Protein 8RD2 (pdb70)

Foldseek 3Di:
DPDDLQAFKFFFPPLAACELVLLVLLLLLLLLLVCLLVLLVVLLVLLVVLLVLLVVLVVVCVVDPVNVVPDDPVVVVVLVVLNVVSVVCNVPSVVLSVLLNVLSVVLSVVSQVLQQPQQFDPVLTDGFSRHDPSSFDQLFDDPVPDSRGSRRPSCRRDDDDPLSHNALVSLVVSVVVSVVRFRHHDDPQGATEDPPCPPVRHHDGHGHMTGHNNSVVSSVSNSVSRHVSVVSSVSSNVSSLVSVCSSPPLPDLPHVLVVLLVVLVVQLVVLVVVLVVLVVVLVVLVVQLVVLRVQLVVLVVQLVVLVVVLVVQVVVVVVVHHDDPVVNVVSVVSNVVSVVSNVVSSVSSVVSSVVNNVSVVSSVVSVVSSVVSVVSNVSSVCSNVVSVVVVVVVVVVD/DPPDLQAFKAFFVVLDAQELVLLLLLLLLLLLLVCLLVLLVVLLVLLCVLLVLLVVLVVVQCVVPVSVPPDDPVVVVLSVVLVVVSVVLVVVSVVLSVLLNVLSVVLNVVSQVLQQPLQFDPVCTDGASRYDQSSQDQLAFDPCVVVPSRGSRRDSVRSDADFPLSHNALVSLVVSVVVNVVRFGDHDDPAQATEDDDDDDPNHHDGRRHMGGRNNSPVSSVSSSVSRHVSVVSSVLSNLSSLLSVLSSDPPPQVCHVLVVLLVVLVVQLVVLVVVLVVLVVVLVVLVVQLVVLSVVLVVLVVQLVVLVVLLVVQVVCCPDPRNHDDCVNVVSVVSNVVSVVVNVVSSVSNVVSSVVSSVSSVVSVVSVVSSVVSVVSNDSSNPDSVVSSVVSVVSVVVD

Solvent-accessible surface area: 45958 Å² total; per-residue (Å²): 143,167,44,44,29,42,129,85,43,3,7,4,14,188,43,82,65,1,47,11,100,0,0,50,8,1,0,14,0,38,59,0,3,72,24,0,69,75,68,0,46,69,8,25,102,89,0,74,70,31,5,82,57,0,32,46,14,10,63,114,4,46,17,44,153,114,44,46,91,89,42,63,87,82,135,61,124,72,15,105,130,18,59,60,40,0,58,56,11,26,144,135,8,8,98,13,1,21,136,0,43,56,10,2,60,46,0,20,69,18,0,64,100,13,5,86,58,12,2,3,46,152,161,137,56,73,58,40,39,16,10,53,95,78,0,30,107,34,50,40,30,36,104,119,78,92,92,78,90,44,2,8,46,13,86,54,16,18,16,33,44,72,34,14,63,7,38,75,76,24,1,99,108,4,28,123,36,0,61,120,20,26,2,95,20,86,97,156,159,44,26,28,14,56,118,71,74,42,88,156,50,56,28,69,112,66,113,18,17,0,2,49,2,74,0,30,160,27,3,141,24,0,8,111,16,0,7,85,0,49,125,29,10,84,50,0,37,139,0,28,50,35,0,64,84,27,51,43,45,95,122,83,55,37,70,76,5,62,85,106,57,120,55,13,62,61,160,16,66,95,34,74,65,108,41,88,63,19,42,133,47,1,80,92,14,127,136,47,5,96,93,0,15,66,117,20,62,52,14,47,114,99,1,75,37,59,74,89,91,19,83,130,11,60,108,37,109,147,63,58,134,99,57,72,111,135,108,54,96,110,24,93,95,30,23,130,159,11,54,62,81,19,121,60,14,20,127,88,1,110,65,8,37,134,53,16,69,109,24,6,125,108,22,36,135,13,47,106,62,8,87,61,7,111,48,96,62,106,29,6,75,106,19,6,80,144,40,66,115,79,66,80,112,135,67,123,128,184,153,161,44,55,28,43,152,82,58,7,1,0,19,166,27,89,56,1,46,12,111,0,0,47,10,1,0,16,0,22,39,0,2,74,23,0,65,74,67,0,70,47,11,47,115,72,0,74,70,30,6,86,60,1,26,56,22,14,165,135,9,69,106,69,172,122,71,32,57,121,56,60,86,82,76,102,127,51,20,126,72,0,86,67,41,2,61,41,15,50,146,117,12,30,127,13,0,146,140,0,66,65,8,1,59,47,0,18,65,23,0,67,103,14,5,57,48,12,0,6,47,165,159,145,47,71,54,38,47,14,5,64,88,70,0,29,116,33,52,16,32,38,83,79,44,107,82,27,32,45,98,37,3,9,40,16,78,38,16,16,3,49,34,68,74,10,54,10,39,68,82,36,0,95,171,7,13,107,70,0,58,133,31,32,5,85,32,64,129,142,158,30,20,8,17,66,106,62,13,115,73,163,45,47,26,91,113,58,114,16,18,1,3,43,10,68,1,49,196,50,2,146,28,0,7,121,10,0,12,44,1,44,77,7,11,69,6,0,30,38,4,16,50,4,0,58,18,19,45,70,54,96,103,89,109,124,55,63,48,44,107,71,73,120,61,10,74,68,120,6,73,87,13,42,64,111,46,110,58,32,49,134,57,4,86,100,21,63,112,45,0,83,100,1,13,64,112,17,62,53,20,34,114,102,0,82,44,69,57,103,65,0,79,109,12,19,110,36,41,104,110,60,139,104,68,48,100,98,116,4,83,88,26,47,107,38,18,130,151,18,56,63,70,6,139,65,18,8,144,91,0,85,86,15,15,133,58,9,71,97,21,18,113,90,13,40,129,17,39,99,69,2,125,51,1,83,31,53,98,117,8,17,84,29,65,44,113,88,2,68,106,49,0,86,140,24,17,118,108,116

Structure (mmCIF, N/CA/C/O backbone):
data_8RD2
#
_entry.id   8RD2
#
_cell.length_a   120.010
_cell.length_b   120.010
_cell.length_c   107.633
_cell.angle_alpha   90.000
_cell.angle_beta   90.000
_cell.angle_gamma   90.000
#
_symmetry.space_group_name_H-M   'P 41'
#
loop_
_atom_site.group_PDB
_atom_site.id
_atom_site.type_symbol
_atom_site.label_atom_id
_atom_site.label_alt_id
_atom_site.label_comp_id
_atom_site.label_asym_id
_atom_site.label_entity_id
_atom_site.label_seq_id
_atom_site.pdbx_PDB_ins_code
_atom_site.Cartn_x
_atom_site.Cartn_y
_atom_site.Cartn_z
_atom_site.occupancy
_atom_site.B_iso_or_equiv
_atom_site.auth_seq_id
_atom_site.auth_comp_id
_atom_site.auth_asym_id
_atom_site.auth_atom_id
_atom_site.pdbx_PDB_model_num
ATOM 1 N N . GLU A 1 1 ? 38.99527 -74.02775 9.21340 1.000 116.26558 29 GLU A N 1
ATOM 2 C CA . GLU A 1 1 ? 37.76070 -73.30564 8.93245 1.000 131.10414 29 GLU A CA 1
ATOM 3 C C . GLU A 1 1 ? 37.90063 -71.83340 9.31796 1.000 135.57014 29 GLU A C 1
ATOM 4 O O . GLU A 1 1 ? 38.50392 -71.05323 8.57924 1.000 134.32301 29 GLU A O 1
ATOM 10 N N . GLU A 1 2 ? 37.35236 -71.46731 10.47855 1.000 133.36876 30 GLU A N 1
ATOM 11 C CA . GLU A 1 2 ? 37.33643 -70.08211 10.94826 1.000 125.87359 30 GLU A CA 1
ATOM 12 C C . GLU A 1 2 ? 36.74510 -69.15541 9.88808 1.000 124.08740 30 GLU A C 1
ATOM 13 O O . GLU A 1 2 ? 37.28428 -68.08876 9.58072 1.000 118.42263 30 GLU A O 1
ATOM 19 N N . LEU A 1 3 ? 35.61681 -69.58295 9.32509 1.000 121.43297 31 LEU A N 1
ATOM 20 C CA . LEU A 1 3 ? 34.99097 -68.85140 8.23280 1.000 110.44307 31 LEU A CA 1
ATOM 21 C C . LEU A 1 3 ? 34.52495 -67.47443 8.69238 1.000 110.49783 31 LEU A C 1
ATOM 22 O O . LEU A 1 3 ? 34.01442 -67.30963 9.80362 1.000 124.44360 31 LEU A O 1
ATOM 27 N N . SER A 1 4 ? 34.70679 -66.47941 7.82593 1.000 100.42139 32 SER A N 1
ATOM 28 C CA . SER A 1 4 ? 34.31023 -65.10543 8.11040 1.000 103.46547 32 SER A CA 1
ATOM 29 C C . SER A 1 4 ? 33.43877 -64.59956 6.97416 1.000 100.73144 32 SER A C 1
ATOM 30 O O . SER A 1 4 ? 33.91317 -64.44015 5.84637 1.000 102.47726 32 SER A O 1
ATOM 33 N N . VAL A 1 5 ? 32.16407 -64.33272 7.27495 1.000 91.60245 33 VAL A N 1
ATOM 34 C CA . VAL A 1 5 ? 31.26189 -63.74950 6.28974 1.000 82.99021 33 VAL A CA 1
ATOM 35 C C . VAL A 1 5 ? 31.33873 -62.23090 6.29380 1.000 86.12427 33 VAL A C 1
ATOM 36 O O . VAL A 1 5 ? 30.61596 -61.57507 5.53092 1.000 88.72955 33 VAL A O 1
ATOM 40 N N . ALA A 1 6 ? 32.20293 -61.64726 7.12621 1.000 83.57771 34 ALA A N 1
ATOM 41 C CA . ALA A 1 6 ? 32.32337 -60.19479 7.15779 1.000 80.35432 34 ALA A CA 1
ATOM 42 C C . ALA A 1 6 ? 32.93762 -59.65521 5.87122 1.000 81.84309 34 ALA A C 1
ATOM 43 O O . ALA A 1 6 ? 32.54866 -58.58296 5.39231 1.000 82.71153 34 ALA A O 1
ATOM 45 N N . GLN A 1 7 ? 33.90922 -60.37233 5.30489 1.000 89.23982 35 GLN A N 1
ATOM 46 C CA . GLN A 1 7 ? 34.61019 -59.90169 4.11828 1.000 90.20860 35 GLN A CA 1
ATOM 47 C C . GLN A 1 7 ? 34.59717 -60.92066 2.98753 1.000 93.29969 35 GLN A C 1
ATOM 48 O O . GLN A 1 7 ? 35.28915 -60.71926 1.98295 1.000 86.75648 35 GLN A O 1
ATOM 54 N N . LYS A 1 8 ? 33.83093 -62.00089 3.11673 1.000 92.39107 36 LYS A N 1
ATOM 55 C CA . LYS A 1 8 ? 33.75891 -63.01639 2.07814 1.000 85.49196 36 LYS A CA 1
ATOM 56 C C . LYS A 1 8 ? 32.33265 -63.53771 1.98991 1.000 92.90284 36 LYS A C 1
ATOM 57 O O . LYS A 1 8 ? 31.59778 -63.55527 2.98153 1.000 96.87376 36 LYS A O 1
ATOM 63 N N . GLN A 1 9 ? 31.94753 -63.95162 0.78778 1.000 94.01074 37 GLN A N 1
ATOM 64 C CA . GLN A 1 9 ? 30.65605 -64.57031 0.54161 1.000 96.17490 37 GLN A CA 1
ATOM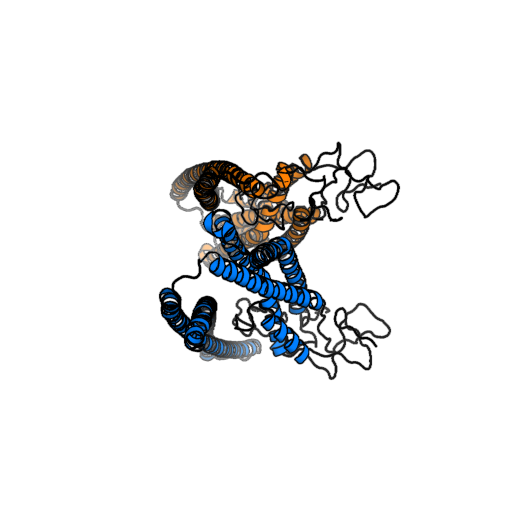 65 C C . GLN A 1 9 ? 30.84343 -66.06186 0.29640 1.000 99.47082 37 GLN A C 1
ATOM 66 O O . GLN A 1 9 ? 31.83372 -66.49248 -0.30139 1.000 112.96678 37 GLN A O 1
ATOM 72 N N . TYR A 1 10 ? 29.88067 -66.84996 0.76508 1.000 90.07953 38 TYR A N 1
ATOM 73 C CA . TYR A 1 10 ? 29.97188 -68.29953 0.69203 1.000 100.82588 38 TYR A CA 1
ATOM 74 C C . TYR A 1 10 ? 28.66136 -68.86919 0.17396 1.000 99.02811 38 TYR A C 1
ATOM 75 O O . TYR A 1 10 ? 27.60393 -68.24582 0.29406 1.000 104.48135 38 TYR A O 1
ATOM 84 N N . VAL A 1 11 ? 28.74507 -70.06189 -0.41175 1.000 104.49677 39 VAL A N 1
ATOM 85 C CA . VAL A 1 11 ? 27.55306 -70.74212 -0.90354 1.000 107.35614 39 VAL A CA 1
ATOM 86 C C . VAL A 1 11 ? 26.66822 -71.09301 0.28466 1.000 95.95928 39 VAL A C 1
ATOM 87 O O . VAL A 1 11 ? 27.10841 -71.75759 1.23041 1.000 99.53085 39 VAL A O 1
ATOM 91 N N . THR A 1 12 ? 25.41766 -70.64056 0.24274 1.000 94.03085 40 THR A N 1
ATOM 92 C CA . THR A 1 12 ? 24.51785 -70.81631 1.37335 1.000 102.45315 40 THR A CA 1
ATOM 93 C C . THR A 1 12 ? 24.18074 -72.28740 1.57274 1.000 105.02440 40 THR A C 1
ATOM 94 O O . THR A 1 12 ? 23.98992 -73.03553 0.60963 1.000 104.65527 40 THR A O 1
ATOM 98 N N . ALA A 1 13 ? 24.11142 -72.69723 2.83718 1.000 106.82229 41 ALA A N 1
ATOM 99 C CA . ALA A 1 13 ? 23.76588 -74.07279 3.16200 1.000 115.47494 41 ALA A CA 1
ATOM 100 C C . ALA A 1 13 ? 22.34025 -74.38606 2.72905 1.000 122.66011 41 ALA A C 1
ATOM 101 O O . ALA A 1 13 ? 21.42714 -73.57399 2.90250 1.000 125.32018 41 ALA A O 1
ATOM 103 N N . HIS A 1 14 ? 22.15970 -75.57724 2.15792 1.000 130.39875 42 HIS A N 1
ATOM 104 C CA . HIS A 1 14 ? 20.85648 -76.09965 1.75255 1.000 134.98992 42 HIS A CA 1
ATOM 105 C C . HIS A 1 14 ? 20.17984 -75.22998 0.69655 1.000 117.69944 42 HIS A C 1
ATOM 106 O O . HIS A 1 14 ? 18.95219 -75.23982 0.57800 1.000 109.59955 42 HIS A O 1
ATOM 113 N N . GLY A 1 15 ? 20.95168 -74.46931 -0.07751 1.000 107.65695 43 GLY A N 1
ATOM 114 C CA . GLY A 1 15 ? 20.36147 -73.62653 -1.09922 1.000 98.47197 43 GLY A CA 1
ATOM 115 C C . GLY A 1 15 ? 19.54759 -72.47118 -0.56566 1.000 109.28290 43 GLY A C 1
ATOM 116 O O . GLY A 1 15 ? 18.68771 -71.94859 -1.27954 1.000 101.93876 43 GLY A O 1
ATOM 117 N N . ARG A 1 16 ? 19.78518 -72.06742 0.68187 1.000 110.44872 44 ARG A N 1
ATOM 118 C CA . ARG A 1 16 ? 19.00880 -71.02322 1.34046 1.000 112.82354 44 ARG A CA 1
ATOM 119 C C . ARG A 1 16 ? 19.16494 -69.67615 0.64242 1.000 105.86301 44 ARG A C 1
ATOM 120 O O . ARG A 1 16 ? 20.22819 -69.05293 0.71722 1.000 104.45698 44 ARG A O 1
ATOM 128 N N . GLN A 1 17 ? 18.11040 -69.21284 -0.02497 1.000 98.23093 45 GLN A N 1
ATOM 129 C CA . GLN A 1 17 ? 18.11729 -67.90339 -0.65904 1.000 78.90569 45 GLN A CA 1
ATOM 130 C C . GLN A 1 17 ? 17.81714 -66.81259 0.36526 1.000 80.26875 45 GLN A C 1
ATOM 131 O O . GLN A 1 17 ? 17.39411 -67.07517 1.49387 1.000 94.87108 45 GLN A O 1
ATOM 137 N N . LEU A 1 18 ? 18.05252 -65.56854 -0.03790 1.000 76.05005 46 LEU A N 1
ATOM 138 C CA . LEU A 1 18 ? 17.66957 -64.43302 0.79064 1.000 68.80719 46 LEU A CA 1
ATOM 139 C C . LEU A 1 18 ? 16.16157 -64.24942 0.68970 1.000 65.62172 46 LEU A C 1
ATOM 140 O O . LEU A 1 18 ? 15.64295 -63.85200 -0.35773 1.000 76.12500 46 LEU A O 1
ATOM 145 N N . VAL A 1 19 ? 15.45255 -64.54807 1.77256 1.000 75.65086 47 VAL A N 1
ATOM 146 C CA . VAL A 1 19 ? 13.99543 -64.51005 1.77281 1.000 72.44650 47 VAL A CA 1
ATOM 147 C C . VAL A 1 19 ? 13.50287 -63.06641 1.75567 1.000 65.70640 47 VAL A C 1
ATOM 148 O O . VAL A 1 19 ? 14.29494 -62.12074 1.86244 1.000 64.74681 47 VAL A O 1
ATOM 152 N N . GLY A 1 20 ? 12.18938 -62.89614 1.57779 1.000 62.10486 48 GLY A N 1
ATOM 153 C CA . GLY A 1 20 ? 11.60453 -61.56265 1.58689 1.000 67.62153 48 GLY A CA 1
ATOM 154 C C . GLY A 1 20 ? 11.85176 -60.80821 2.87683 1.000 71.95481 48 GLY A C 1
ATOM 155 O O . GLY A 1 20 ? 12.25287 -59.64237 2.86025 1.000 68.20811 48 GLY A O 1
ATOM 156 N N . GLN A 1 21 ? 11.61099 -61.46135 4.01832 1.000 81.41140 49 GLN A N 1
ATOM 157 C CA . GLN A 1 21 ? 11.81519 -60.79713 5.30201 1.000 64.36534 49 GLN A CA 1
ATOM 158 C C . GLN A 1 21 ? 13.27935 -60.45401 5.53556 1.000 51.90060 49 GLN A C 1
ATOM 159 O O . GLN A 1 21 ? 13.58203 -59.52192 6.28962 1.000 60.45955 49 GLN A O 1
ATOM 165 N N . GLY A 1 22 ? 14.19707 -61.20295 4.91983 1.000 53.90590 50 GLY A N 1
ATOM 166 C CA . GLY A 1 22 ? 15.60689 -60.86421 5.02798 1.000 51.14874 50 GLY A CA 1
ATOM 167 C C . GLY A 1 22 ? 15.91650 -59.47818 4.49457 1.000 49.30516 50 GLY A C 1
ATOM 168 O O . GLY A 1 22 ? 16.64417 -58.70814 5.12707 1.000 56.33042 50 GLY A O 1
ATOM 169 N N . ALA A 1 23 ? 15.36022 -59.13739 3.32752 1.000 50.11824 51 ALA A N 1
ATOM 170 C CA . ALA A 1 23 ? 15.47979 -57.77332 2.82059 1.000 46.91738 51 ALA A CA 1
ATOM 171 C C . ALA A 1 23 ? 14.79065 -56.77984 3.74824 1.000 57.60802 51 ALA A C 1
ATOM 172 O O . ALA A 1 23 ? 15.28660 -55.66573 3.95247 1.000 56.01994 51 ALA A O 1
ATOM 174 N N . THR A 1 24 ? 13.63308 -57.15662 4.29952 1.000 54.91457 52 THR A N 1
ATOM 175 C CA . THR A 1 24 ? 12.91675 -56.29114 5.23290 1.000 45.97297 52 THR A CA 1
ATOM 176 C C . THR A 1 24 ? 13.79246 -55.90522 6.42287 1.000 51.59232 52 THR A C 1
ATOM 177 O O . THR A 1 24 ? 13.90146 -54.72690 6.78096 1.000 58.35541 52 THR A O 1
ATOM 181 N N . THR A 1 25 ? 14.41013 -56.90174 7.06051 1.000 53.60300 53 THR A N 1
ATOM 182 C CA . THR A 1 25 ? 15.28493 -56.63378 8.19773 1.000 40.19667 53 THR A CA 1
ATOM 183 C C . THR A 1 25 ? 16.47910 -55.77679 7.79077 1.000 47.40327 53 THR A C 1
ATOM 184 O O . THR A 1 25 ? 16.88521 -54.87263 8.53104 1.000 57.89055 53 THR A O 1
ATOM 188 N N . LEU A 1 26 ? 17.06051 -56.05016 6.61950 1.000 42.12977 54 LEU A N 1
ATOM 189 C CA . LEU A 1 26 ? 18.15977 -55.22232 6.13248 1.000 39.05837 54 LEU A CA 1
ATOM 190 C C . LEU A 1 26 ? 17.72093 -53.77511 5.96259 1.000 43.76678 54 LEU A C 1
ATOM 191 O O . LEU A 1 26 ? 18.44705 -52.84738 6.34006 1.000 53.32477 54 LEU A O 1
ATOM 196 N N . CYS A 1 27 ? 16.52624 -53.56427 5.40729 1.000 45.14529 55 CYS A N 1
ATOM 197 C CA . CYS A 1 27 ? 16.04208 -52.21206 5.16679 1.000 46.58436 55 CYS A CA 1
ATOM 198 C C . CYS A 1 27 ? 15.71253 -51.47231 6.45465 1.000 51.88009 55 CYS A C 1
ATOM 199 O O . CYS A 1 27 ? 15.76975 -50.23836 6.47460 1.000 55.63108 55 CYS A O 1
ATOM 202 N N . THR A 1 28 ? 15.36258 -52.18814 7.52467 1.000 43.43877 56 THR A N 1
ATOM 203 C CA . THR A 1 28 ? 15.15895 -51.51847 8.80353 1.000 49.02604 56 THR A CA 1
ATOM 204 C C . THR A 1 28 ? 16.48399 -51.04329 9.38257 1.000 47.10970 56 THR A C 1
ATOM 205 O O . THR A 1 28 ? 16.56072 -49.94599 9.94531 1.000 59.90593 56 THR A O 1
ATOM 209 N N . MET A 1 29 ? 17.54054 -51.85033 9.24589 1.000 41.51479 57 MET A N 1
ATOM 210 C CA . MET A 1 29 ? 18.86446 -51.40726 9.67251 1.000 46.28761 57 MET A CA 1
ATOM 211 C C . MET A 1 29 ? 19.31624 -50.19649 8.86547 1.000 40.93806 57 MET A C 1
ATOM 212 O O . MET A 1 29 ? 19.88872 -49.24806 9.41563 1.000 47.64047 57 MET A O 1
ATOM 217 N N . LYS A 1 30 ? 19.05057 -50.20645 7.55796 1.000 36.94333 58 LYS A N 1
ATOM 218 C CA . LYS A 1 30 ? 19.34951 -49.04645 6.72834 1.000 44.92791 58 LYS A CA 1
ATOM 219 C C . LYS A 1 30 ? 18.56854 -47.82436 7.18849 1.000 51.11896 58 LYS A C 1
ATOM 220 O O . LYS A 1 30 ? 19.11182 -46.71477 7.21200 1.000 53.49016 58 LYS A O 1
ATOM 226 N N . LYS A 1 31 ? 17.30599 -48.00846 7.57765 1.000 53.53762 59 LYS A N 1
ATOM 227 C CA . LYS A 1 31 ? 16.52590 -46.89685 8.10350 1.000 45.93059 59 LYS A CA 1
ATOM 228 C C . LYS A 1 31 ? 16.95581 -46.53037 9.51650 1.000 44.25917 59 LYS A C 1
ATOM 229 O O . LYS A 1 31 ? 16.85595 -45.36175 9.90347 1.000 49.96019 59 LYS A O 1
ATOM 235 N N . LEU A 1 32 ? 17.42496 -47.50693 10.29699 1.000 47.16914 60 LEU A N 1
ATOM 236 C CA . LEU A 1 32 ? 17.94921 -47.20899 11.62603 1.000 34.70287 60 LEU A CA 1
ATOM 237 C C . LEU A 1 32 ? 19.20745 -46.35627 11.53740 1.000 39.38371 60 LEU A C 1
ATOM 238 O O . LEU A 1 32 ? 19.38289 -45.40237 12.30490 1.000 40.95686 60 LEU A O 1
ATOM 243 N N . LEU A 1 33 ? 20.10217 -46.69544 10.60519 1.000 38.57623 61 LEU A N 1
ATOM 244 C CA . LEU A 1 33 ? 21.33199 -45.93015 10.43725 1.000 35.97990 61 LEU A CA 1
ATOM 245 C C . LEU A 1 33 ? 21.05928 -44.53308 9.89342 1.000 58.57830 61 LEU A C 1
ATOM 246 O O . LEU A 1 33 ? 21.80218 -43.59476 10.20389 1.000 59.22604 61 LEU A O 1
ATOM 251 N N . ASP A 1 34 ? 20.01464 -44.37730 9.07423 1.000 58.09335 62 ASP A N 1
ATOM 252 C CA . ASP A 1 34 ? 19.72743 -43.07640 8.47451 1.000 51.46080 62 ASP A CA 1
ATOM 253 C C . ASP A 1 34 ? 19.38992 -42.03313 9.53394 1.000 47.46125 62 ASP A C 1
ATOM 254 O O . ASP A 1 34 ? 19.81403 -40.87588 9.43320 1.000 56.53669 62 ASP A O 1
ATOM 259 N N . GLY A 1 35 ? 18.63044 -42.42014 10.55577 1.000 43.87536 63 GLY A N 1
ATOM 260 C CA . GLY A 1 35 ? 18.21240 -41.49860 11.58939 1.000 50.76463 63 GLY A CA 1
ATOM 261 C C . GLY A 1 35 ? 19.24512 -41.20221 12.64939 1.000 52.31355 63 GLY A C 1
ATOM 262 O O . GLY A 1 35 ? 18.93460 -40.51617 13.62631 1.000 54.75366 63 GLY A O 1
ATOM 263 N N . VAL A 1 36 ? 20.47426 -41.69467 12.48001 1.000 54.20064 64 VAL A N 1
ATOM 264 C CA . VAL A 1 36 ? 21.52972 -41.43588 13.45583 1.000 45.34901 64 VAL A CA 1
ATOM 265 C C . VAL A 1 36 ? 21.85987 -39.94914 13.50226 1.000 41.16751 64 VAL A C 1
ATOM 266 O O . VAL A 1 36 ? 21.98775 -39.35823 14.58108 1.000 46.41594 64 VAL A O 1
ATOM 270 N N . ASN A 1 37 ? 21.99624 -39.32054 12.33055 1.000 46.18859 65 ASN A N 1
ATOM 271 C CA . ASN A 1 37 ? 22.34168 -37.90208 12.28880 1.000 56.16297 65 ASN A CA 1
ATOM 272 C C . ASN A 1 37 ? 21.27119 -37.05351 12.96271 1.000 57.11719 65 ASN A C 1
ATOM 273 O O . ASN A 1 37 ? 21.58782 -36.10601 13.69141 1.000 51.26887 65 ASN A O 1
ATOM 278 N N . SER A 1 38 ? 19.99684 -37.37334 12.72287 1.000 63.94924 66 SER A N 1
ATOM 279 C CA . SER A 1 38 ? 18.91533 -36.69185 13.42645 1.000 63.86672 66 SER A CA 1
ATOM 280 C C . SER A 1 38 ? 18.94718 -37.00040 14.91874 1.000 63.63742 66 SER A C 1
ATOM 281 O O . SER A 1 38 ? 18.65752 -36.12840 15.74620 1.000 64.04948 66 SER A O 1
ATOM 284 N N . ARG A 1 39 ? 19.28954 -38.23944 15.28278 1.000 62.62727 67 ARG A N 1
ATOM 285 C CA . ARG A 1 39 ? 19.28965 -38.62510 16.69104 1.000 50.55664 67 ARG A CA 1
ATOM 286 C C . ARG A 1 39 ? 20.41853 -37.94153 17.45336 1.000 56.63629 67 ARG A C 1
ATOM 287 O O . ARG A 1 39 ? 20.21322 -37.42999 18.55997 1.000 66.03353 67 ARG A O 1
ATOM 295 N N . VAL A 1 40 ? 21.62524 -37.94130 16.88416 1.000 59.85603 68 VAL A N 1
ATOM 296 C CA . VAL A 1 40 ? 22.76972 -37.33455 17.55842 1.000 54.43394 68 VAL A CA 1
ATOM 297 C C . VAL A 1 40 ? 22.58383 -35.82715 17.68110 1.000 61.47487 68 VAL A C 1
ATOM 298 O O . VAL A 1 40 ? 22.87969 -35.23221 18.72554 1.000 57.45514 68 VAL A O 1
ATOM 302 N N . ASP A 1 41 ? 22.08144 -35.18734 16.62157 1.000 64.88328 69 ASP A N 1
ATOM 303 C CA . ASP A 1 41 ? 21.91216 -33.73868 16.64685 1.000 66.81687 69 ASP A CA 1
ATOM 304 C C . ASP A 1 41 ? 20.89322 -33.31163 17.69449 1.000 61.47309 69 ASP A C 1
ATOM 305 O O . ASP A 1 41 ? 21.08116 -32.28561 18.35895 1.000 67.55558 69 ASP A O 1
ATOM 310 N N . THR A 1 42 ? 19.81378 -34.07732 17.85678 1.000 63.96220 70 THR A N 1
ATOM 311 C CA . THR A 1 42 ? 18.83839 -33.77491 18.89521 1.000 65.55226 70 THR A CA 1
ATOM 312 C C . THR A 1 42 ? 19.31119 -34.19867 20.27826 1.000 55.96319 70 THR A C 1
ATOM 313 O O . THR A 1 42 ? 18.84544 -33.63688 21.27513 1.000 64.02259 70 THR A O 1
ATOM 317 N N . PHE A 1 43 ? 20.22345 -35.16907 20.36197 1.000 60.78987 71 PHE A N 1
ATOM 318 C CA . PHE A 1 43 ? 20.75320 -35.57295 21.65938 1.000 57.23864 71 PHE A CA 1
ATOM 319 C C . PHE A 1 43 ? 21.64595 -34.48967 22.24748 1.000 58.82055 71 PHE A C 1
ATOM 320 O O . PHE A 1 43 ? 21.49265 -34.11406 23.41479 1.000 43.65346 71 PHE A O 1
ATOM 328 N N . GLU A 1 44 ? 22.57416 -33.96311 21.44332 1.000 68.81148 72 GLU A N 1
ATOM 329 C CA . GLU A 1 44 ? 23.52748 -32.97845 21.94772 1.000 60.21645 72 GLU A CA 1
ATOM 330 C C . GLU A 1 44 ? 22.81820 -31.74855 22.49862 1.000 63.23178 72 GLU A C 1
ATOM 331 O O . GLU A 1 44 ? 23.22527 -31.19734 23.52825 1.000 62.99503 72 GLU A O 1
ATOM 337 N N . GLN A 1 45 ? 21.75658 -31.30152 21.82384 1.000 64.02936 73 GLN A N 1
ATOM 338 C CA . GLN A 1 45 ? 21.00219 -30.15074 22.30691 1.000 62.41815 73 GLN A CA 1
ATOM 339 C C . GLN A 1 45 ? 20.31151 -30.44505 23.63146 1.000 57.67650 73 GLN A C 1
ATOM 340 O O . GLN A 1 45 ? 20.22557 -29.56177 24.49214 1.000 62.97412 73 GLN A O 1
ATOM 346 N N . GLN A 1 46 ? 19.81496 -31.67006 23.81617 1.000 63.10068 74 GLN A N 1
ATOM 347 C CA . GLN A 1 46 ? 19.13380 -32.00246 25.06225 1.000 61.21430 74 GLN A CA 1
ATOM 348 C C . GLN A 1 46 ? 20.11859 -32.16185 26.21585 1.000 54.11838 74 GLN A C 1
ATOM 349 O O . GLN A 1 46 ? 19.81324 -31.77643 27.35037 1.000 60.46641 74 GLN A O 1
ATOM 355 N N . ILE A 1 47 ? 21.29842 -32.72933 25.95096 1.000 48.39986 75 ILE A N 1
ATOM 356 C CA . ILE A 1 47 ? 22.30766 -32.85051 26.99866 1.000 47.34068 75 ILE A CA 1
ATOM 357 C C . ILE A 1 47 ? 22.86030 -31.47850 27.36439 1.000 54.85223 75 ILE A C 1
ATOM 358 O O . ILE A 1 47 ? 23.06536 -31.17038 28.54448 1.000 59.42135 75 ILE A O 1
ATOM 363 N N . LEU A 1 48 ? 23.10585 -30.63224 26.36027 1.000 62.31395 76 LEU A N 1
ATOM 364 C CA . LEU A 1 48 ? 23.62409 -29.29281 26.62282 1.000 56.49031 76 LEU A CA 1
ATOM 365 C C . LEU A 1 48 ? 22.62824 -28.46161 27.42173 1.000 58.47388 76 LEU A C 1
ATOM 366 O O . LEU A 1 48 ? 23.02393 -27.65277 28.26897 1.000 70.75091 76 LEU A O 1
ATOM 371 N N . THR A 1 49 ? 21.33263 -28.63836 27.15667 1.000 57.70374 77 THR A N 1
ATOM 372 C CA . THR A 1 49 ? 20.31637 -27.89126 27.89060 1.000 59.49534 77 THR A CA 1
ATOM 373 C C . THR A 1 49 ? 20.33786 -28.24100 29.37312 1.000 60.48898 77 THR A C 1
ATOM 374 O O . THR A 1 49 ? 20.18650 -27.36154 30.22946 1.000 73.68026 77 THR A O 1
ATOM 378 N N . PHE A 1 50 ? 20.52467 -29.52351 29.69281 1.000 59.90929 78 PHE A N 1
ATOM 379 C CA . PHE A 1 50 ? 20.52971 -29.95962 31.08563 1.000 63.30149 78 PHE A CA 1
ATOM 380 C C . PHE A 1 50 ? 21.75815 -29.44669 31.82712 1.000 63.86990 78 PHE A C 1
ATOM 381 O O . PHE A 1 50 ? 21.64466 -28.90030 32.93065 1.000 74.69612 78 PHE A O 1
ATOM 389 N N . VAL A 1 51 ? 22.94576 -29.61683 31.23802 1.000 57.90324 79 VAL A N 1
ATOM 390 C CA . VAL A 1 51 ? 24.17240 -29.22185 31.92271 1.000 66.72972 79 VAL A CA 1
ATOM 391 C C . VAL A 1 51 ? 24.32932 -27.70759 31.99025 1.000 66.82098 79 VAL A C 1
ATOM 392 O O . VAL A 1 51 ? 25.11168 -27.20867 32.80792 1.000 70.72595 79 VAL A O 1
ATOM 396 N N . ASN A 1 52 ? 23.61101 -26.95801 31.15187 1.000 65.73633 80 ASN A N 1
ATOM 397 C CA . ASN A 1 52 ? 23.55468 -25.50799 31.32135 1.000 70.22970 80 ASN A CA 1
ATOM 398 C C . ASN A 1 52 ? 22.63765 -25.10467 32.47176 1.000 73.65401 80 ASN A C 1
ATOM 399 O O . ASN A 1 52 ? 22.99183 -24.23563 33.27692 1.000 83.29956 80 ASN A O 1
ATOM 404 N N . ASN A 1 53 ? 21.44610 -25.70524 32.54926 1.000 70.02944 81 ASN A N 1
ATOM 405 C CA . ASN A 1 53 ? 20.52867 -25.40614 33.64563 1.000 71.87549 81 ASN A CA 1
ATOM 406 C C . ASN A 1 53 ? 21.15427 -25.73181 34.99813 1.000 78.74137 81 ASN A C 1
ATOM 407 O O . ASN A 1 53 ? 21.07446 -24.93640 35.94145 1.000 92.85531 81 ASN A O 1
ATOM 412 N N . ALA A 1 54 ? 21.76597 -26.91445 35.11299 1.000 75.36031 82 ALA A N 1
ATOM 413 C CA . ALA A 1 54 ? 22.36896 -27.33114 36.37666 1.000 77.60894 82 ALA A CA 1
ATOM 414 C C . ALA A 1 54 ? 23.50405 -26.40000 36.79071 1.000 79.57248 82 ALA A C 1
ATOM 415 O O . ALA A 1 54 ? 23.56190 -25.94703 37.93958 1.000 90.08682 82 ALA A O 1
ATOM 417 N N . ASN A 1 55 ? 24.42731 -26.11166 35.86856 1.000 84.02047 83 ASN A N 1
ATOM 418 C CA . ASN A 1 55 ? 25.56497 -25.26038 36.20701 1.000 88.49576 83 ASN A CA 1
ATOM 419 C C . ASN A 1 55 ? 25.13386 -23.83245 36.51830 1.000 94.09853 83 ASN A C 1
ATOM 420 O O . ASN A 1 55 ? 25.78666 -23.15292 37.31942 1.000 92.04712 83 ASN A O 1
ATOM 425 N N . ALA A 1 56 ? 24.05081 -23.35819 35.89662 1.000 102.92909 84 ALA A N 1
ATOM 426 C CA . ALA A 1 56 ? 23.49868 -22.06080 36.27252 1.000 89.74290 84 ALA A CA 1
ATOM 427 C C . ALA A 1 56 ? 23.00878 -22.07345 37.71508 1.000 94.44244 84 ALA A C 1
ATOM 428 O O . ALA A 1 56 ? 23.18170 -21.09031 38.44531 1.000 109.11394 84 ALA A O 1
ATOM 430 N N . ASN A 1 57 ? 22.37712 -23.17360 38.13799 1.000 89.76954 85 ASN A N 1
ATOM 431 C CA . ASN A 1 57 ? 22.01970 -23.32899 39.54470 1.000 92.67097 85 ASN A CA 1
ATOM 432 C C . ASN A 1 57 ? 23.25553 -23.25555 40.42962 1.000 95.53010 85 ASN A C 1
ATOM 433 O O . ASN A 1 57 ? 23.24038 -22.61030 41.48465 1.000 108.47202 85 ASN A O 1
ATOM 438 N N . PHE A 1 58 ? 24.33964 -23.91130 40.00886 1.000 91.52910 86 PHE A N 1
ATOM 439 C CA . PHE A 1 58 ? 25.58296 -23.88603 40.76623 1.000 98.81778 86 PHE A CA 1
ATOM 440 C C . PHE A 1 58 ? 26.23155 -22.50893 40.76411 1.000 111.14703 86 PHE A C 1
ATOM 441 O O . PHE A 1 58 ? 27.03678 -22.21529 41.65440 1.000 100.44431 86 PHE A O 1
ATOM 449 N N . ARG A 1 59 ? 25.89880 -21.65877 39.79446 1.000 113.17963 87 ARG A N 1
ATOM 450 C CA . ARG A 1 59 ? 26.31439 -20.26495 39.84827 1.000 100.89300 87 ARG A CA 1
ATOM 451 C C . ARG A 1 59 ? 25.38438 -19.41564 40.70085 1.000 104.09979 87 ARG A C 1
ATOM 452 O O . ARG A 1 59 ? 25.62522 -18.21368 40.83782 1.000 122.48437 87 ARG A O 1
ATOM 460 N N . LYS A 1 60 ? 24.32209 -20.00148 41.25249 1.000 101.59305 88 LYS A N 1
ATOM 461 C CA . LYS A 1 60 ? 23.47953 -19.33280 42.23405 1.000 104.89753 88 LYS A CA 1
ATOM 462 C C . LYS A 1 60 ? 23.69447 -19.84216 43.64735 1.000 119.30769 88 LYS A C 1
ATOM 463 O O . LYS A 1 60 ? 23.58802 -19.06176 44.59426 1.000 136.43841 88 LYS A O 1
ATOM 469 N N . ILE A 1 61 ? 23.99474 -21.13218 43.80616 1.000 103.97587 89 ILE A N 1
ATOM 470 C CA . ILE A 1 61 ? 24.29402 -21.67175 45.12712 1.000 108.18677 89 ILE A CA 1
ATOM 471 C C . ILE A 1 61 ? 25.59692 -21.08393 45.65439 1.000 125.35061 89 ILE A C 1
ATOM 472 O O . ILE A 1 61 ? 25.70285 -20.73241 46.83564 1.000 135.97003 89 ILE A O 1
ATOM 477 N N . SER A 1 62 ? 26.60620 -20.96212 44.78857 1.000 133.11330 90 SER A N 1
ATOM 478 C CA . SER A 1 62 ? 27.82651 -20.25578 45.16652 1.000 134.54313 90 SER A CA 1
ATOM 479 C C . SER A 1 62 ? 27.55303 -18.77231 45.39550 1.000 150.80927 90 SER A C 1
ATOM 480 O O . SER A 1 62 ? 27.97542 -18.20060 46.40786 1.000 154.36533 90 SER A O 1
ATOM 483 N N . ASP A 1 63 ? 26.84473 -18.13014 44.45908 1.000 203.17012 91 ASP A N 1
ATOM 484 C CA . ASP A 1 63 ? 26.53924 -16.70823 44.58825 1.000 211.25256 91 ASP A CA 1
ATOM 485 C C . ASP A 1 63 ? 25.61054 -16.40828 45.75668 1.000 206.90701 91 ASP A C 1
ATOM 486 O O . ASP A 1 63 ? 25.53998 -15.25503 46.19333 1.000 212.45281 91 ASP A O 1
ATOM 491 N N . ASP A 1 64 ? 24.89022 -17.40334 46.26453 1.000 155.40137 92 ASP A N 1
ATOM 492 C CA . ASP A 1 64 ? 24.11374 -17.21861 47.48166 1.000 144.24044 92 ASP A CA 1
ATOM 493 C C . ASP A 1 64 ? 25.05423 -17.20771 48.67952 1.000 149.52205 92 ASP A C 1
ATOM 494 O O . ASP A 1 64 ? 25.81430 -18.15775 48.89192 1.000 141.38967 92 ASP A O 1
ATOM 499 N N . LYS A 1 65 ? 24.99976 -16.13046 49.46359 1.000 158.22647 93 LYS A N 1
ATOM 500 C CA . LYS A 1 65 ? 25.86232 -16.00681 50.63082 1.000 137.73645 93 LYS A CA 1
ATOM 501 C C . LYS A 1 65 ? 25.36762 -16.83218 51.80853 1.000 137.03433 93 LYS A C 1
ATOM 502 O O . LYS A 1 65 ? 26.14420 -17.10634 52.72961 1.000 139.39290 93 LYS A O 1
ATOM 508 N N . VAL A 1 66 ? 24.10348 -17.23932 51.79480 1.000 143.59350 94 VAL A N 1
ATOM 509 C CA . VAL A 1 66 ? 23.55425 -18.03417 52.88574 1.000 137.11096 94 VAL A CA 1
ATOM 510 C C . VAL A 1 66 ? 23.67278 -19.52451 52.59627 1.000 132.32664 94 VAL A C 1
ATOM 511 O O . VAL A 1 66 ? 23.95086 -20.31544 53.50047 1.000 131.82703 94 VAL A O 1
ATOM 515 N N . MET A 1 67 ? 23.46929 -19.92937 51.33919 1.000 126.96154 95 MET A N 1
ATOM 516 C CA . MET A 1 67 ? 23.58449 -21.34282 50.99596 1.000 140.77851 95 MET A CA 1
ATOM 517 C C . MET A 1 67 ? 25.02706 -21.82477 51.06718 1.000 145.05067 95 MET A C 1
ATOM 518 O O . MET A 1 67 ? 25.27631 -22.96871 51.46033 1.000 145.86254 95 MET A O 1
ATOM 523 N N . ALA A 1 68 ? 25.98688 -20.97670 50.69818 1.000 132.23254 96 ALA A N 1
ATOM 524 C CA . ALA A 1 68 ? 27.38016 -21.40941 50.69286 1.000 134.59810 96 ALA A CA 1
ATOM 525 C C . ALA A 1 68 ? 27.90552 -21.62635 52.10792 1.000 148.60119 96 ALA A C 1
ATOM 526 O O . ALA A 1 68 ? 28.63665 -22.59129 52.36160 1.000 150.05556 96 ALA A O 1
ATOM 528 N N . ALA A 1 69 ? 27.53366 -20.75011 53.04391 1.000 154.65287 97 ALA A N 1
ATOM 529 C CA . ALA A 1 69 ? 28.02924 -20.84047 54.41134 1.000 137.73479 97 ALA A CA 1
ATOM 530 C C . ALA A 1 69 ? 27.28314 -21.87279 55.24693 1.000 144.16123 97 ALA A C 1
ATOM 531 O O . ALA A 1 69 ? 27.81520 -22.32873 56.26493 1.000 138.38864 97 ALA A O 1
ATOM 533 N N . SER A 1 70 ? 26.07529 -22.25663 54.84364 1.000 150.51609 98 SER A N 1
ATOM 534 C CA . SER A 1 70 ? 25.31382 -23.27911 55.54355 1.000 149.03250 98 SER A CA 1
ATOM 535 C C . SER A 1 70 ? 25.49878 -24.66088 54.93634 1.000 144.38205 98 SER A C 1
ATOM 536 O O . SER A 1 70 ? 24.87457 -25.61782 55.40490 1.000 135.20061 98 SER A O 1
ATOM 539 N N . LEU A 1 71 ? 26.33043 -24.78349 53.90494 1.000 142.11676 99 LEU A N 1
ATOM 540 C CA . LEU A 1 71 ? 26.63625 -26.08629 53.33710 1.000 136.13878 99 LEU A CA 1
ATOM 541 C C . LEU A 1 71 ? 27.46592 -26.90794 54.31593 1.000 128.67623 99 LEU A C 1
ATOM 542 O O . LEU A 1 71 ? 28.22824 -26.37108 55.12485 1.000 143.24339 99 LEU A O 1
ATOM 547 N N . SER A 1 72 ? 27.30102 -28.22325 54.24335 1.000 119.40030 100 SER A N 1
ATOM 548 C CA . SER A 1 72 ? 28.08766 -29.13760 55.05352 1.000 117.05465 100 SER A CA 1
ATOM 549 C C . SER A 1 72 ? 29.35741 -29.53934 54.30708 1.000 128.30145 100 SER A C 1
ATOM 550 O O . SER A 1 72 ? 29.46747 -29.37727 53.09159 1.000 136.23533 100 SER A O 1
ATOM 553 N N . ALA A 1 73 ? 30.32664 -30.06969 55.05727 1.000 129.62187 101 ALA A N 1
ATOM 554 C CA . ALA A 1 73 ? 31.58969 -30.48361 54.44919 1.000 130.48903 101 ALA A CA 1
ATOM 555 C C . ALA A 1 73 ? 31.38879 -31.63230 53.46702 1.000 129.81934 101 ALA A C 1
ATOM 556 O O . ALA A 1 73 ? 32.00160 -31.65407 52.39369 1.000 134.85610 101 ALA A O 1
ATOM 558 N N . SER A 1 74 ? 30.54555 -32.60460 53.81993 1.000 125.83030 102 SER A N 1
ATOM 559 C CA . SER A 1 74 ? 30.37243 -33.77888 52.97004 1.000 130.12277 102 SER A CA 1
ATOM 560 C C . SER A 1 74 ? 29.47331 -33.51378 51.76694 1.000 123.19400 102 SER A C 1
ATOM 561 O O . SER A 1 74 ? 29.69678 -34.09378 50.69840 1.000 116.79954 102 SER A O 1
ATOM 564 N N . ARG A 1 75 ? 28.46006 -32.65563 51.91193 1.000 122.85046 103 ARG A N 1
ATOM 565 C CA . ARG A 1 75 ? 27.53686 -32.40280 50.80832 1.000 112.10854 103 ARG A CA 1
ATOM 566 C C . ARG A 1 75 ? 28.15402 -31.51542 49.73390 1.000 110.56342 103 ARG A C 1
ATOM 567 O O . ARG A 1 75 ? 27.83815 -31.67342 48.54968 1.000 117.51897 103 ARG A O 1
ATOM 575 N N . LEU A 1 76 ? 29.04191 -30.59612 50.11882 1.000 112.37953 104 LEU A N 1
ATOM 576 C CA . LEU A 1 76 ? 29.71675 -29.75702 49.13319 1.000 107.93525 104 LEU A CA 1
ATOM 577 C C . LEU A 1 76 ? 30.63746 -30.58045 48.24060 1.000 106.19278 104 LEU A C 1
ATOM 578 O O . LEU A 1 76 ? 30.79099 -30.27345 47.05276 1.000 106.11890 104 LEU A O 1
ATOM 583 N N . GLN A 1 77 ? 31.27984 -31.60951 48.79938 1.000 111.36023 105 GLN A N 1
ATOM 584 C CA . GLN A 1 77 ? 32.15918 -32.46624 48.00931 1.000 115.94552 105 GLN A CA 1
ATOM 585 C C . GLN A 1 77 ? 31.40160 -33.13398 46.86471 1.000 108.09148 105 GLN A C 1
ATOM 586 O O . GLN A 1 77 ? 31.80923 -33.05800 45.69939 1.000 107.89369 105 GLN A O 1
ATOM 592 N N . GLU A 1 78 ? 30.28921 -33.80268 47.18437 1.000 106.17491 106 GLU A N 1
ATOM 593 C CA . GLU A 1 78 ? 29.51137 -34.45919 46.13924 1.000 104.61576 106 GLU A CA 1
ATOM 594 C C . GLU A 1 78 ? 28.81838 -33.44714 45.23650 1.000 96.91948 106 GLU A C 1
ATOM 595 O O . GLU A 1 78 ? 28.62574 -33.71493 44.04513 1.000 92.41501 106 GLU A O 1
ATOM 601 N N . MET A 1 79 ? 28.44071 -32.28577 45.77853 1.000 92.55208 107 MET A N 1
ATOM 602 C CA . MET A 1 79 ? 27.81237 -31.25878 44.95453 1.000 92.78860 107 MET A CA 1
ATOM 603 C C . MET A 1 79 ? 28.75881 -30.77677 43.86419 1.000 96.65106 107 MET A C 1
ATOM 604 O O . MET A 1 79 ? 28.35033 -30.59306 42.71116 1.000 93.75629 107 MET A O 1
ATOM 609 N N . GLN A 1 80 ? 30.02899 -30.56339 44.21033 1.000 96.70709 108 GLN A N 1
ATOM 610 C CA . GLN A 1 80 ? 31.03217 -30.24897 43.20373 1.000 96.44970 108 GLN A CA 1
ATOM 611 C C . GLN A 1 80 ? 31.45559 -31.47781 42.41184 1.000 94.70219 108 GLN A C 1
ATOM 612 O O . GLN A 1 80 ? 31.98564 -31.33204 41.30573 1.000 102.59274 108 GLN A O 1
ATOM 618 N N . TYR A 1 81 ? 31.24068 -32.67957 42.95321 1.000 97.03591 109 TYR A N 1
ATOM 619 C CA . TYR A 1 81 ? 31.41447 -33.89130 42.15827 1.000 92.77098 109 TYR A CA 1
ATOM 620 C C . TYR A 1 81 ? 30.34428 -33.98821 41.07903 1.000 84.53640 109 TYR A C 1
ATOM 621 O O . TYR A 1 81 ? 30.64594 -34.27660 39.91527 1.000 89.47791 109 TYR A O 1
ATOM 630 N N . MET A 1 82 ? 29.08283 -33.74966 41.45120 1.000 85.94127 110 MET A N 1
ATOM 631 C CA . MET A 1 82 ? 27.99380 -33.81426 40.48092 1.000 79.97276 110 MET A CA 1
ATOM 632 C C . MET A 1 82 ? 28.13725 -32.73789 39.41143 1.000 82.66412 110 MET A C 1
ATOM 633 O O . MET A 1 82 ? 27.88406 -32.99345 38.22785 1.000 81.54887 110 MET A O 1
ATOM 638 N N . LYS A 1 83 ? 28.52744 -31.52206 39.80783 1.000 85.32087 111 LYS A N 1
ATOM 639 C CA . LYS A 1 83 ? 28.75385 -30.47057 38.82046 1.000 80.46295 111 LYS A CA 1
ATOM 640 C C . LYS A 1 83 ? 29.88587 -30.84309 37.87166 1.000 88.67254 111 LYS A C 1
ATOM 641 O O . LYS A 1 83 ? 29.77804 -30.64711 36.65485 1.000 91.61456 111 LYS A O 1
ATOM 647 N N . SER A 1 84 ? 30.97717 -31.39203 38.40815 1.000 88.43399 112 SER A N 1
ATOM 648 C CA . SER A 1 84 ? 32.08610 -31.80649 37.55826 1.000 87.55651 112 SER A CA 1
ATOM 649 C C . SER A 1 84 ? 31.74670 -33.04997 36.74754 1.000 84.80171 112 SER A C 1
ATOM 650 O O . SER A 1 84 ? 32.27652 -33.22724 35.64534 1.000 95.47933 112 SER A O 1
ATOM 653 N N . LEU A 1 85 ? 30.88078 -33.91958 37.27364 1.000 84.86290 113 LEU A N 1
ATOM 654 C CA . LEU A 1 85 ? 30.48174 -35.11250 36.53214 1.000 78.07782 113 LEU A CA 1
ATOM 655 C C . LEU A 1 85 ? 29.74253 -34.74090 35.25292 1.000 65.52242 113 LEU A C 1
ATOM 656 O O . LEU A 1 85 ? 30.02165 -35.28629 34.17893 1.000 62.89836 113 LEU A O 1
ATOM 661 N N . GLY A 1 86 ? 28.78936 -33.81066 35.35275 1.000 65.04133 114 GLY A N 1
ATOM 662 C CA . GLY A 1 86 ? 28.04399 -33.38506 34.18053 1.000 59.98262 114 GLY A CA 1
ATOM 663 C C . GLY A 1 86 ? 28.89643 -32.67047 33.15209 1.000 68.77718 114 GLY A C 1
ATOM 664 O O . GLY A 1 86 ? 28.66770 -32.81010 31.94795 1.000 69.26184 114 GLY A O 1
ATOM 665 N N . ASN A 1 87 ? 29.88324 -31.89455 33.60440 1.000 77.34127 115 ASN A N 1
ATOM 666 C CA . ASN A 1 87 ? 30.79576 -31.24297 32.67009 1.000 69.63935 115 ASN A CA 1
ATOM 667 C C . ASN A 1 87 ? 31.59971 -32.26470 31.87285 1.000 77.41720 115 ASN A C 1
ATOM 668 O O . ASN A 1 87 ? 31.90821 -32.03161 30.69752 1.000 84.09469 115 ASN A O 1
ATOM 673 N N . SER A 1 88 ? 31.97962 -33.38521 32.49983 1.000 79.34072 116 SER A N 1
ATOM 674 C CA . SER A 1 88 ? 32.63944 -34.47227 31.77981 1.000 74.13231 116 SER A CA 1
ATOM 675 C C . SER A 1 88 ? 31.81318 -34.91489 30.57739 1.000 72.25378 116 SER A C 1
ATOM 676 O O . SER A 1 88 ? 32.36650 -35.28071 29.53382 1.000 77.81875 116 SER A O 1
ATOM 679 N N . ILE A 1 89 ? 30.48776 -34.92335 30.73470 1.000 76.92313 117 ILE A N 1
ATOM 680 C CA . ILE A 1 89 ? 29.60462 -35.30714 29.63678 1.000 70.85634 117 ILE A CA 1
ATOM 681 C C . ILE A 1 89 ? 29.78418 -34.36217 28.45377 1.000 67.54043 117 ILE A C 1
ATOM 682 O O . ILE A 1 89 ? 30.06117 -34.79352 27.33031 1.000 71.51981 117 ILE A O 1
ATOM 687 N N . I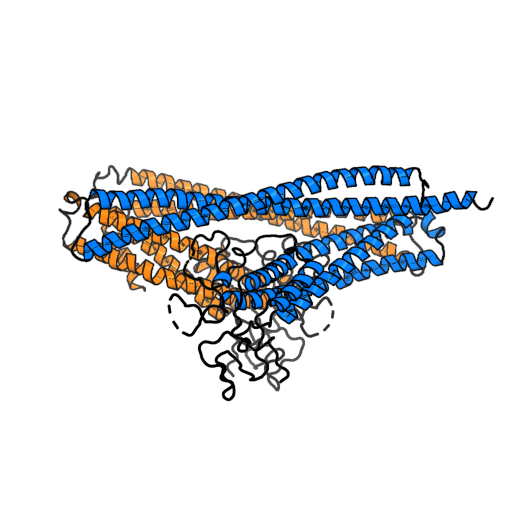LE A 1 90 ? 29.65142 -33.05421 28.69728 1.000 70.83995 118 ILE A N 1
ATOM 688 C CA . ILE A 1 90 ? 29.71364 -32.07910 27.60916 1.000 73.72136 118 ILE A CA 1
ATOM 689 C C . ILE A 1 90 ? 31.08331 -32.09963 26.94342 1.000 81.86005 118 ILE A C 1
ATOM 690 O O . ILE A 1 90 ? 31.19713 -31.96962 25.71874 1.000 86.17716 118 ILE A O 1
ATOM 695 N N . LYS A 1 91 ? 32.14232 -32.25892 27.73911 1.000 82.43699 119 LYS A N 1
ATOM 696 C CA . LYS A 1 91 ? 33.50089 -32.17181 27.21287 1.000 82.26263 119 LYS A CA 1
ATOM 697 C C . LYS A 1 91 ? 33.77084 -33.25694 26.17594 1.000 82.53479 119 LYS A C 1
ATOM 698 O O . LYS A 1 91 ? 34.34604 -32.98822 25.11526 1.000 104.10316 119 LYS A O 1
ATOM 704 N N . TYR A 1 92 ? 33.36255 -34.49153 26.46399 1.000 79.35927 120 TYR A N 1
ATOM 705 C CA . TYR A 1 92 ? 33.63298 -35.62772 25.59226 1.000 72.98899 120 TYR A CA 1
ATOM 706 C C . TYR A 1 92 ? 32.43874 -36.00157 24.72067 1.000 80.33501 120 TYR A C 1
ATOM 707 O O . TYR A 1 92 ? 32.48003 -37.02820 24.03438 1.000 87.95895 120 TYR A O 1
ATOM 716 N N . MET A 1 93 ? 31.38344 -35.18657 24.72607 1.000 76.97546 121 MET A N 1
ATOM 717 C CA . MET A 1 93 ? 30.20124 -35.44706 23.91504 1.000 61.04750 121 MET A CA 1
ATOM 718 C C . MET A 1 93 ? 30.40482 -35.08116 22.45078 1.000 67.79719 121 MET A C 1
ATOM 719 O O . MET A 1 93 ? 29.80399 -35.71480 21.57646 1.000 73.78794 121 MET A O 1
ATOM 724 N N . GLY A 1 94 ? 31.25996 -34.09722 22.16446 1.000 74.04457 122 GLY A N 1
ATOM 725 C CA . GLY A 1 94 ? 31.40598 -33.63219 20.79413 1.000 66.68665 122 GLY A CA 1
ATOM 726 C C . GLY A 1 94 ? 32.00017 -34.68743 19.88119 1.000 59.15517 122 GLY A C 1
ATOM 727 O O . GLY A 1 94 ? 31.46831 -34.95944 18.80161 1.000 57.18372 122 GLY A O 1
ATOM 728 N N . GLU A 1 95 ? 33.09966 -35.31316 20.31050 1.000 60.44506 123 GLU A N 1
ATOM 729 C CA . GLU A 1 95 ? 33.71707 -36.36181 19.50739 1.000 66.51580 123 GLU A CA 1
ATOM 730 C C . GLU A 1 95 ? 32.91040 -37.65212 19.53393 1.000 68.27037 123 GLU A C 1
ATOM 731 O O . GLU A 1 95 ? 33.01455 -38.45466 18.59929 1.000 62.52255 123 GLU A O 1
ATOM 737 N N . THR A 1 96 ? 32.10719 -37.86440 20.57947 1.000 71.38512 124 THR A N 1
ATOM 738 C CA . THR A 1 96 ? 31.17793 -38.98802 20.57940 1.000 60.31512 124 THR A CA 1
ATOM 739 C C . THR A 1 96 ? 30.14668 -38.83306 19.47134 1.000 53.52894 124 THR A C 1
ATOM 740 O O . THR A 1 96 ? 29.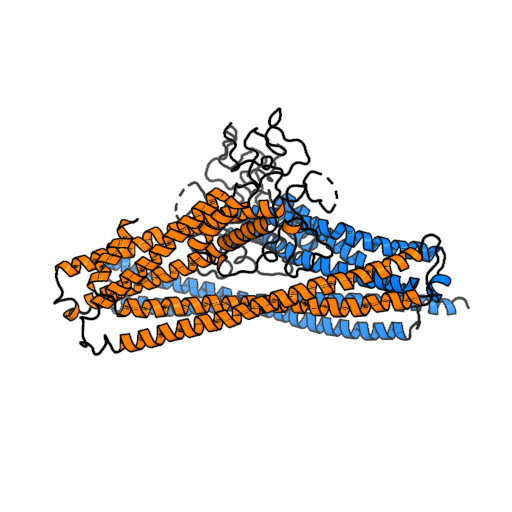80441 -39.80667 18.79141 1.000 58.44567 124 THR A O 1
ATOM 744 N N . GLY A 1 97 ? 29.64482 -37.61258 19.27286 1.000 60.58471 125 GLY A N 1
ATOM 745 C CA . GLY A 1 97 ? 28.69096 -37.37734 18.20559 1.000 57.93547 125 GLY A CA 1
ATOM 746 C C . GLY A 1 97 ? 29.33047 -37.33633 16.83518 1.000 56.86298 125 GLY A C 1
ATOM 747 O O . GLY A 1 97 ? 28.69947 -37.70693 15.84146 1.000 60.73414 125 GLY A O 1
ATOM 748 N N . LYS A 1 98 ? 30.58324 -36.88696 16.75655 1.000 58.89923 126 LYS A N 1
ATOM 749 C CA . LYS A 1 98 ? 31.28342 -36.91013 15.47843 1.000 62.25684 126 LYS A CA 1
ATOM 750 C C . LYS A 1 98 ? 31.59818 -38.33794 15.05223 1.000 60.33573 126 LYS A C 1
ATOM 751 O O . LYS A 1 98 ? 31.46819 -38.68152 13.87125 1.000 60.86270 126 LYS A O 1
ATOM 757 N N . ARG A 1 99 ? 31.99907 -39.18838 16.00040 1.000 62.17114 127 ARG A N 1
ATOM 758 C CA . ARG A 1 99 ? 32.34928 -40.56041 15.65714 1.000 60.17931 127 ARG A CA 1
ATOM 759 C C . ARG A 1 99 ? 31.11895 -41.41619 15.37587 1.000 58.49550 127 ARG A C 1
ATOM 760 O O . ARG A 1 99 ? 31.23442 -42.43754 14.68953 1.000 57.32647 127 ARG A O 1
ATOM 768 N N . ALA A 1 100 ? 29.94515 -41.01583 15.86909 1.000 54.19191 128 ALA A N 1
ATOM 769 C CA . ALA A 1 100 ? 28.72010 -41.76736 15.62781 1.000 54.04463 128 ALA A CA 1
ATOM 770 C C . ALA A 1 100 ? 28.11385 -41.46308 14.26439 1.000 52.44137 128 ALA A C 1
ATOM 771 O O . ALA A 1 100 ? 27.60486 -42.37032 13.59903 1.000 56.12125 128 ALA A O 1
ATOM 773 N N . LYS A 1 101 ? 28.14689 -40.19922 13.83691 1.000 53.29352 129 LYS A N 1
ATOM 774 C CA . LYS A 1 101 ? 27.65771 -39.86352 12.50470 1.000 47.38430 129 LYS A CA 1
ATOM 775 C C . LYS A 1 101 ? 28.51923 -40.50926 11.42963 1.000 56.14110 129 LYS A C 1
ATOM 776 O O . LYS A 1 101 ? 27.99641 -41.06667 10.45837 1.000 66.44627 129 LYS A O 1
ATOM 782 N N . ALA A 1 102 ? 29.84323 -40.44310 11.59117 1.000 51.80342 130 ALA A N 1
ATOM 783 C CA . ALA A 1 102 ? 30.75150 -40.98690 10.58781 1.000 50.21918 130 ALA A CA 1
ATOM 784 C C . ALA A 1 102 ? 30.68587 -42.50800 10.54254 1.000 55.75414 130 ALA A C 1
ATOM 785 O O . ALA A 1 102 ? 30.75443 -43.10471 9.46178 1.000 56.54304 130 ALA A O 1
ATOM 787 N N . ALA A 1 103 ? 30.55075 -43.15389 11.70391 1.000 57.66170 131 ALA A N 1
ATOM 788 C CA . ALA A 1 103 ? 30.43223 -44.60759 11.72364 1.000 50.11828 131 ALA A CA 1
ATOM 789 C C . ALA A 1 103 ? 29.11644 -45.06931 11.11232 1.000 59.36683 131 ALA A C 1
ATOM 790 O O . ALA A 1 103 ? 29.06233 -46.14145 10.50090 1.000 66.55025 131 ALA A O 1
ATOM 792 N N . ALA A 1 104 ? 28.04653 -44.28808 11.27496 1.000 53.72448 132 ALA A N 1
ATOM 793 C CA . ALA A 1 104 ? 26.78215 -44.63232 10.63290 1.000 47.19632 132 ALA A CA 1
ATOM 794 C C . ALA A 1 104 ? 26.88510 -44.52107 9.11750 1.000 49.30687 132 ALA A C 1
ATOM 795 O O . ALA A 1 104 ? 26.36356 -45.37541 8.39062 1.000 59.00507 132 ALA A O 1
ATOM 797 N N . ALA A 1 105 ? 27.56032 -43.47833 8.62460 1.000 49.91077 133 ALA A N 1
ATOM 798 C CA . ALA A 1 105 ? 27.68530 -43.28617 7.18437 1.000 47.00346 133 ALA A CA 1
ATOM 799 C C . ALA A 1 105 ? 28.50568 -44.39302 6.53573 1.000 56.01322 133 ALA A C 1
ATOM 800 O O . ALA A 1 105 ? 28.19865 -44.81190 5.41422 1.000 64.90733 133 ALA A O 1
ATOM 802 N N . ALA A 1 106 ? 29.54763 -44.87573 7.21729 1.000 50.88458 134 ALA A N 1
ATOM 803 C CA . ALA A 1 106 ? 30.32677 -45.98849 6.68517 1.000 58.44579 134 ALA A CA 1
ATOM 804 C C . ALA A 1 106 ? 29.49542 -47.26130 6.59367 1.000 54.88623 134 ALA A C 1
ATOM 805 O O . ALA A 1 106 ? 29.65445 -48.03770 5.64536 1.000 55.39963 134 ALA A O 1
ATOM 807 N N . ALA A 1 107 ? 28.61463 -47.49712 7.56729 1.000 47.55777 135 ALA A N 1
ATOM 808 C CA . ALA A 1 107 ? 27.73473 -48.65739 7.49679 1.000 47.59523 135 ALA A CA 1
ATOM 809 C C . ALA A 1 107 ? 26.63667 -48.45053 6.46198 1.000 55.36992 135 ALA A C 1
ATOM 810 O O . ALA A 1 107 ? 26.30522 -49.37303 5.70885 1.000 67.75005 135 ALA A O 1
ATOM 812 N N . SER A 1 108 ? 26.06797 -47.24304 6.40342 1.000 52.12423 136 SER A N 1
ATOM 813 C CA . SER A 1 108 ? 25.01208 -46.96788 5.43382 1.000 51.67765 136 SER A CA 1
ATOM 814 C C . SER A 1 108 ? 25.52680 -47.08908 4.00367 1.000 47.85535 136 SER A C 1
ATOM 815 O O . SER A 1 108 ? 24.83823 -47.63773 3.13502 1.000 62.01729 136 SER A O 1
ATOM 818 N N . ALA A 1 109 ? 26.73230 -46.57647 3.73797 1.000 51.89223 137 ALA A N 1
ATOM 819 C CA . ALA A 1 109 ? 27.32461 -46.71251 2.40936 1.000 52.17452 137 ALA A CA 1
ATOM 820 C C . ALA A 1 109 ? 27.55865 -48.17795 2.05482 1.000 48.72389 137 ALA A C 1
ATOM 821 O O . ALA A 1 109 ? 27.28595 -48.60739 0.92772 1.000 55.63899 137 ALA A O 1
ATOM 823 N N . ALA A 1 110 ? 28.07275 -48.96294 3.00722 1.000 51.37880 138 ALA A N 1
ATOM 824 C CA . ALA A 1 110 ? 28.35275 -50.37031 2.73290 1.000 50.51062 138 ALA A CA 1
ATOM 825 C C . ALA A 1 110 ? 27.06812 -51.17125 2.55889 1.000 58.44012 138 ALA A C 1
ATOM 826 O O . ALA A 1 110 ? 27.00608 -52.08031 1.72258 1.000 55.70074 138 ALA A O 1
ATOM 828 N N . LEU A 1 111 ? 26.03639 -50.85655 3.34640 1.000 52.66082 139 LEU A N 1
ATOM 829 C CA . LEU A 1 111 ? 24.76683 -51.56561 3.22268 1.000 45.89511 139 LEU A CA 1
ATOM 830 C C . LEU A 1 111 ? 24.08605 -51.25322 1.89513 1.000 57.85029 139 LEU A C 1
ATOM 831 O O . LEU A 1 111 ? 23.48963 -52.14055 1.27424 1.000 66.01163 139 LEU A O 1
ATOM 836 N N . ASP A 1 112 ? 24.16526 -49.99760 1.44404 1.000 53.64350 140 ASP A N 1
ATOM 837 C CA . ASP A 1 112 ? 23.54333 -49.62090 0.17733 1.000 47.05188 140 ASP A CA 1
ATOM 838 C C . ASP A 1 112 ? 24.15183 -50.38766 -0.98873 1.000 57.68503 140 ASP A C 1
ATOM 839 O O . ASP A 1 112 ? 23.44148 -50.77443 -1.92457 1.000 62.98582 140 ASP A O 1
ATOM 844 N N . GLU A 1 113 ? 25.46790 -50.60972 -0.95598 1.000 64.11758 141 GLU A N 1
ATOM 845 C CA . GLU A 1 113 ? 26.10331 -51.40356 -2.00188 1.000 70.08708 141 GLU A CA 1
ATOM 846 C C . GLU A 1 113 ? 25.56983 -52.83106 -2.00483 1.000 67.20646 141 GLU A C 1
ATOM 847 O O . GLU A 1 113 ? 25.37893 -53.42902 -3.07036 1.000 76.81476 141 GLU 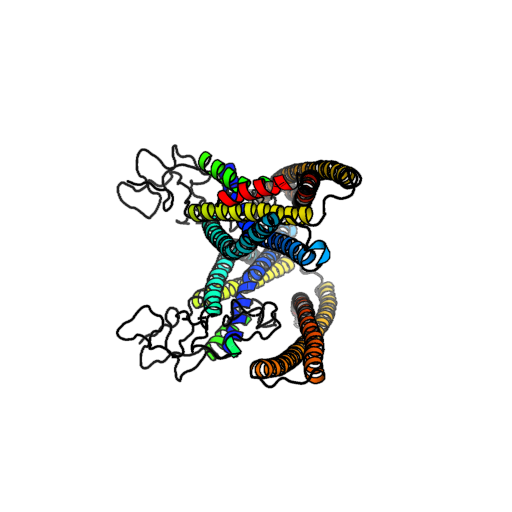A O 1
ATOM 853 N N . VAL A 1 114 ? 25.32916 -53.39472 -0.81915 1.000 64.32136 142 VAL A N 1
ATOM 854 C CA . VAL A 1 114 ? 24.74507 -54.73007 -0.72772 1.000 61.93032 142 VAL A CA 1
ATOM 855 C C . VAL A 1 114 ? 23.31486 -54.72547 -1.25361 1.000 58.14137 142 VAL A C 1
ATOM 856 O O . VAL A 1 114 ? 22.93101 -55.57840 -2.06216 1.000 61.46553 142 VAL A O 1
ATOM 860 N N . LEU A 1 115 ? 22.50611 -53.76034 -0.80568 1.000 52.76500 143 LEU A N 1
ATOM 861 C CA . LEU A 1 115 ? 21.10462 -53.71210 -1.21324 1.000 54.00972 143 LEU A CA 1
ATOM 862 C C . LEU A 1 115 ? 20.95568 -53.52259 -2.71575 1.000 64.19086 143 LEU A C 1
ATOM 863 O O . LEU A 1 115 ? 19.95202 -53.94680 -3.29863 1.000 77.72260 143 LEU A O 1
ATOM 868 N N . LYS A 1 116 ? 21.93142 -52.88029 -3.35588 1.000 61.81993 144 LYS A N 1
ATOM 869 C CA . LYS A 1 116 ? 21.78910 -52.51442 -4.75912 1.000 73.05115 144 LYS A CA 1
ATOM 870 C C . LYS A 1 116 ? 22.24160 -53.61782 -5.70718 1.000 74.27487 144 LYS A C 1
ATOM 871 O O . LYS A 1 116 ? 21.70580 -53.72709 -6.81563 1.000 87.34952 144 LYS A O 1
ATOM 877 N N . TRP A 1 117 ? 23.21425 -54.43861 -5.30248 1.000 70.78649 145 TRP A N 1
ATOM 878 C CA . TRP A 1 117 ? 23.87454 -55.34811 -6.22922 1.000 75.64769 145 TRP A CA 1
ATOM 879 C C . TRP A 1 117 ? 23.94347 -56.80099 -5.77121 1.000 70.77215 145 TRP A C 1
ATOM 880 O O . TRP A 1 117 ? 24.53229 -57.62166 -6.48504 1.000 84.18960 145 TRP A O 1
ATOM 891 N N . HIS A 1 118 ? 23.36787 -57.15124 -4.61771 1.000 59.15887 146 HIS A N 1
ATOM 892 C CA . HIS A 1 118 ? 23.43275 -58.53937 -4.16659 1.000 65.06886 146 HIS A CA 1
ATOM 893 C C . HIS A 1 118 ? 22.60271 -59.45179 -5.06394 1.000 77.74300 146 HIS A C 1
ATOM 894 O O . HIS A 1 118 ? 23.08030 -60.50250 -5.50719 1.000 84.82154 146 HIS A O 1
ATOM 901 N N . CYS A 1 119 ? 21.35401 -59.06974 -5.34364 1.000 74.84476 147 CYS A N 1
ATOM 902 C CA . CYS A 1 119 ? 20.49594 -59.89495 -6.18665 1.000 74.47267 147 CYS A CA 1
ATOM 903 C C . CYS A 1 119 ? 20.77940 -59.71645 -7.67225 1.000 76.13179 147 CYS A C 1
ATOM 904 O O . CYS A 1 119 ? 20.25383 -60.48894 -8.48159 1.000 81.41262 147 CYS A O 1
ATOM 907 N N . VAL A 1 120 ? 21.59124 -58.73292 -8.04770 1.000 77.88544 148 VAL A N 1
ATOM 908 C CA . VAL A 1 120 ? 21.79298 -58.37728 -9.44752 1.000 79.20769 148 VAL A CA 1
ATOM 909 C C . VAL A 1 120 ? 23.01471 -59.12256 -9.97216 1.000 79.85026 148 VAL A C 1
ATOM 910 O O . VAL A 1 120 ? 24.14558 -58.86659 -9.54664 1.000 87.60395 148 VAL A O 1
ATOM 914 N N . ASP A 1 121 ? 22.77974 -60.05860 -10.88796 1.000 80.36246 149 ASP A N 1
ATOM 915 C CA . ASP A 1 121 ? 23.86969 -60.71563 -11.59382 1.000 91.07593 149 ASP A CA 1
ATOM 916 C C . ASP A 1 121 ? 24.64736 -59.68441 -12.40266 1.000 106.14299 149 ASP A C 1
ATOM 917 O O . ASP A 1 121 ? 24.05769 -58.91289 -13.16566 1.000 106.05146 149 ASP A O 1
ATOM 922 N N . ARG A 1 122 ? 25.96753 -59.65562 -12.22641 1.000 114.45954 150 ARG A N 1
ATOM 923 C CA . ARG A 1 122 ? 26.83806 -58.73138 -12.94728 1.000 128.74954 150 ARG A CA 1
ATOM 924 C C . ARG A 1 122 ? 27.79175 -59.47083 -13.88141 1.000 133.73576 150 ARG A C 1
ATOM 925 O O . ARG A 1 122 ? 28.98929 -59.18094 -13.92801 1.000 127.73416 150 ARG A O 1
ATOM 933 N N . THR A 1 123 ? 27.27107 -60.45236 -14.61237 1.000 131.64557 151 THR A N 1
ATOM 934 C CA . THR A 1 123 ? 28.03236 -61.14622 -15.64329 1.000 137.82518 151 THR A CA 1
ATOM 935 C C . THR A 1 123 ? 28.45482 -60.19113 -16.75958 1.000 125.72423 151 THR A C 1
ATOM 936 O O . THR A 1 123 ? 29.44732 -59.47265 -16.63600 1.000 128.48521 151 THR A O 1
ATOM 940 N N . SER A 1 131 ? 19.16624 -55.21859 -20.10836 1.000 120.35006 159 SER A N 1
ATOM 941 C CA . SER A 1 131 ? 18.30527 -55.41348 -18.94721 1.000 121.41013 159 SER A CA 1
ATOM 942 C C . SER A 1 131 ? 18.97402 -56.34030 -17.93991 1.000 134.66524 159 SER A C 1
ATOM 943 O O . SER A 1 131 ? 18.90474 -57.56159 -18.07796 1.000 139.06671 159 SER A O 1
ATOM 946 N N . SER A 1 132 ? 19.62059 -55.75355 -16.93193 1.000 131.38814 160 SER A N 1
ATOM 947 C CA . SER A 1 132 ? 20.36891 -56.53888 -15.95657 1.000 119.10661 160 SER A CA 1
ATOM 948 C C . SER A 1 132 ? 19.46083 -57.55405 -15.27045 1.000 114.13695 160 SER A C 1
ATOM 949 O O . SER A 1 132 ? 18.36406 -57.21916 -14.81347 1.000 125.82695 160 SER A O 1
ATOM 952 N N . THR A 1 133 ? 19.93253 -58.79449 -15.19276 1.000 102.95295 161 THR A N 1
ATOM 953 C CA . THR A 1 133 ? 19.14482 -59.96058 -14.82460 1.000 101.27980 161 THR A CA 1
ATOM 954 C C . THR A 1 133 ? 19.43391 -60.41182 -13.39506 1.000 106.43292 161 THR A C 1
ATOM 955 O O . THR A 1 133 ? 20.47421 -60.07050 -12.82154 1.000 107.23885 161 THR A O 1
ATOM 959 N N . PRO A 1 134 ? 18.52709 -61.17271 -12.78161 1.000 101.63368 162 PRO A N 1
ATOM 960 C CA . PRO A 1 134 ? 18.74924 -61.62397 -11.40442 1.000 92.16575 162 PRO A CA 1
ATOM 961 C C . PRO A 1 134 ? 19.69177 -62.81429 -11.32155 1.000 82.13738 162 PRO A C 1
ATOM 962 O O . PRO A 1 134 ? 19.75412 -63.66007 -12.21640 1.000 91.24549 162 PRO A O 1
ATOM 966 N N . ASN A 1 135 ? 20.43111 -62.87070 -10.21711 1.000 83.68007 163 ASN A N 1
ATOM 967 C CA . ASN A 1 135 ? 21.25808 -64.03010 -9.90827 1.000 79.28824 163 ASN A CA 1
ATOM 968 C C . ASN A 1 135 ? 20.42872 -65.03111 -9.10044 1.000 80.97731 163 ASN A C 1
ATOM 969 O O . ASN A 1 135 ? 19.21036 -64.89284 -8.95970 1.000 77.99339 163 ASN A O 1
ATOM 974 N N . ALA A 1 136 ? 21.08005 -66.05520 -8.55273 1.000 82.12773 164 ALA A N 1
ATOM 975 C CA . ALA A 1 136 ? 20.39157 -67.07760 -7.77565 1.000 66.54454 164 ALA A CA 1
ATOM 976 C C . ALA A 1 136 ? 20.38517 -66.78844 -6.27569 1.000 79.53177 164 ALA A C 1
ATOM 977 O O . ALA A 1 136 ? 19.95177 -67.64435 -5.49624 1.000 79.60338 164 ALA A O 1
ATOM 979 N N . ASN A 1 137 ? 20.83796 -65.60150 -5.85716 1.000 85.81567 165 ASN A N 1
ATOM 980 C CA . ASN A 1 137 ? 20.99092 -65.29914 -4.43758 1.000 69.97029 165 ASN A CA 1
ATOM 981 C C . ASN A 1 137 ? 19.67617 -64.98070 -3.72857 1.000 68.32890 165 ASN A C 1
ATOM 982 O O . ASN A 1 137 ? 19.61087 -65.11056 -2.50131 1.000 73.68058 165 ASN A O 1
ATOM 987 N N . CYS A 1 138 ? 18.62970 -64.57468 -4.44828 1.000 63.47531 166 CYS A N 1
ATOM 988 C CA . CYS A 1 138 ? 17.47245 -63.96421 -3.80615 1.000 66.56440 166 CYS A CA 1
ATOM 989 C C . CYS A 1 138 ? 16.16604 -64.59022 -4.27021 1.000 70.17671 166 CYS A C 1
ATOM 990 O O . CYS A 1 138 ? 16.03631 -65.01204 -5.42264 1.000 76.01169 166 CYS A O 1
ATOM 993 N N . GLU A 1 139 ? 15.20541 -64.65822 -3.35146 1.000 64.36792 167 GLU A N 1
ATOM 994 C CA . GLU A 1 139 ? 13.82181 -64.88366 -3.71998 1.000 62.41062 167 GLU A CA 1
ATOM 995 C C . GLU A 1 139 ? 13.27725 -63.64149 -4.41999 1.000 64.71136 167 GLU A C 1
ATOM 996 O O . GLU A 1 139 ? 13.80524 -62.54066 -4.24382 1.000 72.25786 167 GLU A O 1
ATOM 1002 N N . PRO A 1 140 ? 12.21024 -63.78984 -5.21314 1.000 60.95447 168 PRO A N 1
ATOM 1003 C CA . PRO A 1 140 ? 11.58849 -62.59392 -5.80818 1.000 58.90948 168 PRO A CA 1
ATOM 1004 C C . PRO A 1 140 ? 11.12556 -61.57210 -4.77950 1.000 66.99890 168 PRO A C 1
ATOM 1005 O O . PRO A 1 140 ? 11.19253 -60.36694 -5.04838 1.000 79.22515 168 PRO A O 1
ATOM 1009 N N . ASN A 1 141 ? 10.64102 -62.01424 -3.61390 1.000 60.64751 169 ASN A N 1
ATOM 1010 C CA . ASN A 1 141 ? 10.18120 -61.07737 -2.58946 1.000 56.29347 169 ASN A CA 1
ATOM 1011 C C . ASN A 1 141 ? 11.26534 -60.09404 -2.16183 1.000 56.36371 169 ASN A C 1
ATOM 1012 O O . ASN A 1 141 ? 10.95257 -58.97400 -1.74096 1.000 59.62681 169 ASN A O 1
ATOM 1017 N N . ALA A 1 142 ? 12.53790 -60.49268 -2.25820 1.000 59.45083 170 ALA A N 1
ATOM 1018 C CA . ALA A 1 142 ? 13.63313 -59.69030 -1.72124 1.000 50.90087 170 ALA A CA 1
ATOM 1019 C C . ALA A 1 142 ? 13.78668 -58.34182 -2.41957 1.000 61.01553 170 ALA A C 1
ATOM 1020 O O . ALA A 1 142 ? 14.30589 -57.39929 -1.81150 1.000 68.65418 170 ALA A O 1
ATOM 1022 N N . TYR A 1 143 ? 13.33798 -58.21761 -3.66638 1.000 62.61784 171 TYR A N 1
ATOM 1023 C CA . TYR A 1 143 ? 13.46748 -56.98600 -4.43743 1.000 58.11913 171 TYR A CA 1
ATOM 1024 C C . TYR A 1 143 ? 12.12020 -56.55934 -4.99763 1.000 61.92819 171 TYR A C 1
ATOM 1025 O O . TYR A 1 143 ? 12.03109 -55.98388 -6.08520 1.000 79.41497 171 TYR A O 1
ATOM 1034 N N . LYS A 1 144 ? 11.05350 -56.82484 -4.25284 1.000 57.84698 172 LYS A N 1
ATOM 1035 C CA . LYS A 1 144 ? 9.69512 -56.53144 -4.68374 1.000 55.03361 172 LYS A CA 1
ATOM 1036 C C . LYS A 1 144 ? 9.28222 -55.16119 -4.17038 1.000 52.60998 172 LYS A C 1
ATOM 1037 O O . LYS A 1 144 ? 9.45354 -54.86195 -2.98492 1.000 63.46512 172 LYS A O 1
ATOM 1043 N N . ARG A 1 145 ? 8.73781 -54.33569 -5.06031 1.000 57.03414 173 ARG A N 1
ATOM 1044 C CA . ARG A 1 145 ? 8.21906 -53.03107 -4.65923 1.000 49.00636 173 ARG A CA 1
ATOM 1045 C C . ARG A 1 145 ? 6.96238 -53.25864 -3.83228 1.000 56.50205 173 ARG A C 1
ATOM 1046 O O . ARG A 1 145 ? 5.86165 -53.39552 -4.37125 1.000 79.53029 173 ARG A O 1
ATOM 1054 N N . ASP A 1 146 ? 7.12714 -53.28592 -2.50728 1.000 58.08135 174 ASP A N 1
ATOM 1055 C CA . ASP A 1 146 ? 6.00789 -53.55229 -1.61108 1.000 60.56886 174 ASP A CA 1
ATOM 1056 C C . ASP A 1 146 ? 5.05457 -52.36808 -1.53626 1.000 60.63384 174 ASP A C 1
ATOM 1057 O O . ASP A 1 146 ? 3.83893 -52.55666 -1.41698 1.000 68.60759 174 ASP A O 1
ATOM 1062 N N . TYR A 1 147 ? 5.58075 -51.15438 -1.61300 1.000 55.59363 175 TYR A N 1
ATOM 1063 C CA . TYR A 1 147 ? 4.78099 -49.95072 -1.75735 1.000 54.15729 175 TYR A CA 1
ATOM 1064 C C . TYR A 1 147 ? 4.92286 -49.42682 -3.18057 1.000 57.09266 175 TYR A C 1
ATOM 1065 O O . TYR A 1 147 ? 5.77013 -49.88348 -3.95241 1.000 73.09827 175 TYR A O 1
ATOM 1074 N N . TYR A 1 148 ? 4.07456 -48.46307 -3.52829 1.000 55.75673 176 TYR A N 1
ATOM 1075 C CA . TYR A 1 148 ? 4.01956 -47.99132 -4.90494 1.000 56.77373 176 TYR A CA 1
ATOM 1076 C C . TYR A 1 148 ? 5.32756 -47.32273 -5.30714 1.000 56.04998 176 TYR A C 1
ATOM 1077 O O . TYR A 1 148 ? 5.94669 -46.60459 -4.51857 1.000 60.49636 176 TYR A O 1
ATOM 1086 N N . TYR A 1 149 ? 5.74306 -47.55836 -6.55258 1.000 57.96899 177 TYR A N 1
ATOM 1087 C CA . TYR A 1 149 ? 6.98214 -46.97939 -7.07073 1.000 58.10504 177 TYR A CA 1
ATOM 1088 C C . TYR A 1 149 ? 6.75681 -46.62077 -8.53797 1.000 87.43515 177 TYR A C 1
ATOM 1089 O O . TYR A 1 149 ? 6.86855 -47.48094 -9.41636 1.000 113.81096 177 TYR A O 1
ATOM 1098 N N . GLU A 1 150 ? 6.43248 -45.35515 -8.78961 1.000 93.63166 178 GLU A N 1
ATOM 1099 C CA . GLU A 1 150 ? 6.43179 -44.84404 -10.15231 1.000 81.01852 178 GLU A CA 1
ATOM 1100 C C . GLU A 1 150 ? 7.85506 -44.88053 -10.69568 1.000 90.27765 178 GLU A C 1
ATOM 1101 O O . GLU A 1 150 ? 8.82518 -44.81606 -9.93544 1.000 109.18112 178 GLU A O 1
ATOM 1107 N N . HIS A 1 151 ? 7.97467 -45.02185 -12.01820 1.000 102.57207 179 HIS A N 1
ATOM 1108 C CA . HIS A 1 151 ? 9.22614 -45.17682 -12.76955 1.000 121.57511 179 HIS A CA 1
ATOM 1109 C C . HIS A 1 151 ? 9.72412 -46.62423 -12.68497 1.000 116.55594 179 HIS A C 1
ATOM 1110 O O . HIS A 1 151 ? 10.74453 -46.96102 -13.30434 1.000 135.12273 179 HIS A O 1
ATOM 1117 N N . SER A 1 152 ? 9.00637 -47.50790 -11.99750 1.000 115.96572 180 SER A N 1
ATOM 1118 C CA . SER A 1 152 ? 9.36269 -48.92558 -11.96854 1.000 127.67948 180 SER A CA 1
ATOM 1119 C C . SER A 1 152 ? 8.94657 -49.61855 -13.26145 1.000 132.73096 180 SER A C 1
ATOM 1120 O O . SER A 1 152 ? 8.28156 -50.65456 -13.23625 1.000 122.48397 180 SER A O 1
ATOM 1123 N N . ASP A 1 155 ? 11.65172 -49.11485 -14.87116 1.000 145.93162 183 ASP A N 1
ATOM 1124 C CA . ASP A 1 155 ? 12.46979 -50.32206 -14.77093 1.000 139.57811 183 ASP A CA 1
ATOM 1125 C C . ASP A 1 155 ? 13.97049 -50.16292 -14.43297 1.000 127.58061 183 ASP A C 1
ATOM 1126 O O . ASP A 1 155 ? 14.48735 -50.97893 -13.67026 1.000 118.41269 183 ASP A O 1
ATOM 1131 N N . PRO A 1 156 ? 14.65906 -49.10414 -14.96568 1.000 147.11984 184 PRO A N 1
ATOM 1132 C CA . PRO A 1 156 ? 16.12215 -49.18035 -15.15397 1.000 140.72796 184 PRO A CA 1
ATOM 1133 C C . PRO A 1 156 ? 16.91342 -49.90276 -14.07259 1.000 119.88908 184 PRO A C 1
ATOM 1134 O O . PRO A 1 156 ? 17.81202 -50.68842 -14.38918 1.000 125.25165 184 PRO A O 1
ATOM 1138 N N . HIS A 1 157 ? 16.59194 -49.67354 -12.80314 1.000 125.46674 185 HIS A N 1
ATOM 1139 C CA . HIS A 1 157 ? 17.26425 -50.36827 -11.70803 1.000 117.46701 185 HIS A CA 1
ATOM 1140 C C . HIS A 1 157 ? 16.23698 -51.25693 -11.01702 1.000 100.91164 185 HIS A C 1
ATOM 1141 O O . HIS A 1 157 ? 15.64486 -50.88843 -9.99947 1.000 90.11004 185 HIS A O 1
ATOM 1148 N N . LYS A 1 158 ? 16.04550 -52.44654 -11.57634 1.000 101.10800 186 LYS A N 1
ATOM 1149 C CA . LYS A 1 158 ? 15.26339 -53.50373 -10.95972 1.000 93.36358 186 LYS A CA 1
ATOM 1150 C C . LYS A 1 158 ? 16.21466 -54.53175 -10.35756 1.000 87.35125 186 LYS A C 1
ATOM 1151 O O . LYS A 1 158 ? 17.42839 -54.49026 -10.57343 1.000 99.11752 186 LYS A O 1
ATOM 1157 N N . TYR A 1 159 ? 15.65084 -55.44196 -9.56453 1.000 79.42943 187 TYR A N 1
ATOM 1158 C CA . TYR A 1 159 ? 16.36610 -56.45233 -8.79173 1.000 86.73838 187 TYR A CA 1
ATOM 1159 C C . TYR A 1 159 ? 17.26933 -55.82593 -7.73722 1.000 78.60771 187 TYR A C 1
ATOM 1160 O O . TYR A 1 159 ? 18.01526 -56.55133 -7.06859 1.000 77.61058 187 TYR A O 1
ATOM 1169 N N . SER A 1 160 ? 17.23353 -54.50581 -7.57087 1.000 79.30256 188 SER A N 1
ATOM 1170 C CA . SER A 1 160 ? 17.90475 -53.82091 -6.47635 1.000 58.62248 188 SER A CA 1
ATOM 1171 C C . SER A 1 160 ? 16.87575 -53.51483 -5.39719 1.000 67.22947 188 SER A C 1
ATOM 1172 O O . SER A 1 160 ? 15.75454 -53.09371 -5.70419 1.000 70.27251 188 SER A O 1
ATOM 1175 N N . ILE A 1 161 ? 17.25462 -53.73262 -4.14048 1.000 65.33845 189 ILE A N 1
ATOM 1176 C CA . ILE A 1 161 ? 16.31927 -53.63495 -3.01969 1.000 52.03689 189 ILE A CA 1
ATOM 1177 C C . ILE A 1 161 ? 16.15966 -52.16069 -2.66911 1.000 54.77818 189 ILE A C 1
ATOM 1178 O O . ILE A 1 161 ? 16.99134 -51.58578 -1.96160 1.000 57.39834 189 ILE A O 1
ATOM 1183 N N . LEU A 1 162 ? 15.09002 -51.53898 -3.16716 1.000 60.22927 190 LEU A N 1
ATOM 1184 C CA . LEU A 1 162 ? 14.78309 -50.14505 -2.85284 1.000 53.68878 190 LEU A CA 1
ATOM 1185 C C . LEU A 1 162 ? 14.12394 -50.10760 -1.47992 1.000 55.17975 190 LEU A C 1
ATOM 1186 O O . LEU A 1 162 ? 12.95200 -50.46051 -1.33038 1.000 60.28862 190 LEU A O 1
ATOM 1191 N N . CYS A 1 163 ? 14.88367 -49.68561 -0.46621 1.000 59.56127 191 CYS A N 1
ATOM 1192 C CA . CYS A 1 163 ? 14.41585 -49.82862 0.90890 1.000 48.15283 191 CYS A CA 1
ATOM 1193 C C . CYS A 1 163 ? 13.23847 -48.91089 1.21714 1.000 55.89162 191 CYS A C 1
ATOM 1194 O O . CYS A 1 163 ? 12.30480 -49.31731 1.91884 1.000 65.73199 191 CYS A O 1
ATOM 1197 N N . ASN A 1 164 ? 13.24962 -47.67968 0.70363 1.000 69.79193 192 ASN A N 1
ATOM 1198 C CA . ASN A 1 164 ? 12.15693 -46.75507 0.98483 1.000 63.52449 192 ASN A CA 1
ATOM 1199 C C . ASN A 1 164 ? 10.91947 -47.03214 0.13215 1.000 62.47616 192 ASN A C 1
ATOM 1200 O O . ASN A 1 164 ? 10.02869 -46.17593 0.03931 1.000 66.41803 192 ASN A O 1
ATOM 1205 N N . TYR A 1 165 ? 10.85706 -48.21795 -0.48107 1.000 66.81085 193 TYR A N 1
ATOM 1206 C CA . TYR A 1 165 ? 9.65021 -48.74945 -1.10060 1.000 53.03647 193 TYR A CA 1
ATOM 1207 C C . TYR A 1 165 ? 9.40039 -50.17734 -0.62815 1.000 49.59584 193 TYR A C 1
ATOM 1208 O O . TYR A 1 165 ? 8.65410 -50.93019 -1.25807 1.000 54.97255 193 TYR A O 1
ATOM 1217 N N . LYS A 1 166 ? 10.02446 -50.55196 0.48825 1.000 50.87094 194 LYS A N 1
ATOM 1218 C CA . LYS A 1 166 ? 9.82619 -51.83716 1.14816 1.000 53.11753 194 LYS A CA 1
ATOM 1219 C C . LYS A 1 166 ? 9.30867 -51.69061 2.56976 1.000 50.20864 194 LYS A C 1
ATOM 1220 O O . LYS A 1 166 ? 8.35546 -52.38087 2.95236 1.000 64.17821 194 LYS A O 1
ATOM 1226 N N . VAL A 1 167 ? 9.90343 -50.80219 3.36307 1.000 39.94838 195 VAL A N 1
ATOM 1227 C CA . VAL A 1 167 ? 9.54011 -50.62187 4.76166 1.000 52.48512 195 VAL A CA 1
ATOM 1228 C C . VAL A 1 167 ? 9.30261 -49.13990 5.01740 1.000 60.08248 195 VAL A C 1
ATOM 1229 O O . VAL A 1 167 ? 10.00991 -48.28453 4.47385 1.000 48.05605 195 VAL A O 1
ATOM 1233 N N . VAL A 1 168 ? 8.29310 -48.83838 5.82787 1.000 58.47319 196 VAL A N 1
ATOM 1234 C CA . VAL A 1 168 ? 7.96515 -47.46691 6.18315 1.000 55.79146 196 VAL A CA 1
ATOM 1235 C C . VAL A 1 168 ? 8.33175 -47.23269 7.64581 1.000 57.74262 196 VAL A C 1
ATOM 1236 O O . VAL A 1 168 ? 8.69125 -48.15571 8.38222 1.000 66.04496 196 VAL A O 1
ATOM 1240 N N . SER A 1 169 ? 8.24353 -45.96679 8.06012 1.000 59.52843 197 SER A N 1
ATOM 1241 C CA . SER A 1 169 ? 8.59543 -45.57564 9.41794 1.000 55.78794 197 SER A CA 1
ATOM 1242 C C . SER A 1 169 ? 7.73656 -46.31926 10.43397 1.000 65.20018 197 SER A C 1
ATOM 1243 O O . SER A 1 169 ? 6.53233 -46.06942 10.54775 1.000 74.57845 197 SER A O 1
ATOM 1246 N N . SER A 1 170 ? 8.35106 -47.23054 11.17867 1.000 64.31500 198 SER A N 1
ATOM 1247 C CA . SER A 1 170 ? 7.66500 -48.03206 12.17739 1.000 55.38982 198 SER A CA 1
ATOM 1248 C C . SER A 1 170 ? 8.25540 -47.74935 13.55159 1.000 59.74194 198 SER A C 1
ATOM 1249 O O . SER A 1 170 ? 9.22447 -47.00131 13.69595 1.000 64.18349 198 SER A O 1
ATOM 1252 N N . THR A 1 171 ? 7.64185 -48.35011 14.57270 1.000 74.05066 199 THR A N 1
ATOM 1253 C CA . THR A 1 171 ? 8.15978 -48.22728 15.93282 1.000 63.48498 199 THR A CA 1
ATOM 1254 C C . THR A 1 171 ? 9.60447 -48.70806 16.01823 1.000 54.43162 199 THR A C 1
ATOM 1255 O O . THR A 1 171 ? 10.44770 -48.08250 16.67306 1.000 63.25965 199 THR A O 1
ATOM 1259 N N . THR A 1 172 ? 9.90448 -49.82291 15.35490 1.000 54.07223 200 THR A N 1
ATOM 1260 C CA . THR A 1 172 ? 11.23022 -50.42426 15.38212 1.000 51.64679 200 THR A CA 1
ATOM 1261 C C . THR A 1 172 ? 12.20691 -49.76231 14.41608 1.000 54.30634 200 THR A C 1
ATOM 1262 O O . THR A 1 172 ? 13.37363 -50.16599 14.36873 1.000 63.19305 200 THR A O 1
ATOM 1266 N N . THR A 1 173 ? 11.77349 -48.75766 13.65483 1.000 52.61552 201 THR A N 1
ATOM 1267 C CA . THR A 1 173 ? 12.65910 -48.02057 12.76302 1.000 37.96842 201 THR A CA 1
ATOM 1268 C C . THR A 1 173 ? 13.16337 -46.72130 13.38111 1.000 50.02159 201 THR A C 1
ATOM 1269 O O . THR A 1 173 ? 13.76202 -45.90445 12.67525 1.000 64.07138 201 THR A O 1
ATOM 1273 N N . GLN A 1 174 ? 12.93423 -46.50815 14.67522 1.000 44.01353 202 GLN A N 1
ATOM 1274 C CA . GLN A 1 174 ? 13.50077 -45.35419 15.36013 1.000 46.38215 202 GLN A CA 1
ATOM 1275 C C . GLN A 1 174 ? 14.91866 -45.66175 15.81761 1.000 49.15873 202 GLN A C 1
ATOM 1276 O O . GLN A 1 174 ? 15.19046 -46.73476 16.36309 1.000 59.01211 202 GLN A O 1
ATOM 1282 N N . THR A 1 175 ? 15.82156 -44.70465 15.61271 1.000 50.00482 203 THR A N 1
ATOM 1283 C CA . THR A 1 175 ? 17.22107 -44.92364 15.95588 1.000 37.23724 203 THR A CA 1
ATOM 1284 C C . THR A 1 175 ? 17.41696 -44.92053 17.46795 1.000 42.52172 203 THR A C 1
ATOM 1285 O O . THR A 1 175 ? 17.64911 -43.86833 18.07295 1.000 60.07699 203 THR A O 1
ATOM 1289 N N . THR A 1 176 ? 17.32399 -46.09748 18.08364 1.000 41.95874 204 THR A N 1
ATOM 1290 C CA . THR A 1 176 ? 17.65171 -46.29157 19.48893 1.000 27.89161 204 THR A CA 1
ATOM 1291 C C . THR A 1 176 ? 18.49255 -47.55415 19.60253 1.000 29.30555 204 THR A C 1
ATOM 1292 O O . THR A 1 176 ? 18.45365 -48.41469 18.72008 1.000 45.14774 204 THR A O 1
ATOM 1296 N N . PHE A 1 177 ? 19.27526 -47.65291 20.67962 1.000 34.03658 205 PHE A N 1
ATOM 1297 C CA . PHE A 1 177 ? 20.09174 -48.84688 20.88402 1.000 34.04330 205 PHE A CA 1
ATOM 1298 C C . PHE A 1 177 ? 19.23560 -50.11085 20.90467 1.000 36.06851 205 PHE A C 1
ATOM 1299 O O . PHE A 1 177 ? 19.55408 -51.10489 20.24323 1.000 48.77381 205 PHE A O 1
ATOM 1307 N N . SER A 1 178 ? 18.14718 -50.08973 21.68026 1.000 40.41709 206 SER A N 1
ATOM 1308 C CA . SER A 1 178 ? 17.26278 -51.24982 21.78123 1.000 37.54153 206 SER A CA 1
ATOM 1309 C C . SER A 1 178 ? 16.74237 -51.68808 20.41405 1.000 46.66210 206 SER A C 1
ATOM 1310 O O . SER A 1 178 ? 16.78382 -52.87676 20.07234 1.000 52.18294 206 SER A O 1
ATOM 1313 N N . ASN A 1 179 ? 16.23546 -50.73947 19.61917 1.000 43.43964 207 ASN A N 1
ATOM 1314 C CA . ASN A 1 179 ? 15.73852 -51.08666 18.28951 1.000 36.06197 207 ASN A CA 1
ATOM 1315 C C . ASN A 1 179 ? 16.85757 -51.60943 17.39561 1.000 41.23220 207 ASN A C 1
ATOM 1316 O O . ASN A 1 179 ? 16.66216 -52.57284 16.64417 1.000 44.62873 207 ASN A O 1
ATOM 1321 N N . MET A 1 180 ? 18.03725 -50.98412 17.45710 1.000 45.16883 208 MET A N 1
ATOM 1322 C CA . MET A 1 180 ? 19.16956 -51.47845 16.68024 1.000 40.17332 208 MET A CA 1
ATOM 1323 C C . MET A 1 180 ? 19.62308 -52.84842 17.16499 1.000 37.81582 208 MET A C 1
ATOM 1324 O O . MET A 1 180 ? 20.06392 -53.67500 16.35798 1.000 47.86899 208 MET A O 1
ATOM 1329 N N . GLU A 1 181 ? 19.51772 -53.10576 18.47011 1.000 34.88287 209 GLU A N 1
ATOM 1330 C CA . GLU A 1 181 ? 19.92043 -54.39813 19.01399 1.000 43.39580 209 GLU A CA 1
ATOM 1331 C C . GLU A 1 181 ? 19.05098 -55.52538 18.46823 1.000 43.78393 209 GLU A C 1
ATOM 1332 O O . GLU A 1 181 ? 19.56495 -56.56838 18.04809 1.000 46.68293 209 GLU A O 1
ATOM 1338 N N . ARG A 1 182 ? 17.72743 -55.33758 18.47035 1.000 40.37946 210 ARG A N 1
ATOM 1339 C CA . ARG A 1 182 ? 16.83677 -56.39682 18.00343 1.000 31.24027 210 ARG A CA 1
ATOM 1340 C C . ARG A 1 182 ? 16.96494 -56.60194 16.49662 1.000 41.01371 210 ARG A C 1
ATOM 1341 O O . ARG A 1 182 ? 16.81549 -57.72611 16.00234 1.000 45.39168 210 ARG A O 1
ATOM 1349 N N . ALA A 1 183 ? 17.24218 -55.52649 15.74860 1.000 45.26220 211 ALA A N 1
ATOM 1350 C CA . ALA A 1 183 ? 17.32953 -55.63510 14.29421 1.000 30.26017 211 ALA A CA 1
ATOM 1351 C C . ALA A 1 183 ? 18.47946 -56.53939 13.87281 1.000 32.17335 211 ALA A C 1
ATOM 1352 O O . ALA A 1 183 ? 18.32281 -57.37505 12.97482 1.000 39.91634 211 ALA A O 1
ATOM 1354 N N . LEU A 1 184 ? 19.64633 -56.38199 14.50482 1.000 40.33993 212 LEU A N 1
ATOM 1355 C CA . LEU A 1 184 ? 20.77684 -57.25292 14.19975 1.000 38.76829 212 LEU A CA 1
ATOM 1356 C C . LEU A 1 184 ? 20.47195 -58.70037 14.56640 1.000 51.80803 212 LEU A C 1
ATOM 1357 O O . LEU A 1 184 ? 20.84504 -59.62481 13.83494 1.000 59.65422 212 LEU A O 1
ATOM 1362 N N . GLU A 1 185 ? 19.79554 -58.91693 15.69781 1.000 46.13801 213 GLU A N 1
ATOM 1363 C CA . GLU A 1 185 ? 19.46379 -60.27628 16.11480 1.000 45.61121 213 GLU A CA 1
ATOM 1364 C C . GLU A 1 185 ? 18.50301 -60.93902 15.13453 1.000 49.13594 213 GLU A C 1
ATOM 1365 O O . GLU A 1 185 ? 18.65372 -62.12484 14.81677 1.000 57.58448 213 GLU A O 1
ATOM 1371 N N . ILE A 1 186 ? 17.50871 -60.19236 14.64702 1.000 42.19064 214 ILE A N 1
ATOM 1372 C CA . ILE A 1 186 ? 16.57319 -60.74531 13.67026 1.000 47.27601 214 ILE A CA 1
ATOM 1373 C C . ILE A 1 186 ? 17.28137 -61.02770 12.35058 1.000 48.04010 214 ILE A C 1
ATOM 1374 O O . ILE A 1 186 ? 16.98319 -62.01576 11.66799 1.000 59.15333 214 ILE A O 1
ATOM 1379 N N . TRP A 1 187 ? 18.21896 -60.16028 11.96078 1.000 43.23054 215 TRP A N 1
ATOM 1380 C CA . TRP A 1 187 ? 18.97030 -60.40460 10.73394 1.000 50.44028 215 TRP A CA 1
ATOM 1381 C C . TRP A 1 187 ? 19.76578 -61.69892 10.82260 1.000 60.29216 215 TRP A C 1
ATOM 1382 O O . TRP A 1 187 ? 19.73549 -62.51835 9.89768 1.000 56.87951 215 TRP A O 1
ATOM 1393 N N . ASN A 1 188 ? 20.47386 -61.90816 11.93479 1.000 54.73361 216 ASN A N 1
ATOM 1394 C CA . ASN A 1 188 ? 21.17967 -63.16972 12.12411 1.000 54.46061 216 ASN A CA 1
ATOM 1395 C C . ASN A 1 188 ? 20.20670 -64.33692 12.20115 1.000 60.24188 216 ASN A C 1
ATOM 1396 O O . ASN A 1 188 ? 20.56967 -65.47311 11.87676 1.000 69.75561 216 ASN A O 1
ATOM 1401 N N . GLN A 1 189 ? 18.97281 -64.07174 12.63032 1.000 57.89773 217 GLN A N 1
ATOM 1402 C CA . GLN A 1 189 ? 17.95728 -65.11528 12.69872 1.000 60.72987 217 GLN A CA 1
ATOM 1403 C C . GLN A 1 189 ? 17.57619 -65.61565 11.30890 1.000 65.94577 217 GLN A C 1
ATOM 1404 O O . GLN A 1 189 ? 17.37866 -66.82030 11.10943 1.000 73.13456 217 GLN A O 1
ATOM 1410 N N . VAL A 1 190 ? 17.47983 -64.71079 10.33296 1.000 67.06567 218 VAL A N 1
ATOM 1411 C CA . VAL A 1 190 ? 16.93043 -65.02878 9.01783 1.000 69.51895 218 VAL A CA 1
ATOM 1412 C C . VAL A 1 190 ? 17.95588 -64.91652 7.90125 1.000 67.91117 218 VAL A C 1
ATOM 1413 O O . VAL A 1 190 ? 17.59742 -65.11897 6.73035 1.000 70.52236 218 VAL A O 1
ATOM 1417 N N . LYS A 1 191 ? 19.21228 -64.60205 8.21202 1.000 67.97970 219 LYS A N 1
ATOM 1418 C CA . LYS A 1 191 ? 20.20886 -64.42141 7.16742 1.000 67.65772 219 LYS A CA 1
ATOM 1419 C C . LYS A 1 191 ? 20.48934 -65.74691 6.45932 1.000 80.77199 219 LYS A C 1
ATOM 1420 O O . LYS A 1 191 ? 20.30971 -66.82078 7.04099 1.000 89.69587 219 LYS A O 1
ATOM 1426 N N . PRO A 1 192 ? 20.90706 -65.70054 5.19306 1.000 83.19553 220 PRO A N 1
ATOM 1427 C CA . PRO A 1 192 ? 21.39431 -66.92324 4.54155 1.000 87.78521 220 PRO A CA 1
ATOM 1428 C C . PRO A 1 192 ? 22.65802 -67.40395 5.23694 1.000 91.44747 220 PRO A C 1
ATOM 1429 O O . PRO A 1 192 ? 23.57219 -66.61986 5.50047 1.000 89.22226 220 PRO A O 1
ATOM 1433 N N . LYS A 1 193 ? 22.70545 -68.69447 5.53542 1.000 93.60969 221 LYS A N 1
ATOM 1434 C CA . LYS A 1 193 ? 23.84140 -69.11305 6.33348 1.000 102.69404 221 LYS A CA 1
ATOM 1435 C C . LYS A 1 193 ? 24.78901 -69.98065 5.51678 1.000 104.02299 221 LYS A C 1
ATOM 1436 O O . LYS A 1 193 ? 24.34365 -70.88005 4.79514 1.000 114.09414 221 LYS A O 1
ATOM 1442 N N . PRO A 1 194 ? 26.09246 -69.73084 5.61393 1.000 108.79460 222 PRO A N 1
ATOM 1443 C CA . PRO A 1 194 ? 27.04846 -70.38734 4.71545 1.000 118.24758 222 PRO A CA 1
ATOM 1444 C C . PRO A 1 194 ? 27.14936 -71.88221 4.98058 1.000 132.38262 222 PRO A C 1
ATOM 1445 O O . PRO A 1 194 ? 26.60528 -72.42475 5.94389 1.000 137.11977 222 PRO A O 1
ATOM 1449 N N . TYR A 1 195 ? 27.86911 -72.54936 4.08360 1.000 124.08260 223 TYR A N 1
ATOM 1450 C CA . TYR A 1 195 ? 28.09795 -73.98661 4.14684 1.000 132.87595 223 TYR A CA 1
ATOM 1451 C C . TYR A 1 195 ? 29.43658 -74.25234 4.82202 1.000 140.46932 223 TYR A C 1
ATOM 1452 O O . TYR A 1 195 ? 30.47336 -73.75872 4.36715 1.000 136.41148 223 TYR A O 1
ATOM 1461 N N . HIS A 1 196 ? 29.41003 -75.04001 5.89744 1.000 132.65691 224 HIS A N 1
ATOM 1462 C CA . HIS A 1 196 ? 30.54593 -75.18273 6.79841 1.000 128.49554 224 HIS A CA 1
ATOM 1463 C C . HIS A 1 196 ? 31.34444 -76.46102 6.57460 1.000 130.16118 224 HIS A C 1
ATOM 1464 O O . HIS A 1 196 ? 32.20577 -76.78716 7.39767 1.000 141.92132 224 HIS A O 1
ATOM 1471 N N . MET A 1 197 ? 31.08832 -77.19205 5.49098 1.000 134.67403 225 MET A N 1
ATOM 1472 C CA . MET A 1 197 ? 31.83535 -78.41109 5.20796 1.000 154.64003 225 MET A CA 1
ATOM 1473 C C . MET A 1 197 ? 32.74927 -78.30473 3.99887 1.000 175.90771 225 MET A C 1
ATOM 1474 O O . MET A 1 197 ? 33.74804 -79.02211 3.93281 1.000 170.34049 225 MET A O 1
ATOM 1479 N N . ARG A 1 198 ? 32.43931 -77.43074 3.04617 1.000 223.36875 226 ARG A N 1
ATOM 1480 C CA . ARG A 1 198 ? 33.32067 -77.16783 1.90963 1.000 214.74673 226 ARG A CA 1
ATOM 1481 C C . ARG A 1 198 ? 33.38255 -75.65342 1.75181 1.000 210.94350 226 ARG A C 1
ATOM 1482 O O . ARG A 1 198 ? 32.42284 -75.04018 1.27402 1.000 209.63400 226 ARG A O 1
ATOM 1490 N N . VAL A 1 199 ? 34.49708 -75.05496 2.17354 1.000 182.65552 227 VAL A N 1
ATOM 1491 C CA . VAL A 1 199 ? 34.67540 -73.61420 2.04230 1.000 176.84295 227 VAL A CA 1
ATOM 1492 C C . VAL A 1 199 ? 34.56499 -73.26220 0.56675 1.000 172.32659 227 VAL A C 1
ATOM 1493 O O . VAL A 1 199 ? 35.40880 -73.66017 -0.24391 1.000 171.96785 227 VAL A O 1
ATOM 1497 N N . MET A 1 200 ? 33.52540 -72.50832 0.21215 1.000 157.54088 228 MET A N 1
ATOM 1498 C CA . MET A 1 200 ? 33.16766 -72.24458 -1.18107 1.000 147.73678 228 MET A CA 1
ATOM 1499 C C . MET A 1 200 ? 32.98085 -70.73870 -1.32760 1.000 139.64250 228 MET A C 1
ATOM 1500 O O . MET A 1 200 ? 31.87492 -70.21790 -1.16520 1.000 135.96428 228 MET A O 1
ATOM 1505 N N . ILE A 1 201 ? 34.06849 -70.04472 -1.64110 1.000 138.34828 229 ILE A N 1
ATOM 1506 C CA . ILE A 1 201 ? 34.07186 -68.58693 -1.67567 1.000 144.17441 229 ILE A CA 1
ATOM 1507 C C . ILE A 1 201 ? 33.48196 -68.11725 -2.99933 1.000 141.74734 229 ILE A C 1
ATOM 1508 O O . ILE A 1 201 ? 33.99035 -68.45758 -4.07310 1.000 146.49496 229 ILE A O 1
ATOM 1513 N N . CYS A 1 202 ? 32.40537 -67.33822 -2.92750 1.000 168.13035 230 CYS A N 1
ATOM 1514 C CA . CYS A 1 202 ? 31.87110 -66.70071 -4.11965 1.000 166.35102 230 CYS A CA 1
ATOM 1515 C C . CYS A 1 202 ? 32.71325 -65.47598 -4.47260 1.000 166.41874 230 CYS A C 1
ATOM 1516 O O . CYS A 1 202 ? 33.69139 -65.13955 -3.79958 1.000 162.27302 230 CYS A O 1
ATOM 1519 N N . GLY A 1 203 ? 32.31996 -64.79349 -5.54273 1.000 158.24996 231 GLY A N 1
ATOM 1520 C CA . GLY A 1 203 ? 33.07150 -63.64808 -6.00956 1.000 157.50596 231 GLY A CA 1
ATOM 1521 C C . GLY A 1 203 ? 34.21124 -64.06379 -6.91173 1.000 172.92385 231 GLY A C 1
ATOM 1522 O O . GLY A 1 203 ? 34.98809 -64.95842 -6.56564 1.000 171.56415 231 GLY A O 1
ATOM 1523 N N . ALA A 1 204 ? 34.33061 -63.41215 -8.06708 1.000 181.21168 232 ALA A N 1
ATOM 1524 C CA . ALA A 1 204 ? 35.31450 -63.80751 -9.06577 1.000 177.02813 232 ALA A CA 1
ATOM 1525 C C . ALA A 1 204 ? 36.69780 -63.26327 -8.73225 1.000 184.89574 232 ALA A C 1
ATOM 1526 O O . ALA A 1 204 ? 37.36569 -62.67786 -9.59108 1.000 189.45291 232 ALA A O 1
ATOM 1528 N N . GLY A 1 205 ? 37.13461 -63.45013 -7.49060 1.000 176.53079 233 GLY A N 1
ATOM 1529 C CA . GLY A 1 205 ? 38.51217 -63.22453 -7.11785 1.000 173.38053 233 GLY A CA 1
ATOM 1530 C C . GLY A 1 205 ? 39.38223 -64.43931 -7.33165 1.000 179.65002 233 GLY A C 1
ATOM 1531 O O . GLY A 1 205 ? 40.56820 -64.41464 -6.98678 1.000 175.90269 233 GLY A O 1
ATOM 1532 N N . ALA A 1 206 ? 38.81149 -65.50709 -7.89084 1.000 178.43323 234 ALA A N 1
ATOM 1533 C CA . ALA A 1 206 ? 39.47251 -66.76879 -8.19810 1.000 179.15786 234 ALA A CA 1
ATOM 1534 C C . ALA A 1 206 ? 40.27424 -67.31028 -7.02133 1.000 195.23076 234 ALA A C 1
ATOM 1535 O O . ALA A 1 206 ? 41.51063 -67.31225 -7.07113 1.000 193.04900 234 ALA A O 1
ATOM 1537 N N . PRO A 1 207 ? 39.62616 -67.78590 -5.95369 1.000 213.59549 235 PRO A N 1
ATOM 1538 C CA . PRO A 1 207 ? 40.36938 -68.54468 -4.93663 1.000 209.10942 235 PRO A CA 1
ATOM 1539 C C . PRO A 1 207 ? 40.96433 -69.83205 -5.48630 1.000 214.33911 235 PRO A C 1
ATOM 1540 O O . PRO A 1 207 ? 41.72969 -70.49254 -4.77201 1.000 210.65572 235 PRO A O 1
ATOM 1544 N N . ALA A 1 208 ? 40.57698 -70.23205 -6.70214 1.000 192.45425 236 ALA A N 1
ATOM 1545 C CA . ALA A 1 208 ? 41.23306 -71.27020 -7.49354 1.000 181.84179 236 ALA A CA 1
ATOM 1546 C C . ALA A 1 208 ? 40.84465 -72.64899 -6.98223 1.000 187.33683 236 ALA A C 1
ATOM 1547 O O . ALA A 1 208 ? 40.02560 -73.34227 -7.59455 1.000 181.78888 236 ALA A O 1
ATOM 1549 N N . HIS A 1 209 ? 41.44221 -73.05450 -5.86096 1.000 202.27931 237 HIS A N 1
ATOM 1550 C CA . HIS A 1 209 ? 41.11555 -74.33948 -5.25778 1.000 201.70630 237 HIS A CA 1
ATOM 1551 C C . HIS A 1 209 ? 39.67364 -74.39670 -4.76662 1.000 200.59529 237 HIS A C 1
ATOM 1552 O O . HIS A 1 209 ? 39.10649 -75.49102 -4.67540 1.000 203.12219 237 HIS A O 1
ATOM 1559 N N . GLN A 1 210 ? 39.06020 -73.24915 -4.47232 1.000 184.41753 238 GLN A N 1
ATOM 1560 C CA . GLN A 1 210 ? 37.73537 -73.20944 -3.85962 1.000 177.18052 238 GLN A CA 1
ATOM 1561 C C . GLN A 1 210 ? 36.86262 -72.12576 -4.48810 1.000 173.11690 238 GLN A C 1
ATOM 1562 O O . GLN A 1 210 ? 36.15140 -71.39744 -3.78833 1.000 164.96604 238 GLN A O 1
ATOM 1568 N N . ALA A 1 211 ? 36.89765 -72.00046 -5.81324 1.000 172.85714 239 ALA A N 1
ATOM 1569 C CA . ALA A 1 211 ? 36.02574 -71.05661 -6.50218 1.000 175.07999 239 ALA A CA 1
ATOM 1570 C C . ALA A 1 211 ? 34.61679 -71.62985 -6.61193 1.000 185.83884 239 ALA A C 1
ATOM 1571 O O . ALA A 1 211 ? 34.43600 -72.78119 -7.02138 1.000 200.90090 239 ALA A O 1
ATOM 1573 N N . ALA A 1 212 ? 33.62012 -70.82413 -6.24894 1.000 188.03383 240 ALA A N 1
ATOM 1574 C CA . ALA A 1 212 ? 32.23335 -71.28210 -6.26805 1.000 189.13287 240 ALA A CA 1
ATOM 1575 C C . ALA A 1 212 ? 31.72173 -71.34900 -7.70293 1.000 199.12035 240 ALA A C 1
ATOM 1576 O O . ALA A 1 212 ? 31.85337 -70.37168 -8.44725 1.000 177.10937 240 ALA A O 1
ATOM 1578 N N . PRO A 1 213 ? 31.13812 -72.46846 -8.12380 1.000 265.83217 241 PRO A N 1
ATOM 1579 C CA . PRO A 1 213 ? 30.62300 -72.56348 -9.49301 1.000 266.77246 241 PRO A CA 1
ATOM 1580 C C . PRO A 1 213 ? 29.38459 -71.70017 -9.68958 1.000 265.29704 241 PRO A C 1
ATOM 1581 O O . PRO A 1 213 ? 28.67526 -71.34512 -8.74498 1.000 266.38919 241 PRO A O 1
ATOM 1585 N N . ALA A 1 214 ? 29.14231 -71.35122 -10.95111 1.000 187.36797 242 ALA A N 1
ATOM 1586 C CA . ALA A 1 214 ? 28.03951 -70.46067 -11.28825 1.000 167.18737 242 ALA A CA 1
ATOM 1587 C C . ALA A 1 214 ? 26.69395 -71.10146 -10.96852 1.000 156.06822 242 ALA A C 1
ATOM 1588 O O . ALA A 1 214 ? 26.46034 -72.27522 -11.27453 1.000 147.77115 242 ALA A O 1
ATOM 1590 N N . GLY A 1 215 ? 25.80941 -70.32330 -10.34488 1.000 138.60536 243 GLY A N 1
ATOM 1591 C CA . GLY A 1 215 ? 24.43711 -70.74850 -10.14501 1.000 118.18772 243 GLY A CA 1
ATOM 1592 C C . GLY A 1 215 ? 24.10791 -71.32497 -8.78186 1.000 111.84479 243 GLY A C 1
ATOM 1593 O O . GLY A 1 215 ? 23.30289 -72.25599 -8.68108 1.000 105.96834 243 GLY A O 1
ATOM 1594 N N . ARG A 1 216 ? 24.71737 -70.79035 -7.72790 1.000 108.20736 244 ARG A N 1
ATOM 1595 C CA . ARG A 1 216 ? 24.40570 -71.18418 -6.36422 1.000 86.00046 244 ARG A CA 1
ATOM 1596 C C . ARG A 1 216 ? 24.19106 -69.94166 -5.50592 1.000 92.31667 244 ARG A C 1
ATOM 1597 O O . ARG A 1 216 ? 24.81013 -68.90427 -5.75175 1.000 103.70557 244 ARG A O 1
ATOM 1605 N N . PRO A 1 217 ? 23.33269 -70.03159 -4.49088 1.000 85.85092 245 PRO A N 1
ATOM 1606 C CA . PRO A 1 217 ? 23.10037 -68.86066 -3.62908 1.000 88.29481 245 PRO A CA 1
ATOM 1607 C C . PRO A 1 217 ? 24.33375 -68.54135 -2.79784 1.000 84.04608 245 PRO A C 1
ATOM 1608 O O . PRO A 1 217 ? 24.93531 -69.42613 -2.18652 1.000 89.71633 245 PRO A O 1
ATOM 1612 N N . CYS A 1 218 ? 24.70869 -67.26535 -2.78141 1.000 83.84737 246 CYS A N 1
ATOM 1613 C CA . CYS A 1 218 ? 25.84694 -66.78432 -2.01232 1.000 89.47946 246 CYS A CA 1
ATOM 1614 C C . CYS A 1 218 ? 25.35585 -65.89129 -0.88094 1.000 92.99256 246 CYS A C 1
ATOM 1615 O O . CYS A 1 218 ? 24.37442 -65.15808 -1.03859 1.000 90.77888 246 CYS A O 1
ATOM 1618 N N . THR A 1 219 ? 26.04473 -65.95667 0.25692 1.000 93.42800 247 THR A N 1
ATOM 1619 C CA . THR A 1 219 ? 25.61484 -65.24243 1.44929 1.000 82.07634 247 THR A CA 1
ATOM 1620 C C . THR A 1 219 ? 25.80494 -63.73505 1.27657 1.000 80.96446 247 THR A C 1
ATOM 1621 O O . THR A 1 219 ? 26.38366 -63.25465 0.29878 1.000 85.54670 247 THR A O 1
ATOM 1625 N N . VAL A 1 220 ? 25.29913 -62.98538 2.24991 1.000 82.39272 248 VAL A N 1
ATOM 1626 C CA . VAL A 1 220 ? 25.39561 -61.52996 2.23047 1.000 74.83091 248 VAL A CA 1
ATOM 1627 C C . VAL A 1 220 ? 26.72821 -61.10597 2.83325 1.000 71.30098 248 VAL A C 1
ATOM 1628 O O . VAL A 1 220 ? 27.08896 -61.52933 3.93839 1.000 65.36047 248 VAL A O 1
ATOM 1632 N N . LEU A 1 221 ? 27.46737 -60.27491 2.10155 1.000 70.58258 249 LEU A N 1
ATOM 1633 C CA . LEU A 1 221 ? 28.68308 -59.68084 2.64030 1.000 71.25227 249 LEU A CA 1
ATOM 1634 C C . LEU A 1 221 ? 28.33539 -58.74249 3.78943 1.000 81.08407 249 LEU A C 1
ATOM 1635 O O . LEU A 1 221 ? 27.35253 -57.99923 3.72584 1.000 72.54470 249 LEU A O 1
ATOM 1640 N N . GLU A 1 222 ? 29.14764 -58.77036 4.85272 1.000 84.00057 250 GLU A N 1
ATOM 1641 C CA . GLU A 1 222 ? 28.90071 -57.92916 6.02813 1.000 74.94699 250 GLU A CA 1
ATOM 1642 C C . GLU A 1 222 ? 30.16459 -57.14745 6.37616 1.000 74.73373 250 GLU A C 1
ATOM 1643 O O . GLU A 1 222 ? 30.87721 -57.48715 7.32181 1.000 86.47680 250 GLU A O 1
ATOM 1649 N N . ASN A 1 223 ? 30.40142 -56.05608 5.65212 1.000 75.57213 251 ASN A N 1
ATOM 1650 C CA . ASN A 1 223 ? 31.42182 -55.09132 6.03973 1.000 72.68768 251 ASN A CA 1
ATOM 1651 C C . ASN A 1 223 ? 30.84251 -53.93876 6.84219 1.000 67.18937 251 ASN A C 1
ATOM 1652 O O . ASN A 1 223 ? 31.55210 -53.33564 7.65488 1.000 75.35471 251 ASN A O 1
ATOM 1657 N N . TRP A 1 224 ? 29.56122 -53.63485 6.63025 1.000 62.55763 252 TRP A N 1
ATOM 1658 C CA . TRP A 1 224 ? 28.83599 -52.70188 7.48195 1.000 56.49709 252 TRP A CA 1
ATOM 1659 C C . TRP A 1 224 ? 28.70000 -53.20338 8.91230 1.000 63.51771 252 TRP A C 1
ATOM 1660 O O . TRP A 1 224 ? 28.37679 -52.41025 9.80402 1.000 64.76636 252 TRP A O 1
ATOM 1671 N N . LEU A 1 225 ? 28.91583 -54.50199 9.14353 1.000 66.21990 253 LEU A N 1
ATOM 1672 C CA . LEU A 1 225 ? 28.59276 -55.10180 10.43537 1.000 58.58253 253 LEU A CA 1
ATOM 1673 C C . LEU A 1 225 ? 29.38080 -54.45649 11.57155 1.000 57.78804 253 LEU A C 1
ATOM 1674 O O . LEU A 1 225 ? 28.82216 -54.15291 12.63212 1.000 59.38925 253 LEU A O 1
ATOM 1679 N N . TRP A 1 226 ? 30.68576 -54.24726 11.37583 1.000 63.08258 254 TRP A N 1
ATOM 1680 C CA . TRP A 1 226 ? 31.47633 -53.59175 12.41416 1.000 52.15018 254 TRP A CA 1
ATOM 1681 C C . TRP A 1 226 ? 31.02384 -52.15306 12.62745 1.000 53.47417 254 TRP A C 1
ATOM 1682 O O . TRP A 1 226 ? 30.90239 -51.69534 13.76991 1.000 50.38919 254 TRP A O 1
ATOM 1693 N N . ASN A 1 227 ? 30.77281 -51.42139 11.53949 1.000 55.05322 255 ASN A N 1
ATOM 1694 C CA . ASN A 1 227 ? 30.33066 -50.03836 11.67617 1.000 55.97317 255 ASN A CA 1
ATOM 1695 C C . ASN A 1 227 ? 28.92283 -49.95140 12.25185 1.000 53.78827 255 ASN A C 1
ATOM 1696 O O . ASN A 1 227 ? 28.57739 -48.94736 12.88435 1.000 52.77568 255 ASN A O 1
ATOM 1701 N N . TYR A 1 228 ? 28.09857 -50.98127 12.04347 1.000 48.14833 256 TYR A N 1
ATOM 1702 C CA . TYR A 1 228 ? 26.76612 -50.98534 12.63789 1.000 46.81740 256 TYR A CA 1
ATOM 1703 C C . TYR A 1 228 ? 26.84287 -51.06958 14.15801 1.000 49.67225 256 TYR A C 1
ATOM 1704 O O . TYR A 1 228 ? 26.13826 -50.33747 14.86110 1.000 54.93221 256 TYR A O 1
ATOM 1713 N N . ARG A 1 229 ? 27.69413 -51.95546 14.68245 1.000 46.44125 257 ARG A N 1
ATOM 1714 C CA . ARG A 1 229 ? 27.84228 -52.08034 16.12970 1.000 35.19011 257 ARG A CA 1
ATOM 1715 C C . ARG A 1 229 ? 28.40003 -50.80269 16.74073 1.000 47.42999 257 ARG A C 1
ATOM 1716 O O . ARG A 1 229 ? 27.92352 -50.34727 17.78735 1.000 53.40714 257 ARG A O 1
ATOM 1724 N N . VAL A 1 230 ? 29.41479 -50.21417 16.10194 1.000 53.94887 258 VAL A N 1
ATOM 1725 C CA . VAL A 1 230 ? 30.01084 -48.98084 16.61106 1.000 46.17742 258 VAL A CA 1
ATOM 1726 C C . VAL A 1 230 ? 28.97327 -47.86589 16.63997 1.000 47.88938 258 VAL A C 1
ATOM 1727 O O . VAL A 1 230 ? 28.88885 -47.09287 17.60192 1.000 44.37900 258 VAL A O 1
ATOM 1731 N N . THR A 1 231 ? 28.17302 -47.76404 15.57802 1.000 44.84153 259 THR A N 1
ATOM 1732 C CA . THR A 1 231 ? 27.10509 -46.77112 15.53833 1.000 43.13231 259 THR A CA 1
ATOM 1733 C C . THR A 1 231 ? 26.12476 -46.96963 16.68720 1.000 54.47619 259 THR A C 1
ATOM 1734 O O . THR A 1 231 ? 25.78941 -46.02220 17.40788 1.000 65.05659 259 THR A O 1
ATOM 1738 N N . ALA A 1 232 ? 25.66949 -48.21014 16.88148 1.000 53.97503 260 ALA A N 1
ATOM 1739 C CA . ALA A 1 232 ? 24.69054 -48.49360 17.92451 1.000 32.65329 260 ALA A CA 1
ATOM 1740 C C . ALA A 1 232 ? 25.26798 -48.29136 19.31911 1.000 39.70664 260 ALA A C 1
ATOM 1741 O O . ALA A 1 232 ? 24.55248 -47.84483 20.22346 1.000 50.09374 260 ALA A O 1
ATOM 1743 N N . HIS A 1 233 ? 26.54496 -48.62674 19.52050 1.000 41.03359 261 HIS A N 1
ATOM 1744 C CA . HIS A 1 233 ? 27.14732 -48.45828 20.83967 1.000 46.19309 261 HIS A CA 1
ATOM 1745 C C . HIS A 1 233 ? 27.26215 -46.98482 21.21021 1.000 46.41023 261 HIS A C 1
ATOM 1746 O O . HIS A 1 233 ? 27.00146 -46.60328 22.35719 1.000 55.54607 261 HIS A O 1
ATOM 1753 N N . LEU A 1 234 ? 27.64371 -46.13983 20.24943 1.000 49.75885 262 LEU A N 1
ATOM 1754 C CA . LEU A 1 234 ? 27.74269 -44.70925 20.51813 1.000 46.10488 262 LEU A CA 1
ATOM 1755 C C . LEU A 1 234 ? 26.37122 -44.07889 20.72152 1.000 46.07805 262 LEU A C 1
ATOM 1756 O O . LEU A 1 234 ? 26.23629 -43.13670 21.51013 1.000 43.44846 262 LEU A O 1
ATOM 1761 N N . ILE A 1 235 ? 25.34662 -44.58134 20.02880 1.000 43.73913 263 ILE A N 1
ATOM 1762 C CA . ILE A 1 235 ? 23.98195 -44.15726 20.32445 1.000 29.99462 263 ILE A CA 1
ATOM 1763 C C . ILE A 1 235 ? 23.60618 -44.55373 21.74473 1.000 44.96744 263 ILE A C 1
ATOM 1764 O O . ILE A 1 235 ? 22.99882 -43.76863 22.48206 1.000 60.57579 263 ILE A O 1
ATOM 1769 N N . ALA A 1 236 ? 23.97291 -45.77082 22.15556 1.000 49.05116 264 ALA A N 1
ATOM 1770 C CA . ALA A 1 236 ? 23.70088 -46.20535 23.52190 1.000 38.83028 264 ALA A CA 1
ATOM 1771 C C . ALA A 1 236 ? 24.39577 -45.30525 24.53596 1.000 41.58487 264 ALA A C 1
ATOM 1772 O O . ALA A 1 236 ? 23.81743 -44.97082 25.57729 1.000 52.03974 264 ALA A O 1
ATOM 1774 N N . LYS A 1 237 ? 25.63799 -44.90226 24.25033 1.000 38.61720 265 LYS A N 1
ATOM 1775 C CA . LYS A 1 237 ? 26.35265 -44.01626 25.16444 1.000 45.42150 265 LYS A CA 1
ATOM 1776 C C . LYS A 1 237 ? 25.64379 -42.67384 25.29948 1.000 43.96574 265 LYS A C 1
ATOM 1777 O O . LYS A 1 237 ? 25.55759 -42.11823 26.40109 1.000 46.35108 265 LYS A O 1
ATOM 1783 N N . LEU A 1 238 ? 25.13224 -42.13552 24.18903 1.000 39.58194 266 LEU A N 1
ATOM 1784 C CA . LEU A 1 238 ? 24.42047 -40.86110 24.23973 1.000 42.31230 266 LEU A CA 1
ATOM 1785 C C . LEU A 1 238 ? 23.16720 -40.96126 25.10086 1.000 44.84091 266 LEU A C 1
ATOM 1786 O O . LEU A 1 238 ? 22.88655 -40.07178 25.91184 1.000 46.52767 266 LEU A O 1
ATOM 1791 N N . GLU A 1 239 ? 22.39845 -42.04070 24.93605 1.000 45.10372 267 GLU A N 1
ATOM 1792 C CA . GLU A 1 239 ? 21.21313 -42.24123 25.76450 1.000 42.29092 267 GLU A CA 1
ATOM 1793 C C . GLU A 1 239 ? 21.58955 -42.34954 27.23747 1.000 46.09974 267 GLU A C 1
ATOM 1794 O O . GLU A 1 239 ? 20.94034 -41.75065 28.10212 1.000 53.61799 267 GLU A O 1
ATOM 1800 N N . LYS A 1 240 ? 22.63438 -43.12565 27.54090 1.000 50.93558 268 LYS A N 1
ATOM 1801 C CA . LYS A 1 240 ? 23.11551 -43.24020 28.91532 1.000 46.05853 268 LYS A CA 1
ATOM 1802 C C . LYS A 1 240 ? 23.61726 -41.89857 29.43726 1.000 46.30616 268 LYS A C 1
ATOM 1803 O O . LYS A 1 240 ? 23.31274 -41.50716 30.57021 1.000 47.59539 268 LYS A O 1
ATOM 1809 N N . ASP A 1 241 ? 24.40516 -41.18473 28.62621 1.000 53.67946 269 ASP A N 1
ATOM 1810 C CA . ASP A 1 241 ? 24.89484 -39.87179 29.03748 1.000 48.86766 269 ASP A CA 1
ATOM 1811 C C . ASP A 1 241 ? 23.75197 -38.87494 29.19115 1.000 45.55484 269 ASP A C 1
ATOM 1812 O O . ASP A 1 241 ? 23.77028 -38.03624 30.09953 1.000 55.80795 269 ASP A O 1
ATOM 1817 N N . ALA A 1 242 ? 22.74867 -38.94945 28.30997 1.000 41.83347 270 ALA A N 1
ATOM 1818 C CA . ALA A 1 242 ? 21.61456 -38.03243 28.38800 1.000 42.96073 270 ALA A CA 1
ATOM 1819 C C . ALA A 1 242 ? 20.82424 -38.21413 29.67717 1.000 50.26068 270 ALA A C 1
ATOM 1820 O O . ALA A 1 242 ? 20.34836 -37.22891 30.25121 1.000 61.21037 270 ALA A O 1
ATOM 1822 N N . THR A 1 243 ? 20.66652 -39.45449 30.14482 1.000 55.51771 271 THR A N 1
ATOM 1823 C CA . THR A 1 243 ? 19.96785 -39.68144 31.40552 1.000 40.21720 271 THR A CA 1
ATOM 1824 C C . THR A 1 243 ? 20.80715 -39.22401 32.59155 1.000 51.40274 271 THR A C 1
ATOM 1825 O O . THR A 1 243 ? 20.26794 -38.69432 33.56991 1.000 66.37116 271 THR A O 1
ATOM 1829 N N . LEU A 1 244 ? 22.12557 -39.42715 32.52230 1.000 62.08796 272 LEU A N 1
ATOM 1830 C CA . LEU A 1 244 ? 23.00743 -38.95708 33.58630 1.000 57.25683 272 LEU A CA 1
ATOM 1831 C C . LEU A 1 244 ? 22.97607 -37.43744 33.69457 1.000 47.87305 272 LEU A C 1
ATOM 1832 O O . LEU A 1 244 ? 23.02780 -36.88396 34.79950 1.000 63.01568 272 LEU A O 1
ATOM 1837 N N . ALA A 1 245 ? 22.90000 -36.74526 32.55537 1.000 47.18138 273 ALA A N 1
ATOM 1838 C CA . ALA A 1 245 ? 22.82503 -35.28809 32.57787 1.000 47.69734 273 ALA A CA 1
ATOM 1839 C C . ALA A 1 245 ? 21.55223 -34.80813 33.26330 1.000 52.65241 273 ALA A C 1
ATOM 1840 O O . ALA A 1 245 ? 21.57669 -33.82943 34.01918 1.000 63.33713 273 ALA A O 1
ATOM 1842 N N . LEU A 1 246 ? 20.42777 -35.48061 33.00970 1.000 55.99681 274 LEU A N 1
ATOM 1843 C CA . LEU A 1 246 ? 19.18309 -35.08737 33.65851 1.000 58.16015 274 LEU A CA 1
ATOM 1844 C C . LEU A 1 246 ? 19.24411 -35.30748 35.16444 1.000 64.72913 274 LEU A C 1
ATOM 1845 O O . LEU A 1 246 ? 18.65143 -34.53446 35.92461 1.000 76.33886 274 LEU A O 1
ATOM 1850 N N . ARG A 1 247 ? 19.96356 -36.33819 35.61736 1.000 65.08559 275 ARG A N 1
ATOM 1851 C CA . ARG A 1 247 ? 20.10580 -36.54781 37.05365 1.000 67.43467 275 ARG A CA 1
ATOM 1852 C C . ARG A 1 247 ? 20.89886 -35.42160 37.70310 1.000 67.22712 275 ARG A C 1
ATOM 1853 O O . ARG A 1 247 ? 20.59799 -35.03092 38.83557 1.000 77.27375 275 ARG A O 1
ATOM 1861 N N . VAL A 1 248 ? 21.90687 -34.88866 37.00774 1.000 69.25049 276 VAL A N 1
ATOM 1862 C CA . VAL A 1 248 ? 22.65271 -33.74798 37.53300 1.000 71.97469 276 VAL A CA 1
ATOM 1863 C C . VAL A 1 248 ? 21.74058 -32.53491 37.66291 1.000 73.59514 276 VAL A C 1
ATOM 1864 O O . VAL A 1 248 ? 21.77048 -31.81991 38.67198 1.000 69.46937 276 VAL A O 1
ATOM 1868 N N . MET A 1 249 ? 20.92863 -32.27338 36.63382 1.000 75.24872 277 MET A N 1
ATOM 1869 C CA . MET A 1 249 ? 19.98538 -31.16147 36.70240 1.000 84.50369 277 MET A CA 1
ATOM 1870 C C . MET A 1 249 ? 18.95666 -31.37479 37.80612 1.000 85.17552 277 MET A C 1
ATOM 1871 O O . MET A 1 249 ? 18.64168 -30.44536 38.55912 1.000 95.15172 277 MET A O 1
ATOM 1876 N N . ARG A 1 250 ? 18.42255 -32.59438 37.91838 1.000 74.88108 278 ARG A N 1
ATOM 1877 C CA . ARG A 1 250 ? 17.47873 -32.89148 38.99144 1.000 76.71106 278 ARG A CA 1
ATOM 1878 C C . ARG A 1 250 ? 18.14611 -32.77781 40.35654 1.000 74.69664 278 ARG A C 1
ATOM 1879 O O . ARG A 1 250 ? 17.51631 -32.34148 41.32657 1.000 84.30245 278 ARG A O 1
ATOM 1887 N N . TYR A 1 251 ? 19.41600 -33.17819 40.45309 1.000 75.47891 279 TYR A N 1
ATOM 1888 C CA . TYR A 1 251 ? 20.16532 -32.99772 41.69353 1.000 71.86151 279 TYR A CA 1
ATOM 1889 C C . TYR A 1 251 ? 20.34280 -31.51955 42.02291 1.000 73.35793 279 TYR A C 1
ATOM 1890 O O . TYR A 1 251 ? 20.14528 -31.10111 43.16928 1.000 84.11089 279 TYR A O 1
ATOM 1899 N N . SER A 1 252 ? 20.72022 -30.71197 41.02444 1.000 73.43769 280 SER A N 1
ATOM 1900 C CA . SER A 1 252 ? 21.00126 -29.29771 41.26838 1.000 72.76477 280 SER A CA 1
ATOM 1901 C C . SER A 1 252 ? 19.76292 -28.55184 41.75323 1.000 85.28392 280 SER A C 1
ATOM 1902 O O . SER A 1 252 ? 19.85200 -27.71163 42.65641 1.000 105.10560 280 SER A O 1
ATOM 1905 N N . GLU A 1 253 ? 18.60170 -28.82944 41.15407 1.000 84.14343 281 GLU A N 1
ATOM 1906 C CA . GLU A 1 253 ? 17.37455 -28.15698 41.57263 1.000 83.92379 281 GLU A CA 1
ATOM 1907 C C . GLU A 1 253 ? 17.05877 -28.44872 43.03528 1.000 85.50985 281 GLU A C 1
ATOM 1908 O O . GLU A 1 253 ? 16.70670 -27.54223 43.79849 1.000 91.90518 281 GLU A O 1
ATOM 1914 N N . LYS A 1 254 ? 17.19387 -29.71210 43.44876 1.000 83.50304 282 LYS A N 1
ATOM 1915 C CA . LYS A 1 254 ? 16.90022 -30.07995 44.82899 1.000 82.46402 282 LYS A CA 1
ATOM 1916 C C . LYS A 1 254 ? 17.91377 -29.50581 45.81044 1.000 91.35879 282 LYS A C 1
ATOM 1917 O O . LYS A 1 254 ? 17.62263 -29.42976 47.00811 1.000 108.63056 282 LYS A O 1
ATOM 1923 N N . VAL A 1 255 ? 19.08803 -29.09968 45.33588 1.000 89.41067 283 VAL A N 1
ATOM 1924 C CA . VAL A 1 255 ? 20.06013 -28.42591 46.19144 1.000 89.57988 283 VAL A CA 1
ATOM 1925 C C . VAL A 1 255 ? 19.87385 -26.91461 46.14816 1.000 95.27171 283 VAL A C 1
ATOM 1926 O O . VAL A 1 255 ? 19.96926 -26.24418 47.17889 1.000 92.29606 283 VAL A O 1
ATOM 1930 N N . LEU A 1 256 ? 19.60934 -26.35757 44.96315 1.000 104.08269 284 LEU A N 1
ATOM 1931 C CA . LEU A 1 256 ? 19.28519 -24.93770 44.86914 1.000 111.14034 284 LEU A CA 1
ATOM 1932 C C . LEU A 1 256 ? 18.00869 -24.62052 45.63687 1.000 105.83726 284 LEU A C 1
ATOM 1933 O O . LEU A 1 256 ? 17.94070 -23.62619 46.36866 1.000 106.56589 284 LEU A O 1
ATOM 1938 N N . GLU A 1 257 ? 16.98279 -25.45374 45.47896 1.000 105.65645 285 GLU A N 1
ATOM 1939 C CA . GLU A 1 257 ? 15.78389 -25.30562 46.28921 1.000 108.44554 285 GLU A CA 1
ATOM 1940 C C . GLU A 1 257 ? 16.11569 -25.63685 47.73694 1.000 120.42971 285 GLU A C 1
ATOM 1941 O O . GLU A 1 257 ? 16.69189 -26.68931 48.02764 1.000 118.23069 285 GLU A O 1
ATOM 1947 N N . GLY A 1 258 ? 15.75013 -24.73756 48.64555 1.000 134.73105 286 GLY A N 1
ATOM 1948 C CA . GLY A 1 258 ? 16.05250 -24.89939 50.05469 1.000 135.91383 286 GLY A CA 1
ATOM 1949 C C . GLY A 1 258 ? 15.31613 -26.04301 50.72108 1.000 135.96987 286 GLY A C 1
ATOM 1950 O O . GLY A 1 258 ? 15.35930 -26.17905 51.94865 1.000 115.19842 286 GLY A O 1
ATOM 1951 N N . ASP A 1 259 ? 14.63417 -26.86670 49.92173 1.000 157.28786 287 ASP A N 1
ATOM 1952 C CA . ASP A 1 259 ? 13.77506 -27.93565 50.42492 1.000 150.94913 287 ASP A CA 1
ATOM 1953 C C . ASP A 1 259 ? 12.71507 -27.36072 51.36510 1.000 158.90409 287 ASP A C 1
ATOM 1954 O O . ASP A 1 259 ? 12.71982 -27.58589 52.57508 1.000 177.07926 287 ASP A O 1
ATOM 1959 N N . LYS A 1 260 ? 11.82814 -26.56547 50.78198 1.000 150.16341 288 LYS A N 1
ATOM 1960 C CA . LYS A 1 260 ? 10.71440 -25.96130 51.49433 1.000 162.10190 288 LYS A CA 1
ATOM 1961 C C . LYS A 1 260 ? 9.42176 -26.70754 51.18211 1.000 158.83749 288 LYS A C 1
ATOM 1962 O O . LYS A 1 260 ? 9.34331 -27.48948 50.23012 1.000 140.46302 288 LYS A O 1
ATOM 1968 N N . GLU A 1 261 ? 8.40179 -26.45625 52.00737 1.000 168.90504 289 GLU A N 1
ATOM 1969 C CA . GLU A 1 261 ? 7.04887 -26.96765 51.78161 1.000 161.39683 289 GLU A CA 1
ATOM 1970 C C . GLU A 1 261 ? 7.04607 -28.49835 51.70445 1.000 169.34548 289 GLU A C 1
ATOM 1971 O O . GLU A 1 261 ? 6.85421 -29.10061 50.64460 1.000 174.38413 289 GLU A O 1
ATOM 1977 N N . SER A 1 262 ? 7.31963 -29.10136 52.86680 1.000 219.94670 290 SER A N 1
ATOM 1978 C CA . SER A 1 262 ? 7.38474 -30.54936 53.05168 1.000 222.35446 290 SER A CA 1
ATOM 1979 C C . SER A 1 262 ? 6.34767 -31.28922 52.21450 1.000 215.13532 290 SER A C 1
ATOM 1980 O O . SER A 1 262 ? 6.66753 -32.28158 51.55248 1.000 212.27181 290 SER A O 1
ATOM 1983 N N . LEU A 1 263 ? 5.09988 -30.82438 52.24387 1.000 167.22775 291 LEU A N 1
ATOM 1984 C CA . LEU A 1 263 ? 4.11430 -31.29543 51.28114 1.000 156.23310 291 LEU A CA 1
ATOM 1985 C C . LEU A 1 263 ? 3.27391 -30.19190 50.66208 1.000 148.80399 291 LEU A C 1
ATOM 1986 O O . LEU A 1 263 ? 2.49532 -30.49281 49.75345 1.000 153.22502 291 LEU A O 1
ATOM 1991 N N . ALA A 1 264 ? 3.37748 -28.94239 51.12142 1.000 140.86611 292 ALA A N 1
ATOM 1992 C CA . ALA A 1 264 ? 2.57361 -27.86611 50.55039 1.000 137.09330 292 ALA A CA 1
ATOM 1993 C C . ALA A 1 264 ? 2.82180 -27.71761 49.05151 1.000 136.16339 292 ALA A C 1
ATOM 1994 O O . ALA A 1 264 ? 1.89520 -27.81913 48.23985 1.000 151.46420 292 ALA A O 1
ATOM 1996 N N . GLN A 1 265 ? 4.07480 -27.48056 48.66542 1.000 145.41110 293 GLN A N 1
ATOM 1997 C CA . GLN A 1 265 ? 4.41096 -27.30154 47.25925 1.000 157.24377 293 GLN A CA 1
ATOM 1998 C C . GLN A 1 265 ? 4.86190 -28.58618 46.58051 1.000 139.68137 293 GLN A C 1
ATOM 1999 O O . GLN A 1 265 ? 4.85846 -28.64835 45.34396 1.000 145.36598 293 GLN A O 1
ATOM 2005 N N . HIS A 1 266 ? 5.25132 -29.60605 47.35007 1.000 117.97487 294 HIS A N 1
ATOM 2006 C CA . HIS A 1 266 ? 5.62200 -30.87702 46.74097 1.000 124.69431 294 HIS A CA 1
ATOM 2007 C C . HIS A 1 266 ? 4.40187 -31.66645 46.28378 1.000 125.88877 294 HIS A C 1
ATOM 2008 O O . HIS A 1 266 ? 4.47074 -32.37200 45.27085 1.000 132.62781 294 HIS A O 1
ATOM 2015 N N . GLU A 1 267 ? 3.28183 -31.55846 46.99978 1.000 120.27376 295 GLU A N 1
ATOM 2016 C CA . GLU A 1 267 ? 2.03677 -32.10957 46.47986 1.000 116.94762 295 GLU A CA 1
ATOM 2017 C C . GLU A 1 267 ? 1.47678 -31.23231 45.37049 1.000 120.83772 295 GLU A C 1
ATOM 2018 O O . GLU A 1 267 ? 0.87824 -31.73902 44.41679 1.000 127.24288 295 GLU A O 1
ATOM 2024 N N . GLU A 1 268 ? 1.65740 -29.91503 45.48862 1.000 117.12491 296 GLU A N 1
ATOM 2025 C CA . GLU A 1 268 ? 1.19466 -28.99280 44.45655 1.000 130.21811 296 GLU A CA 1
ATOM 2026 C C . GLU A 1 268 ? 1.83801 -29.30637 43.11196 1.000 124.14018 296 GLU A C 1
ATOM 2027 O O . GLU A 1 268 ? 1.15275 -29.38895 42.08531 1.000 122.77242 296 GLU A O 1
ATOM 2033 N N . ARG A 1 269 ? 3.16392 -29.48096 43.10198 1.000 129.85718 297 ARG A N 1
ATOM 2034 C CA . ARG A 1 269 ? 3.84610 -29.90069 41.88186 1.000 120.57132 297 ARG A CA 1
ATOM 2035 C C . ARG A 1 269 ? 3.36023 -31.26867 41.42128 1.000 107.46860 297 ARG A C 1
ATOM 2036 O O . ARG A 1 269 ? 3.14228 -31.48635 40.22408 1.000 106.96909 297 ARG A O 1
ATOM 2044 N N . ARG A 1 270 ? 3.19210 -32.20615 42.35776 1.000 105.50620 298 ARG A N 1
ATOM 2045 C CA . ARG A 1 270 ? 2.77640 -33.55720 41.99239 1.000 102.14487 298 ARG A CA 1
ATOM 2046 C C . ARG A 1 270 ? 1.33920 -33.57911 41.48770 1.000 107.22461 298 ARG A C 1
ATOM 2047 O O . ARG A 1 270 ? 1.03641 -34.23549 40.48378 1.000 109.41761 298 ARG A O 1
ATOM 2055 N N . LYS A 1 271 ? 0.43510 -32.88048 42.18314 1.000 107.47774 299 LYS A N 1
ATOM 2056 C CA . LYS A 1 271 ? -0.94690 -32.78847 41.72107 1.000 108.88907 299 LYS A CA 1
ATOM 2057 C C . LYS A 1 271 ? -1.01549 -32.20082 40.31749 1.000 109.05578 299 LYS A C 1
ATOM 2058 O O . LYS A 1 271 ? -1.83802 -32.62339 39.49619 1.000 114.01459 299 LYS A O 1
ATOM 2064 N N . ALA A 1 272 ? -0.15562 -31.22071 40.02562 1.000 103.92369 300 ALA A N 1
ATOM 2065 C CA . ALA A 1 272 ? -0.05142 -30.70278 38.66505 1.000 96.84931 300 ALA A CA 1
ATOM 2066 C C . ALA A 1 272 ? 0.66982 -31.68688 37.75069 1.000 97.06882 300 ALA A C 1
ATOM 2067 O O . ALA A 1 272 ? 0.35372 -31.77862 36.55850 1.000 103.99023 300 ALA A O 1
ATOM 2069 N N . ALA A 1 273 ? 1.65201 -32.41979 38.28649 1.000 102.36013 301 ALA A N 1
ATOM 2070 C CA . ALA A 1 273 ? 2.39659 -33.37693 37.47119 1.000 92.11769 301 ALA A CA 1
ATOM 2071 C C . ALA A 1 273 ? 1.47836 -34.44812 36.89590 1.000 99.57926 301 ALA A C 1
ATOM 2072 O O . ALA A 1 273 ? 1.63265 -34.85315 35.73744 1.000 105.58149 301 ALA A O 1
ATOM 2074 N N . GLU A 1 274 ? 0.52222 -34.92534 37.69560 1.000 95.96711 302 GLU A N 1
ATOM 2075 C CA . GLU A 1 274 ? -0.44875 -35.89469 37.19941 1.000 93.90025 302 GLU A CA 1
ATOM 2076 C C . GLU A 1 274 ? -1.30987 -35.29934 36.09221 1.000 90.40200 302 GLU A C 1
ATOM 2077 O O . GLU A 1 274 ? -1.64674 -35.98853 35.12192 1.000 90.92135 302 GLU A O 1
ATOM 2083 N N . ALA A 1 275 ? -1.68762 -34.02391 36.22845 1.000 92.09657 303 ALA A N 1
ATOM 2084 C CA . ALA A 1 275 ? -2.56115 -33.39040 35.24369 1.000 88.11207 303 ALA A CA 1
ATOM 2085 C C . ALA A 1 275 ? -1.91717 -33.36923 33.86165 1.000 93.74289 303 ALA A C 1
ATOM 2086 O O . ALA A 1 275 ? -2.54026 -33.76060 32.86777 1.000 110.95751 303 ALA A O 1
ATOM 2088 N N . ARG A 1 276 ? -0.66607 -32.91018 33.77743 1.000 98.39906 304 ARG A N 1
ATOM 2089 C CA . ARG A 1 276 ? 0.03985 -32.93397 32.49976 1.000 98.00382 304 ARG A CA 1
ATOM 2090 C C . ARG A 1 276 ? 0.30168 -34.36437 32.04192 1.000 84.34981 304 ARG A C 1
ATOM 2091 O O . ARG A 1 276 ? 0.22509 -34.66053 30.84373 1.000 94.45439 304 ARG A O 1
ATOM 2099 N N . ALA A 1 277 ? 0.61144 -35.26478 32.98161 1.000 87.32497 305 ALA A N 1
ATOM 2100 C CA . ALA A 1 277 ? 0.86597 -36.65722 32.62096 1.000 82.35225 305 ALA A CA 1
ATOM 2101 C C . ALA A 1 277 ? -0.36247 -37.30443 31.99064 1.000 91.05806 305 ALA A C 1
ATOM 2102 O O . ALA A 1 277 ? -0.25143 -37.99883 30.97361 1.000 95.22539 305 ALA A O 1
ATOM 2104 N N . ALA A 1 278 ? -1.54323 -37.08654 32.57695 1.000 92.91819 306 ALA A N 1
ATOM 2105 C CA . ALA A 1 278 ? -2.77114 -37.63658 32.00850 1.000 91.69257 306 ALA A CA 1
ATOM 2106 C C . ALA A 1 278 ? -3.12608 -36.95419 30.69238 1.000 91.83713 306 ALA A C 1
ATOM 2107 O O . ALA A 1 278 ? -3.52894 -37.61483 29.72796 1.000 99.35195 306 ALA A O 1
ATOM 2109 N N . GLU A 1 279 ? -2.99765 -35.62556 30.64077 1.000 95.10942 307 GLU A N 1
ATOM 2110 C CA . GLU A 1 279 ? -3.34849 -34.88471 29.43182 1.000 100.02229 307 GLU A CA 1
ATOM 2111 C C . GLU A 1 279 ? -2.46413 -35.28825 28.25793 1.000 94.30003 307 GLU A C 1
ATOM 2112 O O . GLU A 1 279 ? -2.95839 -35.55322 27.15640 1.000 104.33818 307 GLU A O 1
ATOM 2118 N N . GLU A 1 280 ? -1.14698 -35.33215 28.47275 1.000 91.52422 308 GLU A N 1
ATOM 2119 C CA . GLU A 1 280 ? -0.24297 -35.72814 27.39712 1.000 90.45279 308 GLU A CA 1
ATOM 2120 C C . GLU A 1 280 ? -0.44258 -37.18968 27.01508 1.000 91.01395 308 GLU A C 1
ATOM 2121 O O . GLU A 1 280 ? -0.33949 -37.54561 25.83546 1.000 97.55681 308 GLU A O 1
ATOM 2127 N N . GLU A 1 281 ? -0.71720 -38.05282 27.99748 1.000 85.44213 309 GLU A N 1
ATOM 2128 C CA . GLU A 1 281 ? -1.02197 -39.44646 27.68677 1.000 87.20917 309 GLU A CA 1
ATOM 2129 C C . GLU A 1 281 ? -2.28508 -39.55792 26.84196 1.000 95.84999 309 GLU A C 1
ATOM 2130 O O . GLU A 1 281 ? -2.32361 -40.31728 25.86686 1.000 102.57449 309 GLU A O 1
ATOM 2136 N N . ALA A 1 282 ? -3.33020 -38.80753 27.19971 1.000 95.36503 310 ALA A N 1
ATOM 2137 C CA . ALA A 1 282 ? -4.52927 -38.77471 26.36927 1.000 94.14435 310 ALA A CA 1
ATOM 2138 C C . ALA A 1 282 ? -4.21972 -38.19436 24.99676 1.000 92.03996 310 ALA A C 1
ATOM 2139 O O . ALA A 1 282 ? -4.72715 -38.67812 23.97790 1.000 105.17343 310 ALA A O 1
ATOM 2141 N N . LYS A 1 283 ? -3.39052 -37.14988 24.95266 1.000 86.92894 311 LYS A N 1
ATOM 2142 C CA . LYS A 1 283 ? -2.93111 -36.62245 23.67341 1.000 88.62542 311 LYS A CA 1
ATOM 2143 C C . LYS A 1 283 ? -2.08801 -37.65074 22.92818 1.000 90.94999 311 LYS A C 1
ATOM 2144 O O . LYS A 1 283 ? -2.20510 -37.79268 21.70512 1.000 96.25054 311 LYS A O 1
ATOM 2150 N N . ARG A 1 284 ? -1.22836 -38.37576 23.64911 1.000 87.63542 312 ARG A N 1
ATOM 2151 C CA . ARG A 1 284 ? -0.39737 -39.39310 23.01128 1.000 93.63476 312 ARG A CA 1
ATOM 2152 C C . ARG A 1 284 ? -1.23810 -40.55811 22.50242 1.000 90.30221 312 ARG A C 1
ATOM 2153 O O . ARG A 1 284 ? -1.07044 -41.00476 21.36090 1.000 93.01447 312 ARG A O 1
ATOM 2161 N N . GLN A 1 285 ? -2.14934 -41.06610 23.33737 1.000 88.94277 313 GLN A N 1
ATOM 2162 C CA . GLN A 1 285 ? -2.93355 -42.23069 22.94192 1.000 89.47786 313 GLN A CA 1
ATOM 2163 C C . GLN A 1 285 ? -3.87895 -41.90670 21.79278 1.000 92.14713 313 GLN A C 1
ATOM 2164 O O . GLN A 1 285 ? -4.20529 -42.78976 20.99411 1.000 83.43543 313 GLN A O 1
ATOM 2170 N N . ALA A 1 286 ? -4.32683 -40.65551 21.68895 1.000 94.04988 314 ALA A N 1
ATOM 2171 C CA . ALA A 1 286 ? -5.18949 -40.27275 20.57677 1.000 96.55817 314 ALA A CA 1
ATOM 2172 C C . ALA A 1 286 ? -4.43238 -40.32798 19.25642 1.000 91.56126 314 ALA A C 1
ATOM 2173 O O . ALA A 1 286 ? -4.92597 -40.88512 18.27068 1.000 95.37353 314 ALA A O 1
ATOM 2175 N N . ALA A 1 287 ? -3.22490 -39.76099 19.21804 1.000 86.96373 315 ALA A N 1
ATOM 2176 C CA . ALA A 1 287 ? -2.43375 -39.81306 17.99428 1.000 79.62339 315 ALA A CA 1
ATOM 2177 C C . ALA A 1 287 ? -1.88388 -41.21078 17.74267 1.000 78.99777 315 ALA A C 1
ATOM 2178 O O . ALA A 1 287 ? -1.62895 -41.57615 16.58932 1.000 76.43080 315 ALA A O 1
ATOM 2180 N N . GLU A 1 288 ? -1.69549 -42.00149 18.80224 1.000 75.52746 316 GLU A N 1
ATOM 2181 C CA . GLU A 1 288 ? -1.23546 -43.37672 18.63458 1.000 78.10204 316 GLU A CA 1
ATOM 2182 C C . GLU A 1 288 ? -2.28087 -44.22094 17.91568 1.000 86.35967 316 GLU A C 1
ATOM 2183 O O . GLU A 1 288 ? -1.97225 -44.91610 16.94047 1.000 100.55496 316 GLU A O 1
ATOM 2189 N N . LYS A 1 289 ? -3.52794 -44.17106 18.38557 1.000 88.32224 317 LYS A N 1
ATOM 2190 C CA . LYS A 1 289 ? -4.59277 -44.92710 17.73638 1.000 87.70749 317 LYS A CA 1
ATOM 2191 C C . LYS A 1 289 ? -4.84213 -44.42328 16.32043 1.000 79.95961 317 LYS A C 1
ATOM 2192 O O . LYS A 1 289 ? -5.05836 -45.21871 15.39848 1.000 90.47862 317 LYS A O 1
ATOM 2198 N N . ALA A 1 290 ? -4.80977 -43.10294 16.12709 1.000 78.41324 318 ALA A N 1
ATOM 2199 C CA . ALA A 1 290 ? -5.06748 -42.54245 14.80597 1.000 73.50811 318 ALA A CA 1
ATOM 2200 C C . ALA A 1 290 ? -3.96520 -42.90000 13.81814 1.000 81.50193 318 ALA A C 1
ATOM 2201 O O . ALA A 1 290 ? -4.22240 -42.99485 12.61317 1.000 89.62101 318 ALA A O 1
ATOM 2203 N N . ALA A 1 291 ? -2.73837 -43.09947 14.30529 1.000 88.84590 319 ALA A N 1
ATOM 2204 C CA . ALA A 1 291 ? -1.66021 -43.55902 13.43848 1.000 84.36351 319 ALA A CA 1
ATOM 2205 C C . ALA A 1 291 ? -1.91504 -44.97666 12.94694 1.000 81.61161 319 ALA A C 1
ATOM 2206 O O . ALA A 1 291 ? -1.57927 -45.30569 11.80526 1.000 84.55276 319 ALA A O 1
ATOM 2208 N N . GLU A 1 292 ? -2.51333 -45.82548 13.78621 1.000 82.07739 320 GLU A N 1
ATOM 2209 C CA . GLU A 1 292 ? -2.87023 -47.16785 13.34352 1.000 85.44712 320 GLU A CA 1
ATOM 2210 C C . GLU A 1 292 ? -4.00131 -47.13747 12.32315 1.000 81.63744 320 GLU A C 1
ATOM 2211 O O . GLU A 1 292 ? -4.06045 -48.00708 11.44830 1.000 88.24965 320 GLU A O 1
ATOM 2217 N N . GLU A 1 293 ? -4.91106 -46.16306 12.42350 1.000 79.22044 321 GLU A N 1
ATOM 2218 C CA . GLU A 1 293 ? -5.93733 -45.99485 11.39680 1.000 72.08803 321 GLU A CA 1
ATOM 2219 C C . GLU A 1 293 ? -5.30835 -45.70662 10.03842 1.000 73.56259 321 GLU A C 1
ATOM 2220 O O . GLU A 1 293 ? -5.68764 -46.30188 9.02300 1.000 84.17305 321 GLU A O 1
ATOM 2226 N N . ALA A 1 294 ? -4.34567 -44.77898 10.00336 1.000 81.70875 322 ALA A N 1
ATOM 2227 C CA . ALA A 1 294 ? -3.61715 -44.50517 8.76822 1.000 73.87727 322 ALA A CA 1
ATOM 2228 C C . ALA A 1 294 ? -2.84389 -45.72703 8.28708 1.000 62.79638 322 ALA A C 1
ATOM 2229 O O . ALA A 1 294 ? -2.67587 -45.91615 7.07614 1.000 59.13014 322 ALA A O 1
ATOM 2231 N N . ARG A 1 295 ? -2.35904 -46.56063 9.21342 1.000 68.83416 323 ARG A N 1
ATOM 2232 C CA . ARG A 1 295 ? -1.67572 -47.78763 8.81298 1.000 69.04948 323 ARG A CA 1
ATOM 2233 C C . ARG A 1 295 ? -2.61489 -48.71726 8.05454 1.000 72.67932 323 ARG A C 1
ATOM 2234 O O . ARG A 1 295 ? -2.23065 -49.30600 7.03658 1.000 79.93417 323 ARG A O 1
ATOM 2242 N N . LYS A 1 296 ? -3.85050 -48.86723 8.53625 1.000 70.70784 324 LYS A N 1
ATOM 2243 C CA . LYS A 1 296 ? -4.82088 -49.68062 7.81274 1.000 66.19919 324 LYS A CA 1
ATOM 2244 C C . LYS A 1 296 ? -5.14387 -49.07093 6.45470 1.000 66.90189 324 LYS A C 1
ATOM 2245 O O . LYS A 1 296 ? -5.23707 -49.78700 5.45153 1.000 80.46919 324 LYS A O 1
ATOM 2251 N N . ALA A 1 297 ? -5.29136 -47.74476 6.39929 1.000 65.32239 325 ALA A N 1
ATOM 2252 C CA . ALA A 1 297 ? -5.68950 -47.08205 5.16371 1.000 63.86834 325 ALA A CA 1
ATOM 2253 C C . ALA A 1 297 ? -4.59485 -47.12071 4.10407 1.000 63.44246 325 ALA A C 1
ATOM 2254 O O . ALA A 1 297 ? -4.88894 -46.93091 2.91898 1.000 77.54053 325 ALA A O 1
ATOM 2256 N N . LEU A 1 298 ? -3.34375 -47.36775 4.49580 1.000 65.31509 326 LEU A N 1
ATOM 2257 C CA . LEU A 1 298 ? -2.27280 -47.54664 3.52269 1.000 57.31317 326 LEU A CA 1
ATOM 2258 C C . LEU A 1 298 ? -2.24082 -48.96977 2.98597 1.000 58.30089 326 LEU A C 1
ATOM 2259 O O . LEU A 1 298 ? -2.05831 -49.17535 1.78185 1.000 60.62364 326 LEU A O 1
ATOM 2264 N N . GLU A 1 299 ? -2.41286 -49.95778 3.86426 1.000 63.51589 327 GLU A N 1
ATOM 2265 C CA . GLU A 1 299 ? -2.56907 -51.33195 3.40571 1.000 68.23275 327 GLU A CA 1
ATOM 2266 C C . GLU A 1 299 ? -3.86051 -51.49132 2.61597 1.000 63.71853 327 GLU A C 1
ATOM 2267 O O . GLU A 1 299 ? -3.89978 -52.21520 1.61403 1.000 64.80464 327 GLU A O 1
ATOM 2273 N N . GLU A 1 300 ? -4.92748 -50.82039 3.05812 1.000 64.58019 328 GLU A N 1
ATOM 2274 C CA . GLU A 1 300 ? -6.19179 -50.85485 2.33221 1.000 72.16919 328 GLU A CA 1
ATOM 2275 C C . GLU A 1 300 ? -6.04935 -50.26283 0.93556 1.000 66.19856 328 GLU A C 1
ATOM 2276 O O . GLU A 1 300 ? -6.68753 -50.74125 -0.01029 1.000 73.54092 328 GLU A O 1
ATOM 2282 N N . ALA A 1 301 ? -5.21538 -49.23095 0.78599 1.000 66.84213 329 ALA A N 1
ATOM 2283 C CA . ALA A 1 301 ? -4.99450 -48.59511 -0.50643 1.000 64.82919 329 ALA A CA 1
ATOM 2284 C C . ALA A 1 301 ? -3.95879 -49.31874 -1.35587 1.000 58.48545 329 ALA A C 1
ATOM 2285 O O . ALA A 1 301 ? -4.08658 -49.34180 -2.58516 1.000 66.65136 329 ALA A O 1
ATOM 2287 N N . GLU A 1 302 ? -2.92854 -49.89892 -0.73498 1.000 56.24168 330 GLU A N 1
ATOM 2288 C CA . GLU A 1 302 ? -1.93553 -50.64859 -1.49886 1.000 48.49969 330 GLU A CA 1
ATOM 2289 C C . GLU A 1 302 ? -2.53244 -51.92506 -2.07450 1.000 51.12941 330 GLU A C 1
ATOM 2290 O O . GLU A 1 302 ? -2.17303 -52.33852 -3.18282 1.000 55.69233 330 GLU A O 1
ATOM 2296 N N . ALA A 1 303 ? -3.43197 -52.57139 -1.32763 1.000 54.31682 331 ALA A N 1
ATOM 2297 C CA . ALA A 1 303 ? -4.06693 -53.78966 -1.81946 1.000 54.68075 331 ALA A CA 1
ATOM 2298 C C . ALA A 1 303 ? -4.88492 -53.51463 -3.07384 1.000 55.30708 331 ALA A C 1
ATOM 2299 O O . ALA A 1 303 ? -4.89964 -54.32642 -4.00605 1.000 55.78808 331 ALA A O 1
ATOM 2301 N N . ARG A 1 304 ? -5.57534 -52.37367 -3.11596 1.000 58.43419 332 ARG A N 1
ATOM 2302 C CA . ARG A 1 304 ? -6.31266 -52.00533 -4.31965 1.000 55.38801 332 ARG A CA 1
ATOM 2303 C C . ARG A 1 304 ? -5.36752 -51.64217 -5.45791 1.000 53.83603 332 ARG A C 1
ATOM 2304 O O . ARG A 1 304 ? -5.68334 -51.87788 -6.62942 1.000 59.42385 332 ARG A O 1
ATOM 2312 N N . ARG A 1 305 ? -4.20967 -51.05891 -5.13777 1.000 53.08771 333 ARG A N 1
ATOM 2313 C CA . ARG A 1 305 ? -3.22152 -50.76327 -6.17115 1.000 46.46172 333 ARG A CA 1
ATOM 2314 C C . ARG A 1 305 ? -2.79493 -52.03404 -6.89373 1.000 53.26285 333 ARG A C 1
ATOM 2315 O O . ARG A 1 305 ? -2.72473 -52.07228 -8.12805 1.000 56.85032 333 ARG A O 1
ATOM 2323 N N . VAL A 1 306 ? -2.51425 -53.09185 -6.12988 1.000 53.89293 334 VAL A N 1
ATOM 2324 C CA . VAL A 1 306 ? -2.12585 -54.36305 -6.72707 1.000 49.10731 334 VAL A CA 1
ATOM 2325 C C . VAL A 1 306 ? -3.28714 -54.96947 -7.50482 1.000 63.05353 334 VAL A C 1
ATOM 2326 O O . VAL A 1 306 ? -3.08529 -55.57495 -8.56512 1.000 65.07012 334 VAL A O 1
ATOM 2330 N N . ALA A 1 307 ? -4.51691 -54.80426 -7.01338 1.000 57.64045 335 ALA A N 1
ATOM 2331 C CA . ALA A 1 307 ? -5.66770 -55.33839 -7.73315 1.000 60.27654 335 ALA A CA 1
ATOM 2332 C C . ALA A 1 307 ? -5.86353 -54.62938 -9.06725 1.000 57.41330 335 ALA A C 1
ATOM 2333 O O . ALA A 1 307 ? -6.10271 -55.27771 -10.09232 1.000 67.18614 335 ALA A O 1
ATOM 2335 N N . ALA A 1 308 ? -5.75176 -53.30048 -9.07769 1.000 52.19421 336 ALA A N 1
ATOM 2336 C CA . ALA A 1 308 ? -5.92885 -52.55635 -10.31927 1.000 47.53599 336 ALA A CA 1
ATOM 2337 C C . ALA A 1 308 ? -4.77606 -52.80675 -11.28209 1.000 48.20044 336 ALA A C 1
ATOM 2338 O O . ALA A 1 308 ? -4.98743 -52.91410 -12.49467 1.000 64.83382 336 ALA A O 1
ATOM 2340 N N . GLU A 1 309 ? -3.55035 -52.90346 -10.76262 1.000 41.18024 337 GLU A N 1
ATOM 2341 C CA . GLU A 1 309 ? -2.40356 -53.17270 -11.62428 1.000 51.80675 337 GLU A CA 1
ATOM 2342 C C . GLU A 1 309 ? -2.46980 -54.57883 -12.20918 1.000 45.80407 337 GLU A C 1
ATOM 2343 O O . GLU A 1 309 ? -2.04343 -54.80245 -13.34843 1.000 54.65863 337 GLU A O 1
ATOM 2349 N N . GLU A 1 310 ? -2.99267 -55.54073 -11.44381 1.000 56.31855 338 GLU A N 1
ATOM 2350 C CA . GLU A 1 310 ? -3.26122 -56.86375 -11.99936 1.000 60.73956 338 GLU A CA 1
ATOM 2351 C C . GLU A 1 310 ? -4.32747 -56.79141 -13.08555 1.000 55.97658 338 GLU A C 1
ATOM 2352 O O . GLU A 1 310 ? -4.15106 -57.32866 -14.18546 1.000 58.13354 338 GLU A O 1
ATOM 2358 N N . GLN A 1 311 ? -5.44917 -56.13001 -12.78807 1.000 62.20708 339 GLN A N 1
ATOM 2359 C CA . GLN A 1 311 ? -6.52925 -56.02579 -13.76349 1.000 55.46856 339 GLN A CA 1
ATOM 2360 C C . GLN A 1 311 ? -6.08573 -55.25073 -14.99676 1.000 53.30616 339 GLN A C 1
ATOM 2361 O O . GLN A 1 311 ? -6.39526 -55.63996 -16.12777 1.000 60.89597 339 GLN A O 1
ATOM 2367 N N . ALA A 1 312 ? -5.34104 -54.16212 -14.80137 1.000 60.59897 340 ALA A N 1
ATOM 2368 C CA . ALA A 1 312 ? -4.84572 -53.40066 -15.94204 1.000 61.96244 340 ALA A CA 1
ATOM 2369 C C . ALA A 1 312 ? -3.89528 -54.23624 -16.78884 1.000 54.28033 340 ALA A C 1
ATOM 2370 O O . ALA A 1 312 ? -3.94095 -54.17817 -18.02248 1.000 57.69115 340 ALA A O 1
ATOM 2372 N N . GLU A 1 313 ? -3.03568 -55.02890 -16.14540 1.000 58.93743 341 GLU A N 1
ATOM 2373 C CA . GLU A 1 313 ? -2.10349 -55.86276 -16.89444 1.000 56.70961 341 GLU A CA 1
ATOM 2374 C C . GLU A 1 313 ? -2.82737 -56.95282 -17.67474 1.000 54.52943 341 GLU A C 1
ATOM 2375 O O . GLU A 1 313 ? -2.37463 -57.34026 -18.75742 1.000 59.78364 341 GLU A O 1
ATOM 2381 N N . ALA A 1 314 ? -3.95320 -57.44685 -17.15345 1.000 51.77787 342 ALA A N 1
ATOM 2382 C CA . ALA A 1 314 ? -4.68115 -58.51343 -17.83402 1.000 49.33338 342 ALA A CA 1
ATOM 2383 C C . ALA A 1 314 ? -5.32537 -58.01815 -19.12441 1.000 59.32850 342 ALA A C 1
ATOM 2384 O O . ALA A 1 314 ? -5.31270 -58.72396 -20.13965 1.000 68.89798 342 ALA A O 1
ATOM 2386 N N . ARG A 1 315 ? -5.89529 -56.81003 -19.10692 1.000 54.13024 343 ARG A N 1
ATOM 2387 C CA . ARG A 1 315 ? -6.57681 -56.29898 -20.29386 1.000 61.02634 343 ARG A CA 1
ATOM 2388 C C . ARG A 1 315 ? -5.60241 -56.05444 -21.44230 1.000 58.74152 343 ARG A C 1
ATOM 2389 O O . ARG A 1 315 ? -5.91409 -56.35154 -22.60178 1.000 61.73371 343 ARG A O 1
ATOM 2397 N N . ARG A 1 316 ? -4.41761 -55.51155 -21.14664 1.000 51.44871 344 ARG A N 1
ATOM 2398 C CA . ARG A 1 316 ? -3.46137 -55.23538 -22.21424 1.000 47.79934 344 ARG A CA 1
ATOM 2399 C C . ARG A 1 316 ? -2.81580 -56.50405 -22.76211 1.000 47.46633 344 ARG A C 1
ATOM 2400 O O . ARG A 1 316 ? -2.34948 -56.49834 -23.90690 1.000 56.26750 344 ARG A O 1
ATOM 2408 N N . LEU A 1 317 ? -2.78062 -57.58987 -21.98312 1.000 51.71259 345 LEU A N 1
ATOM 2409 C CA . LEU A 1 317 ? -2.33193 -58.86630 -22.53329 1.000 58.06673 345 LEU A CA 1
ATOM 2410 C C . LEU A 1 317 ? -3.38358 -59.46667 -23.46065 1.000 55.81151 345 LEU A C 1
ATOM 2411 O O . LEU A 1 317 ? -3.04523 -60.03110 -24.50824 1.000 67.05564 345 LEU A O 1
ATOM 2416 N N . GLU A 1 318 ? -4.66366 -59.35993 -23.09166 1.000 54.83762 346 GLU A N 1
ATOM 2417 C CA . GLU A 1 318 ? -5.72844 -59.78913 -23.99344 1.000 53.62736 346 GLU A CA 1
ATOM 2418 C C . GLU A 1 318 ? -5.73459 -58.95795 -25.27082 1.000 53.64005 346 GLU A C 1
ATOM 2419 O O . GLU A 1 318 ? -5.92718 -59.49483 -26.36816 1.000 66.95981 346 GLU A O 1
ATOM 2425 N N . ALA A 1 319 ? -5.53329 -57.64231 -25.14782 1.000 56.92791 347 ALA A N 1
ATOM 2426 C CA . ALA A 1 319 ? -5.43514 -56.79492 -26.33290 1.000 50.14243 347 ALA A CA 1
ATOM 2427 C C . ALA A 1 319 ? -4.22621 -57.17006 -27.18135 1.000 53.00314 347 ALA A C 1
ATOM 2428 O O . ALA A 1 319 ? -4.30842 -57.20031 -28.41523 1.000 70.01753 347 ALA A O 1
ATOM 2430 N N . GLU A 1 320 ? -3.08924 -57.44533 -26.53702 1.000 57.03352 348 GLU A N 1
ATOM 2431 C CA . GLU A 1 320 ? -1.89673 -57.84757 -27.27634 1.000 58.22589 348 GLU A CA 1
ATOM 2432 C C . GLU A 1 320 ? -2.11232 -59.17102 -28.00006 1.000 61.36902 348 GLU A C 1
ATOM 2433 O O . GLU A 1 320 ? -1.65385 -59.34682 -29.13595 1.000 60.89299 348 GLU A O 1
ATOM 2439 N N . LYS A 1 321 ? -2.79620 -60.12028 -27.35310 1.000 60.71368 349 LYS A N 1
ATOM 2440 C CA . LYS A 1 321 ? -3.04800 -61.40848 -27.99067 1.000 61.53808 349 LYS A CA 1
ATOM 2441 C C . LYS A 1 321 ? -3.88915 -61.25735 -29.24938 1.000 61.87729 349 LYS A C 1
ATOM 2442 O O . LYS A 1 321 ? -3.73351 -62.03658 -30.19611 1.000 74.05692 349 LYS A O 1
ATOM 2448 N N . ALA A 1 322 ? -4.78250 -60.26807 -29.28067 1.000 59.09702 350 ALA A N 1
ATOM 2449 C CA . ALA A 1 322 ? -5.52685 -59.98868 -30.50265 1.000 54.23334 350 ALA A CA 1
ATOM 2450 C C . ALA A 1 322 ? -4.60372 -59.49131 -31.60673 1.000 60.01777 350 ALA A C 1
ATOM 2451 O O . ALA A 1 322 ? -4.76045 -59.87058 -32.77333 1.000 58.50605 350 ALA A O 1
ATOM 2453 N N . GLU A 1 323 ? -3.63881 -58.63693 -31.25669 1.000 57.20826 351 GLU A N 1
ATOM 2454 C CA . GLU A 1 323 ? -2.73297 -58.08537 -32.25880 1.000 65.95956 351 GLU A CA 1
ATOM 2455 C C . GLU A 1 323 ? -1.83745 -59.16555 -32.85439 1.000 70.07204 351 GLU A C 1
ATOM 2456 O O . GLU A 1 323 ? -1.56811 -59.15751 -34.06164 1.000 74.86739 351 GLU A O 1
ATOM 2462 N N . LYS A 1 324 ? -1.35951 -60.09785 -32.02382 1.000 68.02817 352 LYS A N 1
ATOM 2463 C CA . LYS A 1 324 ? -0.57023 -61.21189 -32.54168 1.000 62.43199 352 LYS A CA 1
ATOM 2464 C C . LYS A 1 324 ? -1.37843 -62.04412 -33.52828 1.000 64.99229 352 LYS A C 1
ATOM 2465 O O . LYS A 1 324 ? -0.84112 -62.52411 -34.53299 1.000 73.40467 352 LYS A O 1
ATOM 2471 N N . ALA A 1 325 ? -2.67069 -62.23607 -33.25150 1.000 64.06062 353 ALA A N 1
ATOM 2472 C CA . ALA A 1 325 ? -3.54375 -62.89431 -34.21766 1.000 61.53164 353 ALA A CA 1
ATOM 2473 C C . ALA A 1 325 ? -3.67231 -62.06962 -35.49242 1.000 65.36068 353 ALA A C 1
ATOM 2474 O O . ALA A 1 325 ? -3.70656 -62.62291 -36.59800 1.000 81.22138 353 ALA A O 1
ATOM 2476 N N . LYS A 1 326 ? -3.74688 -60.74277 -35.35655 1.000 69.67554 354 LYS A N 1
ATOM 2477 C CA . LYS A 1 326 ? -3.83947 -59.87410 -36.52668 1.000 60.59477 354 LYS A CA 1
ATOM 2478 C C . LYS A 1 326 ? -2.61418 -60.02484 -37.41980 1.000 78.11601 354 LYS A C 1
ATOM 2479 O O . LYS A 1 326 ? -2.73397 -60.13995 -38.64504 1.000 90.62015 354 LYS A O 1
ATOM 2485 N N . GLU A 1 327 ? -1.42123 -60.03595 -36.81993 1.000 80.59664 355 GLU A N 1
ATOM 2486 C CA . GLU A 1 327 ? -0.21315 -60.29954 -37.59421 1.000 81.97706 355 GLU A CA 1
ATOM 2487 C C . GLU A 1 327 ? -0.18300 -61.73568 -38.10188 1.000 76.15548 355 GLU A C 1
ATOM 2488 O O . GLU A 1 327 ? 0.48137 -62.02601 -39.10342 1.000 93.86115 355 GLU A O 1
ATOM 2494 N N . ALA A 1 328 ? -0.89736 -62.64289 -37.43159 1.000 79.52696 356 ALA A N 1
ATOM 2495 C CA . ALA A 1 328 ? -0.94581 -64.05025 -37.80621 1.000 74.78983 356 ALA A CA 1
ATOM 2496 C C . ALA A 1 328 ? -1.99244 -64.34818 -38.87119 1.000 70.82273 356 ALA A C 1
ATOM 2497 O O . ALA A 1 328 ? -2.39093 -65.50868 -39.02250 1.000 82.51940 356 ALA A O 1
ATOM 2499 N N . GLY A 1 329 ? -2.44589 -63.34585 -39.59995 1.000 68.56152 357 GLY A N 1
ATOM 2500 C CA . GLY A 1 329 ? -3.40980 -63.55503 -40.67372 1.000 87.69551 357 GLY A CA 1
ATOM 2501 C C . GLY A 1 329 ? -4.86703 -63.42175 -40.29538 1.000 86.71431 357 GLY A C 1
ATOM 2502 O O . GLY A 1 329 ? -5.62299 -62.73349 -40.97887 1.000 77.15450 357 GLY A O 1
ATOM 2503 N N . GLN A 1 330 ? -5.27974 -64.08756 -39.21599 1.000 80.06390 358 GLN A N 1
ATOM 2504 C CA . GLN A 1 330 ? -6.67299 -64.06648 -38.78858 1.000 71.92429 358 GLN A CA 1
ATOM 2505 C C . GLN A 1 330 ? -6.91952 -62.90510 -37.83346 1.000 67.76446 358 GLN A C 1
ATOM 2506 O O . GLN A 1 330 ? -6.49921 -62.95640 -36.67035 1.000 59.63186 358 GLN A O 1
ATOM 2512 N N . PRO A 1 331 ? -7.60193 -61.85350 -38.27584 1.000 60.87674 359 PRO A N 1
ATOM 2513 C CA . PRO A 1 331 ? -7.84901 -60.70253 -37.40785 1.000 60.34522 359 PRO A CA 1
ATOM 2514 C C . PRO A 1 331 ? -9.14322 -60.85711 -36.61984 1.000 53.81874 359 PRO A C 1
ATOM 2515 O O . PRO A 1 331 ? -10.02459 -61.64718 -36.95900 1.000 55.61416 359 PRO A O 1
ATOM 2519 N N . VAL A 1 332 ? -9.24022 -60.08271 -35.54877 1.000 48.34517 360 VAL A N 1
ATOM 2520 C CA . VAL A 1 332 ? -10.47178 -60.01881 -34.77750 1.000 51.98790 360 VAL A CA 1
ATOM 2521 C C . VAL A 1 332 ? -11.35550 -58.92164 -35.35597 1.000 52.95183 360 VAL A C 1
ATOM 2522 O O . VAL A 1 332 ? -10.89166 -58.02324 -36.06212 1.000 64.57584 360 VAL A O 1
ATOM 2526 N N . SER A 1 333 ? -12.65074 -59.00097 -35.06092 1.000 43.63035 361 SER A N 1
ATOM 2527 C CA . SER A 1 333 ? -13.59962 -58.06470 -35.63966 1.000 44.98867 361 SER A CA 1
ATOM 2528 C C . SER A 1 333 ? -13.34764 -56.65282 -35.11478 1.000 55.09450 361 SER A C 1
ATOM 2529 O O . SER A 1 333 ? -12.53859 -56.42383 -34.20992 1.000 56.76226 361 SER A O 1
ATOM 2532 N N . GLU A 1 334 ? -14.05687 -55.69123 -35.70488 1.000 62.95033 362 GLU A N 1
ATOM 2533 C CA . GLU A 1 334 ? -13.85946 -54.30297 -35.31079 1.000 53.47714 362 GLU A CA 1
ATOM 2534 C C . GLU A 1 334 ? -14.41144 -54.03606 -33.91745 1.000 54.78347 362 GLU A C 1
ATOM 2535 O O . GLU A 1 334 ? -13.76800 -53.34804 -33.11887 1.000 62.30035 362 GLU A O 1
ATOM 2541 N N . GLU A 1 335 ? -15.59024 -54.57920 -33.60184 1.000 56.06258 363 GLU A N 1
ATOM 2542 C CA . GLU A 1 335 ? -16.14055 -54.40326 -32.26166 1.000 48.49165 363 GLU A CA 1
ATOM 2543 C C . GLU A 1 335 ? -15.24381 -55.04806 -31.21520 1.000 51.96900 363 GLU A C 1
ATOM 2544 O O . GLU A 1 335 ? -15.01045 -54.47267 -30.14505 1.000 63.51067 363 GLU A O 1
ATOM 2550 N N . LYS A 1 336 ? -14.72835 -56.24339 -31.50888 1.000 45.53748 364 LYS A N 1
ATOM 2551 C CA . LYS A 1 336 ? -13.81201 -56.89617 -30.58181 1.000 44.22968 364 LYS A CA 1
ATOM 2552 C C . LYS A 1 336 ? -12.54513 -56.07158 -30.39492 1.000 44.49238 364 LYS A C 1
ATOM 2553 O O . LYS A 1 336 ? -12.03393 -55.94692 -29.27633 1.000 44.06479 364 LYS A O 1
ATOM 2559 N N . LYS A 1 337 ? -12.02655 -55.49508 -31.47986 1.000 45.31293 365 LYS A N 1
ATOM 2560 C CA . LYS A 1 337 ? -10.86759 -54.61772 -31.36210 1.000 45.84894 365 LYS A CA 1
ATOM 2561 C C . LYS A 1 337 ? -11.20376 -53.37077 -30.55403 1.000 46.91397 365 LYS A C 1
ATOM 2562 O O . LYS A 1 337 ? -10.38707 -52.90956 -29.74921 1.000 62.67131 365 LYS A O 1
ATOM 2568 N N . LYS A 1 338 ? -12.40240 -52.81341 -30.74718 1.000 48.05512 366 LYS A N 1
ATOM 2569 C CA . LYS A 1 338 ? -12.80249 -51.65087 -29.95971 1.000 49.26206 366 LYS A CA 1
ATOM 2570 C C . LYS A 1 338 ? -13.00199 -52.01966 -28.49511 1.000 48.33686 366 LYS A C 1
ATOM 2571 O O . LYS A 1 338 ? -12.65778 -51.23721 -27.60268 1.000 51.26395 366 LYS A O 1
ATOM 2577 N N . MET A 1 339 ? -13.55867 -53.20486 -28.22939 1.000 47.18813 367 MET A N 1
ATOM 2578 C CA . MET A 1 339 ? -13.81344 -53.61991 -26.85191 1.000 46.51710 367 MET A CA 1
ATOM 2579 C C . MET A 1 339 ? -12.52284 -53.68699 -26.04448 1.000 45.92369 367 MET A C 1
ATOM 2580 O O . MET A 1 339 ? -12.45469 -53.18038 -24.91912 1.000 62.39145 367 MET A O 1
ATOM 2585 N N . LEU A 1 340 ? -11.48270 -54.30384 -26.60978 1.000 44.65889 368 LEU A N 1
ATOM 2586 C CA . LEU A 1 340 ? -10.23161 -54.48112 -25.87712 1.000 44.16332 368 LEU A CA 1
ATOM 2587 C C . LEU A 1 340 ? -9.57666 -53.14491 -25.54800 1.000 44.68948 368 LEU A C 1
ATOM 2588 O O . LEU A 1 340 ? -9.06025 -52.95853 -24.43938 1.000 44.35439 368 LEU A O 1
ATOM 2593 N N . LEU A 1 341 ? -9.57933 -52.20762 -26.49922 1.000 45.94461 369 LEU A N 1
ATOM 2594 C CA . LEU A 1 341 ? -8.97651 -50.90179 -26.25202 1.000 47.02953 369 LEU A CA 1
ATOM 2595 C C . LEU A 1 341 ? -9.78082 -50.10421 -25.23208 1.000 47.85414 369 LEU A C 1
ATOM 2596 O O . LEU A 1 341 ? -9.20579 -49.41532 -24.38039 1.000 56.14009 369 LEU A O 1
ATOM 2601 N N . GLU A 1 342 ? -11.11218 -50.18185 -25.30403 1.000 48.42798 370 GLU A N 1
ATOM 2602 C CA . GLU A 1 342 ? -11.94417 -49.53746 -24.29245 1.000 49.33890 370 GLU A CA 1
ATOM 2603 C C . GLU A 1 342 ? -11.74417 -50.17766 -22.92441 1.000 48.15368 370 GLU A C 1
ATOM 2604 O O . GLU A 1 342 ? -11.68806 -49.47614 -21.90850 1.000 63.25089 370 GLU A O 1
ATOM 2610 N N . ALA A 1 343 ? -11.64582 -51.50814 -22.87598 1.000 46.66859 371 ALA A N 1
ATOM 2611 C CA . ALA A 1 343 ? -11.39539 -52.18334 -21.60672 1.000 45.67334 371 ALA A CA 1
ATOM 2612 C C . ALA A 1 343 ? -10.04962 -51.77191 -21.02170 1.000 49.88127 371 ALA A C 1
ATOM 2613 O O . ALA A 1 343 ? -9.92136 -51.59601 -19.80381 1.000 53.86806 371 ALA A O 1
ATOM 2615 N N . VAL A 1 344 ? -9.03612 -51.61048 -21.87645 1.000 47.61539 372 VAL A N 1
ATOM 2616 C CA . VAL A 1 344 ? -7.72806 -51.15594 -21.41354 1.000 44.74440 372 VAL A CA 1
ATOM 2617 C C . VAL A 1 344 ? -7.81820 -49.73608 -20.86208 1.000 46.03464 372 VAL A C 1
ATOM 2618 O O . VAL A 1 344 ? -7.27429 -49.43475 -19.79431 1.000 45.83202 372 VAL A O 1
ATOM 2622 N N . GLU A 1 345 ? -8.48879 -48.83801 -21.58917 1.000 50.07676 373 GLU A N 1
ATOM 2623 C CA . GLU A 1 345 ? -8.65243 -47.46702 -21.11106 1.000 49.05457 373 GLU A CA 1
ATOM 2624 C C . GLU A 1 345 ? -9.37664 -47.43662 -19.77057 1.000 49.10588 373 GLU A C 1
ATOM 2625 O O . GLU A 1 345 ? -8.97523 -46.71853 -18.84773 1.000 49.48351 373 GLU A O 1
ATOM 2631 N N . LYS A 1 346 ? -10.45791 -48.20987 -19.64897 1.000 50.58821 374 LYS A N 1
ATOM 2632 C CA . LYS A 1 346 ? -11.17913 -48.26866 -18.38236 1.000 56.10067 374 LYS A CA 1
ATOM 2633 C C . LYS A 1 346 ? -10.31642 -48.87882 -17.28481 1.000 47.85730 374 LYS A C 1
ATOM 2634 O O . LYS A 1 346 ? -10.34437 -48.42200 -16.13622 1.000 58.54064 374 LYS A O 1
ATOM 2640 N N . ALA A 1 347 ? -9.54244 -49.91301 -17.61783 1.000 50.18850 375 ALA A N 1
ATOM 2641 C CA . ALA A 1 347 ? -8.65847 -50.53186 -16.63910 1.000 50.83032 375 ALA A CA 1
ATOM 2642 C C . ALA A 1 347 ? -7.43406 -49.68088 -16.33176 1.000 45.18669 375 ALA A C 1
ATOM 2643 O O . ALA A 1 347 ? -6.89378 -49.77956 -15.22607 1.000 59.61744 375 ALA A O 1
ATOM 2645 N N . GLU A 1 348 ? -6.98126 -48.85365 -17.27676 1.000 45.79335 376 GLU A N 1
ATOM 2646 C CA . GLU A 1 348 ? -5.86080 -47.96183 -16.99749 1.000 46.02708 376 GLU A CA 1
ATOM 2647 C C . GLU A 1 348 ? -6.28736 -46.77519 -16.14467 1.000 47.29836 376 GLU A C 1
ATOM 2648 O O . GLU A 1 348 ? -5.50319 -46.29073 -15.32138 1.000 55.24697 376 GLU A O 1
ATOM 2654 N N . ALA A 1 349 ? -7.51361 -46.28333 -16.34331 1.000 54.34984 377 ALA A N 1
ATOM 2655 C CA . ALA A 1 349 ? -8.01247 -45.17347 -15.53564 1.000 50.04579 377 ALA A CA 1
ATOM 2656 C C . ALA A 1 349 ? -8.08466 -45.55628 -14.06254 1.000 49.90020 377 ALA A C 1
ATOM 2657 O O . ALA A 1 349 ? -7.58201 -44.83247 -13.19372 1.000 67.72017 377 ALA A O 1
ATOM 2659 N N . THR A 1 350 ? -8.70928 -46.69895 -13.76401 1.000 49.01043 378 THR A N 1
ATOM 2660 C CA . THR A 1 350 ? -8.74937 -47.18833 -12.38968 1.000 54.96496 378 THR A CA 1
ATOM 2661 C C . THR A 1 350 ? -7.34842 -47.48361 -11.86813 1.000 55.41194 378 THR A C 1
ATOM 2662 O O . THR A 1 350 ? -7.06063 -47.26737 -10.68461 1.000 74.19526 378 THR A O 1
ATOM 2666 N N . GLU A 1 351 ? -6.46674 -47.98788 -12.73589 1.000 56.69612 379 GLU A N 1
ATOM 2667 C CA . GLU A 1 351 ? -5.09900 -48.28928 -12.32246 1.000 59.01452 379 GLU A CA 1
ATOM 2668 C C . GLU A 1 351 ? -4.36786 -47.03241 -11.86656 1.000 54.88755 379 GLU A C 1
ATOM 2669 O O . GLU A 1 351 ? -3.81415 -46.98788 -10.76167 1.000 52.11733 379 GLU A O 1
ATOM 2675 N N . LYS A 1 352 ? -4.36530 -45.99301 -12.70627 1.000 59.43983 380 LYS A N 1
ATOM 2676 C CA . LYS A 1 352 ? -3.64613 -44.76532 -12.38600 1.000 59.59053 380 LYS A CA 1
ATOM 2677 C C . LYS A 1 352 ? -4.28807 -43.99054 -11.24360 1.000 56.88234 380 LYS A C 1
ATOM 2678 O O . LYS A 1 352 ? -3.60896 -43.18035 -10.60493 1.000 63.02506 380 LYS A O 1
ATOM 2684 N N . ALA A 1 353 ? -5.57453 -44.21355 -10.97348 1.000 59.38247 381 ALA A N 1
ATOM 2685 C CA . ALA A 1 353 ? -6.20940 -43.57725 -9.82560 1.000 50.09421 381 ALA A CA 1
ATOM 2686 C C . ALA A 1 353 ? -5.93636 -44.33385 -8.53171 1.000 51.78128 381 ALA A C 1
ATOM 2687 O O . ALA A 1 353 ? -5.86749 -43.71658 -7.46338 1.000 66.49686 381 ALA A O 1
ATOM 2689 N N . ALA A 1 354 ? -5.77438 -45.65813 -8.60490 1.000 60.81621 382 ALA A N 1
ATOM 2690 C CA . ALA A 1 354 ? -5.47569 -46.43992 -7.40831 1.000 58.19580 382 ALA A CA 1
ATOM 2691 C C . ALA A 1 354 ? -4.07067 -46.14501 -6.89555 1.000 60.32000 382 ALA A C 1
ATOM 2692 O O . ALA A 1 354 ? -3.86801 -45.94473 -5.69204 1.000 66.67885 382 ALA A O 1
ATOM 2694 N N . GLU A 1 355 ? -3.08396 -46.11809 -7.79710 1.000 59.35850 383 GLU A N 1
ATOM 2695 C CA . GLU A 1 355 ? -1.71249 -45.83332 -7.38407 1.000 59.65439 383 GLU A CA 1
ATOM 2696 C C . GLU A 1 355 ? -1.58068 -44.41702 -6.83620 1.000 52.81888 383 GLU A C 1
ATOM 2697 O O . GLU A 1 355 ? -0.78035 -44.16913 -5.92654 1.000 69.78488 383 GLU A O 1
ATOM 2703 N N . LYS A 1 356 ? -2.34470 -43.46914 -7.38656 1.000 48.32523 384 LYS A N 1
ATOM 2704 C CA . LYS A 1 356 ? -2.41141 -42.14352 -6.77951 1.000 56.18453 384 LYS A CA 1
ATOM 2705 C C . LYS A 1 356 ? -2.95936 -42.22100 -5.36067 1.000 58.58077 384 LYS A C 1
ATOM 2706 O O . LYS A 1 356 ? -2.47105 -41.52952 -4.45891 1.000 76.98770 384 LYS A O 1
ATOM 2712 N N . GLN A 1 357 ? -3.98294 -43.05247 -5.14653 1.000 61.49150 385 GLN A N 1
ATOM 2713 C CA . GLN A 1 357 ? -4.54807 -43.20380 -3.80973 1.000 58.42321 385 GLN A CA 1
ATOM 2714 C C . GLN A 1 357 ? -3.53973 -43.81856 -2.84715 1.000 61.56025 385 GLN A C 1
ATOM 2715 O O . GLN A 1 357 ? -3.42368 -43.37822 -1.69705 1.000 72.39870 385 GLN A O 1
ATOM 2721 N N . ALA A 1 358 ? -2.80406 -44.83911 -3.29502 1.000 68.23770 386 ALA A N 1
ATOM 2722 C CA . ALA A 1 358 ? -1.77548 -45.43203 -2.44977 1.000 73.17424 386 ALA A CA 1
ATOM 2723 C C . ALA A 1 358 ? -0.58226 -44.50583 -2.27282 1.000 64.55622 386 ALA A C 1
ATOM 2724 O O . ALA A 1 358 ? 0.13017 -44.61153 -1.26852 1.000 48.43333 386 ALA A O 1
ATOM 2726 N N . LYS A 1 359 ? -0.35177 -43.60557 -3.22826 1.000 63.35762 387 LYS A N 1
ATOM 2727 C CA . LYS A 1 359 ? 0.70924 -42.61872 -3.08160 1.000 51.32874 387 LYS A CA 1
ATOM 2728 C C . LYS A 1 359 ? 0.37085 -41.61491 -1.98553 1.000 57.07526 387 LYS A C 1
ATOM 2729 O O . LYS A 1 359 ? 1.24625 -41.20677 -1.21568 1.000 62.72236 387 LYS A O 1
ATOM 2735 N N . ASP A 1 360 ? -0.89774 -41.21214 -1.89461 1.000 62.03684 388 ASP A N 1
ATOM 2736 C CA . ASP A 1 360 ? -1.31907 -40.26365 -0.86780 1.000 62.27046 388 ASP A CA 1
ATOM 2737 C C . ASP A 1 360 ? -1.49195 -40.93096 0.49214 1.000 57.97149 388 ASP A C 1
ATOM 2738 O O . ASP A 1 360 ? -1.20618 -40.31312 1.52416 1.000 66.95016 388 ASP A O 1
ATOM 2743 N N . SER A 1 361 ? -1.98009 -42.17568 0.51960 1.000 54.19611 389 SER A N 1
ATOM 2744 C CA . SER A 1 361 ? -2.15263 -42.86448 1.79465 1.000 56.65065 389 SER A CA 1
ATOM 2745 C C . SER A 1 361 ? -0.83029 -43.00868 2.53076 1.000 65.08840 389 SER A C 1
ATOM 2746 O O . SER A 1 361 ? -0.79383 -42.95105 3.76524 1.000 63.86408 389 SER A O 1
ATOM 2749 N N . ARG A 1 362 ? 0.26484 -43.19328 1.79295 1.000 64.62830 390 ARG A N 1
ATOM 2750 C CA . ARG A 1 362 ? 1.57914 -43.20832 2.42263 1.000 50.80752 390 ARG A CA 1
ATOM 2751 C C . ARG A 1 362 ? 1.90918 -41.85339 3.03460 1.000 63.69866 390 ARG A C 1
ATOM 2752 O O . ARG A 1 362 ? 2.46940 -41.78157 4.13403 1.000 70.37142 390 ARG A O 1
ATOM 2760 N N . LYS A 1 363 ? 1.57190 -40.76701 2.33712 1.000 60.68964 391 LYS A N 1
ATOM 2761 C CA . LYS A 1 363 ? 1.76923 -39.43940 2.90739 1.000 59.82013 391 LYS A CA 1
ATOM 2762 C C . LYS A 1 363 ? 0.93337 -39.25216 4.16400 1.000 66.49026 391 LYS A C 1
ATOM 2763 O O . LYS A 1 363 ? 1.34876 -38.54286 5.08743 1.000 76.61092 391 LYS A O 1
ATOM 2769 N N . ALA A 1 364 ? -0.23808 -39.88844 4.21994 1.000 65.71415 392 ALA A N 1
ATOM 2770 C CA . ALA A 1 364 ? -1.08007 -39.80075 5.40669 1.000 70.27717 392 ALA A CA 1
ATOM 2771 C C . ALA A 1 364 ? -0.44394 -40.52111 6.58949 1.000 65.99573 392 ALA A C 1
ATOM 2772 O O . ALA A 1 364 ? -0.37417 -39.97279 7.69560 1.000 69.13952 392 ALA A O 1
ATOM 2774 N N . PHE A 1 365 ? 0.02563 -41.75514 6.37746 1.000 65.17412 393 PHE A N 1
ATOM 2775 C CA . PHE A 1 365 ? 0.63396 -42.50530 7.47377 1.000 59.45709 393 PHE A CA 1
ATOM 2776 C C . PHE A 1 365 ? 1.92260 -41.85041 7.95282 1.000 58.35353 393 PHE A C 1
ATOM 2777 O O . PHE A 1 365 ? 2.15202 -41.74028 9.16168 1.000 64.53725 393 PHE A O 1
ATOM 2785 N N . GLU A 1 366 ? 2.77652 -41.41485 7.02310 1.000 54.29374 394 GLU A N 1
ATOM 2786 C CA . GLU A 1 366 ? 4.06008 -40.83217 7.40627 1.000 72.73617 394 GLU A CA 1
ATOM 2787 C C . GLU A 1 366 ? 3.86641 -39.57624 8.25093 1.000 71.15811 394 GLU A C 1
ATOM 2788 O O . GLU A 1 366 ? 4.57555 -39.36707 9.24302 1.000 78.54385 394 GLU A O 1
ATOM 2794 N N . GLU A 1 367 ? 2.91036 -38.72206 7.87050 1.000 64.66037 395 GLU A N 1
ATOM 2795 C CA . GLU A 1 367 ? 2.58669 -37.56818 8.70550 1.000 62.97272 395 GLU A CA 1
ATOM 2796 C C . GLU A 1 367 ? 1.96959 -38.00028 10.03060 1.000 68.73192 395 GLU A C 1
ATOM 2797 O O . GLU A 1 367 ? 2.32172 -37.46952 11.09046 1.000 81.28257 395 GLU A O 1
ATOM 2803 N N . ALA A 1 368 ? 1.04440 -38.96261 9.99160 1.000 69.88194 396 ALA A N 1
ATOM 2804 C CA . ALA A 1 368 ? 0.42132 -39.43752 11.22267 1.000 62.35230 396 ALA A CA 1
ATOM 2805 C C . ALA A 1 368 ? 1.40751 -40.20116 12.09467 1.000 67.26088 396 ALA A C 1
ATOM 2806 O O . ALA A 1 368 ? 1.28757 -40.18179 13.32506 1.000 75.09942 396 ALA A O 1
ATOM 2808 N N . GLU A 1 369 ? 2.37264 -40.89038 11.48041 1.000 71.52706 397 GLU A N 1
ATOM 2809 C CA . GLU A 1 369 ? 3.38736 -41.59418 12.25796 1.000 66.47871 397 GLU A CA 1
ATOM 2810 C C . GLU A 1 369 ? 4.30071 -40.61898 12.98836 1.000 70.56955 397 GLU A C 1
ATOM 2811 O O . GLU A 1 369 ? 4.62364 -40.82858 14.16283 1.000 78.48448 397 GLU A O 1
ATOM 2817 N N . GLU A 1 370 ? 4.72463 -39.54632 12.31296 1.000 73.48187 398 GLU A N 1
ATOM 2818 C CA . GLU A 1 370 ? 5.59606 -38.56794 12.95609 1.000 74.22070 398 GLU A CA 1
ATOM 2819 C C . GLU A 1 370 ? 4.89679 -37.89397 14.13046 1.000 68.64634 398 GLU A C 1
ATOM 2820 O O . GLU A 1 370 ? 5.52418 -37.62421 15.16095 1.000 80.74613 398 GLU A O 1
ATOM 2826 N N . GLU A 1 371 ? 3.59904 -37.60043 13.98974 1.000 70.73498 399 GLU A N 1
ATOM 2827 C CA . GLU A 1 371 ? 2.84272 -37.03963 15.10700 1.000 74.30746 399 GLU A CA 1
ATOM 2828 C C . GLU A 1 371 ? 2.77704 -38.01039 16.28078 1.000 64.90358 399 GLU A C 1
ATOM 2829 O O . GLU A 1 371 ? 2.70811 -37.57858 17.43797 1.000 80.38683 399 GLU A O 1
ATOM 2835 N N . ARG A 1 372 ? 2.79166 -39.31912 16.00531 1.000 62.08961 400 ARG A N 1
ATOM 2836 C CA . ARG A 1 372 ? 2.89482 -40.30790 17.07608 1.000 64.00657 400 ARG A CA 1
ATOM 2837 C C . ARG A 1 372 ? 4.21564 -40.17195 17.82547 1.000 66.26294 400 ARG A C 1
ATOM 2838 O O . ARG A 1 372 ? 4.25728 -40.27601 19.05657 1.000 67.16193 400 ARG A O 1
ATOM 2846 N N . VAL A 1 373 ? 5.31394 -39.96447 17.09368 1.000 68.20479 401 VAL A N 1
ATOM 2847 C CA . VAL A 1 373 ? 6.62730 -39.87766 17.72979 1.000 58.47947 401 VAL A CA 1
ATOM 2848 C C . VAL A 1 373 ? 6.68364 -38.68461 18.67554 1.000 72.51951 401 VAL A C 1
ATOM 2849 O O . VAL A 1 373 ? 7.09294 -38.80540 19.83586 1.000 74.32456 401 VAL A O 1
ATOM 2853 N N . LYS A 1 374 ? 6.27408 -37.51012 18.18776 1.000 74.34091 402 LYS A N 1
ATOM 2854 C CA . LYS A 1 374 ? 6.31344 -36.30560 19.01080 1.000 67.23983 402 LYS A CA 1
ATOM 2855 C C . LYS A 1 374 ? 5.38655 -36.41524 20.21519 1.000 68.03891 402 LYS A C 1
ATOM 2856 O O . LYS A 1 374 ? 5.72275 -35.92603 21.29944 1.000 80.60740 402 LYS A O 1
ATOM 2862 N N . ALA A 1 375 ? 4.22019 -37.04421 20.04775 1.000 63.91387 403 ALA A N 1
ATOM 2863 C CA . ALA A 1 375 ? 3.30811 -37.21833 21.17362 1.000 68.92431 403 ALA A CA 1
ATOM 2864 C C . ALA A 1 375 ? 3.89464 -38.16020 22.21902 1.000 76.05638 403 ALA A C 1
ATOM 2865 O O . ALA A 1 375 ? 3.75277 -37.92562 23.42483 1.000 84.01320 403 ALA A O 1
ATOM 2867 N N . THR A 1 376 ? 4.55710 -39.23082 21.77479 1.000 70.71969 404 THR A N 1
ATOM 2868 C CA . THR A 1 376 ? 5.17142 -40.16991 22.70816 1.000 70.07762 404 THR A CA 1
ATOM 2869 C C . THR A 1 376 ? 6.34644 -39.53715 23.44720 1.000 73.61176 404 THR A C 1
ATOM 2870 O O . THR A 1 376 ? 6.52058 -39.75996 24.65179 1.000 86.99298 404 THR A O 1
ATOM 2874 N N . GLU A 1 377 ? 7.17043 -38.75765 22.74014 1.000 77.47508 405 GLU A N 1
ATOM 2875 C CA . GLU A 1 377 ? 8.29621 -38.08490 23.38292 1.000 82.83642 405 GLU A CA 1
ATOM 2876 C C . GLU A 1 377 ? 7.81607 -37.10921 24.45194 1.000 80.17075 405 GLU A C 1
ATOM 2877 O O . GLU A 1 377 ? 8.36925 -37.05829 25.55658 1.000 85.42227 405 GLU A O 1
ATOM 2883 N N . ASP A 1 378 ? 6.78280 -36.32162 24.13789 1.000 77.34052 406 ASP A N 1
ATOM 2884 C CA . ASP A 1 378 ? 6.24756 -35.37404 25.11150 1.000 72.84282 406 ASP A CA 1
ATOM 2885 C C . ASP A 1 378 ? 5.56218 -36.08970 26.26915 1.000 78.32601 406 ASP A C 1
ATOM 2886 O O . ASP A 1 378 ? 5.68939 -35.66873 27.42464 1.000 93.82605 406 ASP A O 1
ATOM 2891 N N . ALA A 1 379 ? 4.82731 -37.16985 25.98272 1.000 76.67710 407 ALA A N 1
ATOM 2892 C CA . ALA A 1 379 ? 4.19271 -37.93955 27.04807 1.000 73.46510 407 ALA A CA 1
ATOM 2893 C C . ALA A 1 379 ? 5.20692 -38.65622 27.92759 1.000 83.12017 407 ALA A C 1
ATOM 2894 O O . ALA A 1 379 ? 4.86025 -39.07185 29.03743 1.000 95.59060 407 ALA A O 1
ATOM 2896 N N . GLU A 1 380 ? 6.43929 -38.83592 27.45006 1.000 84.91496 408 GLU A N 1
ATOM 2897 C CA . GLU A 1 380 ? 7.48597 -39.40582 28.29009 1.000 92.42606 408 GLU A CA 1
ATOM 2898 C C . GLU A 1 380 ? 8.14851 -38.34983 29.16304 1.000 88.98439 408 GLU A C 1
ATOM 2899 O O . GLU A 1 380 ? 8.60514 -38.66205 30.26930 1.000 84.79745 408 GLU A O 1
ATOM 2905 N N . ALA A 1 381 ? 8.21201 -37.10509 28.68392 1.000 76.20200 409 ALA A N 1
ATOM 2906 C CA . ALA A 1 381 ? 8.69270 -36.01275 29.52133 1.000 79.22699 409 ALA A CA 1
ATOM 2907 C C . ALA A 1 381 ? 7.72845 -35.72345 30.66392 1.000 83.72162 409 ALA A C 1
ATOM 2908 O O . ALA A 1 381 ? 8.15864 -35.32657 31.75319 1.000 98.64871 409 ALA A O 1
ATOM 2910 N N . ALA A 1 382 ? 6.42649 -35.90874 30.43587 1.000 79.62043 410 ALA A N 1
ATOM 2911 C CA . ALA A 1 382 ? 5.46079 -35.75623 31.51871 1.000 80.53393 410 ALA A CA 1
ATOM 2912 C C . ALA A 1 382 ? 5.58599 -36.88703 32.53141 1.000 75.62191 410 ALA A C 1
ATOM 2913 O O . ALA A 1 382 ? 5.39480 -36.67583 33.73570 1.000 84.75136 410 ALA A O 1
ATOM 2915 N N . LYS A 1 383 ? 5.90419 -38.09508 32.06059 1.000 77.35226 411 LYS A N 1
ATOM 2916 C CA . LYS A 1 383 ? 6.05327 -39.22638 32.96792 1.000 72.94232 411 LYS A CA 1
ATOM 2917 C C . LYS A 1 383 ? 7.22591 -39.03080 33.92042 1.000 85.04213 411 LYS A C 1
ATOM 2918 O O . LYS A 1 383 ? 7.14130 -39.41429 35.09224 1.000 86.89268 411 LYS A O 1
ATOM 2924 N N . GLU A 1 384 ? 8.32178 -38.43890 33.44256 1.000 93.52978 412 GLU A N 1
ATOM 2925 C CA . GLU A 1 384 ? 9.47714 -38.21606 34.30503 1.000 88.37859 412 GLU A CA 1
ATOM 2926 C C . GLU A 1 384 ? 9.16403 -37.18251 35.37887 1.000 81.43924 412 GLU A C 1
ATOM 2927 O O . GLU A 1 384 ? 9.47730 -37.38523 36.55766 1.000 81.28733 412 GLU A O 1
ATOM 2933 N N . GLU A 1 385 ? 8.54413 -36.06517 34.98745 1.000 78.78185 413 GLU A N 1
ATOM 2934 C CA . GLU A 1 385 ? 8.20423 -35.02639 35.95526 1.000 82.46718 413 GLU A CA 1
ATOM 2935 C C . GLU A 1 385 ? 7.24830 -35.55224 37.01602 1.000 91.59924 413 GLU A C 1
ATOM 2936 O O . GLU A 1 385 ? 7.35468 -35.19043 38.19371 1.000 96.11144 413 GLU A O 1
ATOM 2942 N N . LYS A 1 386 ? 6.29859 -36.39776 36.61446 1.000 91.48004 414 LYS A N 1
ATOM 2943 C CA . LYS A 1 386 ? 5.40348 -37.01512 37.58592 1.000 81.87052 414 LYS A CA 1
ATOM 2944 C C . LYS A 1 386 ? 6.17364 -37.90779 38.54853 1.000 89.52029 414 LYS A C 1
ATOM 2945 O O . LYS A 1 386 ? 5.90359 -37.91317 39.75552 1.000 97.14221 414 LYS A O 1
ATOM 2951 N N . LYS A 1 387 ? 7.14248 -38.66309 38.03432 1.000 88.45043 415 LYS A N 1
ATOM 2952 C CA . LYS A 1 387 ? 7.95925 -39.52589 38.87289 1.000 86.09107 415 LYS A CA 1
ATOM 2953 C C . LYS A 1 387 ? 9.02760 -38.75794 39.63877 1.000 92.24835 415 LYS A C 1
ATOM 2954 O O . LYS A 1 387 ? 9.55283 -39.27942 40.62798 1.000 103.65990 415 LYS A O 1
ATOM 2960 N N . ASP A 1 388 ? 9.36465 -37.54078 39.20739 1.000 88.72130 416 ASP A N 1
ATOM 2961 C CA . ASP A 1 388 ? 10.23438 -36.68957 40.00996 1.000 93.37555 416 ASP A CA 1
ATOM 2962 C C . ASP A 1 388 ? 9.47612 -36.12091 41.20019 1.000 100.16114 416 ASP A C 1
ATOM 2963 O O . ASP A 1 388 ? 10.01729 -36.04098 42.30823 1.000 110.18245 416 ASP A O 1
ATOM 2968 N N . ALA A 1 389 ? 8.22006 -35.72873 40.98677 1.000 100.01599 417 ALA A N 1
ATOM 2969 C CA . ALA A 1 389 ? 7.40095 -35.24568 42.08868 1.000 99.83268 417 ALA A CA 1
ATOM 2970 C C . ALA A 1 389 ? 6.95206 -36.38757 42.98882 1.000 97.52654 417 ALA A C 1
ATOM 2971 O O . ALA A 1 389 ? 6.86056 -36.21171 44.20883 1.000 103.93922 417 ALA A O 1
ATOM 2973 N N . GLU A 1 390 ? 6.67775 -37.56211 42.41157 1.000 96.96247 418 GLU A N 1
ATOM 2974 C CA . GLU A 1 390 ? 6.33089 -38.72377 43.22057 1.000 100.31239 418 GLU A CA 1
ATOM 2975 C C . GLU A 1 390 ? 7.46633 -39.14060 44.14269 1.000 101.78203 418 GLU A C 1
ATOM 2976 O O . GLU A 1 390 ? 7.20659 -39.73051 45.19375 1.000 108.22722 418 GLU A O 1
ATOM 2982 N N . GLU A 1 391 ? 8.71452 -38.85819 43.77682 1.000 101.98332 419 GLU A N 1
ATOM 2983 C CA . GLU A 1 391 ? 9.84224 -39.19920 44.63477 1.000 108.31264 419 GLU A CA 1
ATOM 2984 C C . GLU A 1 391 ? 10.13958 -38.09815 45.64618 1.000 112.49608 419 GLU A C 1
ATOM 2985 O O . GLU A 1 391 ? 10.28268 -38.37442 46.84101 1.000 108.69747 419 GLU A O 1
ATOM 2991 N N . SER A 1 392 ? 10.24550 -36.85116 45.17820 1.000 109.65239 420 SER A N 1
ATOM 2992 C CA . SER A 1 392 ? 10.58206 -35.74739 46.07191 1.000 106.67304 420 SER A CA 1
ATOM 2993 C C . SER A 1 392 ? 9.53305 -35.57414 47.16261 1.000 105.49951 420 SER A C 1
ATOM 2994 O O . SER A 1 392 ? 9.86026 -35.19221 48.29193 1.000 113.34071 420 SER A O 1
ATOM 2997 N N . GLU A 1 393 ? 8.26530 -35.84326 46.84501 1.000 112.53865 421 GLU A N 1
ATOM 2998 C CA . GLU A 1 393 ? 7.21061 -35.70099 47.84352 1.000 115.44604 421 GLU A CA 1
ATOM 2999 C C . GLU A 1 393 ? 7.13421 -36.91316 48.76504 1.000 110.96316 421 GLU A C 1
ATOM 3000 O O . GLU A 1 393 ? 7.20977 -36.77360 49.99042 1.000 116.69566 421 GLU A O 1
ATOM 3006 N N . GLU A 1 394 ? 6.97699 -38.11013 48.19319 1.000 115.47638 422 GLU A N 1
ATOM 3007 C CA . GLU A 1 394 ? 6.69674 -39.28781 49.01031 1.000 108.82662 422 GLU A CA 1
ATOM 3008 C C . GLU A 1 394 ? 7.88204 -39.65496 49.89498 1.000 115.62568 422 GLU A C 1
ATOM 3009 O O . GLU A 1 394 ? 7.69719 -40.03133 51.05776 1.000 124.04896 422 GLU A O 1
ATOM 3015 N N . LYS A 1 395 ? 9.10527 -39.55751 49.36818 1.000 115.03056 423 LYS A N 1
ATOM 3016 C CA . LYS A 1 395 ? 10.27691 -39.80812 50.20227 1.000 110.27738 423 LYS A CA 1
ATOM 3017 C C . LYS A 1 395 ? 10.35438 -38.79543 51.33608 1.000 112.53927 423 LYS A C 1
ATOM 3018 O O . LYS A 1 395 ? 10.69729 -39.14548 52.47122 1.000 119.86550 423 LYS A O 1
ATOM 3024 N N . LEU A 1 396 ? 10.03135 -37.53408 51.04353 1.000 113.69190 424 LEU A N 1
ATOM 3025 C CA . LEU A 1 396 ? 9.90766 -36.52767 52.09210 1.000 115.85323 424 LEU A CA 1
ATOM 3026 C C . LEU A 1 396 ? 8.79771 -36.89098 53.06994 1.000 119.71978 424 LEU A C 1
ATOM 3027 O O . LEU A 1 396 ? 8.95024 -36.72599 54.28637 1.000 119.06608 424 LEU A O 1
ATOM 3032 N N . LYS A 1 397 ? 7.66975 -37.38465 52.55284 1.000 124.92833 425 LYS A N 1
ATOM 3033 C CA . LYS A 1 397 ? 6.55862 -37.79022 53.40480 1.000 118.84328 425 LYS A CA 1
ATOM 3034 C C . LYS A 1 397 ? 6.94554 -38.92181 54.34764 1.000 123.87342 425 LYS A C 1
ATOM 3035 O O . LYS A 1 397 ? 6.32523 -39.07454 55.40406 1.000 131.00871 425 LYS A O 1
ATOM 3041 N N . LYS A 1 398 ? 7.96136 -39.71360 53.99845 1.000 119.74365 426 LYS A N 1
ATOM 3042 C CA . LYS A 1 398 ? 8.42347 -40.75328 54.91023 1.000 119.80524 426 LYS A CA 1
ATOM 3043 C C . LYS A 1 398 ? 9.19313 -40.16732 56.08670 1.000 125.80146 426 LYS A C 1
ATOM 3044 O O . LYS A 1 398 ? 9.20723 -40.76162 57.16969 1.000 135.31948 426 LYS A O 1
ATOM 3050 N N . ASP A 1 399 ? 9.83739 -39.01375 55.89862 1.000 128.83618 427 ASP A N 1
ATOM 3051 C CA . ASP A 1 399 ? 10.57191 -38.38730 56.99128 1.000 127.39868 427 ASP A CA 1
ATOM 3052 C C . ASP A 1 399 ? 9.64977 -37.68294 57.97867 1.000 129.18424 427 ASP A C 1
ATOM 3053 O O . ASP A 1 399 ? 9.92590 -37.68732 59.18431 1.000 137.16504 427 ASP A O 1
ATOM 3058 N N . VAL A 1 400 ? 8.56674 -37.07075 57.49567 1.000 131.47881 428 VAL A N 1
ATOM 3059 C CA . VAL A 1 400 ? 7.61613 -36.42536 58.39551 1.000 118.23166 428 VAL A CA 1
ATOM 3060 C C . VAL A 1 400 ? 6.82210 -37.46404 59.17868 1.000 118.69472 428 VAL A C 1
ATOM 3061 O O . VAL A 1 400 ? 6.54144 -37.27902 60.36856 1.000 130.57738 428 VAL A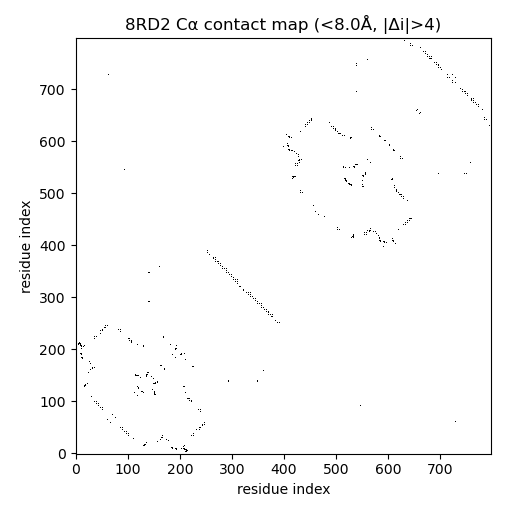 O 1
ATOM 3065 N N . GLU A 1 401 ? 6.44157 -38.56499 58.52516 1.000 125.84098 429 GLU A N 1
ATOM 3066 C CA . GLU A 1 401 ? 5.74396 -39.63984 59.22421 1.000 134.80214 429 GLU A CA 1
ATOM 3067 C C . GLU A 1 401 ? 6.63646 -40.28633 60.27717 1.000 145.55958 429 GLU A C 1
ATOM 3068 O O . GLU A 1 401 ? 6.17424 -40.60484 61.37917 1.000 148.67013 429 GLU A O 1
ATOM 3074 N N . LYS A 1 402 ? 7.91977 -40.47939 59.96224 1.000 151.55043 430 LYS A N 1
ATOM 3075 C CA . LYS A 1 402 ? 8.83892 -41.10300 60.90580 1.000 157.33619 430 LYS A CA 1
ATOM 3076 C C . LYS A 1 402 ? 9.17486 -40.19347 62.08075 1.000 160.89442 430 LYS A C 1
ATOM 3077 O O . LYS A 1 402 ? 9.59596 -40.69012 63.13026 1.000 163.41717 430 LYS A O 1
ATOM 3083 N N . LEU A 1 403 ? 9.00245 -38.87853 61.92870 1.000 150.21669 431 LEU A N 1
ATOM 3084 C CA . LEU A 1 403 ? 9.13505 -37.97468 63.06706 1.000 143.68080 431 LEU A CA 1
ATOM 3085 C C . LEU A 1 403 ? 8.12201 -38.31973 64.15197 1.000 136.95257 431 LEU A C 1
ATOM 3086 O O . LEU A 1 403 ? 8.47137 -38.43671 65.33208 1.000 144.50988 431 LEU A O 1
ATOM 3091 N N . ALA A 1 404 ? 6.85453 -38.48766 63.76709 1.000 134.85685 432 ALA A N 1
ATOM 3092 C CA . ALA A 1 404 ? 5.81907 -38.82998 64.73484 1.000 137.33253 432 ALA A CA 1
ATOM 3093 C C . ALA A 1 404 ? 5.99498 -40.23114 65.30608 1.000 160.16889 432 ALA A C 1
ATOM 3094 O O . ALA A 1 404 ? 5.46509 -40.51952 66.38592 1.000 162.47651 432 ALA A O 1
ATOM 3096 N N . GLU A 1 405 ? 6.72788 -41.10301 64.60833 1.000 169.42914 433 GLU A N 1
ATOM 3097 C CA . GLU A 1 405 ? 6.87641 -42.48907 65.03902 1.000 172.69859 433 GLU A CA 1
ATOM 3098 C C . GLU A 1 405 ? 7.76362 -42.63014 66.27102 1.000 178.76294 433 GLU A C 1
ATOM 3099 O O . GLU A 1 405 ? 7.49223 -43.47957 67.12755 1.000 186.04758 433 GLU A O 1
ATOM 3105 N N . GLU A 1 406 ? 8.81163 -41.81454 66.39132 1.000 161.24938 434 GLU A N 1
ATOM 3106 C CA . GLU A 1 406 ? 9.71101 -41.91176 67.53625 1.000 157.57054 434 GLU A CA 1
ATOM 3107 C C . GLU A 1 406 ? 9.12330 -41.21250 68.75394 1.000 155.33331 434 GLU A C 1
ATOM 3108 O O . GLU A 1 406 ? 9.80681 -40.41616 69.40545 1.000 160.64271 434 GLU A O 1
ATOM 3114 N N . LEU A 1 407 ? 7.86541 -41.50262 69.07157 1.000 169.93933 435 LEU A N 1
ATOM 3115 C CA . LEU A 1 407 ? 7.17254 -40.82124 70.15881 1.000 161.43058 435 LEU A CA 1
ATOM 3116 C C . LEU A 1 407 ? 6.24546 -41.77367 70.90768 1.000 150.80823 435 LEU A C 1
ATOM 3117 O O . LEU A 1 407 ? 6.68244 -42.79324 71.44006 1.000 152.58529 435 LEU A O 1
ATOM 3122 N N . GLU B 1 1 ? 62.22938 -36.13408 -12.02806 1.000 132.68690 29 GLU B N 1
ATOM 3123 C CA . GLU B 1 1 ? 61.03641 -36.17996 -11.19053 1.000 147.66773 29 GLU B CA 1
ATOM 3124 C C . GLU B 1 1 ? 59.85422 -35.45878 -11.82899 1.000 158.84622 29 GLU B C 1
ATOM 3125 O O . GLU B 1 1 ? 59.99155 -34.34277 -12.33185 1.000 155.31984 29 GLU B O 1
ATOM 3131 N N . GLU B 1 2 ? 58.68613 -36.10541 -11.79160 1.000 161.54264 30 GLU B N 1
ATOM 3132 C CA . GLU B 1 2 ? 57.49422 -35.51307 -12.39030 1.000 153.72551 30 GLU B CA 1
ATOM 3133 C C . GLU B 1 2 ? 56.98834 -34.32546 -11.57924 1.000 145.00272 30 GLU B C 1
ATOM 3134 O O . GLU B 1 2 ? 56.72482 -33.25497 -12.14150 1.000 140.05261 30 GLU B O 1
ATOM 3140 N N . LEU B 1 3 ? 56.87323 -34.48625 -10.26025 1.000 126.45901 31 LEU B N 1
ATOM 3141 C CA . LEU B 1 3 ? 56.32904 -33.46238 -9.36686 1.000 116.05265 31 LEU B CA 1
ATOM 3142 C C . LEU B 1 3 ? 54.95500 -32.99336 -9.85801 1.000 103.78957 31 LEU B C 1
ATOM 3143 O O . LEU B 1 3 ? 54.75199 -31.84960 -10.26435 1.000 103.67506 31 LEU B O 1
ATOM 3148 N N . SER B 1 4 ? 54.01803 -33.93697 -9.84070 1.000 97.87524 32 SER B N 1
ATOM 3149 C CA . SER B 1 4 ? 52.62876 -33.67789 -10.19181 1.000 92.35748 32 SER B CA 1
ATOM 3150 C C . SER B 1 4 ? 51.79396 -33.64466 -8.91920 1.000 81.55044 32 SER B C 1
ATOM 3151 O O . SER B 1 4 ? 51.81033 -34.60018 -8.13635 1.000 86.68142 32 SER B O 1
ATOM 3154 N N . VAL B 1 5 ? 51.05705 -32.55129 -8.72425 1.000 84.54677 33 VAL B N 1
ATOM 3155 C CA . VAL B 1 5 ? 50.27237 -32.33846 -7.51128 1.000 65.06227 33 VAL B CA 1
ATOM 3156 C C . VAL B 1 5 ? 48.91303 -33.01039 -7.67411 1.000 58.13194 33 VAL B C 1
ATOM 3157 O O . VAL B 1 5 ? 48.01410 -32.84516 -6.84020 1.000 59.37141 33 VAL B O 1
ATOM 3161 N N . ALA B 1 6 ? 48.75841 -33.78186 -8.75247 1.000 69.99385 34 ALA B N 1
ATOM 3162 C CA . ALA B 1 6 ? 47.50958 -34.50140 -8.97406 1.000 71.19145 34 ALA B CA 1
ATOM 3163 C C . ALA B 1 6 ? 47.26524 -35.53388 -7.88118 1.000 73.17561 34 ALA B C 1
ATOM 3164 O O . ALA B 1 6 ? 46.12895 -35.71076 -7.42746 1.000 74.30646 34 ALA B O 1
ATOM 3166 N N . GLN B 1 7 ? 48.31984 -36.22051 -7.43970 1.000 78.14572 35 GLN B N 1
ATOM 3167 C CA . GLN B 1 7 ? 48.18753 -37.33197 -6.50832 1.000 69.67262 35 GLN B CA 1
ATOM 3168 C C . GLN B 1 7 ? 48.99830 -37.17600 -5.22813 1.000 66.44628 35 GLN B C 1
ATOM 3169 O O . GLN B 1 7 ? 48.97509 -38.08547 -4.39086 1.000 69.89489 35 GLN B O 1
ATOM 3175 N N . LYS B 1 8 ? 49.71327 -36.06780 -5.04361 1.000 68.93404 36 LYS B N 1
ATOM 3176 C CA . LYS B 1 8 ? 50.54304 -35.88903 -3.86079 1.000 66.97265 36 LYS B CA 1
ATOM 3177 C C . LYS B 1 8 ? 50.55703 -34.42688 -3.44291 1.000 66.68036 36 LYS B C 1
ATOM 3178 O O . LYS B 1 8 ? 50.31050 -33.52764 -4.25076 1.000 80.34507 36 LYS B O 1
ATOM 3184 N N . GLN B 1 9 ? 50.84934 -34.20466 -2.16524 1.000 52.09586 37 GLN B N 1
ATOM 3185 C CA . GLN B 1 9 ? 51.01942 -32.87089 -1.60898 1.000 64.36097 37 GLN B CA 1
ATOM 3186 C C . GLN B 1 9 ? 52.50482 -32.57752 -1.43563 1.000 73.93594 37 GLN B C 1
ATOM 3187 O O . GLN B 1 9 ? 53.28157 -33.45967 -1.05934 1.000 81.17576 37 GLN B O 1
ATOM 3193 N N . TYR B 1 10 ? 52.89560 -31.33547 -1.71072 1.000 71.08084 38 TYR B N 1
ATOM 3194 C CA . TYR B 1 10 ? 54.29147 -30.91799 -1.66527 1.000 58.92018 38 TYR B CA 1
ATOM 3195 C C . TYR B 1 10 ? 54.42881 -29.69814 -0.76023 1.000 56.74085 38 TYR B C 1
ATOM 3196 O O . TYR B 1 10 ? 53.44464 -29.16493 -0.24103 1.000 70.08227 38 TYR B O 1
ATOM 3205 N N . VAL B 1 11 ? 55.66964 -29.25952 -0.56759 1.000 57.61776 39 VAL B N 1
ATOM 3206 C CA . VAL B 1 11 ? 55.95005 -28.06535 0.22294 1.000 51.44195 39 VAL B CA 1
ATOM 3207 C C . VAL B 1 11 ? 55.62946 -26.83222 -0.61118 1.000 58.44379 39 VAL B C 1
ATOM 3208 O O . VAL B 1 11 ? 56.04507 -26.72382 -1.77108 1.000 73.59246 39 VAL B O 1
ATOM 3212 N N . THR B 1 12 ? 54.88415 -25.90253 -0.02188 1.000 52.77295 40 THR B N 1
ATOM 3213 C CA . THR B 1 12 ? 54.42776 -24.72811 -0.75154 1.000 53.53802 40 THR B CA 1
ATOM 3214 C C . THR B 1 12 ? 55.58668 -23.79349 -1.07662 1.000 49.59450 40 THR B C 1
ATOM 3215 O O . THR B 1 12 ? 56.56501 -23.70231 -0.32937 1.000 51.76726 40 THR B O 1
ATOM 3219 N N . ALA B 1 13 ? 55.47725 -23.10975 -2.21400 1.000 45.34726 41 ALA B N 1
ATOM 3220 C CA . ALA B 1 13 ? 56.46050 -22.09840 -2.57436 1.000 43.48732 41 ALA B CA 1
ATOM 3221 C C . ALA B 1 13 ? 56.39728 -20.93351 -1.59545 1.000 51.90423 41 ALA B C 1
ATOM 3222 O O . ALA B 1 13 ? 55.32385 -20.38059 -1.33797 1.000 60.10316 41 ALA B O 1
ATOM 3224 N N . HIS B 1 14 ? 57.55216 -20.57307 -1.03994 1.000 58.31079 42 HIS B N 1
ATOM 3225 C CA . HIS B 1 14 ? 57.71515 -19.45574 -0.11339 1.000 52.36221 42 HIS B CA 1
ATOM 3226 C C . HIS B 1 14 ? 56.95372 -19.64411 1.19311 1.000 51.07716 42 HIS B C 1
ATOM 3227 O O . HIS B 1 14 ? 56.87986 -18.70896 1.99835 1.000 60.60280 42 HIS B O 1
ATOM 3234 N N . GLY B 1 15 ? 56.40657 -20.83203 1.44149 1.000 63.40317 43 GLY B N 1
ATOM 3235 C CA . GLY B 1 15 ? 55.62677 -21.04933 2.64333 1.000 53.06522 43 GLY B CA 1
ATOM 3236 C C . GLY B 1 15 ? 54.24335 -20.44307 2.62591 1.000 54.98138 43 GLY B C 1
ATOM 3237 O O . GLY B 1 15 ? 53.66157 -20.22544 3.69170 1.000 66.06508 43 GLY B O 1
ATOM 3238 N N . ARG B 1 16 ? 53.70058 -20.15391 1.44436 1.000 59.76533 44 ARG B N 1
ATOM 3239 C CA . ARG B 1 16 ? 52.32082 -19.69622 1.34696 1.000 49.76928 44 ARG B CA 1
ATOM 3240 C C . ARG B 1 16 ? 51.37392 -20.78642 1.82761 1.000 41.52598 44 ARG B C 1
ATOM 3241 O O . ARG B 1 16 ? 51.49465 -21.94706 1.43075 1.000 45.04457 44 ARG B O 1
ATOM 3249 N N . GLN B 1 17 ? 50.43072 -20.41636 2.68479 1.000 44.68228 45 GLN B N 1
ATOM 3250 C CA . GLN B 1 17 ? 49.40176 -21.34140 3.12530 1.000 47.69102 45 GLN B CA 1
ATOM 3251 C C . GLN B 1 17 ? 48.10514 -21.06065 2.36980 1.000 54.07649 45 GLN B C 1
ATOM 3252 O O . GLN B 1 17 ? 48.02167 -20.15279 1.53804 1.000 60.50029 45 GLN B O 1
ATOM 3258 N N . LEU B 1 18 ? 47.08129 -21.85822 2.66194 1.000 52.19995 46 LEU B N 1
ATOM 3259 C CA . LEU B 1 18 ? 45.77163 -21.66862 2.05252 1.000 45.67668 46 LEU B CA 1
ATOM 3260 C C . LEU B 1 18 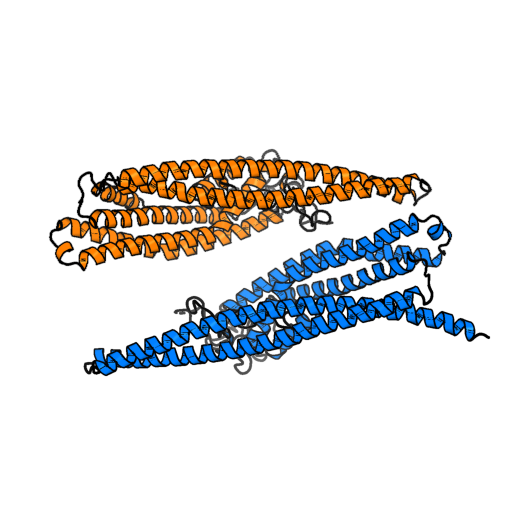? 45.07184 -20.50180 2.73807 1.000 49.67447 46 LEU B C 1
ATOM 3261 O O . LEU B 1 18 ? 44.86166 -20.52556 3.95412 1.000 56.84847 46 LEU B O 1
ATOM 3266 N N . VAL B 1 19 ? 44.70832 -19.48714 1.96029 1.000 51.45057 47 VAL B N 1
ATOM 3267 C CA . VAL B 1 19 ? 44.17661 -18.25317 2.50099 1.000 44.90801 47 VAL B CA 1
ATOM 3268 C C . VAL B 1 19 ? 42.65261 -18.23929 2.31237 1.000 49.06921 47 VAL B C 1
ATOM 3269 O O . VAL B 1 19 ? 42.08615 -19.08509 1.63511 1.000 55.70832 47 VAL B O 1
ATOM 3273 N N . GLY B 1 20 ? 42.00347 -17.24948 2.92976 1.000 57.49251 48 GLY B N 1
ATOM 3274 C CA . GLY B 1 20 ? 40.54817 -17.24489 2.96900 1.000 52.55241 48 GLY B CA 1
ATOM 3275 C C . GLY B 1 20 ? 39.90348 -17.16495 1.59941 1.000 49.85018 48 GLY B C 1
ATOM 3276 O O . GLY B 1 20 ? 38.85452 -17.77294 1.36731 1.000 59.06243 48 GLY B O 1
ATOM 3277 N N . GLN B 1 21 ? 40.51652 -16.42440 0.67114 1.000 60.35242 49 GLN B N 1
ATOM 3278 C CA . GLN B 1 21 ? 39.98336 -16.36755 -0.68532 1.000 57.76130 49 GLN B CA 1
ATOM 3279 C C . GLN B 1 21 ? 40.19444 -17.68736 -1.41287 1.000 49.74220 49 GLN B C 1
ATOM 3280 O O . GLN B 1 21 ? 39.37901 -18.06518 -2.26094 1.000 61.28250 49 GLN B O 1
ATOM 3286 N N . GLY B 1 22 ? 41.27797 -18.39852 -1.09509 1.000 46.33057 50 GLY B N 1
ATOM 3287 C CA . GLY B 1 22 ? 41.48416 -19.71409 -1.67833 1.000 48.64497 50 GLY B CA 1
ATOM 3288 C C . GLY B 1 22 ? 40.41834 -20.70041 -1.24431 1.000 51.66146 50 GLY B C 1
ATOM 3289 O O . GLY B 1 22 ? 39.90144 -21.47170 -2.05546 1.000 65.99631 50 GLY B O 1
ATOM 3290 N N . ALA B 1 23 ? 40.07880 -20.68823 0.04673 1.000 48.60546 51 ALA B N 1
ATOM 3291 C CA . ALA B 1 23 ? 38.98767 -21.52175 0.54178 1.000 49.71542 51 ALA B CA 1
ATOM 3292 C C . ALA B 1 23 ? 37.65774 -21.11144 -0.07864 1.000 54.16585 51 ALA B C 1
ATOM 3293 O O . ALA B 1 23 ? 36.82028 -21.96555 -0.39518 1.000 54.36221 51 ALA B O 1
ATOM 3295 N N . THR B 1 24 ? 37.44380 -19.80288 -0.24753 1.000 53.92893 52 THR B N 1
ATOM 3296 C CA . THR B 1 24 ? 36.23592 -19.31350 -0.90539 1.000 42.21135 52 THR B CA 1
ATOM 3297 C C . THR B 1 24 ? 36.11671 -19.86356 -2.32115 1.000 50.42697 52 THR B C 1
ATOM 3298 O O . THR B 1 24 ? 35.03125 -20.27338 -2.75040 1.000 63.82185 52 THR B O 1
ATOM 3302 N N . THR B 1 25 ? 37.22785 -19.88220 -3.06058 1.000 53.46170 53 THR B N 1
ATOM 3303 C CA . THR B 1 25 ? 37.21332 -20.41527 -4.41919 1.000 42.27012 53 THR B CA 1
ATOM 3304 C C . THR B 1 25 ? 36.90394 -21.90909 -4.42734 1.000 43.72952 53 THR B C 1
ATOM 3305 O O . THR B 1 25 ? 36.09708 -22.37830 -5.23827 1.000 51.66378 53 THR B O 1
ATOM 3309 N N . LEU B 1 26 ? 37.54423 -22.67522 -3.53758 1.000 56.28623 54 LEU B N 1
ATOM 3310 C CA . LEU B 1 26 ? 37.23418 -24.09899 -3.41736 1.000 38.84339 54 LEU B CA 1
ATOM 3311 C C . LEU B 1 26 ? 35.74783 -24.31761 -3.16355 1.000 38.82557 54 LEU B C 1
ATOM 3312 O O . LEU B 1 26 ? 35.11174 -25.17101 -3.79315 1.000 51.27555 54 LEU B O 1
ATOM 3317 N N . CYS B 1 27 ? 35.18352 -23.55723 -2.22440 1.000 49.58872 55 CYS B N 1
ATOM 3318 C CA . CYS B 1 27 ? 33.75895 -23.66127 -1.93377 1.000 46.79036 55 CYS B CA 1
ATOM 3319 C C . CYS B 1 27 ? 32.91260 -23.18786 -3.11024 1.000 53.59918 55 CYS B C 1
ATOM 3320 O O . CYS B 1 27 ? 31.84269 -23.74887 -3.37364 1.000 58.33244 55 CYS B O 1
ATOM 3323 N N . THR B 1 28 ? 33.36115 -22.14938 -3.82134 1.000 46.36812 56 THR B N 1
ATOM 3324 C CA . THR B 1 28 ? 32.62316 -21.70716 -5.00079 1.000 41.13579 56 THR B CA 1
ATOM 3325 C C . THR B 1 28 ? 32.58608 -22.79956 -6.06242 1.000 48.15715 56 THR B C 1
ATOM 3326 O O . THR B 1 28 ? 31.54572 -23.03097 -6.68843 1.000 72.19060 56 THR B O 1
ATOM 3330 N N . MET B 1 29 ? 33.71318 -23.48323 -6.27927 1.000 55.38304 57 MET B N 1
ATOM 3331 C CA . MET B 1 29 ? 33.71092 -24.65568 -7.14945 1.000 54.10127 57 MET B CA 1
ATOM 3332 C C . MET B 1 29 ? 32.79911 -25.74344 -6.59765 1.000 47.87513 57 MET B C 1
ATOM 3333 O O . MET B 1 29 ? 32.14330 -26.46056 -7.36252 1.000 50.90166 57 MET B O 1
ATOM 3338 N N . LYS B 1 30 ? 32.76295 -25.89476 -5.26993 1.000 49.60848 58 LYS B N 1
ATOM 3339 C CA . LYS B 1 30 ? 31.91259 -26.91032 -4.65651 1.000 48.12530 58 LYS B CA 1
ATOM 3340 C C . LYS B 1 30 ? 30.44307 -26.67668 -4.98219 1.000 59.50386 58 LYS B C 1
ATOM 3341 O O . LYS B 1 30 ? 29.71038 -27.62099 -5.29987 1.000 75.03754 58 LYS B O 1
ATOM 3347 N N . LYS B 1 31 ? 29.99256 -25.42187 -4.90705 1.000 54.77373 59 LYS B N 1
ATOM 3348 C CA . LYS B 1 31 ? 28.60091 -25.12177 -5.22378 1.000 52.92835 59 LYS B CA 1
ATOM 3349 C C . LYS B 1 31 ? 28.30956 -25.29861 -6.70986 1.000 61.03991 59 LYS B C 1
ATOM 3350 O O . LYS B 1 31 ? 27.17224 -25.60950 -7.08194 1.000 63.07747 59 LYS B O 1
ATOM 3356 N N . LEU B 1 32 ? 29.31218 -25.10395 -7.57029 1.000 61.61075 60 LEU B N 1
ATOM 3357 C CA . LEU B 1 32 ? 29.13108 -25.37771 -8.99335 1.000 59.90245 60 LEU B CA 1
ATOM 3358 C C . LEU B 1 32 ? 28.86991 -26.86029 -9.23732 1.000 57.48216 60 LEU B C 1
ATOM 3359 O O . LEU B 1 32 ? 27.98422 -27.22715 -10.01909 1.000 52.33628 60 LEU B O 1
ATOM 3364 N N . LEU B 1 33 ? 29.64043 -27.72862 -8.57388 1.000 58.22213 61 LEU B N 1
ATOM 3365 C CA . LEU B 1 33 ? 29.47574 -29.17101 -8.74186 1.000 50.60541 61 LEU B CA 1
ATOM 3366 C C . LEU B 1 33 ? 28.11668 -29.64308 -8.23916 1.000 66.63145 61 LEU B C 1
ATOM 3367 O O . LEU B 1 33 ? 27.45045 -30.45702 -8.88845 1.000 83.47609 61 LEU B O 1
ATOM 3372 N N . ASP B 1 34 ? 27.70346 -29.16502 -7.06287 1.000 66.34807 62 ASP B N 1
ATOM 3373 C CA . ASP B 1 34 ? 26.46320 -29.64702 -6.46155 1.000 64.47131 62 ASP B CA 1
ATOM 3374 C C . ASP B 1 34 ? 25.25340 -29.33001 -7.33191 1.000 64.24171 62 ASP B C 1
ATOM 3375 O O . ASP B 1 34 ? 24.29214 -30.10664 -7.37030 1.000 73.83570 62 ASP B O 1
ATOM 3380 N N . GLY B 1 35 ? 25.28397 -28.20525 -8.04560 1.000 61.88991 63 GLY B N 1
ATOM 3381 C CA . GLY B 1 35 ? 24.18750 -27.83104 -8.91184 1.000 67.91241 63 GLY B CA 1
ATOM 3382 C C . GLY B 1 35 ? 24.15639 -28.51598 -10.25868 1.000 64.03243 63 GLY B C 1
ATOM 3383 O O . GLY B 1 35 ? 23.25959 -28.24100 -11.06050 1.000 73.97925 63 GLY B O 1
ATOM 3384 N N . VAL B 1 36 ? 25.10581 -29.41491 -10.53041 1.000 63.54333 64 VAL B N 1
ATOM 3385 C CA . VAL B 1 36 ? 25.12996 -30.11347 -11.81301 1.000 65.85234 64 VAL B CA 1
ATOM 3386 C C . VAL B 1 36 ? 23.89568 -30.99411 -11.96818 1.000 70.70343 64 VAL B C 1
ATOM 3387 O O . VAL B 1 36 ? 23.25073 -31.00199 -13.02263 1.000 70.41184 64 VAL B O 1
ATOM 3391 N N . ASN B 1 37 ? 23.54759 -31.74742 -10.92118 1.000 73.16388 65 ASN B N 1
ATOM 3392 C CA . ASN B 1 37 ? 22.42830 -32.68018 -11.02358 1.000 73.36738 65 ASN B CA 1
ATOM 3393 C C . ASN B 1 37 ? 21.12103 -31.95002 -11.30741 1.000 77.81563 65 ASN B C 1
ATOM 3394 O O . ASN B 1 37 ? 20.30236 -32.41687 -12.10873 1.000 88.18068 65 ASN B O 1
ATOM 3399 N N . SER B 1 38 ? 20.90323 -30.80533 -10.65479 1.000 83.34934 66 SER B N 1
ATOM 3400 C CA . SER B 1 38 ? 19.72827 -29.99653 -10.96085 1.000 80.24009 66 SER B CA 1
ATOM 3401 C C . SER B 1 38 ? 19.84294 -29.33858 -12.33119 1.000 84.06818 66 SER B C 1
ATOM 3402 O O . SER B 1 38 ? 18.83711 -29.20020 -13.03585 1.000 88.28191 66 SER B O 1
ATOM 3405 N N . ARG B 1 39 ? 21.05298 -28.93315 -12.72632 1.000 78.71754 67 ARG B N 1
ATOM 3406 C CA . ARG B 1 39 ? 21.24005 -28.28871 -14.02326 1.000 78.57811 67 ARG B CA 1
ATOM 3407 C C . ARG B 1 39 ? 21.02641 -29.27163 -15.16898 1.000 79.98306 67 ARG B C 1
ATOM 3408 O O . ARG B 1 39 ? 20.40923 -28.92955 -16.18384 1.000 99.82307 67 ARG B O 1
ATOM 3416 N N . VAL B 1 40 ? 21.54691 -30.49453 -15.03184 1.000 84.69366 68 VAL B N 1
ATOM 3417 C CA . VAL B 1 40 ? 21.40240 -31.49509 -16.08913 1.000 84.69657 68 VAL B CA 1
ATOM 3418 C C . VAL B 1 40 ? 19.93194 -31.81764 -16.31977 1.000 79.25962 68 VAL B C 1
ATOM 3419 O O . VAL B 1 40 ? 19.46772 -31.92359 -17.46201 1.000 78.07972 68 VAL B O 1
ATOM 3423 N N . ASP B 1 41 ? 19.18181 -31.99119 -15.22861 1.000 80.31531 69 ASP B N 1
ATOM 3424 C CA . ASP B 1 41 ? 17.77014 -32.34284 -15.33635 1.000 84.68997 69 ASP B CA 1
ATOM 3425 C C . ASP B 1 41 ? 16.98035 -31.26648 -16.06914 1.000 89.73165 69 ASP B C 1
ATOM 3426 O O . ASP B 1 41 ? 16.14140 -31.57861 -16.92119 1.000 95.45293 69 ASP B O 1
ATOM 3431 N N . THR B 1 42 ? 17.22911 -29.99290 -15.75065 1.000 88.15378 70 THR B N 1
ATOM 3432 C CA . THR B 1 42 ? 16.51737 -28.91577 -16.43132 1.000 89.34185 70 THR B CA 1
ATOM 3433 C C . THR B 1 42 ? 16.90357 -28.82721 -17.90024 1.000 97.56209 70 THR B C 1
ATOM 3434 O O . THR B 1 42 ? 16.08906 -28.40480 -18.72930 1.000 107.42249 70 THR B O 1
ATOM 3438 N N . PHE B 1 43 ? 18.13702 -29.20947 -18.24009 1.000 96.91334 71 PHE B N 1
ATOM 3439 C CA . PHE B 1 43 ? 18.55715 -29.18880 -19.63717 1.000 101.48923 71 PHE B CA 1
ATOM 3440 C C . PHE B 1 43 ? 17.80702 -30.22719 -20.46422 1.000 101.55286 71 PHE B C 1
ATOM 3441 O O . PHE B 1 43 ? 17.44693 -29.96592 -21.61747 1.000 106.34230 71 PHE B O 1
ATOM 3449 N N . GLU B 1 44 ? 17.56497 -31.41165 -19.89860 1.000 104.92876 72 GLU B N 1
ATOM 3450 C CA . GLU B 1 44 ? 16.92824 -32.47641 -20.66869 1.000 97.58862 72 GLU B CA 1
ATOM 3451 C C . GLU B 1 44 ? 15.46297 -32.16672 -20.95426 1.000 88.90352 72 GLU B C 1
ATOM 3452 O O . GLU B 1 44 ? 14.95531 -32.49641 -22.03203 1.000 86.08655 72 GLU B O 1
ATOM 3458 N N . GLN B 1 45 ? 14.76521 -31.53712 -20.00833 1.000 82.92970 73 GLN B N 1
ATOM 3459 C CA . GLN B 1 45 ? 13.37075 -31.17852 -20.23227 1.000 85.83253 73 GLN B CA 1
ATOM 3460 C C . GLN B 1 45 ? 13.21349 -29.97541 -21.15159 1.000 93.39068 73 GLN B C 1
ATOM 3461 O O . GLN B 1 45 ? 12.11329 -29.75169 -21.66786 1.000 105.86064 73 GLN B O 1
ATOM 3467 N N . GLN B 1 46 ? 14.27777 -29.19982 -21.36712 1.000 90.14673 74 GLN B N 1
ATOM 3468 C CA . GLN B 1 46 ? 14.23725 -28.14683 -22.37469 1.000 95.97550 74 GLN B CA 1
ATOM 3469 C C . GLN B 1 46 ? 14.39992 -28.72397 -23.77472 1.000 97.83237 74 GLN B C 1
ATOM 3470 O O . GLN B 1 46 ? 13.63104 -28.39425 -24.68382 1.000 95.83207 74 GLN B O 1
ATOM 3476 N N . ILE B 1 47 ? 15.39577 -29.59430 -23.95902 1.000 94.87342 75 ILE B N 1
ATOM 3477 C CA . ILE B 1 47 ? 15.68700 -30.13615 -25.28434 1.000 88.71767 75 ILE B CA 1
ATOM 3478 C C . ILE B 1 47 ? 14.51851 -30.97472 -25.78558 1.000 94.50283 75 ILE B C 1
ATOM 3479 O O . ILE B 1 47 ? 14.08467 -30.84416 -26.93638 1.000 91.44691 75 ILE B O 1
ATOM 3484 N N . LEU B 1 48 ? 13.98632 -31.84459 -24.92449 1.000 95.00631 76 LEU B N 1
ATOM 3485 C CA . LEU B 1 48 ? 12.84107 -32.65912 -25.31535 1.000 87.58434 76 LEU B CA 1
ATOM 3486 C C . LEU B 1 48 ? 11.63730 -31.78719 -25.64389 1.000 88.62743 76 LEU B C 1
ATOM 3487 O O . LEU B 1 48 ? 10.89660 -32.07125 -26.59072 1.000 95.50473 76 LEU B O 1
ATOM 3492 N N . THR B 1 49 ? 11.42899 -30.71641 -24.87609 1.000 90.71357 77 THR B N 1
ATOM 3493 C CA . THR B 1 49 ? 10.38850 -29.75608 -25.22476 1.000 94.58475 77 THR B CA 1
ATOM 3494 C C . THR B 1 49 ? 10.68232 -29.08787 -26.56176 1.000 97.01435 77 THR B C 1
ATOM 3495 O O . THR B 1 49 ? 9.75969 -28.82635 -27.34293 1.000 107.79782 77 THR B O 1
ATOM 3499 N N . PHE B 1 50 ? 11.95840 -28.81630 -26.84796 1.000 92.45281 78 PHE B N 1
ATOM 3500 C CA . PHE B 1 50 ? 12.31915 -28.16446 -28.10247 1.000 96.43022 78 PHE B CA 1
ATOM 3501 C C . PHE B 1 50 ? 12.18934 -29.10993 -29.29084 1.000 94.00151 78 PHE B C 1
ATOM 3502 O O . PHE B 1 50 ? 11.63005 -28.73314 -30.32639 1.000 92.23682 78 PHE B O 1
ATOM 3510 N N . VAL B 1 51 ? 12.69381 -30.33939 -29.15976 1.000 92.22472 79 VAL B N 1
ATOM 3511 C CA . VAL B 1 51 ? 12.67972 -31.27261 -30.28368 1.000 91.11651 79 VAL B CA 1
ATOM 3512 C C . VAL B 1 51 ? 11.25586 -31.71568 -30.59377 1.000 97.57078 79 VAL B C 1
ATOM 3513 O O . VAL B 1 51 ? 10.87738 -31.85575 -31.76382 1.000 100.21562 79 VAL B O 1
ATOM 3517 N N . ASN B 1 52 ? 10.44663 -31.94890 -29.55642 1.000 94.33196 80 ASN B N 1
ATOM 3518 C CA . ASN B 1 52 ? 9.06103 -32.35438 -29.77559 1.000 97.23694 80 ASN B CA 1
ATOM 3519 C C . ASN B 1 52 ? 8.28418 -31.27663 -30.52194 1.000 102.02470 80 ASN B C 1
ATOM 3520 O O . ASN B 1 52 ? 7.53861 -31.57314 -31.46226 1.000 115.05179 80 ASN B O 1
ATOM 3525 N N . ASN B 1 53 ? 8.45110 -30.01365 -30.11808 1.000 108.63176 81 ASN B N 1
ATOM 3526 C CA . ASN B 1 53 ? 7.78620 -28.92001 -30.82070 1.000 108.37159 81 ASN B CA 1
ATOM 3527 C C . ASN B 1 53 ? 8.26911 -28.80186 -32.26061 1.000 107.62759 81 ASN B C 1
ATOM 3528 O O . ASN B 1 53 ? 7.48011 -28.47450 -33.15548 1.000 116.11085 81 ASN B O 1
ATOM 3533 N N . ALA B 1 54 ? 9.55603 -29.06280 -32.50389 1.000 116.21534 82 ALA B N 1
ATOM 3534 C CA . ALA B 1 54 ? 10.06688 -29.04931 -33.87051 1.000 116.31714 82 ALA B CA 1
ATOM 3535 C C . ALA B 1 54 ? 9.52344 -30.22452 -34.67204 1.000 113.65554 82 ALA B C 1
ATOM 3536 O O . ALA B 1 54 ? 9.10186 -30.05706 -35.82194 1.000 116.72497 82 ALA B O 1
ATOM 3538 N N . ASN B 1 55 ? 9.51701 -31.42150 -34.08236 1.000 117.81636 83 ASN B N 1
ATOM 3539 C CA . ASN B 1 55 ? 8.91508 -32.56058 -34.76413 1.000 111.91540 83 ASN B CA 1
ATOM 3540 C C . ASN B 1 55 ? 7.40151 -32.42119 -34.85975 1.000 109.95963 83 ASN B C 1
ATOM 3541 O O . ASN B 1 55 ? 6.79762 -32.93903 -35.80412 1.000 113.43180 83 ASN B O 1
ATOM 3546 N N . ALA B 1 56 ? 6.77089 -31.73429 -33.90088 1.000 107.32308 84 ALA B N 1
ATOM 3547 C CA . ALA B 1 56 ? 5.33338 -31.49165 -33.99913 1.000 113.24516 84 ALA B CA 1
ATOM 3548 C C . ALA B 1 56 ? 5.00278 -30.59223 -35.18459 1.000 116.78893 84 ALA B C 1
ATOM 3549 O O . ALA B 1 56 ? 4.05325 -30.86399 -35.92890 1.000 124.17836 84 ALA B O 1
ATOM 3551 N N . ASN B 1 57 ? 5.77833 -29.52082 -35.38138 1.000 116.33636 85 ASN B N 1
ATOM 3552 C CA . ASN B 1 57 ? 5.54070 -28.63216 -36.51523 1.000 114.69309 85 ASN B CA 1
ATOM 3553 C C . ASN B 1 57 ? 5.84446 -29.31613 -37.84233 1.000 123.00872 85 ASN B C 1
ATOM 3554 O O . ASN B 1 57 ? 5.19937 -29.01393 -38.85213 1.000 119.82289 85 ASN B O 1
ATOM 3559 N N . PHE B 1 58 ? 6.81961 -30.22861 -37.86524 1.000 126.59786 86 PHE B N 1
ATOM 3560 C CA . PHE B 1 58 ? 7.11142 -30.96950 -39.08915 1.000 114.97977 86 PHE B CA 1
ATOM 3561 C C . PHE B 1 58 ? 5.93742 -31.85857 -39.48640 1.000 123.73988 86 PHE B C 1
ATOM 3562 O O . PHE B 1 58 ? 5.51277 -31.85805 -40.64782 1.000 123.52698 86 PHE B O 1
ATOM 3570 N N . ARG B 1 59 ? 5.40161 -32.62675 -38.53208 1.000 123.56217 87 ARG B N 1
ATOM 3571 C CA . ARG B 1 59 ? 4.23684 -33.46526 -38.80763 1.000 124.73158 87 ARG B CA 1
ATOM 3572 C C . ARG B 1 59 ? 3.02030 -32.61786 -39.15777 1.000 123.22195 87 ARG B C 1
ATOM 3573 O O . ARG B 1 59 ? 2.25984 -32.95239 -40.07251 1.000 139.29979 87 ARG B O 1
ATOM 3581 N N . LYS B 1 60 ? 2.80789 -31.52619 -38.41723 1.000 126.97383 88 LYS B N 1
ATOM 3582 C CA . LYS B 1 60 ? 1.67770 -30.63810 -38.67845 1.000 123.62655 88 LYS B CA 1
ATOM 3583 C C . LYS B 1 60 ? 1.67756 -30.14908 -40.12222 1.000 129.04652 88 LYS B C 1
ATOM 3584 O O . LYS B 1 60 ? 0.64071 -30.15782 -40.79618 1.000 140.89978 88 LYS B O 1
ATOM 3590 N N . ILE B 1 61 ? 2.83607 -29.69734 -40.60622 1.000 129.62488 89 ILE B N 1
ATOM 3591 C CA . ILE B 1 61 ? 2.95898 -29.31274 -42.00897 1.000 119.89943 89 ILE B CA 1
ATOM 3592 C C . ILE B 1 61 ? 2.75966 -30.52238 -42.91412 1.000 125.08739 89 ILE B C 1
ATOM 3593 O O . ILE B 1 61 ? 2.06363 -30.44391 -43.93312 1.000 131.65927 89 ILE B O 1
ATOM 3598 N N . SER B 1 62 ? 3.35218 -31.66350 -42.54873 1.000 122.99505 90 SER B N 1
ATOM 3599 C CA . SER B 1 62 ? 3.30642 -32.83790 -43.41547 1.000 131.82585 90 SER B CA 1
ATOM 3600 C C . SER B 1 62 ? 1.91783 -33.46554 -43.46099 1.000 142.15657 90 SER B C 1
ATOM 3601 O O . SER B 1 62 ? 1.49960 -33.96226 -44.51252 1.000 139.21117 90 SER B O 1
ATOM 3604 N N . ASP B 1 63 ? 1.19312 -33.46751 -42.34216 1.000 147.50855 91 ASP B N 1
ATOM 3605 C CA . ASP B 1 63 ? -0.11917 -34.10460 -42.32984 1.000 134.43603 91 ASP B CA 1
ATOM 3606 C C . ASP B 1 63 ? -1.16040 -33.26151 -43.05750 1.000 135.74400 91 ASP B C 1
ATOM 3607 O O . ASP B 1 63 ? -2.02125 -33.80587 -43.75720 1.000 140.99549 91 ASP B O 1
ATOM 3612 N N . ASP B 1 64 ? -1.10265 -31.93835 -42.90751 1.000 132.89180 92 ASP B N 1
ATOM 3613 C CA . ASP B 1 64 ? -1.98339 -31.05894 -43.66699 1.000 143.23411 92 ASP B CA 1
ATOM 3614 C C . ASP B 1 64 ? -1.51791 -31.04335 -45.11764 1.000 137.26165 92 ASP B C 1
ATOM 3615 O O . ASP B 1 64 ? -0.61329 -30.28408 -45.47754 1.000 136.40254 92 ASP B O 1
ATOM 3620 N N . LYS B 1 65 ? -2.12902 -31.88939 -45.95273 1.000 138.73413 93 LYS B N 1
ATOM 3621 C CA . LYS B 1 65 ? -1.57376 -32.18140 -47.27247 1.000 140.56051 93 LYS B CA 1
ATOM 3622 C C . LYS B 1 65 ? -1.57508 -30.96379 -48.18986 1.000 140.63172 93 LYS B C 1
ATOM 3623 O O . LYS B 1 65 ? -0.70676 -30.85143 -49.06271 1.000 140.72338 93 LYS B O 1
ATOM 3629 N N . VAL B 1 66 ? -2.53984 -30.05514 -48.03040 1.000 140.88262 94 VAL B N 1
ATOM 3630 C CA . VAL B 1 66 ? -2.52379 -28.82636 -48.82200 1.000 140.93574 94 VAL B CA 1
ATOM 3631 C C . VAL B 1 66 ? -1.28938 -27.99567 -48.48450 1.000 137.25304 94 VAL B C 1
ATOM 3632 O O . VAL B 1 66 ? -0.61752 -27.46020 -49.37605 1.000 137.38167 94 VAL B O 1
ATOM 3636 N N . MET B 1 67 ? -0.95905 -27.89551 -47.19406 1.000 148.50015 95 MET B N 1
ATOM 3637 C CA . MET B 1 67 ? 0.26821 -27.24264 -46.75685 1.000 150.87499 95 MET B CA 1
ATOM 3638 C C . MET B 1 67 ? 1.49609 -28.11096 -46.99658 1.000 135.61522 95 MET B C 1
ATOM 3639 O O . MET B 1 67 ? 2.58498 -27.57641 -47.23428 1.000 133.29046 95 MET B O 1
ATOM 3644 N N . ALA B 1 68 ? 1.34008 -29.43627 -46.97137 1.000 140.03666 96 ALA B N 1
ATOM 3645 C CA . ALA B 1 68 ? 2.46582 -30.33206 -47.19835 1.000 131.26505 96 ALA B CA 1
ATOM 3646 C C . ALA B 1 68 ? 2.96968 -30.28881 -48.63217 1.000 133.37853 96 ALA B C 1
ATOM 3647 O O . ALA B 1 68 ? 4.08266 -30.75469 -48.89223 1.000 132.92437 96 ALA B O 1
ATOM 3649 N N . ALA B 1 69 ? 2.18626 -29.75574 -49.55977 1.000 135.84342 97 ALA B N 1
ATOM 3650 C CA . ALA B 1 69 ? 2.61244 -29.57611 -50.93329 1.000 138.00758 97 ALA B CA 1
ATOM 3651 C C . ALA B 1 69 ? 3.02167 -28.12115 -51.14148 1.000 136.34069 97 ALA B C 1
ATOM 3652 O O . ALA B 1 69 ? 3.10426 -27.33290 -50.19358 1.000 133.38115 97 ALA B O 1
ATOM 3654 N N . SER B 1 70 ? 3.30197 -27.76366 -52.39266 1.000 138.47528 98 SER B N 1
ATOM 3655 C CA . SER B 1 70 ? 3.62603 -26.39613 -52.79241 1.000 146.66902 98 SER B CA 1
ATOM 3656 C C . SER B 1 70 ? 4.84456 -25.84290 -52.06021 1.000 143.73290 98 SER B C 1
ATOM 3657 O O . SER B 1 70 ? 5.00287 -24.62277 -51.95165 1.000 137.02160 98 SER B O 1
ATOM 3660 N N . LEU B 1 71 ? 5.71030 -26.71275 -51.54832 1.000 142.24739 99 LEU B N 1
ATOM 3661 C CA . LEU B 1 71 ? 6.95309 -26.29202 -50.92221 1.000 148.28643 99 LEU B CA 1
ATOM 3662 C C . LEU B 1 71 ? 8.12289 -26.62098 -51.83882 1.000 155.75794 99 LEU B C 1
ATOM 3663 O O . LEU B 1 71 ? 8.02333 -27.46341 -52.73529 1.000 179.36471 99 LEU B O 1
ATOM 3668 N N . SER B 1 72 ? 9.23677 -25.93289 -51.60873 1.000 147.47025 100 SER B N 1
ATOM 3669 C CA . SER B 1 72 ? 10.43781 -26.16319 -52.40008 1.000 156.02150 100 SER B CA 1
ATOM 3670 C C . SER B 1 72 ? 10.92641 -27.59146 -52.17449 1.000 161.66507 100 SER B C 1
ATOM 3671 O O . SER B 1 72 ? 11.19190 -27.98758 -51.03574 1.000 169.36963 100 SER B O 1
ATOM 3674 N N . ALA B 1 73 ? 11.00705 -28.37504 -53.25438 1.000 153.31184 101 ALA B N 1
ATOM 3675 C CA . ALA B 1 73 ? 11.38778 -29.78256 -53.14309 1.000 146.43818 101 ALA B CA 1
ATOM 3676 C C . ALA B 1 73 ? 12.71682 -29.95256 -52.41571 1.000 157.17469 101 ALA B C 1
ATOM 3677 O O . ALA B 1 73 ? 12.88518 -30.87710 -51.61351 1.000 162.6826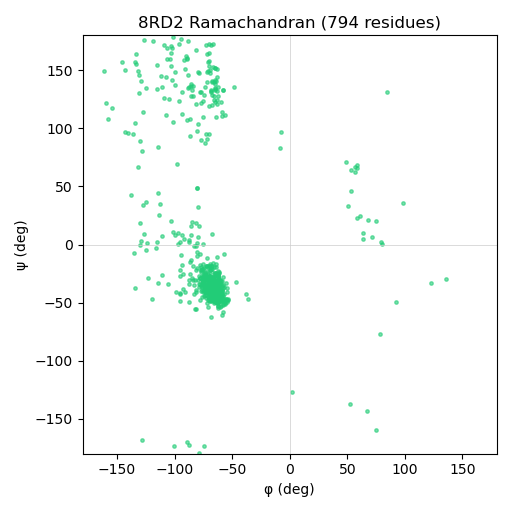0 101 ALA B O 1
ATOM 3679 N N . SER B 1 74 ? 13.68820 -29.08582 -52.71218 1.000 169.11782 102 SER B N 1
ATOM 3680 C CA . SER B 1 74 ? 14.96815 -29.15050 -52.01538 1.000 154.94693 102 SER B CA 1
ATOM 3681 C C . SER B 1 74 ? 14.84109 -28.70304 -50.56327 1.000 157.74697 102 SER B C 1
ATOM 3682 O O . SER B 1 74 ? 15.58092 -29.19425 -49.70308 1.000 159.34244 102 SER B O 1
ATOM 3685 N N . ARG B 1 75 ? 13.91498 -27.77954 -50.26941 1.000 191.66808 103 ARG B N 1
ATOM 3686 C CA . ARG B 1 75 ? 13.66758 -27.38579 -48.88204 1.000 192.89801 103 ARG B CA 1
ATOM 3687 C C . ARG B 1 75 ? 13.16030 -28.55899 -48.05008 1.000 182.98776 103 ARG B C 1
ATOM 3688 O O . ARG B 1 75 ? 13.37713 -28.59970 -46.83298 1.000 188.31188 103 ARG B O 1
ATOM 3696 N N . LEU B 1 76 ? 12.48219 -29.51780 -48.68461 1.000 161.87846 104 LEU B N 1
ATOM 3697 C CA . LEU B 1 76 ? 12.11055 -30.75363 -47.99996 1.000 148.95219 104 LEU B CA 1
ATOM 3698 C C . LEU B 1 76 ? 13.32575 -31.42326 -47.36829 1.000 148.32528 104 LEU B C 1
ATOM 3699 O O . LEU B 1 76 ? 13.28862 -31.83910 -46.20369 1.000 149.91617 104 LEU B O 1
ATOM 3704 N N . GLN B 1 77 ? 14.41366 -31.54318 -48.13408 1.000 141.89916 105 GLN B N 1
ATOM 3705 C CA . GLN B 1 77 ? 15.63701 -32.13649 -47.60537 1.000 142.71176 105 GLN B CA 1
ATOM 3706 C C . GLN B 1 77 ? 16.20172 -31.32527 -46.44704 1.000 141.81886 105 GLN B C 1
ATOM 3707 O O . GLN B 1 77 ? 16.79722 -31.89298 -45.52360 1.000 139.28817 105 GLN B O 1
ATOM 3713 N N . GLU B 1 78 ? 16.03026 -30.00150 -46.47665 1.000 151.47653 106 GLU B N 1
ATOM 3714 C CA . GLU B 1 78 ? 16.50162 -29.17651 -45.36982 1.000 139.82687 106 GLU B CA 1
ATOM 3715 C C . GLU B 1 78 ? 15.77569 -29.52663 -44.07849 1.000 136.77772 106 GLU B C 1
ATOM 3716 O O . GLU B 1 78 ? 16.37354 -29.49846 -42.99716 1.000 141.37909 106 GLU B O 1
ATOM 3722 N N . MET B 1 79 ? 14.48761 -29.85953 -44.17373 1.000 138.17652 107 MET B N 1
ATOM 3723 C CA . MET B 1 79 ? 13.72459 -30.24242 -42.99046 1.000 129.65206 107 MET B CA 1
ATOM 3724 C C . MET B 1 79 ? 14.19970 -31.57950 -42.43132 1.000 130.77451 107 MET B C 1
ATOM 3725 O O . MET B 1 79 ? 14.36494 -31.73035 -41.21480 1.000 140.65407 107 MET B O 1
ATOM 3730 N N . GLN B 1 80 ? 14.42606 -32.56589 -43.30482 1.000 137.37679 108 GLN B N 1
ATOM 3731 C CA . GLN B 1 80 ? 14.90280 -33.86247 -42.83253 1.000 135.22682 108 GLN B CA 1
ATOM 3732 C C . GLN B 1 80 ? 16.29842 -33.75964 -42.23202 1.000 141.03264 108 GLN B C 1
ATOM 3733 O O . GLN B 1 80 ? 16.62486 -34.49917 -41.29647 1.000 140.78557 108 GLN B O 1
ATOM 3739 N N . TYR B 1 81 ? 17.13446 -32.86176 -42.75919 1.000 156.23274 109 TYR B N 1
ATOM 3740 C CA . TYR B 1 81 ? 18.43142 -32.60774 -42.14112 1.000 164.95026 109 TYR B CA 1
ATOM 3741 C C . TYR B 1 81 ? 18.26497 -32.13275 -40.70275 1.000 166.55942 109 TYR B C 1
ATOM 3742 O O . TYR B 1 81 ? 19.07107 -32.47666 -39.82899 1.000 173.30534 109 TYR B O 1
ATOM 3751 N N . MET B 1 82 ? 17.21508 -31.34950 -40.43617 1.000 136.48797 110 MET B N 1
ATOM 3752 C CA . MET B 1 82 ? 16.93894 -30.92462 -39.06799 1.000 125.87340 110 MET B CA 1
ATOM 3753 C C . MET B 1 82 ? 16.52639 -32.10373 -38.19308 1.000 130.12762 110 MET B C 1
ATOM 3754 O O . MET B 1 82 ? 17.01246 -32.24406 -37.06465 1.000 140.56348 110 MET B O 1
ATOM 3759 N N . LYS B 1 83 ? 15.63646 -32.96467 -38.69607 1.000 123.44290 111 LYS B N 1
ATOM 3760 C CA . LYS B 1 83 ? 15.24483 -34.14892 -37.93605 1.000 130.19997 111 LYS B CA 1
ATOM 3761 C C . LYS B 1 83 ? 16.41353 -35.11095 -37.75845 1.000 133.11966 111 LYS B C 1
ATOM 3762 O O . LYS B 1 83 ? 16.59901 -35.67513 -36.67385 1.000 128.07743 111 LYS B O 1
ATOM 3768 N N . SER B 1 84 ? 17.20120 -35.32649 -38.81639 1.000 130.17275 112 SER B N 1
ATOM 3769 C CA . SER B 1 84 ? 18.36627 -36.19944 -38.70398 1.000 139.41815 112 SER B CA 1
ATOM 3770 C C . SER B 1 84 ? 19.37395 -35.65582 -37.70240 1.000 137.64121 112 SER B C 1
ATOM 3771 O O . SER B 1 84 ? 20.15630 -36.42337 -37.12931 1.000 134.21100 112 SER B O 1
ATOM 3774 N N . LEU B 1 85 ? 19.37077 -34.34188 -37.48016 1.000 131.96043 113 LEU B N 1
ATOM 3775 C CA . LEU B 1 85 ? 20.23158 -33.70662 -36.49179 1.000 140.03449 113 LEU B CA 1
ATOM 3776 C C . LEU B 1 85 ? 19.52578 -33.50048 -35.15645 1.000 132.13746 113 LEU B C 1
ATOM 3777 O O . LEU B 1 85 ? 20.13133 -33.70423 -34.10092 1.000 133.54109 113 LEU B O 1
ATOM 3782 N N . GLY B 1 86 ? 18.26266 -33.07605 -35.18256 1.000 132.25593 114 GLY B N 1
ATOM 3783 C CA . GLY B 1 86 ? 17.49320 -32.85078 -33.97217 1.000 109.83209 114 GLY B CA 1
ATOM 3784 C C . GLY B 1 86 ? 17.32076 -34.09116 -33.12069 1.000 105.05745 114 GLY B C 1
ATOM 3785 O O . GLY B 1 86 ? 17.51977 -34.05146 -31.90275 1.000 98.80691 114 GLY B O 1
ATOM 3786 N N . ASN B 1 87 ? 16.92536 -35.19767 -33.75731 1.000 106.99314 115 ASN B N 1
ATOM 3787 C CA . ASN B 1 87 ? 16.78200 -36.46174 -33.04244 1.000 101.70070 115 ASN B CA 1
ATOM 3788 C C . ASN B 1 87 ? 18.12556 -36.95940 -32.52085 1.000 104.22439 115 ASN B C 1
ATOM 3789 O O . ASN B 1 87 ? 18.20376 -37.50164 -31.41169 1.000 110.89277 115 ASN B O 1
ATOM 3794 N N . SER B 1 88 ? 19.19373 -36.79130 -33.30576 1.000 102.21134 116 SER B N 1
ATOM 3795 C CA . SER B 1 88 ? 20.51477 -37.20981 -32.85155 1.000 114.52924 116 SER B CA 1
ATOM 3796 C C . SER B 1 88 ? 20.95197 -36.47300 -31.59305 1.000 119.37628 116 SER B C 1
ATOM 3797 O O . SER B 1 88 ? 21.79582 -36.98568 -30.84937 1.000 141.76274 116 SER B O 1
ATOM 3800 N N . ILE B 1 89 ? 20.40446 -35.28086 -31.34139 1.000 107.18350 117 ILE B N 1
ATOM 3801 C CA . ILE B 1 89 ? 20.65945 -34.59372 -30.07792 1.000 106.37096 117 ILE B CA 1
ATOM 3802 C C . ILE B 1 89 ? 20.11740 -35.41580 -28.91399 1.000 99.60212 117 ILE B C 1
ATOM 3803 O O . ILE B 1 89 ? 20.77659 -35.57011 -27.87981 1.000 103.10567 117 ILE B O 1
ATOM 3808 N N . ILE B 1 90 ? 18.90641 -35.96053 -29.06957 1.000 95.36299 118 ILE B N 1
ATOM 3809 C CA . ILE B 1 90 ? 18.33291 -36.81717 -28.03348 1.000 94.17046 118 ILE B CA 1
ATOM 3810 C C . ILE B 1 90 ? 19.18290 -38.06442 -27.82944 1.000 100.93034 118 ILE B C 1
ATOM 3811 O O . ILE B 1 90 ? 19.24692 -38.60798 -26.71897 1.000 99.66607 118 ILE B O 1
ATOM 3816 N N . LYS B 1 91 ? 19.83958 -38.54114 -28.88991 1.000 101.80758 119 LYS B N 1
ATOM 3817 C CA . LYS B 1 91 ? 20.70206 -39.71389 -28.78323 1.000 122.24643 119 LYS B CA 1
ATOM 3818 C C . LYS B 1 91 ? 21.82085 -39.48662 -27.77270 1.000 128.77195 119 LYS B C 1
ATOM 3819 O O . LYS B 1 91 ? 21.93500 -40.20886 -26.77661 1.000 127.78751 119 LYS B O 1
ATOM 3825 N N . TYR B 1 92 ? 22.66325 -38.48259 -28.01565 1.000 136.41998 120 TYR B N 1
ATOM 3826 C CA . TYR B 1 92 ? 23.78252 -38.21836 -27.12009 1.000 143.37319 120 TYR B CA 1
ATOM 3827 C C . TYR B 1 92 ? 23.36774 -37.49552 -25.84483 1.000 116.10112 120 TYR B C 1
ATOM 3828 O O . TYR B 1 92 ? 24.20078 -37.34730 -24.94314 1.000 106.03859 120 TYR B O 1
ATOM 3837 N N . MET B 1 93 ? 22.11503 -37.04005 -25.74912 1.000 109.62280 121 MET B N 1
ATOM 3838 C CA . MET B 1 93 ? 21.67364 -36.33243 -24.55027 1.000 97.12380 121 MET B CA 1
ATOM 3839 C C . MET B 1 93 ? 21.69059 -37.23844 -23.32457 1.000 96.04512 121 MET B C 1
ATOM 3840 O O . MET B 1 93 ? 22.12612 -36.82528 -22.24248 1.000 101.51039 121 MET B O 1
ATOM 3845 N N . GLY B 1 94 ? 21.21116 -38.47456 -23.47174 1.000 96.44186 122 GLY B N 1
ATOM 3846 C CA . GLY B 1 94 ? 21.09502 -39.35307 -22.31940 1.000 91.72800 122 GLY B CA 1
ATOM 3847 C C . GLY B 1 94 ? 22.43439 -39.73632 -21.72102 1.000 92.63084 122 GLY B C 1
ATOM 3848 O O . GLY B 1 94 ? 22.60102 -39.72960 -20.49824 1.000 93.47510 122 GLY B O 1
ATOM 3849 N N . GLU B 1 95 ? 23.40745 -40.07768 -22.56807 1.000 99.34198 123 GLU B N 1
ATOM 3850 C CA . GLU B 1 95 ? 24.69493 -40.53726 -22.05644 1.000 105.49869 123 GLU B CA 1
ATOM 3851 C C . GLU B 1 95 ? 25.48877 -39.39389 -21.43434 1.000 101.82773 123 GLU B C 1
ATOM 3852 O O . GLU B 1 95 ? 26.12437 -39.57068 -20.38792 1.000 85.29724 123 GLU B O 1
ATOM 3858 N N . THR B 1 96 ? 25.46821 -38.21578 -22.06480 1.000 98.26079 124 THR B N 1
ATOM 3859 C CA . THR B 1 96 ? 26.23484 -37.08485 -21.54861 1.000 91.47307 124 THR B CA 1
ATOM 3860 C C . THR B 1 96 ? 25.71956 -36.63679 -20.18663 1.000 83.88648 124 THR B C 1
ATOM 3861 O O . THR B 1 96 ? 26.51206 -36.32957 -19.28916 1.000 87.18495 124 THR B O 1
ATOM 3865 N N . GLY B 1 97 ? 24.39729 -36.58816 -20.01656 1.000 85.22656 125 GLY B N 1
ATOM 3866 C CA . GLY B 1 97 ? 23.84058 -36.19842 -18.72978 1.000 79.62174 125 GLY B CA 1
ATOM 3867 C C . GLY B 1 97 ? 24.25642 -37.12921 -17.60958 1.000 75.96189 125 GLY B C 1
ATOM 3868 O O . GLY B 1 97 ? 24.65802 -36.68541 -16.52996 1.000 84.42248 125 GLY B O 1
ATOM 3869 N N . LYS B 1 98 ? 24.16936 -38.43946 -17.85171 1.000 77.98075 126 LYS B N 1
ATOM 3870 C CA . LYS B 1 98 ? 24.57611 -39.40810 -16.83992 1.000 81.46235 126 LYS B CA 1
ATOM 3871 C C . LYS B 1 98 ? 26.07830 -39.34920 -16.58872 1.000 77.17270 126 LYS B C 1
ATOM 3872 O O . LYS B 1 98 ? 26.52960 -39.51813 -15.44951 1.000 80.00218 126 LYS B O 1
ATOM 3878 N N . ARG B 1 99 ? 26.87019 -39.11935 -17.63893 1.000 76.17529 127 ARG B N 1
ATOM 3879 C CA . ARG B 1 99 ? 28.30953 -38.97466 -17.44717 1.000 82.64265 127 ARG B CA 1
ATOM 3880 C C . ARG B 1 99 ? 28.63933 -37.66583 -16.73781 1.000 74.39872 127 ARG B C 1
ATOM 3881 O O . ARG B 1 99 ? 29.55840 -37.61358 -15.91212 1.000 70.57177 127 ARG B O 1
ATOM 3889 N N . ALA B 1 100 ? 27.89917 -36.59848 -17.04656 1.000 77.38448 128 ALA B N 1
ATOM 3890 C CA . ALA B 1 100 ? 28.09610 -35.33201 -16.34856 1.000 68.60847 128 ALA B CA 1
ATOM 3891 C C . ALA B 1 100 ? 27.71476 -35.44414 -14.87836 1.000 68.84159 128 ALA B C 1
ATOM 3892 O O . ALA B 1 100 ? 28.41886 -34.91639 -14.00948 1.000 72.36312 128 ALA B O 1
ATOM 3894 N N . LYS B 1 101 ? 26.59645 -36.11412 -14.58236 1.000 70.86206 129 LYS B N 1
ATOM 3895 C CA . LYS B 1 101 ? 26.19674 -36.31186 -13.19210 1.000 71.42163 129 LYS B CA 1
ATOM 3896 C C . LYS B 1 101 ? 27.20853 -37.16817 -12.44126 1.000 71.70690 129 LYS B C 1
ATOM 3897 O O . LYS B 1 101 ? 27.55568 -36.86864 -11.29251 1.000 84.89387 129 LYS B O 1
ATOM 3903 N N . ALA B 1 102 ? 27.69090 -38.24079 -13.07433 1.000 73.01942 130 ALA B N 1
ATOM 3904 C CA . ALA B 1 102 ? 28.64036 -39.13404 -12.41697 1.000 73.56024 130 ALA B CA 1
ATOM 3905 C C . ALA B 1 102 ? 29.96760 -38.43513 -12.15115 1.000 79.09645 130 ALA B C 1
ATOM 3906 O O . ALA B 1 102 ? 30.52583 -38.53825 -11.05226 1.000 81.47112 130 ALA B O 1
ATOM 3908 N N . ALA B 1 103 ? 30.49786 -37.72979 -13.15331 1.000 73.32893 131 ALA B N 1
ATOM 3909 C CA . ALA B 1 103 ? 31.76128 -37.02627 -12.96524 1.000 76.34141 131 ALA B CA 1
ATOM 3910 C C . ALA B 1 103 ? 31.64218 -35.93878 -11.90655 1.000 70.86334 131 ALA B C 1
ATOM 3911 O O . ALA B 1 103 ? 32.60846 -35.66280 -11.18640 1.000 69.89069 131 ALA B O 1
ATOM 3913 N N . ALA B 1 104 ? 30.46401 -35.32086 -11.79000 1.000 73.13516 132 ALA B N 1
ATOM 3914 C CA . ALA B 1 104 ? 30.25346 -34.28755 -10.78029 1.000 64.78434 132 ALA B CA 1
ATOM 3915 C C . ALA B 1 104 ? 30.27899 -34.87253 -9.37349 1.000 65.56510 132 ALA B C 1
ATOM 3916 O O . ALA B 1 104 ? 30.94899 -34.33927 -8.48240 1.000 64.39682 132 ALA B O 1
ATOM 3918 N N . ALA B 1 105 ? 29.54979 -35.96840 -9.15118 1.000 68.19776 133 ALA B N 1
ATOM 3919 C CA . ALA B 1 105 ? 29.55603 -36.59626 -7.83384 1.000 68.78169 133 ALA B CA 1
ATOM 3920 C C . ALA B 1 105 ? 30.93861 -37.13792 -7.49588 1.000 68.42243 133 ALA B C 1
ATOM 3921 O O . ALA B 1 105 ? 31.35034 -37.13013 -6.32942 1.000 71.92459 133 ALA B O 1
ATOM 3923 N N . ALA B 1 106 ? 31.66796 -37.61855 -8.50648 1.000 73.90435 134 ALA B N 1
ATOM 3924 C CA . ALA B 1 106 ? 33.01164 -38.14000 -8.27670 1.000 68.11114 134 ALA B CA 1
ATOM 3925 C C . ALA B 1 106 ? 33.94937 -37.04987 -7.77181 1.000 69.70874 134 ALA B C 1
ATOM 3926 O O . ALA B 1 106 ? 34.69754 -37.25351 -6.80821 1.000 69.13036 134 ALA B O 1
ATOM 3928 N N . ALA B 1 107 ? 33.92354 -35.88106 -8.41503 1.000 68.88808 135 ALA B N 1
ATOM 3929 C CA . ALA B 1 107 ? 34.76968 -34.77492 -7.98396 1.000 64.78216 135 ALA B CA 1
ATOM 3930 C C . ALA B 1 107 ? 34.24041 -34.10708 -6.72246 1.000 64.30386 135 ALA B C 1
ATOM 3931 O O . ALA B 1 107 ? 35.02345 -33.54365 -5.95020 1.000 70.30066 135 ALA B O 1
ATOM 3933 N N . SER B 1 108 ? 32.92536 -34.15320 -6.49870 1.000 65.80387 136 SER B N 1
ATOM 3934 C CA . SER B 1 108 ? 32.35635 -33.51895 -5.31499 1.000 62.74190 136 SER B CA 1
ATOM 3935 C C . SER B 1 108 ? 32.82888 -34.20123 -4.03875 1.000 63.51397 136 SER B C 1
ATOM 3936 O O . SER B 1 108 ? 33.18588 -33.52725 -3.06670 1.000 74.10352 136 SER B O 1
ATOM 3939 N N . ALA B 1 109 ? 32.83568 -35.53586 -4.02070 1.000 69.33293 137 ALA B N 1
ATOM 3940 C CA . ALA B 1 109 ? 33.24636 -36.25444 -2.81909 1.000 66.20860 137 ALA B CA 1
ATOM 3941 C C .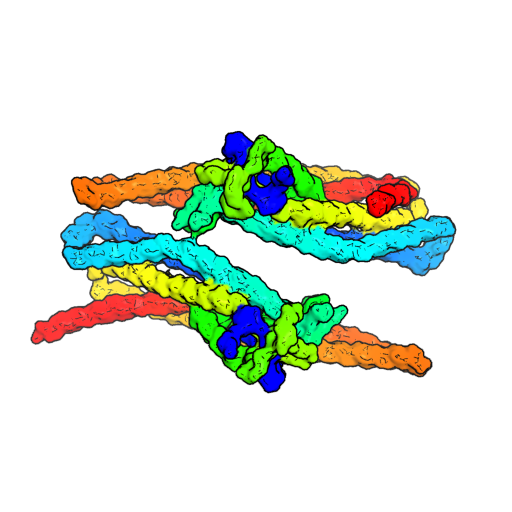 ALA B 1 109 ? 34.73418 -36.07555 -2.54536 1.000 64.93937 137 ALA B C 1
ATOM 3942 O O . ALA B 1 109 ? 35.13960 -35.89703 -1.39055 1.000 76.89849 137 ALA B O 1
ATOM 3944 N N . ALA B 1 110 ? 35.56250 -36.12645 -3.59240 1.000 65.75865 138 ALA B N 1
ATOM 3945 C CA . ALA B 1 110 ? 36.99548 -35.91576 -3.41287 1.000 68.83915 138 ALA B CA 1
ATOM 3946 C C . ALA B 1 110 ? 37.28365 -34.51876 -2.87819 1.000 69.30753 138 ALA B C 1
ATOM 3947 O O . ALA B 1 110 ? 38.12065 -34.34794 -1.98472 1.000 60.87555 138 ALA B O 1
ATOM 3949 N N . LEU B 1 111 ? 36.59101 -33.50802 -3.40809 1.000 66.20768 139 LEU B N 1
ATOM 3950 C CA . LEU B 1 111 ? 36.75571 -32.14523 -2.91063 1.000 59.07501 139 LEU B CA 1
ATOM 3951 C C . LEU B 1 111 ? 36.32909 -32.02973 -1.45136 1.000 64.37245 139 LEU B C 1
ATOM 3952 O O . LEU B 1 111 ? 36.99340 -31.35123 -0.66001 1.000 76.77841 139 LEU B O 1
ATOM 3957 N N . ASP B 1 112 ? 35.22506 -32.68422 -1.07872 1.000 73.95040 140 ASP B N 1
ATOM 3958 C CA . ASP B 1 112 ? 34.75283 -32.64745 0.30361 1.000 61.49691 140 ASP B CA 1
ATOM 3959 C C . ASP B 1 112 ? 35.81707 -33.15498 1.26846 1.000 61.74046 140 ASP B C 1
ATOM 3960 O O . ASP B 1 112 ? 36.04994 -32.55929 2.32627 1.000 73.51632 140 ASP B O 1
ATOM 3965 N N . GLU B 1 113 ? 36.47198 -34.26387 0.91580 1.000 64.04442 141 GLU B N 1
ATOM 3966 C CA . GLU B 1 113 ? 37.50910 -34.82319 1.77668 1.000 77.44827 141 GLU B CA 1
ATOM 3967 C C . GLU B 1 113 ? 38.64726 -33.83224 1.98475 1.000 70.68538 141 GLU B C 1
ATOM 3968 O O . GLU B 1 113 ? 39.18085 -33.71179 3.09417 1.000 67.03700 141 GLU B O 1
ATOM 3974 N N . VAL B 1 114 ? 39.04341 -33.12437 0.92416 1.000 69.98270 142 VAL B N 1
ATOM 3975 C CA . VAL B 1 114 ? 40.05621 -32.08234 1.06547 1.000 65.13301 142 VAL B CA 1
ATOM 3976 C C . VAL B 1 114 ? 39.54394 -30.96388 1.96240 1.000 66.36093 142 VAL B C 1
ATOM 3977 O O . VAL B 1 114 ? 40.27796 -30.44168 2.80988 1.000 68.93887 142 VAL B O 1
ATOM 3981 N N . LEU B 1 115 ? 38.27636 -30.57857 1.79102 1.000 59.98730 143 LEU B N 1
ATOM 3982 C CA . LEU B 1 115 ? 37.71476 -29.49396 2.59019 1.000 57.63993 143 LEU B CA 1
ATOM 3983 C C . LEU B 1 115 ? 37.74323 -29.82124 4.07719 1.000 65.18408 143 LEU B C 1
ATOM 3984 O O . LEU B 1 115 ? 38.03288 -28.94978 4.90575 1.000 83.60157 143 LEU B O 1
ATOM 3989 N N . LYS B 1 116 ? 37.43312 -31.06742 4.43798 1.000 61.24988 144 LYS B N 1
ATOM 3990 C CA . LYS B 1 116 ? 37.33476 -31.40948 5.85182 1.000 70.27680 144 LYS B CA 1
ATOM 3991 C C . LYS B 1 116 ? 38.70301 -31.54720 6.51033 1.000 79.82607 144 LYS B C 1
ATOM 3992 O O . LYS B 1 116 ? 38.88447 -31.11856 7.65530 1.000 85.78270 144 LYS B O 1
ATOM 3998 N N . TRP B 1 117 ? 39.67590 -32.13368 5.81238 1.000 75.89998 145 TRP B N 1
ATOM 3999 C CA . TRP B 1 117 ? 40.87910 -32.64068 6.45901 1.000 78.52777 145 TRP B CA 1
ATOM 4000 C C . TRP B 1 117 ? 42.17346 -31.94873 6.05083 1.000 78.76942 145 TRP B C 1
ATOM 4001 O O . TRP B 1 117 ? 43.22917 -32.29776 6.59131 1.000 77.53045 145 TRP B O 1
ATOM 4012 N N . HIS B 1 118 ? 42.14366 -30.99543 5.11677 1.000 63.61900 146 HIS B N 1
ATOM 4013 C CA . HIS B 1 118 ? 43.39902 -30.36956 4.71034 1.000 65.49443 146 HIS B CA 1
ATOM 4014 C C . HIS B 1 118 ? 44.01573 -29.56683 5.85067 1.000 70.05040 146 HIS B C 1
ATOM 4015 O O . HIS B 1 118 ? 45.23917 -29.57610 6.03140 1.000 79.75914 146 HIS B O 1
ATOM 4022 N N . CYS B 1 119 ? 43.18986 -28.86447 6.62779 1.000 62.87896 147 CYS B N 1
ATOM 4023 C CA . CYS B 1 119 ? 43.69137 -28.03297 7.71499 1.000 69.05751 147 CYS B CA 1
ATOM 4024 C C . CYS B 1 119 ? 43.88202 -28.78996 9.02200 1.000 81.35175 147 CYS B C 1
ATOM 4025 O O . CYS B 1 119 ? 44.54667 -28.27281 9.92691 1.000 78.14364 147 CYS B O 1
ATOM 4028 N N . VAL B 1 120 ? 43.31633 -29.98449 9.14697 1.000 81.45450 148 VAL B N 1
ATOM 4029 C CA . VAL B 1 120 ? 43.33729 -30.71752 10.40806 1.000 84.30280 148 VAL B CA 1
ATOM 4030 C C . VAL B 1 120 ? 44.62525 -31.52125 10.51614 1.000 86.23750 148 VAL B C 1
ATOM 4031 O O . VAL B 1 120 ? 45.06731 -32.15722 9.55062 1.000 86.25023 148 VAL B O 1
ATOM 4035 N N . ASP B 1 121 ? 45.23711 -31.48850 11.69886 1.000 85.89622 149 ASP B N 1
ATOM 4036 C CA . ASP B 1 121 ? 46.46824 -32.22446 11.96658 1.000 101.28050 149 ASP B CA 1
ATOM 4037 C C . ASP B 1 121 ? 46.10325 -33.63523 12.41259 1.000 105.52390 149 ASP B C 1
ATOM 4038 O O . ASP B 1 121 ? 45.60147 -33.83444 13.52397 1.000 110.56981 149 ASP B O 1
ATOM 4043 N N . ARG B 1 122 ? 46.34337 -34.61028 11.54039 1.000 116.02682 150 ARG B N 1
ATOM 4044 C CA . ARG B 1 122 ? 46.00586 -36.00317 11.82020 1.000 109.50375 150 ARG B CA 1
ATOM 4045 C C . ARG B 1 122 ? 47.25280 -36.74063 12.30802 1.000 114.14389 150 ARG B C 1
ATOM 4046 O O . ARG B 1 122 ? 47.81661 -37.60569 11.63674 1.000 109.51147 150 ARG B O 1
ATOM 4054 N N . THR B 1 123 ? 47.67740 -36.37009 13.51210 1.000 118.84222 151 THR B N 1
ATOM 4055 C CA . THR B 1 123 ? 48.89627 -36.91018 14.10617 1.000 126.53231 151 THR B CA 1
ATOM 4056 C C . THR B 1 123 ? 48.66557 -38.26562 14.77256 1.000 125.82195 151 THR B C 1
ATOM 4057 O O . THR B 1 123 ? 47.54714 -38.77824 14.79810 1.000 119.67198 151 THR B O 1
ATOM 4061 N N . SER B 1 131 ? 40.30359 -32.77304 21.04605 1.000 109.75029 159 SER B N 1
ATOM 4062 C CA . SER B 1 131 ? 40.00355 -31.56568 20.28575 1.000 112.37369 159 SER B CA 1
ATOM 4063 C C . SER B 1 131 ? 40.99891 -31.39568 19.14580 1.000 128.20067 159 SER B C 1
ATOM 4064 O O . SER B 1 131 ? 41.97618 -30.65738 19.28278 1.000 128.91601 159 SER B O 1
ATOM 4067 N N . SER B 1 132 ? 40.73934 -32.08131 18.03030 1.000 125.50286 160 SER B N 1
ATOM 4068 C CA . SER B 1 132 ? 41.66864 -32.13806 16.90510 1.000 117.18247 160 SER B CA 1
ATOM 4069 C C . SER B 1 132 ? 42.16547 -30.74885 16.52503 1.000 112.36107 160 SER B C 1
ATOM 4070 O O . SER B 1 132 ? 41.38777 -29.79424 16.44447 1.000 105.23221 160 SER B O 1
ATOM 4073 N N . THR B 1 133 ? 43.47411 -30.64645 16.29832 1.000 120.61610 161 THR B N 1
ATOM 4074 C CA . THR B 1 133 ? 44.19986 -29.39024 16.20355 1.000 123.64761 161 THR B CA 1
ATOM 4075 C C . THR B 1 133 ? 44.52205 -29.03595 14.75274 1.000 113.01905 161 THR B C 1
ATOM 4076 O O . THR B 1 133 ? 44.62089 -29.92072 13.89612 1.000 103.70210 161 THR B O 1
ATOM 4080 N N . PRO B 1 134 ? 44.68385 -27.75062 14.44506 1.000 93.13512 162 PRO B N 1
ATOM 4081 C CA . PRO B 1 134 ? 45.02726 -27.35516 13.07754 1.000 85.02027 162 PRO B CA 1
ATOM 4082 C C . PRO B 1 134 ? 46.50215 -27.55215 12.76729 1.000 86.73176 162 PRO B C 1
ATOM 4083 O O . PRO B 1 134 ? 47.37377 -27.41255 13.63017 1.000 89.97330 162 PRO B O 1
ATOM 4087 N N . ASN B 1 135 ? 46.77133 -27.88005 11.50717 1.000 81.24078 163 ASN B N 1
ATOM 4088 C CA . ASN B 1 135 ? 48.12869 -27.87756 10.98761 1.000 71.40801 163 ASN B CA 1
ATOM 4089 C C . ASN B 1 135 ? 48.42344 -26.54206 10.31081 1.000 75.34018 163 ASN B C 1
ATOM 4090 O O . ASN B 1 135 ? 47.55993 -25.67062 10.18675 1.000 81.23365 163 ASN B O 1
ATOM 4095 N N . ALA B 1 136 ? 49.66625 -26.39780 9.85522 1.000 72.02249 164 ALA B N 1
ATOM 4096 C CA . ALA B 1 136 ? 50.17064 -25.14333 9.31597 1.000 54.13705 164 ALA B CA 1
ATOM 4097 C C . ALA B 1 136 ? 49.86525 -24.96265 7.83296 1.000 58.76350 164 ALA B C 1
ATOM 4098 O O . ALA B 1 136 ? 50.47290 -24.10113 7.18723 1.000 78.37612 164 ALA B O 1
ATOM 4100 N N . ASN B 1 137 ? 48.93964 -25.74533 7.27801 1.000 70.38969 165 ASN B N 1
ATOM 4101 C CA . ASN B 1 137 ? 48.62780 -25.62834 5.85912 1.000 51.69941 165 ASN B CA 1
ATOM 4102 C C . ASN B 1 137 ? 47.62693 -24.52125 5.55430 1.000 52.87587 165 ASN B C 1
ATOM 4103 O O . ASN B 1 137 ? 47.54494 -24.08602 4.40080 1.000 75.19040 165 ASN B O 1
ATOM 4108 N N . CYS B 1 138 ? 46.87289 -24.05367 6.54718 1.000 60.34716 166 CYS B N 1
ATOM 4109 C CA . CYS B 1 138 ? 45.77178 -23.12520 6.32574 1.000 58.60453 166 CYS B CA 1
ATOM 4110 C C . CYS B 1 138 ? 45.95195 -21.87457 7.17201 1.000 56.81481 166 CYS B C 1
ATOM 4111 O O . CYS B 1 138 ? 46.26997 -21.96453 8.36180 1.000 57.98413 166 CYS B O 1
ATOM 4114 N N . GLU B 1 139 ? 45.74663 -20.71775 6.55985 1.000 55.58087 167 GLU B N 1
ATOM 4115 C CA . GLU B 1 139 ? 45.59251 -19.49136 7.32993 1.000 48.49075 167 GLU B CA 1
ATOM 4116 C C . GLU B 1 139 ? 44.28778 -19.57803 8.11808 1.000 53.92455 167 GLU B C 1
ATOM 4117 O O . GLU B 1 139 ? 43.29937 -20.10697 7.59936 1.000 65.33200 167 GLU B O 1
ATOM 4123 N N . PRO B 1 140 ? 44.25765 -19.11763 9.38324 1.000 55.01760 168 PRO B N 1
ATOM 4124 C CA . PRO B 1 140 ? 43.02067 -19.19669 10.18180 1.000 57.39256 168 PRO B CA 1
ATOM 4125 C C . PRO B 1 140 ? 41.76593 -18.73705 9.45530 1.000 53.89342 168 PRO B C 1
ATOM 4126 O O . PRO B 1 140 ? 40.67070 -19.25365 9.69959 1.000 64.75764 168 PRO B O 1
ATOM 4130 N N . ASN B 1 141 ? 41.91844 -17.75897 8.56371 1.000 57.17091 169 ASN B N 1
ATOM 4131 C CA . ASN B 1 141 ? 40.78552 -17.25994 7.79456 1.000 56.12438 169 ASN B CA 1
ATOM 4132 C C . ASN B 1 141 ? 40.18668 -18.31996 6.87299 1.000 58.87819 169 ASN B C 1
ATOM 4133 O O . ASN B 1 141 ? 39.02735 -18.18521 6.46367 1.000 59.72763 169 ASN B O 1
ATOM 4138 N N . ALA B 1 142 ? 40.93801 -19.37946 6.55460 1.000 66.53204 170 ALA B N 1
ATOM 4139 C CA . ALA B 1 142 ? 40.47873 -20.38696 5.60374 1.000 42.31593 170 ALA B CA 1
ATOM 4140 C C . ALA B 1 142 ? 39.42500 -21.32468 6.18120 1.000 53.73549 170 ALA B C 1
ATOM 4141 O O . ALA B 1 142 ? 38.60406 -21.85095 5.42259 1.000 63.42561 170 ALA B O 1
ATOM 4143 N N . TYR B 1 143 ? 39.42343 -21.54858 7.49568 1.000 61.43445 171 TYR B N 1
ATOM 4144 C CA . TYR B 1 143 ? 38.44175 -22.41275 8.14164 1.000 55.59767 171 TYR B CA 1
ATOM 4145 C C . TYR B 1 143 ? 37.52720 -21.61716 9.06870 1.000 64.35752 171 TYR B C 1
ATOM 4146 O O . TYR B 1 143 ? 36.96450 -22.16427 10.02029 1.000 65.00477 171 TYR B O 1
ATOM 4155 N N . LYS B 1 144 ? 37.37021 -20.32473 8.78776 1.000 70.17684 172 LYS B N 1
ATOM 4156 C CA . LYS B 1 144 ? 36.56469 -19.42695 9.60229 1.000 52.79073 172 LYS B CA 1
ATOM 4157 C C . LYS B 1 144 ? 35.10978 -19.46284 9.15429 1.000 53.89994 172 LYS B C 1
ATOM 4158 O O . LYS B 1 144 ? 34.81573 -19.42571 7.95739 1.000 64.70638 172 LYS B O 1
ATOM 4164 N N . ARG B 1 145 ? 34.19865 -19.52366 10.12383 1.000 68.27946 173 ARG B N 1
ATOM 4165 C CA . ARG B 1 145 ? 32.76326 -19.54008 9.83785 1.000 58.64156 173 ARG B CA 1
ATOM 4166 C C . ARG B 1 145 ? 32.29163 -18.09610 9.71970 1.000 57.37386 173 ARG B C 1
ATOM 4167 O O . ARG B 1 145 ? 31.94631 -17.44630 10.70817 1.000 60.15877 173 ARG B O 1
ATOM 4175 N N . ASP B 1 146 ? 32.27289 -17.58993 8.48303 1.000 54.84209 174 ASP B N 1
ATOM 4176 C CA . ASP B 1 146 ? 31.97199 -16.17838 8.25968 1.000 60.21878 174 ASP B CA 1
ATOM 4177 C C . ASP B 1 146 ? 30.49361 -15.87482 8.47527 1.000 66.89716 174 ASP B C 1
ATOM 4178 O O . ASP B 1 146 ? 30.14804 -14.86078 9.09288 1.000 79.84721 174 ASP B O 1
ATOM 4183 N N . TYR B 1 147 ? 29.60887 -16.72548 7.96827 1.000 59.89144 175 TYR B N 1
ATOM 4184 C CA . TYR B 1 147 ? 28.18155 -16.54489 8.18123 1.000 68.63830 175 TYR B CA 1
ATOM 4185 C C . TYR B 1 147 ? 27.73926 -17.30512 9.42911 1.000 64.39074 175 TYR B C 1
ATOM 4186 O O . TYR B 1 147 ? 28.40326 -18.24152 9.88113 1.000 67.48076 175 TYR B O 1
ATOM 4195 N N . TYR B 1 148 ? 26.60428 -16.88122 9.98784 1.000 66.86141 176 TYR B N 1
ATOM 4196 C CA . TYR B 1 148 ? 26.19724 -17.35069 11.30790 1.000 75.55819 176 TYR B CA 1
ATOM 4197 C C . TYR B 1 148 ? 26.05985 -18.86715 11.34246 1.000 82.77754 176 TYR B C 1
ATOM 4198 O O . TYR B 1 148 ? 25.44161 -19.47524 10.46447 1.000 94.60869 176 TYR B O 1
ATOM 4207 N N . TYR B 1 149 ? 26.63523 -19.47381 12.38014 1.000 85.17057 177 TYR B N 1
ATOM 4208 C CA . TYR B 1 149 ? 26.61088 -20.92654 12.53003 1.000 89.70982 177 TYR B CA 1
ATOM 4209 C C . TYR B 1 149 ? 26.82088 -21.25873 14.00163 1.000 103.17326 177 TYR B C 1
ATOM 4210 O O . TYR B 1 149 ? 27.92780 -21.07879 14.51830 1.000 118.06575 177 TYR B O 1
ATOM 4219 N N . GLU B 1 150 ? 25.77139 -21.72045 14.67680 1.000 98.19250 178 GLU B N 1
ATOM 4220 C CA . GLU B 1 150 ? 25.98007 -22.33460 15.97700 1.000 103.67574 178 GLU B CA 1
ATOM 4221 C C . GLU B 1 150 ? 26.25966 -23.82322 15.77962 1.000 104.39064 178 GLU B C 1
ATOM 4222 O O . GLU B 1 150 ? 26.17535 -24.35161 14.66799 1.000 102.92710 178 GLU B O 1
ATOM 4228 N N . HIS B 1 151 ? 26.57819 -24.49770 16.88424 1.000 99.64930 179 HIS B N 1
ATOM 4229 C CA . HIS B 1 151 ? 27.39946 -25.70663 16.97975 1.000 107.81629 179 HIS B CA 1
ATOM 4230 C C . HIS B 1 151 ? 28.86311 -25.29664 16.89511 1.000 116.17421 179 HIS B C 1
ATOM 4231 O O . HIS B 1 151 ? 29.73581 -26.16840 16.88858 1.000 115.50501 179 HIS B O 1
ATOM 4238 N N . SER B 1 152 ? 29.15609 -23.99705 16.80789 1.000 114.28246 180 SER B N 1
ATOM 4239 C CA . SER B 1 152 ? 30.52250 -23.49238 16.80072 1.000 111.00967 180 SER B CA 1
ATOM 4240 C C . SER B 1 152 ? 31.01947 -23.13144 18.19149 1.000 124.10566 180 SER B C 1
ATOM 4241 O O . SER B 1 152 ? 32.23343 -23.13532 18.42610 1.000 125.09586 180 SER B O 1
ATOM 4244 N N . ARG B 1 153 ? 30.10865 -22.80600 19.11342 1.000 135.28030 181 ARG B N 1
ATOM 4245 C CA . ARG B 1 153 ? 30.51088 -22.53028 20.48875 1.000 150.94209 181 ARG B CA 1
ATOM 4246 C C . ARG B 1 153 ? 31.16207 -23.75043 21.12760 1.000 153.13877 181 ARG B C 1
ATOM 4247 O O . ARG B 1 153 ? 32.02666 -23.61184 22.00051 1.000 183.62921 181 ARG B O 1
ATOM 4255 N N . LEU B 1 154 ? 30.75863 -24.94711 20.70419 1.000 124.67405 182 LEU B N 1
ATOM 4256 C CA . LEU B 1 154 ? 31.46494 -26.19341 21.00403 1.000 122.46663 182 LEU B CA 1
ATOM 4257 C C . LEU B 1 154 ? 31.49702 -26.97134 19.69161 1.000 125.87418 182 LEU B C 1
ATOM 4258 O O . LEU B 1 154 ? 30.53962 -27.67706 19.35922 1.000 128.38552 182 LEU B O 1
ATOM 4263 N N . ASP B 1 155 ? 32.59119 -26.82990 18.94447 1.000 123.43571 183 ASP B N 1
ATOM 4264 C CA . ASP B 1 155 ? 32.62332 -27.25376 17.54861 1.000 106.25433 183 ASP B CA 1
ATOM 4265 C C . ASP B 1 155 ? 33.45464 -28.51403 17.37325 1.000 97.66789 183 ASP B C 1
ATOM 4266 O O . ASP B 1 155 ? 34.68467 -28.46839 17.53610 1.000 105.11741 183 ASP B O 1
ATOM 4271 N N . PRO B 1 156 ? 32.84150 -29.65282 17.04140 1.000 90.31251 184 PRO B N 1
ATOM 4272 C CA . PRO B 1 156 ? 33.63661 -30.83786 16.70091 1.000 97.37579 184 PRO B CA 1
ATOM 4273 C C . PRO B 1 156 ? 34.22570 -30.78485 15.30430 1.000 108.83435 184 PRO B C 1
ATOM 4274 O O . PRO B 1 156 ? 35.22062 -31.47408 15.04462 1.000 120.24266 184 PRO B O 1
ATOM 4278 N N . HIS B 1 157 ? 33.65291 -29.98880 14.40196 1.000 108.87715 185 HIS B N 1
ATOM 4279 C CA . HIS B 1 157 ? 34.11589 -29.90227 13.02479 1.000 92.13073 185 HIS B CA 1
ATOM 4280 C C . HIS B 1 157 ? 34.92989 -28.64194 12.75862 1.000 88.71944 185 HIS B C 1
ATOM 4281 O O . HIS B 1 157 ? 35.07139 -28.23922 11.59928 1.000 91.65039 185 HIS B O 1
ATOM 4288 N N . LYS B 1 158 ? 35.46154 -28.01096 13.80243 1.000 90.96186 186 LYS B N 1
ATOM 4289 C CA . LYS B 1 158 ? 36.32363 -26.85540 13.60903 1.000 87.33261 186 LYS B CA 1
ATOM 4290 C C . LYS B 1 158 ? 37.57936 -27.26450 12.84818 1.000 80.60352 186 LYS B C 1
ATOM 4291 O O . LYS B 1 158 ? 38.03108 -28.41084 12.92640 1.000 93.08951 186 LYS B O 1
ATOM 4297 N N . TYR B 1 159 ? 38.12829 -26.31083 12.09126 1.000 68.92118 187 TYR B N 1
ATOM 4298 C CA . TYR B 1 159 ? 39.26370 -26.48182 11.18515 1.000 74.10512 187 TYR B CA 1
ATOM 4299 C C . TYR B 1 159 ? 38.89615 -27.28200 9.94354 1.000 70.20064 187 TYR B C 1
ATOM 4300 O O . TYR B 1 159 ? 39.78020 -27.62165 9.14568 1.000 82.00701 187 TYR B O 1
ATOM 4309 N N . SER B 1 160 ? 37.61820 -27.59820 9.75981 1.000 68.41491 188 SER B N 1
ATOM 4310 C CA . SER B 1 160 ? 37.10416 -28.15903 8.51833 1.000 58.13406 188 SER B CA 1
ATOM 4311 C C . SER B 1 160 ? 36.25667 -27.09024 7.84452 1.000 68.55464 188 SER B C 1
ATOM 4312 O O . SER B 1 160 ? 35.33523 -26.54395 8.46198 1.000 76.11852 188 SER B O 1
ATOM 4315 N N . ILE B 1 161 ? 36.57358 -26.78892 6.58797 1.000 68.83648 189 ILE B N 1
ATOM 4316 C CA . ILE B 1 161 ? 35.90622 -25.69801 5.88882 1.000 60.12612 189 ILE B CA 1
ATOM 4317 C C . ILE B 1 161 ? 34.46385 -26.09722 5.60293 1.000 63.37887 189 ILE B C 1
ATOM 4318 O O . ILE B 1 161 ? 34.20251 -27.08327 4.90327 1.000 65.25118 189 ILE B O 1
ATOM 4323 N N . LEU B 1 162 ? 33.51951 -25.32983 6.14508 1.000 53.61974 190 LEU B N 1
ATOM 4324 C CA . LEU B 1 162 ? 32.09321 -25.55942 5.94149 1.000 60.99248 190 LEU B CA 1
ATOM 4325 C C . LEU B 1 162 ? 31.60881 -24.56345 4.89268 1.000 59.07909 190 LEU B C 1
ATOM 4326 O O . LEU B 1 162 ? 31.45283 -23.37284 5.18145 1.000 68.74399 190 LEU B O 1
ATOM 4331 N N . CYS B 1 163 ? 31.36195 -25.05810 3.67711 1.000 54.19448 191 CYS B N 1
ATOM 4332 C CA . CYS B 1 163 ? 31.24886 -24.18209 2.51549 1.000 68.32980 191 CYS B CA 1
ATOM 4333 C C . CYS B 1 163 ? 29.96531 -23.36066 2.49146 1.000 77.24077 191 CYS B C 1
ATOM 4334 O O . CYS B 1 163 ? 29.97726 -22.24622 1.95779 1.000 88.58255 191 CYS B O 1
ATOM 4337 N N . ASN B 1 164 ? 28.86793 -23.86008 3.05921 1.000 79.21089 192 ASN B N 1
ATOM 4338 C CA . ASN B 1 164 ? 27.64997 -23.06879 3.16133 1.000 85.49023 192 ASN B CA 1
ATOM 4339 C C . ASN B 1 164 ? 27.68365 -22.11015 4.34411 1.000 79.77421 192 ASN B C 1
ATOM 4340 O O . ASN B 1 164 ? 26.63005 -21.63778 4.78258 1.000 78.86222 192 ASN B O 1
ATOM 4345 N N . TYR B 1 165 ? 28.87138 -21.82518 4.87446 1.000 76.04572 193 TYR B N 1
ATOM 4346 C CA . TYR B 1 165 ? 29.06713 -20.72195 5.80021 1.000 72.57716 193 TYR B CA 1
ATOM 4347 C C . TYR B 1 165 ? 30.22872 -19.82515 5.40540 1.000 68.93196 193 TYR B C 1
ATOM 4348 O O . TYR B 1 165 ? 30.50380 -18.85126 6.11551 1.000 74.63597 193 TYR B O 1
ATOM 4357 N N . LYS B 1 166 ? 30.92291 -20.13244 4.31002 1.000 65.43467 194 LYS B N 1
ATOM 4358 C CA . LYS B 1 166 ? 31.96263 -19.29310 3.73229 1.000 63.63007 194 LYS B CA 1
ATOM 4359 C C . LYS B 1 166 ? 31.41614 -18.40707 2.61832 1.000 66.16616 194 LYS B C 1
ATOM 4360 O O . LYS B 1 166 ? 31.67522 -17.19938 2.59611 1.000 69.34779 194 LYS B O 1
ATOM 4366 N N . VAL B 1 167 ? 30.66272 -18.99609 1.69062 1.000 72.88150 195 VAL B N 1
ATOM 4367 C CA . VAL B 1 167 ? 30.14898 -18.29942 0.51785 1.000 81.14625 195 VAL B CA 1
ATOM 4368 C C . VAL B 1 167 ? 28.65992 -18.58639 0.38597 1.000 79.17440 195 VAL B C 1
ATOM 4369 O O . VAL B 1 167 ? 28.23715 -19.74617 0.44891 1.000 62.41149 195 VAL B O 1
ATOM 4373 N N . VAL B 1 168 ? 27.87158 -17.53637 0.21326 1.000 82.78065 196 VAL B N 1
ATOM 4374 C CA . VAL B 1 168 ? 26.45683 -17.66300 -0.11175 1.000 68.19548 196 VAL B CA 1
ATOM 4375 C C . VAL B 1 168 ? 26.32332 -17.73625 -1.62536 1.000 75.44511 196 VAL B C 1
ATOM 4376 O O . VAL B 1 168 ? 27.09795 -17.12224 -2.36678 1.000 77.40723 196 VAL B O 1
ATOM 4380 N N . SER B 1 169 ? 25.34202 -18.50425 -2.09272 1.000 67.48544 197 SER B N 1
ATOM 4381 C CA . SER B 1 169 ? 25.18075 -18.72308 -3.52499 1.000 74.70816 197 SER B CA 1
ATOM 4382 C C . SER B 1 169 ? 24.94350 -17.40167 -4.24607 1.000 74.03387 197 SER B C 1
ATOM 4383 O O . SER B 1 169 ? 23.99933 -16.66966 -3.93281 1.000 73.03119 197 SER B O 1
ATOM 4386 N N . SER B 1 170 ? 25.80654 -17.10089 -5.21576 1.000 73.87524 198 SER B N 1
ATOM 4387 C CA . SER B 1 170 ? 25.70647 -15.86222 -5.97742 1.000 66.30886 198 SER B CA 1
ATOM 4388 C C . SER B 1 170 ? 25.72172 -16.15327 -7.47164 1.000 67.41910 198 SER B C 1
ATOM 4389 O O . SER B 1 170 ? 25.58310 -17.30895 -7.88648 1.000 78.45168 198 SER B O 1
ATOM 4392 N N . THR B 1 171 ? 25.88872 -15.10687 -8.28529 1.000 65.65702 199 THR B N 1
ATOM 4393 C CA . THR B 1 171 ? 25.91105 -15.28555 -9.73329 1.000 65.83901 199 THR B CA 1
ATOM 4394 C C . THR B 1 171 ? 27.06705 -16.17479 -10.17407 1.000 70.80542 199 THR B C 1
ATOM 4395 O O . THR B 1 171 ? 26.97933 -16.83700 -11.21463 1.000 74.48789 199 THR B O 1
ATOM 4399 N N . THR B 1 172 ? 28.15515 -16.20329 -9.40168 1.000 66.90371 200 THR B N 1
ATOM 4400 C CA . THR B 1 172 ? 29.30671 -17.02166 -9.76334 1.000 67.89285 200 THR B CA 1
ATOM 4401 C C . THR B 1 172 ? 29.07958 -18.50200 -9.48429 1.000 72.65142 200 THR B C 1
ATOM 4402 O O . THR B 1 172 ? 29.68397 -19.34968 -10.15020 1.000 85.64514 200 THR B O 1
ATOM 4406 N N . THR B 1 173 ? 28.22503 -18.83289 -8.51524 1.000 70.14438 201 THR B N 1
ATOM 4407 C CA . THR B 1 173 ? 27.98614 -20.22311 -8.14426 1.000 57.94967 201 THR B CA 1
ATOM 4408 C C . THR B 1 173 ? 27.00880 -20.93577 -9.07066 1.000 69.71471 201 THR B C 1
ATOM 4409 O O . THR B 1 173 ? 26.81963 -22.14951 -8.92421 1.000 74.41662 201 THR B O 1
ATOM 4413 N N . GLN B 1 174 ? 26.37977 -20.22476 -10.00349 1.000 67.94612 202 GLN B N 1
ATOM 4414 C CA . GLN B 1 174 ? 25.43726 -20.86276 -10.91233 1.000 64.97494 202 GLN B CA 1
ATOM 4415 C C . GLN B 1 174 ? 26.15963 -21.86686 -11.79998 1.000 64.36639 202 GLN B C 1
ATOM 4416 O O . GLN B 1 174 ? 27.21072 -21.56105 -12.37086 1.000 70.46587 202 GLN B O 1
ATOM 4422 N N . THR B 1 175 ? 25.58399 -23.06207 -11.93200 1.000 62.63301 203 THR B N 1
ATOM 4423 C CA . THR B 1 175 ? 26.24787 -24.13659 -12.65924 1.000 55.21272 203 THR B CA 1
ATOM 4424 C C . THR B 1 175 ? 26.21108 -23.89589 -14.16445 1.000 59.14238 203 THR B C 1
ATOM 4425 O O . THR B 1 175 ? 25.30879 -24.37424 -14.86008 1.000 75.41168 203 THR B O 1
ATOM 4429 N N . THR B 1 176 ? 27.19901 -23.16098 -14.67149 1.000 60.60427 204 THR B N 1
ATOM 4430 C CA . THR B 1 176 ? 27.39528 -22.96450 -16.09981 1.000 54.55565 204 THR B CA 1
ATOM 4431 C C . THR B 1 176 ? 28.86722 -23.18590 -16.41482 1.000 51.54697 204 THR B C 1
ATOM 4432 O O . THR B 1 176 ? 29.71777 -23.19768 -15.52047 1.000 65.36833 204 THR B O 1
ATOM 4436 N N . PHE B 1 177 ? 29.16455 -23.36669 -17.70429 1.000 54.82064 205 PHE B N 1
ATOM 4437 C CA . PHE B 1 177 ? 30.54449 -23.63524 -18.09345 1.000 50.87787 205 PHE B CA 1
ATOM 4438 C C . PHE B 1 177 ? 31.43781 -22.42028 -17.87968 1.000 59.07120 205 PHE B C 1
ATOM 4439 O O . PHE B 1 177 ? 32.61407 -22.57430 -17.53373 1.000 74.10213 205 PHE B O 1
ATOM 4447 N N . SER B 1 178 ? 30.90342 -21.21098 -18.06436 1.000 64.79507 206 SER B N 1
ATOM 4448 C CA . SER B 1 178 ? 31.71196 -20.01116 -17.87624 1.000 60.40114 206 SER B CA 1
ATOM 4449 C C . SER B 1 178 ? 32.02617 -19.75881 -16.40853 1.000 62.28642 206 SER B C 1
ATOM 4450 O O . SER B 1 178 ? 33.11201 -19.26476 -16.08928 1.000 67.47063 206 SER B O 1
ATOM 4453 N N . ASN B 1 179 ? 31.09869 -20.08271 -15.50659 1.000 56.51243 207 ASN B N 1
ATOM 4454 C CA . ASN B 1 179 ? 31.37109 -19.91340 -14.08434 1.000 48.07829 207 ASN B CA 1
ATOM 4455 C C . ASN B 1 179 ? 32.35067 -20.96486 -13.58266 1.000 52.08359 207 ASN B C 1
ATOM 4456 O O . ASN B 1 179 ? 33.18680 -20.67546 -12.72062 1.000 66.27541 207 ASN B O 1
ATOM 4461 N N . MET B 1 180 ? 32.25362 -22.19420 -14.09660 1.000 53.50891 208 MET B N 1
ATOM 4462 C CA . MET B 1 180 ? 33.17178 -23.24928 -13.67646 1.000 55.24412 208 MET B CA 1
ATOM 4463 C C . MET B 1 180 ? 34.59437 -22.96542 -14.14334 1.000 45.91143 208 MET B C 1
ATOM 4464 O O . MET B 1 180 ? 35.55396 -23.15097 -13.38579 1.000 42.45558 208 MET B O 1
ATOM 4469 N N . GLU B 1 181 ? 34.75226 -22.52657 -15.39555 1.000 45.07825 209 GLU B N 1
ATOM 4470 C CA . GLU B 1 181 ? 36.08938 -22.29886 -15.93734 1.000 40.52997 209 GLU B CA 1
ATOM 4471 C C . GLU B 1 181 ? 36.79805 -21.16006 -15.21141 1.000 63.17802 209 GLU B C 1
ATOM 4472 O O . GLU B 1 181 ? 37.97136 -21.28134 -14.84009 1.000 71.10096 209 GLU B O 1
ATOM 4478 N N . ARG B 1 182 ? 36.10443 -20.03564 -15.00755 1.000 61.49431 210 ARG B N 1
ATOM 4479 C CA . ARG B 1 182 ? 36.74341 -18.90157 -14.34606 1.000 48.92483 210 ARG B CA 1
ATOM 4480 C C . ARG B 1 182 ? 37.06144 -19.20965 -12.88826 1.000 43.25413 210 ARG B C 1
ATOM 4481 O O . ARG B 1 182 ? 38.02239 -18.66131 -12.33717 1.000 49.81377 210 ARG B O 1
ATOM 4489 N N . ALA B 1 183 ? 36.28029 -20.08496 -12.24990 1.000 44.94701 211 ALA B N 1
ATOM 4490 C CA . ALA B 1 183 ? 36.59383 -20.47287 -10.87965 1.000 35.36955 211 ALA B CA 1
ATOM 4491 C C . ALA B 1 183 ? 37.85510 -21.32262 -10.82018 1.000 38.16757 211 ALA B C 1
ATOM 4492 O O . ALA B 1 183 ? 38.62603 -21.22183 -9.86058 1.000 53.78975 211 ALA B O 1
ATOM 4494 N N . LEU B 1 184 ? 38.07798 -22.16861 -11.82633 1.000 45.44183 212 LEU B N 1
ATOM 4495 C CA . LEU B 1 184 ? 39.32225 -22.92647 -11.88889 1.000 39.43731 212 LEU B CA 1
ATOM 4496 C C . LEU B 1 184 ? 40.51041 -22.00959 -12.14507 1.000 40.43580 212 LEU B C 1
ATOM 4497 O O . LEU B 1 184 ? 41.58289 -22.19527 -11.55739 1.000 48.51674 212 LEU B O 1
ATOM 4502 N N . GLU B 1 185 ? 40.33423 -21.00740 -13.01008 1.000 41.43871 213 GLU B N 1
ATOM 4503 C CA . GLU B 1 185 ? 41.41488 -20.07578 -13.30160 1.000 38.89219 213 GLU B CA 1
ATOM 4504 C C . GLU B 1 185 ? 41.76472 -19.21641 -12.09596 1.000 47.10925 213 GLU B C 1
ATOM 4505 O O . GLU B 1 185 ? 42.92172 -18.80701 -11.95480 1.000 57.07364 213 GLU B O 1
ATOM 4511 N N . ILE B 1 186 ? 40.79175 -18.93656 -11.22845 1.000 39.25568 214 ILE B N 1
ATOM 4512 C CA . ILE B 1 186 ? 41.07355 -18.23806 -9.98072 1.000 32.06548 214 ILE B CA 1
ATOM 4513 C C . ILE B 1 186 ? 41.80187 -19.15550 -9.01346 1.000 38.50602 214 ILE B C 1
ATOM 4514 O O . ILE B 1 186 ? 42.74757 -18.73785 -8.33630 1.000 55.79920 214 ILE B O 1
ATOM 4519 N N . TRP B 1 187 ? 41.38212 -20.42091 -8.94939 1.000 40.22939 215 TRP B N 1
ATOM 4520 C CA . TRP B 1 187 ? 42.02060 -21.37956 -8.05432 1.000 36.88070 215 TRP B CA 1
ATOM 4521 C C . TRP B 1 187 ? 43.50022 -21.54082 -8.37676 1.000 36.75599 215 TRP B C 1
ATOM 4522 O O . TRP B 1 187 ? 44.34225 -21.53313 -7.47280 1.000 51.50554 215 TRP B O 1
ATOM 4533 N N . ASN B 1 188 ? 43.83689 -21.71195 -9.65676 1.000 33.03407 216 ASN B N 1
ATOM 4534 C CA . ASN B 1 188 ? 45.23127 -21.89088 -10.05055 1.000 50.45529 216 ASN B CA 1
ATOM 4535 C C . ASN B 1 188 ? 46.09934 -20.72180 -9.60369 1.000 54.60700 216 ASN B C 1
ATOM 4536 O O . ASN B 1 188 ? 47.26589 -20.91071 -9.24517 1.000 54.59342 216 ASN B O 1
ATOM 4541 N N . GLN B 1 189 ? 45.54124 -19.50901 -9.65235 1.000 51.30414 217 GLN B N 1
ATOM 4542 C CA . GLN B 1 189 ? 46.31379 -18.30456 -9.35780 1.000 46.09510 217 GLN B CA 1
ATOM 4543 C C . GLN B 1 189 ? 46.58984 -18.15662 -7.85979 1.000 44.97144 217 GLN B C 1
ATOM 4544 O O . GLN B 1 189 ? 47.71317 -17.83121 -7.45705 1.000 49.08861 217 GLN B O 1
ATOM 4550 N N . VAL B 1 190 ? 45.57927 -18.39530 -7.01164 1.000 43.69134 218 VAL B N 1
ATOM 4551 C CA . VAL B 1 190 ? 45.71984 -18.14003 -5.57404 1.000 43.07940 218 VAL B CA 1
ATOM 4552 C C . VAL B 1 190 ? 46.13711 -19.36103 -4.76224 1.000 42.29269 218 VAL B C 1
ATOM 4553 O O . VAL B 1 190 ? 46.43925 -19.22048 -3.56493 1.000 46.00006 218 VAL B O 1
ATOM 4557 N N . LYS B 1 191 ? 46.15650 -20.55134 -5.35828 1.000 36.88110 219 LYS B N 1
ATOM 4558 C CA . LYS B 1 191 ? 46.46477 -21.74644 -4.58914 1.000 35.75741 219 LYS B CA 1
ATOM 4559 C C . LYS B 1 191 ? 47.94152 -21.77215 -4.19474 1.000 42.16375 219 LYS B C 1
ATOM 4560 O O . LYS B 1 191 ? 48.79611 -21.24143 -4.91016 1.000 48.36156 219 LYS B O 1
ATOM 4566 N N . PRO B 1 192 ? 48.26324 -22.36933 -3.04791 1.000 36.31392 220 PRO B N 1
ATOM 4567 C CA . PRO B 1 192 ? 49.67407 -22.63205 -2.72489 1.000 44.89022 220 PRO B CA 1
ATOM 4568 C C . PRO B 1 192 ? 50.27439 -23.62701 -3.70677 1.000 54.98512 220 PRO B C 1
ATOM 4569 O O . PRO B 1 192 ? 49.77988 -24.74591 -3.87035 1.000 63.16057 220 PRO B O 1
ATOM 4573 N N . LYS B 1 193 ? 51.35957 -23.20236 -4.37506 1.000 46.15231 221 LYS B N 1
ATOM 4574 C CA . LYS B 1 193 ? 52.02208 -23.97163 -5.41477 1.000 32.25707 221 LYS B CA 1
ATOM 4575 C C . LYS B 1 193 ? 53.26283 -24.67058 -4.86586 1.000 42.58984 221 LYS B C 1
ATOM 4576 O O . LYS B 1 193 ? 53.92193 -24.15882 -3.95538 1.000 50.94843 221 LYS B O 1
ATOM 4582 N N . PRO B 1 194 ? 53.59887 -25.84343 -5.40174 1.000 40.55613 222 PRO B N 1
ATOM 4583 C CA . PRO B 1 194 ? 54.69646 -26.63081 -4.82898 1.000 37.52394 222 PRO B CA 1
ATOM 4584 C C . PRO B 1 194 ? 56.05346 -25.98910 -5.06826 1.000 37.80708 222 PRO B C 1
ATOM 4585 O O . PRO B 1 194 ? 56.25582 -25.24129 -6.02601 1.000 45.19830 222 PRO B O 1
ATOM 4589 N N . TYR B 1 195 ? 56.98931 -26.29031 -4.17101 1.000 42.12010 223 TYR B N 1
ATOM 4590 C CA . TYR B 1 195 ? 58.35557 -25.79902 -4.30488 1.000 33.79063 223 TYR B CA 1
ATOM 4591 C C . TYR B 1 195 ? 58.99297 -26.36723 -5.56839 1.000 49.22989 223 TYR B C 1
ATOM 4592 O O . TYR B 1 195 ? 59.04461 -27.58769 -5.75661 1.000 64.85863 223 TYR B O 1
ATOM 4601 N N . HIS B 1 196 ? 59.47718 -25.47529 -6.43356 1.000 47.82589 224 HIS B N 1
ATOM 4602 C CA . HIS B 1 196 ? 59.87575 -25.84872 -7.78570 1.000 43.55269 224 HIS B CA 1
ATOM 4603 C C . HIS B 1 196 ? 61.31528 -26.33962 -7.88898 1.000 46.07923 224 HIS B C 1
ATOM 4604 O O . HIS B 1 196 ? 61.63419 -27.10145 -8.81009 1.000 57.98170 224 HIS B O 1
ATOM 4611 N N . MET B 1 197 ? 62.19119 -25.93433 -6.97160 1.000 43.20177 225 MET B N 1
ATOM 4612 C CA . MET B 1 197 ? 63.61314 -26.22787 -7.09547 1.000 36.00816 225 MET B CA 1
ATOM 4613 C C . MET B 1 197 ? 64.01324 -27.58521 -6.53139 1.000 40.44031 225 MET B C 1
ATOM 4614 O O . MET B 1 197 ? 65.12323 -28.04798 -6.81576 1.000 50.54398 225 MET B O 1
ATOM 4619 N N . ARG B 1 198 ? 63.14485 -28.24189 -5.76509 1.000 46.72083 226 ARG B N 1
ATOM 4620 C CA . ARG B 1 198 ? 63.55311 -29.42120 -5.00429 1.000 52.43278 226 ARG B CA 1
ATOM 4621 C C . ARG B 1 198 ? 62.31482 -30.22770 -4.64878 1.000 68.07498 226 ARG B C 1
ATOM 4622 O O . ARG B 1 198 ? 61.40807 -29.70677 -3.99263 1.000 73.45236 226 ARG B O 1
ATOM 4630 N N . VAL B 1 199 ? 62.27856 -31.49229 -5.06547 1.000 77.02710 227 VAL B N 1
ATOM 4631 C CA . VAL B 1 199 ? 61.10966 -32.33498 -4.83069 1.000 79.20534 227 VAL B CA 1
ATOM 4632 C C . VAL B 1 199 ? 60.98610 -32.60849 -3.33825 1.000 91.16652 227 VAL B C 1
ATOM 4633 O O . VAL B 1 199 ? 61.88520 -33.19835 -2.72423 1.000 102.05670 227 VAL B O 1
ATOM 4637 N N . MET B 1 200 ? 59.85919 -32.19507 -2.74710 1.000 92.03720 228 MET B N 1
ATOM 4638 C CA . MET B 1 200 ? 59.65257 -32.24548 -1.29451 1.000 93.90500 228 MET B CA 1
ATOM 4639 C C . MET B 1 200 ? 58.20814 -32.67346 -1.03327 1.000 87.87606 228 MET B C 1
ATOM 4640 O O . MET B 1 200 ? 57.29568 -31.84375 -1.02069 1.000 83.83252 228 MET B O 1
ATOM 4645 N N . ILE B 1 201 ? 58.01240 -33.96778 -0.80869 1.000 97.46961 229 ILE B N 1
ATOM 4646 C CA . ILE B 1 201 ? 56.68542 -34.54404 -0.62439 1.000 88.81215 229 ILE B CA 1
ATOM 4647 C C . ILE B 1 201 ? 56.30719 -34.47970 0.84904 1.000 101.13315 229 ILE B C 1
ATOM 4648 O O . ILE B 1 201 ? 57.11351 -34.80291 1.72964 1.000 117.55174 229 ILE B O 1
ATOM 4653 N N . CYS B 1 202 ? 55.07454 -34.05167 1.11755 1.000 105.79002 230 CYS B N 1
ATOM 4654 C CA . CYS B 1 202 ? 54.59856 -33.83248 2.47605 1.000 93.90812 230 CYS B CA 1
ATOM 4655 C C . CYS B 1 202 ? 54.05740 -35.11283 3.09559 1.000 113.15831 230 CYS B C 1
ATOM 4656 O O . CYS B 1 202 ? 53.35155 -35.88622 2.44360 1.000 112.68258 230 CYS B O 1
ATOM 4659 N N . GLY B 1 203 ? 54.38948 -35.32076 4.36823 1.000 124.62360 231 GLY B N 1
ATOM 4660 C CA . GLY B 1 203 ? 53.83131 -36.43844 5.11428 1.000 118.42269 231 GLY B CA 1
ATOM 4661 C C . GLY B 1 203 ? 54.30906 -37.78107 4.59506 1.000 123.41100 231 GLY B C 1
ATOM 4662 O O . GLY B 1 203 ? 55.46565 -37.95346 4.19404 1.000 117.01509 231 GLY B O 1
ATOM 4663 N N . ALA B 1 204 ? 53.40250 -38.75113 4.61167 1.000 150.37403 232 ALA B N 1
ATOM 4664 C CA . ALA B 1 204 ? 53.69824 -40.10078 4.16149 1.000 141.10262 232 ALA B CA 1
ATOM 4665 C C . ALA B 1 204 ? 53.37292 -40.25489 2.68069 1.000 154.36942 232 ALA B C 1
ATOM 4666 O O . ALA B 1 204 ? 52.49927 -39.57307 2.13889 1.000 144.36603 232 ALA B O 1
ATOM 4668 N N . GLY B 1 205 ? 54.10326 -41.15172 2.02548 1.000 142.49318 233 GLY B N 1
ATOM 4669 C CA . GLY B 1 205 ? 53.94710 -41.37131 0.60163 1.000 134.47688 233 GLY B CA 1
ATOM 4670 C C . GLY B 1 205 ? 55.27848 -41.47729 -0.11226 1.000 135.48856 233 GLY B C 1
ATOM 4671 O O . GLY B 1 205 ? 55.39079 -42.16553 -1.13086 1.000 137.22747 233 GLY B O 1
ATOM 4672 N N . ALA B 1 206 ? 56.29853 -40.80147 0.41587 1.000 129.95862 234 ALA B N 1
ATOM 4673 C CA . ALA B 1 206 ? 57.65238 -40.92984 -0.10795 1.000 139.32556 234 ALA B CA 1
ATOM 4674 C C . ALA B 1 206 ? 58.66827 -40.60788 0.97966 1.000 150.05372 234 ALA B C 1
ATOM 4675 O O . ALA B 1 206 ? 58.70208 -39.47996 1.48859 1.000 147.19803 234 ALA B O 1
ATOM 4677 N N . PRO B 1 207 ? 59.50469 -41.56795 1.36217 1.000 157.71171 235 PRO B N 1
ATOM 4678 C CA . PRO B 1 207 ? 60.53416 -41.29980 2.37276 1.000 159.12789 235 PRO B CA 1
ATOM 4679 C C . PRO B 1 207 ? 61.81078 -40.75358 1.75770 1.000 171.47880 235 PRO B C 1
ATOM 4680 O O . PRO B 1 207 ? 61.83090 -40.40488 0.57168 1.000 163.63769 235 PRO B O 1
ATOM 4684 N N . ALA B 1 208 ? 62.85481 -40.62516 2.58327 1.000 202.89772 236 ALA B N 1
ATOM 4685 C CA . ALA B 1 208 ? 64.21076 -40.31817 2.13503 1.000 199.60473 236 ALA B CA 1
ATOM 4686 C C . ALA B 1 208 ? 64.36860 -38.85806 1.73778 1.000 201.62931 236 ALA B C 1
ATOM 4687 O O . ALA B 1 208 ? 63.58353 -38.00381 2.15954 1.000 204.20883 236 ALA B O 1
ATOM 4689 N N . HIS B 1 209 ? 65.40062 -38.56818 0.94060 1.000 196.61736 237 HIS B N 1
ATOM 4690 C CA . HIS B 1 209 ? 65.79408 -37.20060 0.61756 1.000 193.95105 237 HIS B CA 1
ATOM 4691 C C . HIS B 1 209 ? 64.67741 -36.37004 -0.01013 1.000 187.78256 237 HIS B C 1
ATOM 4692 O O . HIS B 1 209 ? 64.85176 -35.15693 -0.17091 1.000 175.63790 237 HIS B O 1
ATOM 4699 N N . GLN B 1 210 ? 63.54522 -36.97418 -0.36080 1.000 185.89459 238 GLN B N 1
ATOM 4700 C CA . GLN B 1 210 ? 62.38942 -36.23513 -0.84632 1.000 164.62625 238 GLN B CA 1
ATOM 4701 C C . GLN B 1 210 ? 61.35668 -35.95881 0.24026 1.000 157.35844 238 GLN B C 1
ATOM 4702 O O . GLN B 1 210 ? 60.32508 -35.34587 -0.05161 1.000 130.42971 238 GLN B O 1
ATOM 4708 N N . ALA B 1 211 ? 61.60450 -36.38718 1.47777 1.000 194.19562 239 ALA B N 1
ATOM 4709 C CA . ALA B 1 211 ? 60.68541 -36.09468 2.56810 1.000 182.26631 239 ALA B CA 1
ATOM 4710 C C . ALA B 1 211 ? 60.75679 -34.61575 2.94336 1.000 186.46928 239 ALA B C 1
ATOM 4711 O O . ALA B 1 211 ? 61.69873 -33.89986 2.59084 1.000 190.42014 239 ALA B O 1
ATOM 4713 N N . ALA B 1 212 ? 59.74259 -34.15984 3.67514 1.000 161.31107 240 ALA B N 1
ATOM 4714 C CA . ALA B 1 212 ? 59.61666 -32.75724 4.02729 1.000 151.87853 240 ALA B CA 1
ATOM 4715 C C . ALA B 1 212 ? 59.74308 -32.56938 5.53338 1.000 153.99949 240 ALA B C 1
ATOM 4716 O O . ALA B 1 212 ? 59.12803 -33.32386 6.30059 1.000 154.84331 240 ALA B O 1
ATOM 4718 N N . PRO B 1 213 ? 60.52963 -31.59721 5.99496 1.000 161.50043 241 PRO B N 1
ATOM 4719 C CA . PRO B 1 213 ? 60.56009 -31.29786 7.43035 1.000 149.18820 241 PRO B CA 1
ATOM 4720 C C . PRO B 1 213 ? 59.20368 -30.81034 7.91812 1.000 147.67161 241 PRO B C 1
ATOM 4721 O O . PRO B 1 213 ? 58.48260 -30.09926 7.21416 1.000 143.06096 241 PRO B O 1
ATOM 4725 N N . ALA B 1 214 ? 58.86560 -31.20079 9.14399 1.000 137.60740 242 ALA B N 1
ATOM 4726 C CA . ALA B 1 214 ? 57.56653 -30.88058 9.71380 1.000 124.14994 242 ALA B CA 1
ATOM 4727 C C . ALA B 1 214 ? 57.50121 -29.41144 10.10247 1.000 107.47910 242 ALA B C 1
ATOM 4728 O O . ALA B 1 214 ? 58.43032 -28.87074 10.70634 1.000 113.07686 242 ALA B O 1
ATOM 4730 N N . GLY B 1 215 ? 56.38449 -28.76563 9.76017 1.000 96.23953 243 GLY B N 1
ATOM 4731 C CA . GLY B 1 215 ? 56.15960 -27.35817 10.04565 1.000 88.06437 243 GLY B CA 1
ATOM 4732 C C . GLY B 1 215 ? 55.87543 -26.52665 8.80987 1.000 94.77815 243 GLY B C 1
ATOM 4733 O O . GLY B 1 215 ? 55.11380 -25.55633 8.88290 1.000 95.96437 243 GLY B O 1
ATOM 4734 N N . ARG B 1 216 ? 56.47395 -26.88813 7.67807 1.000 92.53954 244 ARG B N 1
ATOM 4735 C CA . ARG B 1 216 ? 56.25801 -26.17917 6.42593 1.000 84.54216 244 ARG B CA 1
ATOM 4736 C C . ARG B 1 216 ? 54.85896 -26.46863 5.88369 1.000 85.34473 244 ARG B C 1
ATOM 4737 O O . ARG B 1 216 ? 54.39054 -27.60762 5.94881 1.000 88.16160 244 ARG B O 1
ATOM 4745 N N . PRO B 1 217 ? 54.17692 -25.45898 5.34391 1.000 77.07888 245 PRO B N 1
ATOM 4746 C CA . PRO B 1 217 ? 52.85115 -25.69294 4.75911 1.000 60.26940 245 PRO B CA 1
ATOM 4747 C C . PRO B 1 217 ? 52.93081 -26.60223 3.54108 1.000 61.72774 245 PRO B C 1
ATOM 4748 O O . PRO B 1 217 ? 53.94696 -26.66104 2.84503 1.000 79.52244 245 PRO B O 1
ATOM 4752 N N . CYS B 1 218 ? 51.83900 -27.32240 3.29266 1.000 69.73822 246 CYS B N 1
ATOM 4753 C CA . CYS B 1 218 ? 51.75742 -28.28571 2.20468 1.000 64.67483 246 CYS B CA 1
ATOM 4754 C C . CYS B 1 218 ? 50.71625 -27.85211 1.17977 1.000 65.05336 246 CYS B C 1
ATOM 4755 O O . CYS B 1 218 ? 49.77182 -27.12361 1.49960 1.000 61.73627 246 CYS B O 1
ATOM 4758 N N . THR B 1 219 ? 50.89725 -28.30565 -0.06063 1.000 58.43185 247 THR B N 1
ATOM 4759 C CA . THR B 1 219 ? 49.95170 -27.97556 -1.11654 1.000 47.57450 247 THR B CA 1
ATOM 4760 C C . THR B 1 219 ? 48.62332 -28.69572 -0.88843 1.000 54.28581 247 THR B C 1
ATOM 4761 O O . THR B 1 219 ? 48.51538 -29.63199 -0.09029 1.000 58.84169 247 THR B O 1
ATOM 4765 N N . VAL B 1 220 ? 47.59998 -28.23930 -1.60388 1.000 54.34212 248 VAL B N 1
ATOM 4766 C CA . VAL B 1 220 ? 46.28055 -28.85634 -1.56234 1.000 48.38136 248 VAL B CA 1
ATOM 4767 C C . VAL B 1 220 ? 46.25070 -30.01007 -2.55470 1.000 44.94958 248 VAL B C 1
ATOM 4768 O O . VAL B 1 220 ? 46.68747 -29.86707 -3.70395 1.000 60.16793 248 VAL B O 1
ATOM 4772 N N . LEU B 1 221 ? 45.74868 -31.15890 -2.10947 1.000 49.73623 249 LEU B N 1
ATOM 4773 C CA . LEU B 1 221 ? 45.61658 -32.30276 -2.99937 1.000 56.99658 249 LEU B CA 1
ATOM 4774 C C . LEU B 1 221 ? 44.54138 -32.02127 -4.04064 1.000 50.39820 249 LEU B C 1
ATOM 4775 O O . LEU B 1 221 ? 43.43461 -31.58500 -3.70950 1.000 50.57196 249 LEU B O 1
ATOM 4780 N N . GLU B 1 222 ? 44.87348 -32.26642 -5.30513 1.000 50.46689 250 GLU B N 1
ATOM 4781 C CA . GLU B 1 222 ? 43.98871 -31.98046 -6.42701 1.000 52.75768 250 GLU B CA 1
ATOM 4782 C C . GLU B 1 222 ? 43.50468 -33.25316 -7.11665 1.000 58.63806 250 GLU B C 1
ATOM 4783 O O . GLU B 1 222 ? 43.34583 -33.28411 -8.33765 1.000 53.88913 250 GLU B O 1
ATOM 4789 N N . ASN B 1 223 ? 43.28272 -34.31703 -6.34237 1.000 59.83437 251 ASN B N 1
ATOM 4790 C CA . ASN B 1 223 ? 42.70361 -35.54575 -6.88497 1.000 52.35616 251 ASN B CA 1
ATOM 4791 C C . ASN B 1 223 ? 41.36964 -35.29116 -7.58021 1.000 55.58044 251 ASN B C 1
ATOM 4792 O O . ASN B 1 223 ? 41.01522 -35.99009 -8.53701 1.000 62.71712 251 ASN B O 1
ATOM 4797 N N . TRP B 1 224 ? 40.60150 -34.31888 -7.08531 1.000 56.65320 252 TRP B N 1
ATOM 4798 C CA . TRP B 1 224 ? 39.29466 -33.97046 -7.62903 1.000 59.13737 252 TRP B CA 1
ATOM 4799 C C . TRP B 1 224 ? 39.36050 -33.26911 -8.98195 1.000 65.18542 252 TRP B C 1
ATOM 4800 O O . TRP B 1 224 ? 38.31750 -33.11353 -9.62595 1.000 68.91123 252 TRP B O 1
ATOM 4811 N N . LEU B 1 225 ? 40.54151 -32.83369 -9.42461 1.000 53.41788 253 LEU B N 1
ATOM 4812 C CA . LEU B 1 225 ? 40.61062 -31.91778 -10.56042 1.000 52.86451 253 LEU B CA 1
ATOM 4813 C C . LEU B 1 225 ? 40.13928 -32.57081 -11.85849 1.000 61.13975 253 LEU B C 1
ATOM 4814 O O . LEU B 1 225 ? 39.36934 -31.96932 -12.61752 1.000 71.32472 253 LEU B O 1
ATOM 4819 N N . TRP B 1 226 ? 40.58900 -33.80022 -12.13549 1.000 54.99480 254 TRP B N 1
ATOM 4820 C CA . TRP B 1 226 ? 40.30938 -34.40479 -13.43791 1.000 63.47130 254 TRP B CA 1
ATOM 4821 C C . TRP B 1 226 ? 38.81378 -34.59900 -13.65692 1.000 64.91386 254 TRP B C 1
ATOM 4822 O O . TRP B 1 226 ? 38.30979 -34.37999 -14.76401 1.000 71.31066 254 TRP B O 1
ATOM 4833 N N . ASN B 1 227 ? 38.08505 -35.00731 -12.61759 1.000 65.22683 255 ASN B N 1
ATOM 4834 C CA . ASN B 1 227 ? 36.63953 -35.15456 -12.75741 1.000 68.89306 255 ASN B CA 1
ATOM 4835 C C . ASN B 1 227 ? 35.95157 -33.80041 -12.88956 1.000 61.69290 255 ASN B C 1
ATOM 4836 O O . ASN B 1 227 ? 34.99118 -33.66147 -13.65585 1.000 64.12876 255 ASN B O 1
ATOM 4841 N N . TYR B 1 228 ? 36.41611 -32.79655 -12.14041 1.000 51.52829 256 TYR B N 1
ATOM 4842 C CA . TYR B 1 228 ? 35.85669 -31.45062 -12.24504 1.000 50.88352 256 TYR B CA 1
ATOM 4843 C C . TYR B 1 228 ? 35.95808 -30.91730 -13.67133 1.000 51.01587 256 TYR B C 1
ATOM 4844 O O . TYR B 1 228 ? 34.97490 -30.43058 -14.24214 1.000 55.66827 256 TYR B O 1
ATOM 4853 N N . ARG B 1 229 ? 37.15784 -30.98967 -14.25452 1.000 54.58717 257 ARG B N 1
ATOM 4854 C CA . ARG B 1 229 ? 37.35528 -30.52057 -15.62299 1.000 60.64754 257 ARG B CA 1
ATOM 4855 C C . ARG B 1 229 ? 36.48184 -31.29009 -16.60826 1.000 63.75882 257 ARG B C 1
ATOM 4856 O O . ARG B 1 229 ? 35.93802 -30.70707 -17.55450 1.000 66.31707 257 ARG B O 1
ATOM 4864 N N . VAL B 1 230 ? 36.34113 -32.60275 -16.40729 1.000 71.10635 258 VAL B N 1
ATOM 4865 C CA . VAL B 1 230 ? 35.46763 -33.39735 -17.26680 1.000 64.72727 258 VAL B CA 1
ATOM 4866 C C . VAL B 1 230 ? 34.00806 -33.01035 -17.05244 1.000 62.23543 258 VAL B C 1
ATOM 4867 O O . VAL B 1 230 ? 33.22753 -32.92804 -18.00811 1.000 59.17391 258 VAL B O 1
ATOM 4871 N N . THR B 1 231 ? 33.61534 -32.76866 -15.79922 1.000 64.99684 259 THR B N 1
ATOM 4872 C CA . THR B 1 231 ? 32.25073 -32.33300 -15.51071 1.000 53.73555 259 THR B CA 1
ATOM 4873 C C . THR B 1 231 ? 31.91311 -31.03793 -16.24040 1.000 53.39686 259 THR B C 1
ATOM 4874 O O . THR B 1 231 ? 30.83884 -30.90655 -16.84030 1.000 58.60445 259 THR B O 1
ATOM 4878 N N . ALA B 1 232 ? 32.82347 -30.06260 -16.18447 1.000 55.75829 260 ALA B N 1
ATOM 4879 C CA . ALA B 1 232 ? 32.56899 -28.76138 -16.79568 1.000 58.21346 260 ALA B CA 1
ATOM 4880 C C . ALA B 1 232 ? 32.37808 -28.88253 -18.30197 1.000 54.02561 260 ALA B C 1
ATOM 4881 O O . ALA B 1 232 ? 31.47080 -28.26824 -18.87640 1.000 68.42013 260 ALA B O 1
ATOM 4883 N N . HIS B 1 233 ? 33.23287 -29.66851 -18.96115 1.000 54.75327 261 HIS B N 1
ATOM 4884 C CA . HIS B 1 233 ? 33.12977 -29.82256 -20.40844 1.000 72.08617 261 HIS B CA 1
ATOM 4885 C C . HIS B 1 233 ? 31.80360 -30.46249 -20.80555 1.000 67.02686 261 HIS B C 1
ATOM 4886 O O . HIS B 1 233 ? 31.17968 -30.05575 -21.79313 1.000 73.11093 261 HIS B O 1
ATOM 4893 N N . LEU B 1 234 ? 31.35988 -31.47020 -20.05065 1.000 69.04841 262 LEU B N 1
ATOM 4894 C CA . LEU B 1 234 ? 30.07988 -32.10850 -20.34379 1.000 59.96753 262 LEU B CA 1
ATOM 4895 C C . LEU B 1 234 ? 28.91795 -31.14056 -20.15020 1.000 57.15347 262 LEU B C 1
ATOM 4896 O O . LEU B 1 234 ? 27.96390 -31.14088 -20.93774 1.000 67.80355 262 LEU B O 1
ATOM 4901 N N . ILE B 1 235 ? 28.97228 -30.31796 -19.09839 1.000 61.74193 263 ILE B N 1
ATOM 4902 C CA . ILE B 1 235 ? 27.95491 -29.28716 -18.90250 1.000 60.07673 263 ILE B CA 1
ATOM 4903 C C . ILE B 1 235 ? 27.95647 -28.31568 -20.07546 1.000 56.07316 263 ILE B C 1
ATOM 4904 O O . ILE B 1 235 ? 26.89717 -27.88002 -20.54440 1.000 64.61971 263 ILE B O 1
ATOM 4909 N N . ALA B 1 236 ? 29.14669 -27.98105 -20.58143 1.000 57.50626 264 ALA B N 1
ATOM 4910 C CA . ALA B 1 236 ? 29.24784 -27.10212 -21.74176 1.000 67.07739 264 ALA B CA 1
ATOM 4911 C C . ALA B 1 236 ? 28.57262 -27.71403 -22.96241 1.000 73.40857 264 ALA B C 1
ATOM 4912 O O . ALA B 1 236 ? 27.89120 -27.01060 -23.71637 1.000 87.53889 264 ALA B O 1
ATOM 4914 N N . LYS B 1 237 ? 28.75739 -29.01872 -23.17924 1.000 77.47628 265 LYS B N 1
ATOM 4915 C CA . LYS B 1 237 ? 28.11947 -29.68514 -24.31141 1.000 67.56863 265 LYS B CA 1
ATOM 4916 C C . LYS B 1 237 ? 26.59866 -29.60988 -24.21529 1.000 65.17154 265 LYS B C 1
ATOM 4917 O O . LYS B 1 237 ? 25.91473 -29.32350 -25.20489 1.000 69.81092 265 LYS B O 1
ATOM 4923 N N . LEU B 1 238 ? 26.05126 -29.87396 -23.02470 1.000 66.61731 266 LEU B N 1
ATOM 4924 C CA . LEU B 1 238 ? 24.60420 -29.80421 -22.83623 1.000 68.75272 266 LEU B CA 1
ATOM 4925 C C . LEU B 1 238 ? 24.06777 -28.40070 -23.10027 1.000 68.80228 266 LEU B C 1
ATOM 4926 O O . LEU B 1 238 ? 22.94389 -28.24037 -23.59291 1.000 82.35493 266 LEU B O 1
ATOM 4931 N N . GLU B 1 239 ? 24.85072 -27.37034 -22.76462 1.000 66.15423 267 GLU B N 1
ATOM 4932 C CA . GLU B 1 239 ? 24.41779 -25.99759 -23.01344 1.000 74.94148 267 GLU B CA 1
ATOM 4933 C C . GLU B 1 239 ? 24.21547 -25.74107 -24.50347 1.000 76.15827 267 GLU B C 1
ATOM 4934 O O . GLU B 1 239 ? 23.19361 -25.18031 -24.91576 1.000 87.35878 267 GLU B O 1
ATOM 4940 N N . LYS B 1 240 ? 25.18431 -26.14436 -25.33045 1.000 71.85662 268 LYS B N 1
ATOM 4941 C CA . LYS B 1 240 ? 25.07894 -25.88937 -26.76430 1.000 75.60692 268 LYS B CA 1
ATOM 4942 C C . LYS B 1 240 ? 24.01306 -26.75944 -27.41839 1.000 77.72083 268 LYS B C 1
ATOM 4943 O O . LYS B 1 240 ? 23.46155 -26.38097 -28.45771 1.000 87.30389 268 LYS B O 1
ATOM 4949 N N . ASP B 1 241 ? 23.71125 -27.92240 -26.83677 1.000 76.19421 269 ASP B N 1
ATOM 4950 C CA . ASP B 1 241 ? 22.61313 -28.72936 -27.35594 1.000 73.79783 269 ASP B CA 1
ATOM 4951 C C . ASP B 1 241 ? 21.26894 -28.06063 -27.10707 1.000 76.48517 269 ASP B C 1
ATOM 4952 O O . ASP B 1 241 ? 20.35387 -28.19030 -27.92692 1.000 83.46618 269 ASP B O 1
ATOM 4957 N N . ALA B 1 242 ? 21.13043 -27.34605 -25.98751 1.000 77.47974 270 ALA B N 1
ATOM 4958 C CA . ALA B 1 242 ? 19.91634 -26.57207 -25.75282 1.000 76.28087 270 ALA B CA 1
ATOM 4959 C C . ALA B 1 242 ? 19.83116 -25.38472 -26.70308 1.000 80.33848 270 ALA B C 1
ATOM 4960 O O . ALA B 1 242 ? 18.74333 -25.03895 -27.17818 1.000 89.30783 270 ALA B O 1
ATOM 4962 N N . THR B 1 243 ? 20.96636 -24.73903 -26.98050 1.000 77.09580 271 THR B N 1
ATOM 4963 C CA . THR B 1 243 ? 20.97726 -23.65124 -27.95364 1.000 73.66800 271 THR B CA 1
ATOM 4964 C C . THR B 1 243 ? 20.60313 -24.15639 -29.34095 1.000 78.76073 271 THR B C 1
ATOM 4965 O O . THR B 1 243 ? 19.81186 -23.52279 -30.05153 1.000 90.50229 271 THR B O 1
ATOM 4969 N N . LEU B 1 244 ? 21.15527 -25.30537 -29.73620 1.000 75.55084 272 LEU B N 1
ATOM 4970 C CA . LEU B 1 244 ? 20.87146 -25.88545 -31.04049 1.000 80.20130 272 LEU B CA 1
ATOM 4971 C C . LEU B 1 244 ? 19.48924 -26.52010 -31.10967 1.000 78.92326 272 LEU B C 1
ATOM 4972 O O . LEU B 1 244 ? 18.91676 -26.61348 -32.20066 1.000 74.95853 272 LEU B O 1
ATOM 4977 N N . ALA B 1 245 ? 18.94310 -26.96366 -29.97670 1.000 81.91994 273 ALA B N 1
ATOM 4978 C CA . ALA B 1 245 ? 17.58808 -27.50038 -29.98285 1.000 74.85967 273 ALA B CA 1
ATOM 4979 C C . ALA B 1 245 ? 16.56450 -26.39494 -30.20009 1.000 75.99386 273 ALA B C 1
ATOM 4980 O O . ALA B 1 245 ? 15.60003 -26.57399 -30.95181 1.000 83.09144 273 ALA B O 1
ATOM 4982 N N . LEU B 1 246 ? 16.75737 -25.24529 -29.55023 1.000 76.53817 274 LEU B N 1
ATOM 4983 C CA . LEU B 1 246 ? 15.87104 -24.11061 -29.78109 1.000 76.04784 274 LEU B CA 1
ATOM 4984 C C . LEU B 1 246 ? 15.96524 -23.62635 -31.22141 1.000 82.19622 274 LEU B C 1
ATOM 4985 O O . LEU B 1 246 ? 14.94396 -23.33105 -31.84948 1.000 108.00798 274 LEU B O 1
ATOM 4990 N N . ARG B 1 247 ? 17.18182 -23.55665 -31.76620 1.000 81.35242 275 ARG B N 1
ATOM 4991 C CA . ARG B 1 247 ? 17.35968 -23.07037 -33.13145 1.000 90.85007 275 ARG B CA 1
ATOM 4992 C C . ARG B 1 247 ? 16.66926 -23.97905 -34.14069 1.000 96.06772 275 ARG B C 1
ATOM 4993 O O . ARG B 1 247 ? 16.13401 -23.50452 -35.14923 1.000 102.13241 275 ARG B O 1
ATOM 5001 N N . VAL B 1 248 ? 16.68083 -25.28964 -33.89381 1.000 96.21483 276 VAL B N 1
ATOM 5002 C CA . VAL B 1 248 ? 15.97706 -26.22013 -34.77263 1.000 96.05609 276 VAL B CA 1
ATOM 5003 C C . VAL B 1 248 ? 14.47398 -25.97122 -34.72233 1.000 94.82164 276 VAL B C 1
ATOM 5004 O O . VAL B 1 248 ? 13.80811 -25.88745 -35.76093 1.000 99.69475 276 VAL B O 1
ATOM 5008 N N . MET B 1 249 ? 13.91888 -25.83859 -33.51430 1.000 93.66933 277 MET B N 1
ATOM 5009 C CA . MET B 1 249 ? 12.48282 -25.60666 -33.38688 1.000 100.22622 277 MET B CA 1
ATOM 5010 C C . MET B 1 249 ? 12.08561 -24.26617 -33.98947 1.000 106.91215 277 MET B C 1
ATOM 5011 O O . MET B 1 249 ? 11.02992 -24.15006 -34.62361 1.000 119.67858 277 MET B O 1
ATOM 5016 N N . ARG B 1 250 ? 12.91931 -23.24059 -33.80296 1.000 100.49845 278 ARG B N 1
ATOM 5017 C CA . ARG B 1 250 ? 12.60463 -21.93008 -34.35915 1.000 115.78204 278 ARG B CA 1
ATOM 5018 C C . ARG B 1 250 ? 12.64181 -21.94119 -35.88213 1.000 118.28689 278 ARG B C 1
ATOM 5019 O O . ARG B 1 250 ? 11.93731 -21.15265 -36.52242 1.000 127.05417 278 ARG B O 1
ATOM 5027 N N . TYR B 1 251 ? 13.44928 -22.82019 -36.47919 1.000 118.50243 279 TYR B N 1
ATOM 5028 C CA . TYR B 1 251 ? 13.38037 -23.00790 -37.92406 1.000 117.83160 279 TYR B CA 1
ATOM 5029 C C . TYR B 1 251 ? 12.06573 -23.66422 -38.32599 1.000 116.95260 279 TYR B C 1
ATOM 5030 O O . TYR B 1 251 ? 11.49692 -23.33794 -39.37393 1.000 125.63512 279 TYR B O 1
ATOM 5039 N N . SER B 1 252 ? 11.56895 -24.59462 -37.50693 1.000 117.07772 280 SER B N 1
ATOM 5040 C CA . SER B 1 252 ? 10.29475 -25.23617 -37.81106 1.000 111.34157 280 SER B CA 1
ATOM 5041 C C . SER B 1 252 ? 9.14571 -24.24062 -37.75396 1.000 113.23794 280 SER B C 1
ATOM 5042 O O . SER B 1 252 ? 8.21648 -24.31879 -38.56570 1.000 125.53668 280 SER B O 1
ATOM 5045 N N . GLU B 1 253 ? 9.19492 -23.29961 -36.80964 1.000 114.81581 281 GLU B N 1
ATOM 5046 C CA . GLU B 1 253 ? 8.17146 -22.26494 -36.74112 1.000 122.14008 281 GLU B CA 1
ATOM 5047 C C . GLU B 1 253 ? 8.26567 -21.30558 -37.91973 1.000 119.37834 281 GLU B C 1
ATOM 5048 O O . GLU B 1 253 ? 7.24014 -20.80535 -38.39324 1.000 117.81546 281 GLU B O 1
ATOM 5054 N N . LYS B 1 254 ? 9.47983 -21.02994 -38.40024 1.000 119.84972 282 LYS B N 1
ATOM 5055 C CA . LYS B 1 254 ? 9.63273 -20.15098 -39.55434 1.000 119.26026 282 LYS B CA 1
ATOM 5056 C C . LYS B 1 254 ? 9.10428 -20.80057 -40.82562 1.000 116.38476 282 LYS B C 1
ATOM 5057 O O . LYS B 1 254 ? 8.53442 -20.11416 -41.67913 1.000 120.18350 282 LYS B O 1
ATOM 5063 N N . VAL B 1 255 ? 9.27986 -22.11371 -40.96950 1.000 126.47344 283 VAL B N 1
ATOM 5064 C CA . VAL B 1 255 ? 8.74507 -22.80807 -42.13539 1.000 117.99523 283 VAL B CA 1
ATOM 5065 C C . VAL B 1 255 ? 7.24709 -23.04898 -41.97581 1.000 115.81213 283 VAL B C 1
ATOM 5066 O O . VAL B 1 255 ? 6.51536 -23.10065 -42.97144 1.000 119.75637 283 VAL B O 1
ATOM 5070 N N . LEU B 1 256 ? 6.76770 -23.17825 -40.73432 1.000 114.68314 284 LEU B N 1
ATOM 5071 C CA . LEU B 1 256 ? 5.34092 -23.37491 -40.48843 1.000 118.11634 284 LEU B CA 1
ATOM 5072 C C . LEU B 1 256 ? 4.51391 -22.25767 -41.11079 1.000 122.08669 284 LEU B C 1
ATOM 5073 O O . LEU B 1 256 ? 3.55013 -22.51270 -41.84135 1.000 130.71331 284 LEU B O 1
ATOM 5078 N N . GLU B 1 257 ? 4.87869 -21.01031 -40.83158 1.000 123.18357 285 GLU B N 1
ATOM 5079 C CA . GLU B 1 257 ? 4.20850 -19.87252 -41.44095 1.000 131.32864 285 GLU B CA 1
ATOM 5080 C C . GLU B 1 257 ? 4.82255 -19.59099 -42.80637 1.000 140.10997 285 GLU B C 1
ATOM 5081 O O . GLU B 1 257 ? 6.04438 -19.45879 -42.93358 1.000 136.77844 285 GLU B O 1
ATOM 5087 N N . GLY B 1 258 ? 3.97353 -19.50390 -43.82700 1.000 151.93139 286 GLY B N 1
ATOM 5088 C CA . GLY B 1 258 ? 4.43451 -19.27003 -45.18147 1.000 155.41059 286 GLY B CA 1
ATOM 5089 C C . GLY B 1 258 ? 4.75312 -17.81785 -45.47081 1.000 164.21134 286 GLY B C 1
ATOM 5090 O O . GLY B 1 258 ? 4.56999 -17.35042 -46.59973 1.000 157.23901 286 GLY B O 1
ATOM 5091 N N . ASP B 1 259 ? 5.22970 -17.09737 -44.45374 1.000 171.57875 287 ASP B N 1
ATOM 5092 C CA . ASP B 1 259 ? 5.52998 -15.66915 -44.55063 1.000 173.28715 287 ASP B CA 1
ATOM 5093 C C . ASP B 1 259 ? 4.29747 -14.88159 -45.00017 1.000 177.96541 287 ASP B C 1
ATOM 5094 O O . ASP B 1 259 ? 4.27450 -14.24559 -46.05593 1.000 161.71307 287 ASP B O 1
ATOM 5099 N N . LYS B 1 260 ? 3.26304 -14.94249 -44.17008 1.000 195.51564 288 LYS B N 1
ATOM 5100 C CA . LYS B 1 260 ? 2.03804 -14.18852 -44.38145 1.000 183.16325 288 LYS B CA 1
ATOM 5101 C C . LYS B 1 260 ? 2.07332 -12.89314 -43.57591 1.000 193.91957 288 LYS B C 1
ATOM 5102 O O . LYS B 1 260 ? 2.97330 -12.65811 -42.76578 1.000 195.86835 288 LYS B O 1
ATOM 5108 N N . GLU B 1 261 ? 1.06933 -12.04582 -43.81343 1.000 187.05417 289 GLU B N 1
ATOM 5109 C CA . GLU B 1 261 ? 0.90862 -10.77129 -43.11152 1.000 193.32679 289 GLU B CA 1
ATOM 5110 C C . GLU B 1 261 ? 2.14056 -9.88023 -43.30312 1.000 200.63432 289 GLU B C 1
ATOM 5111 O O . GLU B 1 261 ? 2.89448 -9.59122 -42.37060 1.000 207.10941 289 GLU B O 1
ATOM 5117 N N . SER B 1 262 ? 2.33006 -9.46722 -44.55676 1.000 205.86967 290 SER B N 1
ATOM 5118 C CA . SER B 1 262 ? 3.44686 -8.60192 -44.91722 1.000 201.75101 290 SER B CA 1
ATOM 5119 C C . SER B 1 262 ? 3.44256 -7.32859 -44.08226 1.000 196.74841 290 SER B C 1
ATOM 5120 O O . SER B 1 262 ? 2.56009 -6.47938 -44.23981 1.000 200.97629 290 SER B O 1
ATOM 5123 N N . LEU B 1 263 ? 4.43624 -7.19175 -43.20322 1.000 175.72653 291 LEU B N 1
ATOM 5124 C CA . LEU B 1 263 ? 4.55728 -6.04481 -42.30058 1.000 176.45166 291 LEU B CA 1
ATOM 5125 C C . LEU B 1 263 ? 3.24990 -5.77622 -41.55155 1.000 177.42141 291 LEU B C 1
ATOM 5126 O O . LEU B 1 263 ? 2.90706 -4.63372 -41.23731 1.000 174.84286 291 LEU B O 1
ATOM 5131 N N . ALA B 1 264 ? 2.51718 -6.85180 -41.25476 1.000 187.14844 292 ALA B N 1
ATOM 5132 C CA . ALA B 1 264 ? 1.31807 -6.80897 -40.42705 1.000 180.78753 292 ALA B CA 1
ATOM 5133 C C . ALA B 1 264 ? 1.39554 -7.72685 -39.21588 1.000 196.32792 292 ALA B C 1
ATOM 5134 O O . ALA B 1 264 ? 0.77269 -7.43325 -38.19400 1.000 195.69014 292 ALA B O 1
ATOM 5136 N N . GLN B 1 265 ? 2.14341 -8.82866 -39.30146 1.000 218.52653 293 GLN B N 1
ATOM 5137 C CA . GLN B 1 265 ? 2.43336 -9.65733 -38.14252 1.000 213.66472 293 GLN B CA 1
ATOM 5138 C C . GLN B 1 265 ? 3.92526 -9.85882 -37.92856 1.000 210.86011 293 GLN B C 1
ATOM 5139 O O . GLN B 1 265 ? 4.31233 -10.47018 -36.92581 1.000 207.45996 293 GLN B O 1
ATOM 5145 N N . HIS B 1 266 ? 4.76794 -9.36549 -38.83425 1.000 185.21341 294 HIS B N 1
ATOM 5146 C CA . HIS B 1 266 ? 6.18576 -9.20574 -38.56273 1.000 173.92487 294 HIS B CA 1
ATOM 5147 C C . HIS B 1 266 ? 6.49397 -7.82201 -38.01768 1.000 167.20824 294 HIS B C 1
ATOM 5148 O O . HIS B 1 266 ? 7.66554 -7.47929 -37.83375 1.000 159.76087 294 HIS B O 1
ATOM 5155 N N . GLU B 1 267 ? 5.46064 -7.02423 -37.77407 1.000 169.88693 295 GLU B N 1
ATOM 5156 C CA . GLU B 1 267 ? 5.50723 -5.85029 -36.91616 1.000 163.76824 295 GLU B CA 1
ATOM 5157 C C . GLU B 1 267 ? 4.64151 -6.01127 -35.67930 1.000 177.17861 295 GLU B C 1
ATOM 5158 O O . GLU B 1 267 ? 4.98680 -5.48237 -34.62082 1.000 180.56454 295 GLU B O 1
ATOM 5164 N N . GLU B 1 268 ? 3.52268 -6.73477 -35.79156 1.000 174.36551 296 GLU B N 1
ATOM 5165 C CA . GLU B 1 268 ? 2.68355 -7.03376 -34.63507 1.000 187.56549 296 GLU B CA 1
ATOM 5166 C C . GLU B 1 268 ? 3.47343 -7.77965 -33.56284 1.000 197.37739 296 GLU B C 1
ATOM 5167 O O . GLU B 1 268 ? 3.48543 -7.38530 -32.39108 1.000 189.83447 296 GLU B O 1
ATOM 5173 N N . ARG B 1 269 ? 4.13896 -8.87237 -33.95412 1.000 245.97851 297 ARG B N 1
ATOM 5174 C CA . ARG B 1 269 ? 4.99213 -9.60483 -33.02092 1.000 248.58478 297 ARG B CA 1
ATOM 5175 C C . ARG B 1 269 ? 6.20700 -8.77559 -32.61924 1.000 237.33608 297 ARG B C 1
ATOM 5176 O O . ARG B 1 269 ? 6.61374 -8.77770 -31.45157 1.000 225.47680 297 ARG B O 1
ATOM 5184 N N . ARG B 1 270 ? 6.81215 -8.07081 -33.58308 1.000 181.98172 298 ARG B N 1
ATOM 5185 C CA . ARG B 1 270 ? 7.99773 -7.26710 -33.29233 1.000 168.21108 298 ARG B CA 1
ATOM 5186 C C . ARG B 1 270 ? 7.69931 -6.19627 -32.24960 1.000 160.82414 298 ARG B C 1
ATOM 5187 O O . ARG B 1 270 ? 8.45789 -6.02049 -31.29033 1.000 153.57860 298 ARG B O 1
ATOM 5195 N N . LYS B 1 271 ? 6.60041 -5.45826 -32.42706 1.000 160.41016 299 LYS B N 1
ATOM 5196 C CA . LYS B 1 271 ? 6.20400 -4.48747 -31.41195 1.000 151.38728 299 LYS B CA 1
ATOM 5197 C C . LYS B 1 271 ? 5.88077 -5.16666 -30.08753 1.000 149.35498 299 LYS B C 1
ATOM 5198 O O . LYS B 1 271 ? 5.99798 -4.54251 -29.02724 1.000 135.10499 299 LYS B O 1
ATOM 5204 N N . ALA B 1 272 ? 5.46534 -6.43624 -30.12616 1.000 151.21709 300 ALA B N 1
ATOM 5205 C CA . ALA B 1 272 ? 5.18620 -7.16753 -28.89430 1.000 142.96880 300 ALA B CA 1
ATOM 5206 C C . ALA B 1 272 ? 6.46269 -7.71344 -28.26079 1.000 133.68863 300 ALA B C 1
ATOM 5207 O O . ALA B 1 272 ? 6.62948 -7.64049 -27.03756 1.000 136.47279 300 ALA B O 1
ATOM 5209 N N . ALA B 1 273 ? 7.38072 -8.24214 -29.07766 1.000 148.17345 301 ALA B N 1
ATOM 5210 C CA . ALA B 1 273 ? 8.62340 -8.80011 -28.54767 1.000 147.85666 301 ALA B CA 1
ATOM 5211 C C . ALA B 1 273 ? 9.53301 -7.71370 -27.97890 1.000 131.08278 301 ALA B C 1
ATOM 5212 O O . ALA B 1 273 ? 10.14949 -7.90455 -26.92513 1.000 118.07268 301 ALA B O 1
ATOM 5214 N N . GLU B 1 274 ? 9.64492 -6.57498 -28.66637 1.000 137.71329 302 GLU B N 1
ATOM 5215 C CA . GLU B 1 274 ? 10.43613 -5.46309 -28.14159 1.000 133.68212 302 GLU B CA 1
ATOM 5216 C C . GLU B 1 274 ? 9.83395 -4.92189 -26.84752 1.000 123.28544 302 GLU B C 1
ATOM 5217 O O . GLU B 1 274 ? 10.55884 -4.60752 -25.89523 1.000 126.04216 302 GLU B O 1
ATOM 5223 N N . ALA B 1 275 ? 8.50208 -4.80092 -26.79831 1.000 118.24348 303 ALA B N 1
ATOM 5224 C CA . ALA B 1 275 ? 7.81887 -4.29889 -25.61060 1.000 111.26630 303 ALA B CA 1
ATOM 5225 C C . ALA B 1 275 ? 7.94085 -5.23736 -24.41700 1.000 127.35914 303 ALA B C 1
ATOM 5226 O O . ALA B 1 275 ? 7.67704 -4.80732 -23.28754 1.000 125.26713 303 ALA B O 1
ATOM 5228 N N . ARG B 1 276 ? 8.33208 -6.49608 -24.63169 1.000 123.50523 304 ARG B N 1
ATOM 5229 C CA . ARG B 1 276 ? 8.58944 -7.42460 -23.53602 1.000 119.53901 304 ARG B CA 1
ATOM 5230 C C . ARG B 1 276 ? 10.06024 -7.49445 -23.14967 1.000 126.98369 304 ARG B C 1
ATOM 5231 O O . ARG B 1 276 ? 10.37873 -7.51729 -21.95884 1.000 127.83497 304 ARG B O 1
ATOM 5239 N N . ALA B 1 277 ? 10.96720 -7.53327 -24.12878 1.000 129.09728 305 ALA B N 1
ATOM 5240 C CA . ALA B 1 277 ? 12.39263 -7.61012 -23.81950 1.000 138.72429 305 ALA B CA 1
ATOM 5241 C C . ALA B 1 277 ? 12.83904 -6.40890 -22.99536 1.000 140.13480 305 ALA B C 1
ATOM 5242 O O . ALA B 1 277 ? 13.59062 -6.55197 -22.02407 1.000 137.94028 305 ALA B O 1
ATOM 5244 N N . ALA B 1 278 ? 12.38172 -5.21094 -23.36852 1.000 149.36413 306 ALA B N 1
ATOM 5245 C CA . ALA B 1 278 ? 12.70293 -4.02698 -22.57999 1.000 153.58962 306 ALA B CA 1
ATOM 5246 C C . ALA B 1 278 ? 12.02454 -4.06144 -21.21639 1.000 151.17514 306 ALA B C 1
ATOM 5247 O O . ALA B 1 278 ? 12.54349 -3.48498 -20.25462 1.000 152.60319 306 ALA B O 1
ATOM 5249 N N . GLU B 1 279 ? 10.87703 -4.73641 -21.11053 1.000 133.68773 307 GLU B N 1
ATOM 5250 C CA . GLU B 1 279 ? 10.17935 -4.84093 -19.83209 1.000 136.68946 307 GLU B CA 1
ATOM 5251 C C . GLU B 1 279 ? 10.88149 -5.79623 -18.87171 1.000 144.96631 307 GLU B C 1
ATOM 5252 O O . GLU B 1 279 ? 11.00931 -5.49378 -17.67901 1.000 143.14557 307 GLU B O 1
ATOM 5258 N N . GLU B 1 280 ? 11.33028 -6.95451 -19.36582 1.000 138.89755 308 GLU B N 1
ATOM 5259 C CA . GLU B 1 280 ? 11.95293 -7.94344 -18.48882 1.000 136.64783 308 GLU B CA 1
ATOM 5260 C C . GLU B 1 280 ? 13.30171 -7.45739 -17.97260 1.000 139.74477 308 GLU B C 1
ATOM 5261 O O . GLU B 1 280 ? 13.60204 -7.58366 -16.77933 1.000 144.14321 308 GLU B O 1
ATOM 5267 N N . GLU B 1 281 ? 14.13776 -6.91430 -18.86237 1.000 139.19727 309 GLU B N 1
ATOM 5268 C CA . GLU B 1 281 ? 15.40971 -6.34559 -18.42726 1.000 140.57527 309 GLU B CA 1
ATOM 5269 C C . GLU B 1 281 ? 15.18781 -5.18890 -17.46140 1.000 147.14074 309 GLU B C 1
ATOM 5270 O O . GLU B 1 281 ? 15.98606 -4.97426 -16.54117 1.000 152.29042 309 GLU B O 1
ATOM 5276 N N . ALA B 1 282 ? 14.10991 -4.42745 -17.65977 1.000 138.51176 310 ALA B N 1
ATOM 5277 C CA . ALA B 1 282 ? 13.72354 -3.42336 -16.67453 1.000 142.11105 310 ALA B CA 1
ATOM 5278 C C . ALA B 1 282 ? 13.42531 -4.07368 -15.32870 1.000 142.00710 310 ALA B C 1
ATOM 5279 O O . ALA B 1 282 ? 13.85214 -3.58188 -14.27638 1.000 137.83063 310 ALA B O 1
ATOM 5281 N N . LYS B 1 283 ? 12.69011 -5.18972 -15.34791 1.000 137.10481 311 LYS B N 1
ATOM 5282 C CA . LYS B 1 283 ? 12.42246 -5.94848 -14.13156 1.000 121.02978 311 LYS B CA 1
ATOM 5283 C C . LYS B 1 283 ? 13.64469 -6.72163 -13.65373 1.000 123.37964 311 LYS B C 1
ATOM 5284 O O . LYS B 1 283 ? 13.79213 -6.94982 -12.44952 1.000 116.81841 311 LYS B O 1
ATOM 5290 N N . ARG B 1 284 ? 14.52145 -7.13808 -14.57027 1.000 126.58157 312 ARG B N 1
ATOM 5291 C CA . ARG B 1 284 ? 15.72313 -7.86520 -14.17073 1.000 114.57715 312 ARG B CA 1
ATOM 5292 C C . ARG B 1 284 ? 16.61939 -6.99969 -13.29514 1.000 114.05439 312 ARG B C 1
ATOM 5293 O O . ARG B 1 284 ? 17.02862 -7.41600 -12.20621 1.000 114.25639 312 ARG B O 1
ATOM 5301 N N . GLN B 1 285 ? 16.92108 -5.78096 -13.74754 1.000 124.43904 313 GLN B N 1
ATOM 5302 C CA . GLN B 1 285 ? 17.75725 -4.87004 -12.97365 1.000 119.69009 313 GLN B CA 1
ATOM 5303 C C . GLN B 1 285 ? 17.01797 -4.23479 -11.80018 1.000 112.33247 313 GLN B C 1
ATOM 5304 O O . GLN B 1 285 ? 17.62189 -3.43807 -11.07051 1.000 109.80536 313 GLN B O 1
ATOM 5310 N N . ALA B 1 286 ? 15.74017 -4.56378 -11.60615 1.000 111.22461 314 ALA B N 1
ATOM 5311 C CA . ALA B 1 286 ? 14.97802 -4.17548 -10.42568 1.000 122.35321 314 ALA B CA 1
ATOM 5312 C C . ALA B 1 286 ? 14.90066 -5.29237 -9.39510 1.000 111.67000 314 ALA B C 1
ATOM 5313 O O . ALA B 1 286 ? 15.01962 -5.03381 -8.19305 1.000 115.64786 314 ALA B O 1
ATOM 5315 N N . ALA B 1 287 ? 14.70669 -6.53629 -9.84169 1.000 108.22271 315 ALA B N 1
ATOM 5316 C CA . ALA B 1 287 ? 14.83600 -7.67463 -8.94278 1.000 107.17511 315 ALA B CA 1
ATOM 5317 C C . ALA B 1 287 ? 16.28592 -7.93098 -8.56500 1.000 95.46996 315 ALA B C 1
ATOM 5318 O O . ALA B 1 287 ? 16.54385 -8.63025 -7.57987 1.000 88.28048 315 ALA B O 1
ATOM 5320 N N . GLU B 1 288 ? 17.23190 -7.39016 -9.33245 1.000 99.76279 316 GLU B N 1
ATOM 5321 C CA . GLU B 1 288 ? 18.64493 -7.47766 -8.99406 1.000 98.76560 316 GLU B CA 1
ATOM 5322 C C . GLU B 1 288 ? 19.08386 -6.34618 -8.07726 1.000 92.01612 316 GLU B C 1
ATOM 5323 O O . GLU B 1 288 ? 19.95371 -6.55199 -7.22337 1.000 102.86146 316 GLU B O 1
ATOM 5329 N N . LYS B 1 289 ? 18.49901 -5.15543 -8.23487 1.000 92.28969 317 LYS B N 1
ATOM 5330 C CA . LYS B 1 289 ? 18.75798 -4.07427 -7.29008 1.000 103.68836 317 LYS B CA 1
ATOM 5331 C C . LYS B 1 289 ? 18.20473 -4.40096 -5.90960 1.000 104.27255 317 LYS B C 1
ATOM 5332 O O . LYS B 1 289 ? 18.84302 -4.09207 -4.89646 1.000 105.85468 317 LYS B O 1
ATOM 5338 N N . ALA B 1 290 ? 17.03101 -5.03364 -5.85079 1.000 97.92748 318 ALA B N 1
ATOM 5339 C CA . ALA B 1 290 ? 16.47846 -5.46820 -4.57420 1.000 91.17779 318 ALA B CA 1
ATOM 5340 C C . ALA B 1 290 ? 17.29421 -6.60949 -3.98188 1.000 98.39951 318 ALA B C 1
ATOM 5341 O O . ALA B 1 290 ? 17.48124 -6.67591 -2.76319 1.000 97.89868 318 ALA B O 1
ATOM 5343 N N . ALA B 1 291 ? 17.77683 -7.52264 -4.82615 1.000 92.92110 319 ALA B N 1
ATOM 5344 C CA . ALA B 1 291 ? 18.67017 -8.57030 -4.34580 1.000 89.87303 319 ALA B CA 1
ATOM 5345 C C . ALA B 1 291 ? 19.99780 -7.98517 -3.88510 1.000 92.04120 319 ALA B C 1
ATOM 5346 O O . ALA B 1 291 ? 20.58275 -8.45334 -2.90180 1.000 93.05149 319 ALA B O 1
ATOM 5348 N N . GLU B 1 292 ? 20.49053 -6.96082 -4.58750 1.000 100.05839 320 GLU B N 1
ATOM 5349 C CA . GLU B 1 292 ? 21.76370 -6.35123 -4.21740 1.000 101.79607 320 GLU B CA 1
ATOM 5350 C C . GLU B 1 292 ? 21.69476 -5.72182 -2.83241 1.000 103.21278 320 GLU B C 1
ATOM 5351 O O . GLU B 1 292 ? 22.62038 -5.87149 -2.02716 1.000 105.75327 320 GLU B O 1
ATOM 5357 N N . GLU B 1 293 ? 20.60427 -5.01403 -2.53556 1.000 97.02374 321 GLU B N 1
ATOM 5358 C CA . GLU B 1 293 ? 20.45529 -4.40947 -1.21627 1.000 100.52457 321 GLU B CA 1
ATOM 5359 C C . GLU B 1 293 ? 20.26580 -5.47263 -0.14228 1.000 95.22907 321 GLU B C 1
ATOM 5360 O O . GLU B 1 293 ? 20.75074 -5.31709 0.98439 1.000 97.28542 321 GLU B O 1
ATOM 5366 N N . ALA B 1 294 ? 19.56014 -6.55845 -0.47152 1.000 94.73456 322 ALA B N 1
ATOM 5367 C CA . ALA B 1 294 ? 19.41717 -7.66195 0.47235 1.000 95.08488 322 ALA B CA 1
ATOM 5368 C C . ALA B 1 294 ? 20.76523 -8.29199 0.80028 1.000 88.68125 322 ALA B C 1
ATOM 5369 O O . ALA B 1 294 ? 20.96011 -8.79673 1.91219 1.000 84.96479 322 ALA B O 1
ATOM 5371 N N . ARG B 1 295 ? 21.70069 -8.27932 -0.15338 1.000 91.20562 323 ARG B N 1
ATOM 5372 C CA . ARG B 1 295 ? 23.06813 -8.70544 0.13116 1.000 83.07026 323 ARG B CA 1
ATOM 5373 C C . ARG B 1 295 ? 23.72796 -7.77837 1.14568 1.000 87.42406 323 ARG B C 1
ATOM 5374 O O . ARG B 1 295 ? 24.40947 -8.23454 2.07126 1.000 87.16437 323 ARG B O 1
ATOM 5382 N N . LYS B 1 296 ? 23.54183 -6.46522 0.97979 1.000 97.44494 324 LYS B N 1
ATOM 5383 C CA . LYS B 1 296 ? 24.11011 -5.50447 1.92175 1.000 92.85642 324 LYS B CA 1
ATOM 5384 C C . LYS B 1 296 ? 23.55354 -5.71667 3.32375 1.000 84.86321 324 LYS B C 1
ATOM 5385 O O . LYS B 1 296 ? 24.29263 -5.65966 4.31374 1.000 92.25800 324 LYS B O 1
ATOM 5391 N N . ALA B 1 297 ? 22.24073 -5.94836 3.42552 1.000 78.58487 325 ALA B N 1
ATOM 5392 C CA . ALA B 1 297 ? 21.62561 -6.20053 4.72441 1.000 82.95486 325 ALA B CA 1
ATOM 5393 C C . ALA B 1 297 ? 22.20625 -7.43960 5.39053 1.000 84.42965 325 ALA B C 1
ATOM 5394 O O . ALA B 1 297 ? 22.24536 -7.52007 6.62389 1.000 88.43823 325 ALA B O 1
ATOM 5396 N N . LEU B 1 298 ? 22.64598 -8.41984 4.59794 1.000 86.63944 326 LEU B N 1
ATOM 5397 C CA . LEU B 1 298 ? 23.32903 -9.57383 5.17136 1.000 83.64115 326 LEU B CA 1
ATOM 5398 C C . LEU B 1 298 ? 24.69629 -9.18547 5.71807 1.000 80.54113 326 LEU B C 1
ATOM 5399 O O . LEU B 1 298 ? 25.12465 -9.69918 6.75942 1.000 75.45566 326 LEU B O 1
ATOM 5404 N N . GLU B 1 299 ? 25.39917 -8.28520 5.02578 1.000 81.29072 327 GLU B N 1
ATOM 5405 C CA . GLU B 1 299 ? 26.69534 -7.83299 5.51373 1.000 82.63215 327 GLU B CA 1
ATOM 5406 C C . GLU B 1 299 ? 26.55169 -6.91080 6.71789 1.000 89.24607 327 GLU B C 1
ATOM 5407 O O . GLU B 1 299 ? 27.43029 -6.89099 7.58686 1.000 89.19063 327 GLU B O 1
ATOM 5413 N N . GLU B 1 300 ? 25.46076 -6.14480 6.78716 1.000 84.27713 328 GLU B N 1
ATOM 5414 C CA . GLU B 1 300 ? 25.16781 -5.37870 7.99424 1.000 82.72346 328 GLU B CA 1
ATOM 5415 C C . GLU B 1 300 ? 24.88777 -6.30501 9.17022 1.000 89.76105 328 GLU B C 1
ATOM 5416 O O . GLU B 1 300 ? 25.45121 -6.13588 10.25757 1.000 95.01432 328 GLU B O 1
ATOM 5422 N N . ALA B 1 301 ? 24.00623 -7.28639 8.96693 1.000 89.47988 329 ALA B N 1
ATOM 5423 C CA . ALA B 1 301 ? 23.60226 -8.17514 10.05186 1.000 81.45764 329 ALA B CA 1
ATOM 5424 C C . ALA B 1 301 ? 24.78094 -8.98695 10.57670 1.000 75.73055 329 ALA B C 1
ATOM 5425 O O . ALA B 1 301 ? 24.96560 -9.11841 11.79249 1.000 78.31812 329 ALA B O 1
ATOM 5427 N N . GLU B 1 302 ? 25.58662 -9.55096 9.67231 1.000 64.81082 330 GLU B N 1
ATOM 5428 C CA . GLU B 1 302 ? 26.72384 -10.36023 10.10082 1.000 64.54112 330 GLU B CA 1
ATOM 5429 C C . GLU B 1 302 ? 27.73642 -9.52765 10.87679 1.000 75.65024 330 GLU B C 1
ATOM 5430 O O . GLU B 1 302 ? 28.32213 -10.00335 11.85613 1.000 81.62792 330 GLU B O 1
ATOM 5436 N N . ALA B 1 303 ? 27.96166 -8.28409 10.44836 1.000 76.73342 331 ALA B N 1
ATOM 5437 C CA . ALA B 1 303 ? 28.87836 -7.40850 11.17111 1.000 71.18497 331 ALA B CA 1
ATOM 5438 C C . ALA B 1 303 ? 28.37922 -7.13184 12.58351 1.000 70.95130 331 ALA B C 1
ATOM 5439 O O . ALA B 1 303 ? 29.16479 -7.13453 13.53925 1.000 82.96929 331 ALA B O 1
ATOM 5441 N N . ARG B 1 304 ? 27.07439 -6.89327 12.73814 1.000 73.97353 332 ARG B N 1
ATOM 5442 C CA . ARG B 1 304 ? 26.52201 -6.71466 14.07588 1.000 74.68859 332 ARG B CA 1
ATOM 5443 C C . ARG B 1 304 ? 26.56188 -8.01252 14.87195 1.000 78.66794 332 ARG B C 1
ATOM 5444 O O . ARG B 1 304 ? 26.75349 -7.98243 16.09195 1.000 76.63348 332 ARG B O 1
ATOM 5452 N N . ARG B 1 305 ? 26.37898 -9.15418 14.20375 1.000 75.67846 333 ARG B N 1
ATOM 5453 C CA . ARG B 1 305 ? 26.44822 -10.44304 14.88683 1.000 75.42458 333 ARG B CA 1
ATOM 5454 C C . ARG B 1 305 ? 27.82278 -10.66387 15.50392 1.000 75.81514 333 ARG B C 1
ATOM 5455 O O . ARG B 1 305 ? 27.93641 -11.07586 16.66424 1.000 82.17517 333 ARG B O 1
ATOM 5463 N N . VAL B 1 306 ? 28.88175 -10.38591 14.73951 1.000 73.86680 334 VAL B N 1
ATOM 5464 C CA . VAL B 1 306 ? 30.24176 -10.59872 15.23076 1.000 70.41294 334 VAL B CA 1
ATOM 5465 C C . VAL B 1 306 ? 30.52255 -9.69838 16.42801 1.000 84.81721 334 VAL B C 1
ATOM 5466 O O . VAL B 1 306 ? 31.08820 -10.13437 17.43877 1.000 99.50852 334 VAL B O 1
ATOM 5470 N N . ALA B 1 307 ? 30.13262 -8.42473 16.32960 1.000 81.40671 335 ALA B N 1
ATOM 5471 C CA . ALA B 1 307 ? 30.35797 -7.49471 17.43149 1.000 82.88161 335 ALA B CA 1
ATOM 5472 C C . ALA B 1 307 ? 29.55187 -7.88962 18.66300 1.000 78.51602 335 ALA B C 1
ATOM 5473 O O . ALA B 1 307 ? 30.05534 -7.82660 19.79038 1.000 88.71190 335 ALA B O 1
ATOM 5475 N N . ALA B 1 308 ? 28.29988 -8.30940 18.46625 1.000 72.80026 336 ALA B N 1
ATOM 5476 C CA . ALA B 1 308 ? 27.47490 -8.73979 19.59124 1.000 74.21082 336 ALA B CA 1
ATOM 5477 C C . ALA B 1 308 ? 28.04622 -9.98484 20.25969 1.000 74.61890 336 ALA B C 1
ATOM 5478 O O . ALA B 1 308 ? 28.02266 -10.09675 21.48993 1.000 86.20693 336 ALA B O 1
ATOM 5480 N N . GLU B 1 309 ? 28.53992 -10.94207 19.46988 1.000 70.81350 337 GLU B N 1
ATOM 5481 C CA . GLU B 1 309 ? 29.16818 -12.12811 20.04607 1.000 72.51764 337 GLU B CA 1
ATOM 5482 C C . GLU B 1 309 ? 30.39702 -11.75259 20.86551 1.000 83.15682 337 GLU B C 1
ATOM 5483 O O . GLU B 1 309 ? 30.57369 -12.21986 21.99665 1.000 89.64592 337 GLU B O 1
ATOM 5489 N N . GLU B 1 310 ? 31.25868 -10.89954 20.30219 1.000 90.55264 338 GLU B N 1
ATOM 5490 C CA . GLU B 1 310 ? 32.50010 -10.53632 20.97878 1.000 81.34579 338 GLU B CA 1
ATOM 5491 C C . GLU B 1 310 ? 32.22996 -9.83615 22.30316 1.000 79.47935 338 GLU B C 1
ATOM 5492 O O . GLU B 1 310 ? 32.87092 -10.14185 23.31596 1.000 82.57255 338 GLU B O 1
ATOM 5498 N N . GLN B 1 311 ? 31.28823 -8.89052 22.31710 1.000 83.31372 339 GLN B N 1
ATOM 5499 C CA . GLN B 1 311 ? 30.97164 -8.19166 23.55780 1.000 78.81092 339 GLN B CA 1
ATOM 5500 C C . GLN B 1 311 ? 30.35385 -9.13934 24.57782 1.000 76.56587 339 GLN B C 1
ATOM 5501 O O . GLN B 1 311 ? 30.78534 -9.18647 25.73513 1.000 82.51457 339 GLN B O 1
ATOM 5507 N N . ALA B 1 312 ? 29.35494 -9.92076 24.16093 1.000 74.88807 340 ALA B N 1
ATOM 5508 C CA . ALA B 1 312 ? 28.76846 -10.90751 25.05869 1.000 83.46727 340 ALA B CA 1
ATOM 5509 C C . ALA B 1 312 ? 29.78338 -11.95819 25.48828 1.000 83.47849 340 ALA B C 1
ATOM 5510 O O . ALA B 1 312 ? 29.60123 -12.58993 26.53430 1.000 95.59108 340 ALA B O 1
ATOM 5512 N N . GLU B 1 313 ? 30.84882 -12.15541 24.70821 1.000 76.23851 341 GLU B N 1
ATOM 5513 C CA . GLU B 1 313 ? 31.92796 -13.03996 25.12856 1.000 76.90741 341 GLU B CA 1
ATOM 5514 C C . GLU B 1 313 ? 32.79990 -12.39815 26.19968 1.000 77.68506 341 GLU B C 1
ATOM 5515 O O . GLU B 1 313 ? 33.29619 -13.09686 27.08995 1.000 83.68609 341 GLU B O 1
ATOM 5521 N N . ALA B 1 314 ? 32.99604 -11.07940 26.13232 1.000 76.38638 342 ALA B N 1
ATOM 5522 C CA . ALA B 1 314 ? 33.82202 -10.40376 27.12627 1.000 75.13329 342 ALA B CA 1
ATOM 5523 C C . ALA B 1 314 ? 33.19015 -10.47891 28.50914 1.000 80.35772 342 ALA B C 1
ATOM 5524 O O . ALA B 1 314 ? 33.89421 -10.64145 29.51206 1.000 93.43395 342 ALA B O 1
ATOM 5526 N N . ARG B 1 315 ? 31.86239 -10.35723 28.58487 1.000 82.24445 343 ARG B N 1
ATOM 5527 C CA . ARG B 1 315 ? 31.19181 -10.44289 29.87760 1.000 89.22649 343 ARG B CA 1
ATOM 5528 C C . ARG B 1 315 ? 31.23500 -11.85746 30.44462 1.000 84.91764 343 ARG B C 1
ATOM 5529 O O . ARG B 1 315 ? 31.17637 -12.03178 31.66727 1.000 95.87553 343 ARG B O 1
ATOM 5537 N N . ARG B 1 316 ? 31.33039 -12.87341 29.58279 1.000 81.86569 344 ARG B N 1
ATOM 5538 C CA . ARG B 1 316 ? 31.44890 -14.24970 30.05826 1.000 81.47900 344 ARG B CA 1
ATOM 5539 C C . ARG B 1 316 ? 32.72204 -14.44378 30.87527 1.000 90.53515 344 ARG B C 1
ATOM 5540 O O . ARG B 1 316 ? 32.67966 -14.90981 32.02017 1.000 93.88624 344 ARG B O 1
ATOM 5548 N N . LEU B 1 317 ? 33.87318 -14.09670 30.29131 1.000 86.86815 345 LEU B N 1
ATOM 5549 C CA . LEU B 1 317 ? 35.13019 -14.16291 31.03046 1.000 87.90982 345 LEU B CA 1
ATOM 5550 C C . LEU B 1 317 ? 35.14421 -13.16957 32.18320 1.000 92.82252 345 LEU B C 1
ATOM 5551 O O . LEU B 1 317 ? 35.79570 -13.41274 33.20645 1.000 92.70536 345 LEU B O 1
ATOM 5556 N N . GLU B 1 318 ? 34.44935 -12.04127 32.02383 1.000 99.77012 346 GLU B N 1
ATOM 5557 C CA . GLU B 1 318 ? 34.29853 -11.07976 33.11043 1.000 98.61338 346 GLU B CA 1
ATOM 5558 C C . GLU B 1 318 ? 33.75184 -11.75143 34.36597 1.000 97.70623 346 GLU B C 1
ATOM 5559 O O . GLU B 1 318 ? 34.26772 -11.54918 35.47099 1.000 96.04437 346 GLU B O 1
ATOM 5565 N N . ALA B 1 319 ? 32.69844 -12.55747 34.21109 1.000 95.60428 347 ALA B N 1
ATOM 5566 C CA . ALA B 1 319 ? 32.14806 -13.30013 35.33970 1.000 97.96616 347 ALA B CA 1
ATOM 5567 C C . ALA B 1 319 ? 32.96611 -14.54414 35.66831 1.000 105.20512 347 ALA B C 1
ATOM 5568 O O . ALA B 1 319 ? 32.96390 -14.99213 36.82020 1.000 115.97049 347 ALA B O 1
ATOM 5570 N N . GLU B 1 320 ? 33.65391 -15.12099 34.67777 1.000 96.73854 348 GLU B N 1
ATOM 5571 C CA . GLU B 1 320 ? 34.47089 -16.30596 34.92900 1.000 98.76253 348 GLU B CA 1
ATOM 5572 C C . GLU B 1 320 ? 35.60878 -16.00116 35.89450 1.000 103.54142 348 GLU B C 1
ATOM 5573 O O . GLU B 1 320 ? 35.89981 -16.79897 36.79325 1.000 113.63489 348 GLU B O 1
ATOM 5579 N N . LYS B 1 321 ? 36.26878 -14.85327 35.72074 1.000 97.83033 349 LYS B N 1
ATOM 5580 C CA . LYS B 1 321 ? 37.34544 -14.47517 36.63050 1.000 99.13684 349 LYS B CA 1
ATOM 5581 C C . LYS B 1 321 ? 36.81989 -14.24803 38.04131 1.000 102.64176 349 LYS B C 1
ATOM 5582 O O . LYS B 1 321 ? 37.50486 -14.55409 39.02428 1.000 112.58358 349 LYS B O 1
ATOM 5588 N N . ALA B 1 322 ? 35.60964 -13.69760 38.16274 1.000 102.01531 350 ALA B N 1
ATOM 5589 C CA . ALA B 1 322 ? 35.01558 -13.52344 39.48297 1.000 97.93782 350 ALA B CA 1
ATOM 5590 C C . ALA B 1 322 ? 34.57861 -14.85352 40.08195 1.000 103.52619 350 ALA B C 1
ATOM 5591 O O . ALA B 1 322 ? 34.55531 -14.99873 41.31014 1.000 110.61636 350 ALA B O 1
ATOM 5593 N N . GLU B 1 323 ? 34.22537 -15.82791 39.23820 1.000 105.29083 351 GLU B N 1
ATOM 5594 C CA . GLU B 1 323 ? 33.97440 -17.18016 39.72328 1.000 115.85033 351 GLU B CA 1
ATOM 5595 C C . GLU B 1 323 ? 35.27210 -17.88187 40.10286 1.000 109.16625 351 GLU B C 1
ATOM 5596 O O . GLU B 1 323 ? 35.30116 -18.64835 41.07262 1.000 109.89306 351 GLU B O 1
ATOM 5602 N N . LYS B 1 324 ? 36.35176 -17.63582 39.35650 1.000 105.23702 352 LYS B N 1
ATOM 5603 C CA . LYS B 1 324 ? 37.65006 -18.16845 39.74642 1.000 106.24762 352 LYS B CA 1
ATOM 5604 C C . LYS B 1 324 ? 38.24002 -17.40232 40.92037 1.000 118.43376 352 LYS B C 1
ATOM 5605 O O . LYS B 1 324 ? 39.07470 -17.94837 41.64849 1.000 125.35110 352 LYS B O 1
ATOM 5611 N N . ALA B 1 325 ? 37.83495 -16.14245 41.10912 1.000 113.64997 353 ALA B N 1
ATOM 5612 C CA . ALA B 1 325 ? 38.25459 -15.39707 42.29149 1.000 104.35528 353 ALA B CA 1
ATOM 5613 C C . ALA B 1 325 ? 37.76293 -16.07052 43.56843 1.000 110.87282 353 ALA B C 1
ATOM 5614 O O . ALA B 1 325 ? 38.46398 -16.07183 44.58731 1.000 126.06768 353 ALA B O 1
ATOM 5616 N N . LYS B 1 326 ? 36.56239 -16.66138 43.52361 1.000 115.09227 354 LYS B N 1
ATOM 5617 C CA . LYS B 1 326 ? 36.02315 -17.38017 44.67737 1.000 118.24161 354 LYS B CA 1
ATOM 5618 C C . LYS B 1 326 ? 36.99158 -18.45127 45.16500 1.000 122.65596 354 LYS B C 1
ATOM 5619 O O . LYS B 1 326 ? 37.29950 -18.53246 46.36047 1.000 125.24292 354 LYS B O 1
ATOM 5625 N N . GLU B 1 327 ? 37.48985 -19.27487 44.25065 1.000 117.98820 355 GLU B N 1
ATOM 5626 C CA . GLU B 1 327 ? 38.40537 -20.34898 44.60436 1.000 123.81423 355 GLU B CA 1
ATOM 5627 C C . GLU B 1 327 ? 39.77855 -19.75222 44.90294 1.000 132.90819 355 GLU B C 1
ATOM 5628 O O . GLU B 1 327 ? 39.96543 -18.53247 44.93671 1.000 133.78386 355 GLU B O 1
ATOM 5634 N N . ALA B 1 328 ? 40.76479 -20.62263 45.11029 1.000 146.07154 356 ALA B N 1
ATOM 5635 C CA . ALA B 1 328 ? 42.07753 -20.20792 45.59183 1.000 149.31206 356 ALA B CA 1
ATOM 5636 C C . ALA B 1 328 ? 41.95368 -19.36133 46.85434 1.000 155.84072 356 ALA B C 1
ATOM 5637 O O . ALA B 1 328 ? 41.17788 -19.69873 47.75500 1.000 150.56828 356 ALA B O 1
ATOM 5639 N N . GLY B 1 329 ? 42.71939 -18.27627 46.94510 1.000 190.52014 357 GLY B N 1
ATOM 5640 C CA . GLY B 1 329 ? 42.78448 -17.51969 48.18097 1.000 204.20299 357 GLY B CA 1
ATOM 5641 C C . GLY B 1 329 ? 42.46826 -16.04290 48.07473 1.000 207.66498 357 GLY B C 1
ATOM 5642 O O . GLY B 1 329 ? 43.08516 -15.23391 48.77220 1.000 211.41372 357 GLY B O 1
ATOM 5643 N N . GLN B 1 330 ? 41.51464 -15.66403 47.22705 1.000 183.67205 358 GLN B N 1
ATOM 5644 C CA . GLN B 1 330 ? 41.10738 -14.26502 47.08940 1.000 172.08489 358 GLN B CA 1
ATOM 5645 C C . GLN B 1 330 ? 39.58999 -14.12891 47.13014 1.000 157.89098 358 GLN B C 1
ATOM 5646 O O . GLN B 1 330 ? 38.98422 -13.65835 46.16221 1.000 146.95806 358 GLN B O 1
ATOM 5652 N N . PRO B 1 331 ? 38.96296 -14.42187 48.30902 1.000 168.64334 359 PRO B N 1
ATOM 5653 C CA . PRO B 1 331 ? 37.49282 -14.45156 48.46112 1.000 151.06832 359 PRO B CA 1
ATOM 5654 C C . PRO B 1 331 ? 36.62373 -14.17803 47.23989 1.000 133.26006 359 PRO B C 1
ATOM 5655 O O . PRO B 1 331 ? 36.74229 -14.86993 46.22749 1.000 137.70316 359 PRO B O 1
ATOM 5659 N N . VAL B 1 332 ? 35.69185 -13.23092 47.34564 1.000 122.61138 360 VAL B N 1
ATOM 5660 C CA . VAL B 1 332 ? 34.85239 -12.85749 46.21217 1.000 116.42959 360 VAL B CA 1
ATOM 5661 C C . VAL B 1 332 ? 34.25644 -11.48713 46.49231 1.000 118.98653 360 VAL B C 1
ATOM 5662 O O . VAL B 1 332 ? 34.00718 -11.12703 47.64522 1.000 130.44848 360 VAL B O 1
ATOM 5666 N N . SER B 1 333 ? 34.02500 -10.72103 45.42914 1.000 120.57615 361 SER B N 1
ATOM 5667 C CA . SER B 1 333 ? 33.38978 -9.41881 45.56885 1.000 125.89122 361 SER B CA 1
ATOM 5668 C C . SER B 1 333 ? 31.93548 -9.58842 45.99245 1.000 134.45910 361 SER B C 1
ATOM 5669 O O . SER B 1 333 ? 31.19541 -10.38928 45.41082 1.000 140.16890 361 SER B O 1
ATOM 5672 N N . GLU B 1 334 ? 31.52857 -8.82749 47.01105 1.000 138.66321 362 GLU B N 1
ATOM 5673 C CA . GLU B 1 334 ? 30.20013 -9.00004 47.59241 1.000 155.05769 362 GLU B CA 1
ATOM 5674 C C . GLU B 1 334 ? 29.10590 -8.57696 46.61781 1.000 151.14926 362 GLU B C 1
ATOM 5675 O O . GLU B 1 334 ? 28.27277 -9.39287 46.20599 1.000 152.06673 362 GLU B O 1
ATOM 5681 N N . GLU B 1 335 ? 29.09142 -7.30225 46.23195 1.000 156.73395 363 GLU B N 1
ATOM 5682 C CA . GLU B 1 335 ? 28.05035 -6.80211 45.34568 1.000 153.30857 363 GLU B CA 1
ATOM 5683 C C . GLU B 1 335 ? 28.45557 -6.79943 43.88025 1.000 157.22304 363 GLU B C 1
ATOM 5684 O O . GLU B 1 335 ? 27.57606 -6.80838 43.01221 1.000 151.05644 363 GLU B O 1
ATOM 5690 N N . LYS B 1 336 ? 29.75522 -6.79184 43.58317 1.000 142.98396 364 LYS B N 1
ATOM 5691 C CA . LYS B 1 336 ? 30.18164 -6.81254 42.19038 1.000 138.81444 364 LYS B CA 1
ATOM 5692 C C . LYS B 1 336 ? 29.76329 -8.10509 41.50508 1.000 158.21298 364 LYS B C 1
ATOM 5693 O O . LYS B 1 336 ? 29.39801 -8.08931 40.32482 1.000 171.89661 364 LYS B O 1
ATOM 5699 N N . LYS B 1 337 ? 29.79457 -9.22810 42.22906 1.000 247.14747 365 LYS B N 1
ATOM 5700 C CA . LYS B 1 337 ? 29.42341 -10.50440 41.62863 1.000 252.59209 365 LYS B CA 1
ATOM 5701 C C . LYS B 1 337 ? 27.96030 -10.52108 41.20717 1.000 248.71990 365 LYS B C 1
ATOM 5702 O O . LYS B 1 337 ? 27.59878 -11.22141 40.25523 1.000 248.32909 365 LYS B O 1
ATOM 5708 N N . LYS B 1 338 ? 27.10861 -9.76133 41.89707 1.000 187.17101 366 LYS B N 1
ATOM 5709 C CA . LYS B 1 338 ? 25.72392 -9.62842 41.46121 1.000 167.47629 366 LYS B CA 1
ATOM 5710 C C . LYS B 1 338 ? 25.63274 -8.83742 40.16183 1.000 150.56117 366 LYS B C 1
ATOM 5711 O O . LYS B 1 338 ? 24.88431 -9.21052 39.25115 1.000 152.27949 366 LYS B O 1
ATOM 5717 N N . MET B 1 339 ? 26.40063 -7.75182 40.05096 1.000 146.00681 367 MET B N 1
ATOM 5718 C CA . MET B 1 339 ? 26.36986 -6.92067 38.85449 1.000 140.70133 367 MET B CA 1
ATOM 5719 C C . MET B 1 339 ? 27.21771 -7.48536 37.72448 1.000 147.63731 367 MET B C 1
ATOM 5720 O O . MET B 1 339 ? 26.98826 -7.13561 36.56195 1.000 129.70240 367 MET B O 1
ATOM 5725 N N . LEU B 1 340 ? 28.19986 -8.33186 38.03902 1.000 159.23373 368 LEU B N 1
ATOM 5726 C CA . LEU B 1 340 ? 28.96054 -8.99832 36.98873 1.000 130.48316 368 LEU B CA 1
ATOM 5727 C C . LEU B 1 340 ? 28.05814 -9.89232 36.15071 1.000 131.47838 368 LEU B C 1
ATOM 5728 O O . LEU B 1 340 ? 28.17390 -9.92683 34.92115 1.000 132.79522 368 LEU B O 1
ATOM 5733 N N . LEU B 1 341 ? 27.14613 -10.61878 36.79820 1.000 132.42290 369 LEU B N 1
ATOM 5734 C CA . LEU B 1 341 ? 26.19530 -11.44056 36.06172 1.000 122.33819 369 LEU B CA 1
ATOM 5735 C C . LEU B 1 341 ? 25.10663 -10.60510 35.40359 1.000 117.61373 369 LEU B C 1
ATOM 5736 O O . LEU B 1 341 ? 24.46189 -11.07856 34.46117 1.000 111.62142 369 LEU B O 1
ATOM 5741 N N . GLU B 1 342 ? 24.89471 -9.37346 35.87333 1.000 121.10763 370 GLU B N 1
ATOM 5742 C CA . GLU B 1 342 ? 23.94192 -8.48658 35.21692 1.000 115.94735 370 GLU B CA 1
ATOM 5743 C C . GLU B 1 342 ? 24.41533 -8.09342 33.82503 1.000 109.25140 370 GLU B C 1
ATOM 5744 O O . GLU B 1 342 ? 23.60301 -7.99363 32.89783 1.000 112.06367 370 GLU B O 1
ATOM 5750 N N . ALA B 1 343 ? 25.72021 -7.87483 33.65957 1.000 108.31937 371 ALA B N 1
ATOM 5751 C CA . ALA B 1 343 ? 26.25970 -7.52299 32.35411 1.000 104.31253 371 ALA B CA 1
ATOM 5752 C C . ALA B 1 343 ? 26.26555 -8.71372 31.40673 1.000 98.55803 371 ALA B C 1
ATOM 5753 O O . ALA B 1 343 ? 26.17015 -8.53231 30.18970 1.000 102.39242 371 ALA B O 1
ATOM 5755 N N . VAL B 1 344 ? 26.36668 -9.93114 31.94299 1.000 107.85304 372 VAL B N 1
ATOM 5756 C CA . VAL B 1 344 ? 26.27896 -11.12318 31.10767 1.000 93.37203 372 VAL B CA 1
ATOM 5757 C C . VAL B 1 344 ? 24.85642 -11.30807 30.60079 1.000 100.16138 372 VAL B C 1
ATOM 5758 O O . VAL B 1 344 ? 24.64232 -11.82210 29.49753 1.000 100.57611 372 VAL B O 1
ATOM 5762 N N . GLU B 1 345 ? 23.86606 -10.87861 31.38283 1.000 108.53167 373 GLU B N 1
ATOM 5763 C CA . GLU B 1 345 ? 22.47371 -11.15254 31.04706 1.000 108.19611 373 GLU B CA 1
ATOM 5764 C C . GLU B 1 345 ? 22.02201 -10.33614 29.84379 1.000 108.96728 373 GLU B C 1
ATOM 5765 O O . GLU B 1 345 ? 21.51793 -10.89020 28.86087 1.000 108.10019 373 GLU B O 1
ATOM 5771 N N . LYS B 1 346 ? 22.20260 -9.01567 29.89744 1.000 109.55057 374 LYS B N 1
ATOM 5772 C CA . LYS B 1 346 ? 21.73286 -8.17121 28.80511 1.000 106.16977 374 LYS B CA 1
ATOM 5773 C C . LYS B 1 346 ? 22.60766 -8.31781 27.56623 1.000 105.05151 374 LYS B C 1
ATOM 5774 O O . LYS B 1 346 ? 22.12089 -8.15111 26.44192 1.000 109.95556 374 LYS B O 1
ATOM 5780 N N . ALA B 1 347 ? 23.89098 -8.63686 27.74485 1.000 110.70649 375 ALA B N 1
ATOM 5781 C CA . ALA B 1 347 ? 24.75786 -8.84675 26.59047 1.000 103.70489 375 ALA B CA 1
ATOM 5782 C C . ALA B 1 347 ? 24.35511 -10.09647 25.81954 1.000 95.19405 375 ALA B C 1
ATOM 5783 O O . ALA B 1 347 ? 24.39840 -10.11056 24.58451 1.000 103.71032 375 ALA B O 1
ATOM 5785 N N . GLU B 1 348 ? 23.96046 -11.15632 26.52864 1.000 95.29219 376 GLU B N 1
ATOM 5786 C CA . GLU B 1 348 ? 23.52926 -12.37256 25.84833 1.000 102.24155 376 GLU B CA 1
ATOM 5787 C C . GLU B 1 348 ? 22.16249 -12.20003 25.20055 1.000 102.50600 376 GLU B C 1
ATOM 5788 O O . GLU B 1 348 ? 21.87538 -12.84158 24.18348 1.000 93.88127 376 GLU B O 1
ATOM 5794 N N . ALA B 1 349 ? 21.30744 -11.35272 25.77771 1.000 104.99828 377 ALA B N 1
ATOM 5795 C CA . ALA B 1 349 ? 19.99035 -11.11713 25.19677 1.000 103.49924 377 ALA B CA 1
ATOM 5796 C C . ALA B 1 349 ? 20.10107 -10.37439 23.87326 1.000 100.34195 377 ALA B C 1
ATOM 5797 O O . ALA B 1 349 ? 19.37090 -10.67429 22.92160 1.000 99.18772 377 ALA B O 1
ATOM 5799 N N . THR B 1 350 ? 21.01298 -9.40536 23.79265 1.000 108.04252 378 THR B N 1
ATOM 5800 C CA . THR B 1 350 ? 21.26173 -8.72436 22.52823 1.000 106.86225 378 THR B CA 1
ATOM 5801 C C . THR B 1 350 ? 22.05156 -9.60698 21.56732 1.000 94.44792 378 THR B C 1
ATOM 5802 O O . THR B 1 350 ? 21.87926 -9.50444 20.34841 1.000 90.28559 378 THR B O 1
ATOM 5806 N N . GLU B 1 351 ? 22.93885 -10.45806 22.09294 1.000 92.48064 379 GLU B N 1
ATOM 5807 C CA . GLU B 1 351 ? 23.68521 -11.38389 21.24305 1.000 88.73186 379 GLU B CA 1
ATOM 5808 C C . GLU B 1 351 ? 22.74494 -12.31639 20.48826 1.000 90.10881 379 GLU B C 1
ATOM 5809 O O . GLU B 1 351 ? 22.87247 -12.49876 19.27188 1.000 88.89869 379 GLU B O 1
ATOM 5815 N N . LYS B 1 352 ? 21.78577 -12.91480 21.20254 1.000 91.52867 380 LYS B N 1
ATOM 5816 C CA . LYS B 1 352 ? 20.83572 -13.82136 20.56564 1.000 83.75468 380 LYS B CA 1
ATOM 5817 C C . LYS B 1 352 ? 19.91184 -13.08744 19.60172 1.000 82.55497 380 LYS B C 1
ATOM 5818 O O . LYS B 1 352 ? 19.49715 -13.66013 18.58699 1.000 81.68180 380 LYS B O 1
ATOM 5824 N N . ALA B 1 353 ? 19.58119 -11.82733 19.89318 1.000 84.28343 381 ALA B N 1
ATOM 5825 C CA . ALA B 1 353 ? 18.71429 -11.07239 18.99618 1.000 89.74471 381 ALA B CA 1
ATOM 5826 C C . ALA B 1 353 ? 19.42496 -10.73341 17.69169 1.000 91.54618 381 ALA B C 1
ATOM 5827 O O . ALA B 1 353 ? 18.81008 -10.76583 16.62142 1.000 90.16977 381 ALA B O 1
ATOM 5829 N N . ALA B 1 354 ? 20.71441 -10.40198 17.75532 1.000 89.39616 382 ALA B N 1
ATOM 5830 C CA . ALA B 1 354 ? 21.46594 -10.15902 16.53058 1.000 87.65813 382 ALA B CA 1
ATOM 5831 C C . ALA B 1 354 ? 21.83194 -11.45414 15.82067 1.000 78.72349 382 ALA B C 1
ATOM 5832 O O . ALA B 1 354 ? 21.95280 -11.46385 14.59059 1.000 82.66746 382 ALA B O 1
ATOM 5834 N N . GLU B 1 355 ? 22.02286 -12.54408 16.57097 1.000 76.79596 383 GLU B N 1
ATOM 5835 C CA . GLU B 1 355 ? 22.36397 -13.81936 15.94797 1.000 74.05946 383 GLU B CA 1
ATOM 5836 C C . GLU B 1 355 ? 21.22849 -14.34609 15.07903 1.000 77.81971 383 GLU B C 1
ATOM 5837 O O . GLU B 1 355 ? 21.48345 -14.93674 14.02256 1.000 78.41349 383 GLU B O 1
ATOM 5843 N N . LYS B 1 356 ? 19.97716 -14.15108 15.50183 1.000 80.70768 384 LYS B N 1
ATOM 5844 C CA . LYS B 1 356 ? 18.85033 -14.47575 14.63563 1.000 81.04756 384 LYS B CA 1
ATOM 5845 C C . LYS B 1 356 ? 18.60947 -13.38492 13.60052 1.000 82.76180 384 LYS B C 1
ATOM 5846 O O . LYS B 1 356 ? 18.12458 -13.67368 12.50047 1.000 83.88153 384 LYS B O 1
ATOM 5852 N N . GLN B 1 357 ? 18.93123 -12.13273 13.93744 1.000 83.73278 385 GLN B N 1
ATOM 5853 C CA . GLN B 1 357 ? 18.88058 -11.06076 12.94939 1.000 85.09348 385 GLN B CA 1
ATOM 5854 C C . GLN B 1 357 ? 19.81179 -11.34504 11.77895 1.000 89.17951 385 GLN B C 1
ATOM 5855 O O . GLN B 1 357 ? 19.53230 -10.93137 10.64693 1.000 93.54048 385 GLN B O 1
ATOM 5861 N N . ALA B 1 358 ? 20.92106 -12.04593 12.03359 1.000 91.85731 386 ALA B N 1
ATOM 5862 C CA . ALA B 1 358 ? 21.85454 -12.40182 10.97122 1.000 81.46459 386 ALA B CA 1
ATOM 5863 C C . ALA B 1 358 ? 21.34814 -13.57199 10.13458 1.000 78.83836 386 ALA B C 1
ATOM 5864 O O . ALA B 1 358 ? 21.50813 -13.57422 8.90880 1.000 78.51120 386 ALA B O 1
ATOM 5866 N N . LYS B 1 359 ? 20.74006 -14.57502 10.77433 1.000 81.30678 387 LYS B N 1
ATOM 5867 C CA . LYS B 1 359 ? 20.31197 -15.76317 10.04090 1.000 89.61212 387 LYS B CA 1
ATOM 5868 C C . LYS B 1 359 ? 19.08382 -15.47645 9.18615 1.000 81.98934 387 LYS B C 1
ATOM 5869 O O . LYS B 1 359 ? 18.97022 -15.98302 8.06332 1.000 86.92680 387 LYS B O 1
ATOM 5875 N N . ASP B 1 360 ? 18.15384 -14.66764 9.69923 1.000 79.07174 388 ASP B N 1
ATOM 5876 C CA . ASP B 1 360 ? 16.98854 -14.29085 8.90693 1.000 78.97768 388 ASP B CA 1
ATOM 5877 C C . ASP B 1 360 ? 17.37861 -13.43621 7.70894 1.000 81.43105 388 ASP B C 1
ATOM 5878 O O . ASP B 1 360 ? 16.75147 -13.53491 6.64783 1.000 89.46881 388 ASP B O 1
ATOM 5883 N N . SER B 1 361 ? 18.40251 -12.59334 7.85818 1.000 81.16315 389 SER B N 1
ATOM 5884 C CA . SER B 1 361 ? 18.86726 -11.79261 6.73139 1.000 82.58389 389 SER B CA 1
ATOM 5885 C C . SER B 1 361 ? 19.40288 -12.67997 5.61478 1.000 81.24213 389 SER B C 1
ATOM 5886 O O . SER B 1 361 ? 19.24912 -12.36115 4.42961 1.000 79.01765 389 SER B O 1
ATOM 5889 N N . ARG B 1 362 ? 20.03948 -13.79775 5.97425 1.000 80.44274 390 ARG B N 1
ATOM 5890 C CA . ARG B 1 362 ? 20.58153 -14.70078 4.96346 1.000 76.57346 390 ARG B CA 1
ATOM 5891 C C . ARG B 1 362 ? 19.47122 -15.33998 4.14013 1.000 77.86882 390 ARG B C 1
ATOM 5892 O O . ARG B 1 362 ? 19.53883 -15.37514 2.90553 1.000 91.35326 390 ARG B O 1
ATOM 5900 N N . LYS B 1 363 ? 18.43377 -15.84593 4.80857 1.000 83.24355 391 LYS B N 1
ATOM 5901 C CA . LYS B 1 363 ? 17.31325 -16.44461 4.09865 1.000 86.71535 391 LYS B CA 1
ATOM 5902 C C . LYS B 1 363 ? 16.49421 -15.40524 3.34724 1.000 86.82104 391 LYS B C 1
ATOM 5903 O O . LYS B 1 363 ? 15.78167 -15.75761 2.40208 1.000 94.86012 391 LYS B O 1
ATOM 5909 N N . ALA B 1 364 ? 16.57773 -14.13527 3.74380 1.000 82.56696 392 ALA B N 1
ATOM 5910 C CA . ALA B 1 364 ? 15.99310 -13.07523 2.93348 1.000 76.15568 392 ALA B CA 1
ATOM 5911 C C . ALA B 1 364 ? 16.80047 -12.87023 1.65796 1.000 77.59765 392 ALA B C 1
ATOM 5912 O O . ALA B 1 364 ? 16.23575 -12.75260 0.56519 1.000 86.57927 392 ALA B O 1
ATOM 5914 N N . PHE B 1 365 ? 18.13046 -12.83115 1.77828 1.000 77.48357 393 PHE B N 1
ATOM 5915 C CA . PHE B 1 365 ? 18.97444 -12.66574 0.59915 1.000 77.71120 393 PHE B CA 1
ATOM 5916 C C . PHE B 1 365 ? 18.92586 -13.89364 -0.30167 1.000 83.18774 393 PHE B C 1
ATOM 5917 O O . PHE B 1 365 ? 18.93323 -13.76532 -1.53185 1.000 88.90226 393 PHE B O 1
ATOM 5925 N N . GLU B 1 366 ? 18.88694 -15.09175 0.29018 1.000 81.19054 394 GLU B N 1
ATOM 5926 C CA . GLU B 1 366 ? 18.89307 -16.31329 -0.51085 1.000 75.41192 394 GLU B CA 1
ATOM 5927 C C . GLU B 1 366 ? 17.66780 -16.39049 -1.41255 1.000 78.82367 394 GLU B C 1
ATOM 5928 O O . GLU B 1 366 ? 17.75372 -16.86266 -2.55297 1.000 86.83309 394 GLU B O 1
ATOM 5934 N N . GLU B 1 367 ? 16.51717 -15.93224 -0.91952 1.000 77.13458 395 GLU B N 1
ATOM 5935 C CA . GLU B 1 367 ? 15.32007 -15.89883 -1.74935 1.000 75.67565 395 GLU B CA 1
ATOM 5936 C C . GLU B 1 367 ? 15.34433 -14.74975 -2.74981 1.000 78.53643 395 GLU B C 1
ATOM 5937 O O . GLU B 1 367 ? 14.81118 -14.89050 -3.85528 1.000 83.98587 395 GLU B O 1
ATOM 5943 N N . ALA B 1 368 ? 15.94775 -13.61397 -2.38975 1.000 80.55427 396 ALA B N 1
ATOM 5944 C CA . ALA B 1 368 ? 16.10000 -12.52826 -3.35381 1.000 82.40718 396 ALA B CA 1
ATOM 5945 C C . ALA B 1 368 ? 17.02134 -12.93592 -4.49672 1.000 74.81843 396 ALA B C 1
ATOM 5946 O O . ALA B 1 368 ? 16.74661 -12.62641 -5.66203 1.000 72.79285 396 ALA B O 1
ATOM 5948 N N . GLU B 1 369 ? 18.11836 -13.63106 -4.18131 1.000 74.68715 397 GLU B N 1
ATOM 5949 C CA . GLU B 1 369 ? 18.97469 -14.19215 -5.22266 1.000 74.17709 397 GLU B CA 1
ATOM 5950 C C . GLU B 1 369 ? 18.21550 -15.21767 -6.05411 1.000 76.14990 397 GLU B C 1
ATOM 5951 O O . GLU B 1 369 ? 18.32789 -15.24307 -7.28519 1.000 83.18354 397 GLU B O 1
ATOM 5957 N N . GLU B 1 370 ? 17.43548 -16.07787 -5.39106 1.000 78.00743 398 GLU B N 1
ATOM 5958 C CA . GLU B 1 370 ? 16.58569 -17.02292 -6.10858 1.000 76.64688 398 GLU B CA 1
ATOM 5959 C C . GLU B 1 370 ? 15.60236 -16.30667 -7.02394 1.000 76.46119 398 GLU B C 1
ATOM 5960 O O . GLU B 1 370 ? 15.23223 -16.83940 -8.07730 1.000 77.90758 398 GLU B O 1
ATOM 5966 N N . GLU B 1 371 ? 15.16361 -15.10486 -6.63789 1.000 76.76470 399 GLU B N 1
ATOM 5967 C CA . GLU B 1 371 ? 14.33898 -14.29141 -7.52368 1.000 78.63435 399 GLU B CA 1
ATOM 5968 C C . GLU B 1 371 ? 15.15846 -13.63176 -8.62657 1.000 77.25181 399 GLU B C 1
ATOM 5969 O O . GLU B 1 371 ? 14.67205 -13.50069 -9.75561 1.000 93.67018 399 GLU B O 1
ATOM 5975 N N . ARG B 1 372 ? 16.39197 -13.21399 -8.32625 1.000 77.15677 400 ARG B N 1
ATOM 5976 C CA . ARG B 1 372 ? 17.24523 -12.62044 -9.35247 1.000 74.69478 400 ARG B CA 1
ATOM 5977 C C . ARG B 1 372 ? 17.53472 -13.61782 -10.46830 1.000 73.68042 400 ARG B C 1
ATOM 5978 O O . ARG B 1 372 ? 17.43609 -13.28366 -11.65508 1.000 81.14183 400 ARG B O 1
ATOM 5986 N N . VAL B 1 373 ? 17.89984 -14.85149 -10.10330 1.000 73.32005 401 VAL B N 1
ATOM 5987 C CA . VAL B 1 373 ? 18.14197 -15.88711 -11.10791 1.000 73.73535 401 VAL B CA 1
ATOM 5988 C C . VAL B 1 373 ? 16.87192 -16.15704 -11.90373 1.000 80.62328 401 VAL B C 1
ATOM 5989 O O . VAL B 1 373 ? 16.89280 -16.24138 -13.13746 1.000 87.05818 401 VAL B O 1
ATOM 5993 N N . LYS B 1 374 ? 15.74615 -16.31086 -11.19942 1.000 86.43830 402 LYS B N 1
ATOM 5994 C CA . LYS B 1 374 ? 14.46301 -16.52627 -11.86148 1.000 81.37191 402 LYS B CA 1
ATOM 5995 C C . LYS B 1 374 ? 14.08323 -15.35336 -12.75776 1.000 84.39828 402 LYS B C 1
ATOM 5996 O O . LYS B 1 374 ? 13.38770 -15.54224 -13.76227 1.000 96.98383 402 LYS B O 1
ATOM 6002 N N . ALA B 1 375 ? 14.50737 -14.13631 -12.40058 1.000 91.89093 403 ALA B N 1
ATOM 6003 C CA . ALA B 1 375 ? 14.25576 -12.97600 -13.25217 1.000 90.23205 403 ALA B CA 1
ATOM 6004 C C . ALA B 1 375 ? 15.12006 -13.00708 -14.50800 1.000 94.45798 403 ALA B C 1
ATOM 6005 O O . ALA B 1 375 ? 14.64515 -12.68224 -15.60261 1.000 99.82767 403 ALA B O 1
ATOM 6007 N N . THR B 1 376 ? 16.39146 -13.39522 -14.37164 1.000 93.12289 404 THR B N 1
ATOM 6008 C CA . THR B 1 376 ? 17.29366 -13.39955 -15.52040 1.000 96.47107 404 THR B CA 1
ATOM 6009 C C . THR B 1 376 ? 16.86461 -14.41144 -16.57736 1.000 103.80651 404 THR B C 1
ATOM 6010 O O . THR B 1 376 ? 17.21336 -14.26305 -17.75553 1.000 100.62209 404 THR B O 1
ATOM 6014 N N . GLU B 1 377 ? 16.12109 -15.44711 -16.18039 1.000 97.73287 405 GLU B N 1
ATOM 6015 C CA . GLU B 1 377 ? 15.54837 -16.36188 -17.16254 1.000 107.34807 405 GLU B CA 1
ATOM 6016 C C . GLU B 1 377 ? 14.59749 -15.62477 -18.09785 1.000 113.16706 405 GLU B C 1
ATOM 6017 O O . GLU B 1 377 ? 14.63424 -15.81251 -19.31923 1.000 114.13032 405 GLU B O 1
ATOM 6023 N N . ASP B 1 378 ? 13.73341 -14.77793 -17.53403 1.000 104.87122 406 ASP B N 1
ATOM 6024 C CA . ASP B 1 378 ? 12.75305 -14.06334 -18.34470 1.000 110.30409 406 ASP B CA 1
ATOM 6025 C C . ASP B 1 378 ? 13.42236 -13.03955 -19.25183 1.000 112.84497 406 ASP B C 1
ATOM 6026 O O . ASP B 1 378 ? 13.02509 -12.87734 -20.41166 1.000 118.02388 406 ASP B O 1
ATOM 6031 N N . ALA B 1 379 ? 14.43944 -12.33959 -18.74408 1.000 117.41881 407 ALA B N 1
ATOM 6032 C CA . ALA B 1 379 ? 15.18823 -11.41974 -19.59157 1.000 122.89893 407 ALA B CA 1
ATOM 6033 C C . ALA B 1 379 ? 15.95241 -12.16362 -20.67777 1.000 114.05970 407 ALA B C 1
ATOM 6034 O O . ALA B 1 379 ? 16.13760 -11.63321 -21.77829 1.000 116.15192 407 ALA B O 1
ATOM 6036 N N . GLU B 1 380 ? 16.40278 -13.38592 -20.38889 1.000 110.47951 408 GLU B N 1
ATOM 6037 C CA . GLU B 1 380 ? 17.07157 -14.18876 -21.40676 1.000 117.78053 408 GLU B CA 1
ATOM 6038 C C . GLU B 1 380 ? 16.09142 -14.64540 -22.48022 1.000 117.66889 408 GLU B C 1
ATOM 6039 O O . GLU B 1 380 ? 16.42478 -14.65514 -23.67144 1.000 117.42014 408 GLU B O 1
ATOM 6045 N N . ALA B 1 381 ? 14.87598 -15.02226 -22.07757 1.000 119.26853 409 ALA B N 1
ATOM 6046 C CA . ALA B 1 381 ? 13.89568 -15.52596 -23.03177 1.000 115.25794 409 ALA B CA 1
ATOM 6047 C C . ALA B 1 381 ? 13.29528 -14.40570 -23.87128 1.000 117.61123 409 ALA B C 1
ATOM 6048 O O . ALA B 1 381 ? 13.10669 -14.56840 -25.08127 1.000 125.70836 409 ALA B O 1
ATOM 6050 N N . ALA B 1 382 ? 12.99874 -13.26197 -23.25196 1.000 116.58627 410 ALA B N 1
ATOM 6051 C CA . ALA B 1 382 ? 12.37409 -12.16702 -23.98606 1.000 129.09809 410 ALA B CA 1
ATOM 6052 C C . ALA B 1 382 ? 13.34972 -11.52479 -24.96354 1.000 128.95379 410 ALA B C 1
ATOM 6053 O O . ALA B 1 382 ? 12.96449 -11.15290 -26.07742 1.000 128.53838 410 ALA B O 1
ATOM 6055 N N . LYS B 1 383 ? 14.61350 -11.37120 -24.56215 1.000 128.34985 411 LYS B N 1
ATOM 6056 C CA . LYS B 1 383 ? 15.62071 -10.87458 -25.49284 1.000 126.14541 411 LYS B CA 1
ATOM 6057 C C . LYS B 1 383 ? 15.88804 -11.87840 -26.60373 1.000 124.76252 411 LYS B C 1
ATOM 6058 O O . LYS B 1 383 ? 16.25396 -11.48681 -27.71800 1.000 133.53105 411 LYS B O 1
ATOM 6064 N N . GLU B 1 384 ? 15.71596 -13.17113 -26.32080 1.000 127.51780 412 GLU B N 1
ATOM 6065 C CA . GLU B 1 384 ? 15.76739 -14.16079 -27.38771 1.000 124.41430 412 GLU B CA 1
ATOM 6066 C C . GLU B 1 384 ? 14.53402 -14.07263 -28.27572 1.000 134.73813 412 GLU B C 1
ATOM 6067 O O . GLU B 1 384 ? 14.63158 -14.28636 -29.48790 1.000 148.55725 412 GLU B O 1
ATOM 6073 N N . GLU B 1 385 ? 13.37349 -13.74994 -27.69618 1.000 135.62713 413 GLU B N 1
ATOM 6074 C CA . GLU B 1 385 ? 12.16779 -13.55902 -28.49809 1.000 139.71097 413 GLU B CA 1
ATOM 6075 C C . GLU B 1 385 ? 12.32904 -12.39636 -29.46875 1.000 139.65090 413 GLU B C 1
ATOM 6076 O O . GLU B 1 385 ? 11.84970 -12.45835 -30.60715 1.000 148.65103 413 GLU B O 1
ATOM 6082 N N . LYS B 1 386 ? 12.98982 -11.32072 -29.03133 1.000 138.48943 414 LYS B N 1
ATOM 6083 C CA . LYS B 1 386 ? 13.20582 -10.17668 -29.91148 1.000 132.24663 414 LYS B CA 1
ATOM 6084 C C . LYS B 1 386 ? 14.01513 -10.57327 -31.13965 1.000 129.04915 414 LYS B C 1
ATOM 6085 O O . LYS B 1 386 ? 13.67691 -10.19214 -32.26706 1.000 129.18282 414 LYS B O 1
ATOM 6091 N N . LYS B 1 387 ? 15.08693 -11.34292 -30.94191 1.000 139.00846 415 LYS B N 1
ATOM 6092 C CA . LYS B 1 387 ? 15.87627 -11.81473 -32.07373 1.000 144.68294 415 LYS B CA 1
ATOM 6093 C C . LYS B 1 387 ? 15.12630 -12.88329 -32.86009 1.000 155.95956 415 LYS B C 1
ATOM 6094 O O . LYS B 1 387 ? 14.97602 -12.77645 -34.08257 1.000 156.44971 415 LYS B O 1
ATOM 6100 N N . ASP B 1 388 ? 14.60456 -13.89741 -32.16156 1.000 157.32538 416 ASP B N 1
ATOM 6101 C CA . ASP B 1 388 ? 14.08478 -15.08785 -32.83110 1.000 172.52707 416 ASP B CA 1
ATOM 6102 C C . ASP B 1 388 ? 12.88482 -14.76530 -33.71174 1.000 161.54342 416 ASP B C 1
ATOM 6103 O O . ASP B 1 388 ? 12.74305 -15.32668 -34.80449 1.000 160.80024 416 ASP B O 1
ATOM 6108 N N . ALA B 1 389 ? 12.00468 -13.87490 -33.25425 1.000 166.73661 417 ALA B N 1
ATOM 6109 C CA . ALA B 1 389 ? 10.86660 -13.49158 -34.08068 1.000 161.78819 417 ALA B CA 1
ATOM 6110 C C . ALA B 1 389 ? 11.30845 -12.75090 -35.33634 1.000 156.98474 417 ALA B C 1
ATOM 6111 O O . ALA B 1 389 ? 10.61517 -12.79667 -36.35899 1.000 163.79976 417 ALA B O 1
ATOM 6113 N N . GLU B 1 390 ? 12.45652 -12.07481 -35.28546 1.000 158.64164 418 GLU B N 1
ATOM 6114 C CA . GLU B 1 390 ? 12.89764 -11.19994 -36.36428 1.000 155.30355 418 GLU B CA 1
ATOM 6115 C C . GLU B 1 390 ? 14.11820 -11.72962 -37.11045 1.000 154.66086 418 GLU B C 1
ATOM 6116 O O . GLU B 1 390 ? 14.66961 -11.01514 -37.95505 1.000 143.60050 418 GLU B O 1
ATOM 6122 N N . GLU B 1 391 ? 14.55906 -12.95277 -36.82598 1.000 156.93381 419 GLU B N 1
ATOM 6123 C CA . GLU B 1 391 ? 15.65005 -13.53055 -37.59805 1.000 155.59310 419 GLU B CA 1
ATOM 6124 C C . GLU B 1 391 ? 15.16460 -13.89874 -38.99517 1.000 155.10224 419 GLU B C 1
ATOM 6125 O O . GLU B 1 391 ? 13.99822 -14.24064 -39.20142 1.000 164.28553 419 GLU B O 1
ATOM 6131 N N . SER B 1 392 ? 16.06866 -13.81094 -39.96553 1.000 139.32049 420 SER B N 1
ATOM 6132 C CA . SER B 1 392 ? 15.74935 -14.27698 -41.30688 1.000 136.17580 420 SER B CA 1
ATOM 6133 C C . SER B 1 392 ? 15.47160 -15.77385 -41.27470 1.000 130.38431 420 SER B C 1
ATOM 6134 O O . SER B 1 392 ? 16.18800 -16.53255 -40.61588 1.000 128.52350 420 SER B O 1
ATOM 6137 N N . GLU B 1 393 ? 14.40950 -16.19156 -41.96914 1.000 124.42247 421 GLU B N 1
ATOM 6138 C CA . GLU B 1 393 ? 14.05643 -17.60826 -42.03008 1.000 125.37001 421 GLU B CA 1
ATOM 6139 C C . GLU B 1 393 ? 15.23250 -18.45517 -42.50284 1.000 124.68534 421 GLU B C 1
ATOM 6140 O O . GLU B 1 393 ? 15.54786 -19.49289 -41.90894 1.000 118.48204 421 GLU B O 1
ATOM 6146 N N . GLU B 1 394 ? 15.89058 -18.02480 -43.58113 1.000 121.18918 422 GLU B N 1
ATOM 6147 C CA . GLU B 1 394 ? 17.00638 -18.78917 -44.12683 1.000 118.61713 422 GLU B CA 1
ATOM 6148 C C . GLU B 1 394 ? 18.26364 -18.66679 -43.27075 1.000 125.47322 422 GLU B C 1
ATOM 6149 O O . GLU B 1 394 ? 19.08672 -19.58981 -43.25358 1.000 129.39206 422 GLU B O 1
ATOM 6155 N N . LYS B 1 395 ? 18.43148 -17.54754 -42.55550 1.000 123.85885 423 LYS B N 1
ATOM 6156 C CA . LYS B 1 395 ? 19.62771 -17.36122 -41.73564 1.000 128.70298 423 LYS B CA 1
ATOM 6157 C C . LYS B 1 395 ? 19.75432 -18.43906 -40.66653 1.000 134.91186 423 LYS B C 1
ATOM 6158 O O . LYS B 1 395 ? 20.87255 -18.82114 -40.30352 1.000 134.34831 423 LYS B O 1
ATOM 6164 N N . LEU B 1 396 ? 18.62768 -18.94475 -40.15960 1.000 149.88280 424 LEU B N 1
ATOM 6165 C CA . LEU B 1 396 ? 18.67607 -20.01723 -39.17170 1.000 141.65303 424 LEU B CA 1
ATOM 6166 C C . LEU B 1 396 ? 19.27586 -21.28488 -39.76687 1.000 140.33721 424 LEU B C 1
ATOM 6167 O O . LEU B 1 396 ? 19.96555 -22.03781 -39.07174 1.000 142.73773 424 LEU B O 1
ATOM 6172 N N . LYS B 1 397 ? 19.01658 -21.54290 -41.05194 1.000 128.19591 425 LYS B N 1
ATOM 6173 C CA . LYS B 1 397 ? 19.59158 -22.71518 -41.70697 1.000 131.27684 425 LYS B CA 1
ATOM 6174 C C . LYS B 1 397 ? 21.11469 -22.68817 -41.65921 1.000 135.55859 425 LYS B C 1
ATOM 6175 O O . LYS B 1 397 ? 21.75781 -23.72906 -41.47225 1.000 138.62769 425 LYS B O 1
ATOM 6181 N N . LYS B 1 398 ? 21.70963 -21.50533 -41.84269 1.000 141.58981 426 LYS B N 1
ATOM 6182 C CA . LYS B 1 398 ? 23.15857 -21.37013 -41.73841 1.000 143.33445 426 LYS B CA 1
ATOM 6183 C C . LYS B 1 398 ? 23.63825 -21.31384 -40.29056 1.000 143.40393 426 LYS B C 1
ATOM 6184 O O . LYS B 1 398 ? 24.73190 -21.80580 -39.98779 1.000 150.03325 426 LYS B O 1
ATOM 6190 N N . ASP B 1 399 ? 22.85277 -20.72371 -39.38530 1.000 146.51996 427 ASP B N 1
ATOM 6191 C CA . ASP B 1 399 ? 23.27654 -20.65174 -37.98966 1.000 140.37557 427 ASP B CA 1
ATOM 6192 C C . ASP B 1 399 ? 23.10465 -21.98314 -37.26534 1.000 134.72769 427 ASP B C 1
ATOM 6193 O O . ASP B 1 399 ? 23.86554 -22.27970 -36.33621 1.000 139.30186 427 ASP B O 1
ATOM 6198 N N . VAL B 1 400 ? 22.12314 -22.79262 -37.67035 1.000 132.72265 428 VAL B N 1
ATOM 6199 C CA . VAL B 1 400 ? 22.06774 -24.17602 -37.20797 1.000 120.11331 428 VAL B CA 1
ATOM 6200 C C . VAL B 1 400 ? 23.25318 -24.95676 -37.75985 1.000 123.07591 428 VAL B C 1
ATOM 6201 O O . VAL B 1 400 ? 23.82561 -25.81551 -37.07751 1.000 121.03565 428 VAL B O 1
ATOM 6205 N N . GLU B 1 401 ? 23.63754 -24.66906 -39.00515 1.000 125.93722 429 GLU B N 1
ATOM 6206 C CA . GLU B 1 401 ? 24.84750 -25.24956 -39.57730 1.000 132.23591 429 GLU B CA 1
ATOM 6207 C C . GLU B 1 401 ? 26.07905 -24.84778 -38.77242 1.000 132.46290 429 GLU B C 1
ATOM 6208 O O . GLU B 1 401 ? 26.98434 -25.65981 -38.55291 1.000 127.90919 429 GLU B O 1
ATOM 6214 N N . LYS B 1 402 ? 26.12762 -23.58856 -38.32468 1.000 129.39032 430 LYS B N 1
ATOM 6215 C CA . LYS B 1 402 ? 27.30669 -23.07599 -37.62909 1.000 118.16569 430 LYS B CA 1
ATOM 6216 C C . LYS B 1 402 ? 27.63290 -23.88723 -36.37802 1.000 120.14067 430 LYS B C 1
ATOM 6217 O O . LYS B 1 402 ? 28.80591 -24.16000 -36.09383 1.000 126.39907 430 LYS B O 1
ATOM 6223 N N . LEU B 1 403 ? 26.61041 -24.28958 -35.62256 1.000 114.93549 431 LEU B N 1
ATOM 6224 C CA . LEU B 1 403 ? 26.82961 -25.00537 -34.37126 1.000 120.54376 431 LEU B CA 1
ATOM 6225 C C . LEU B 1 403 ? 27.01601 -26.50357 -34.56825 1.000 117.61291 431 LEU B C 1
ATOM 6226 O O . LEU B 1 403 ? 27.70633 -27.14375 -33.76652 1.000 121.97035 431 LEU B O 1
ATOM 6231 N N . ALA B 1 404 ? 26.42154 -27.07935 -35.61484 1.000 113.71263 432 ALA B N 1
ATOM 6232 C CA . ALA B 1 404 ? 26.52578 -28.52075 -35.81714 1.000 120.19137 432 ALA B CA 1
ATOM 6233 C C . ALA B 1 404 ? 27.94866 -28.93705 -36.17238 1.000 131.77708 432 ALA B C 1
ATOM 6234 O O . ALA B 1 404 ? 28.43633 -29.96588 -35.69105 1.000 123.45505 432 ALA B O 1
ATOM 6236 N N . GLU B 1 405 ? 28.63292 -28.15460 -37.01050 1.000 140.74040 433 GLU B N 1
ATOM 6237 C CA . GLU B 1 405 ? 29.96239 -28.54823 -37.46459 1.000 143.06794 433 GLU B CA 1
ATOM 6238 C C . GLU B 1 405 ? 30.99919 -28.50612 -36.35015 1.000 130.20088 433 GLU B C 1
ATOM 6239 O O . GLU B 1 405 ? 32.05897 -29.12592 -36.48679 1.000 122.54150 433 GLU B O 1
ATOM 6245 N N . GLU B 1 406 ? 30.72243 -27.79291 -35.25663 1.000 121.08726 434 GLU B N 1
ATOM 6246 C CA . GLU B 1 406 ? 31.67425 -27.71791 -34.15504 1.000 127.48088 434 GLU B CA 1
ATOM 6247 C C . GLU B 1 406 ? 31.75164 -29.01754 -33.36467 1.000 132.39310 434 GLU B C 1
ATOM 6248 O O . GLU B 1 406 ? 32.73362 -29.23348 -32.64608 1.000 137.11762 434 GLU B O 1
ATOM 6254 N N . LEU B 1 407 ? 30.74901 -29.88223 -33.48144 1.000 121.52776 435 LEU B N 1
ATOM 6255 C CA . LEU B 1 407 ? 30.76052 -31.16949 -32.79615 1.000 113.58793 435 LEU B CA 1
ATOM 6256 C C . LEU B 1 407 ? 31.00586 -32.31139 -33.77775 1.000 113.35616 435 LEU B C 1
ATOM 6257 O O . LEU B 1 407 ? 31.58512 -32.11177 -34.84486 1.000 99.70866 435 LEU B O 1
#

InterPro domains:
  IPR021057 Trypanosome invariant surface glycoprotein [PF11727] (130-269)
  IPR027040 26S proteasome non-ATPase regulatory subunit 4 [PTHR10223] (149-491)

Nearest PDB structures (foldseek):
  8rd2-assembly1_A  TM=1.003E+00  e=4.668E-54  Trypanosoma brucei
  8rd2-assembly2_B  TM=9.489E-01  e=8.941E-47  Trypanosoma brucei
  7nsu-assembly1_D  TM=4.831E-01  e=7.711E-01  Escherichia coli
  7a0g-assembly1_JJJ  TM=4.068E-01  e=9.772E-01  Serratia marcescens
  6h2f-assembly1_J  TM=3.800E-01  e=2.403E+00  Aeromonas hydrophila subsp. hydrophila AL09-71

Radius of gyration: 34.66 Å; Cα contacts (8 Å, |Δi|>4): 945; chains: 2; bounding box: 82×75×123 Å

Secondary structure (DSSP, 8-state):
----SSS--BBBGGG--B-HHHHHHHHHHHHHHHTHHHHHHHHHHHHHHHHHHHHHHHHHHTT-HHHHHT--HHHHHHHHHHHHHHHHHHHHHHHHHHHHHHHHHHHHHHHHHHHHHSSB------B-SSB-GGGG---S--TT---S-SS--GGGT----GGGS--HHHHHHHHHHHHHHS--B-SSS--B-SSS--STTBPPSSS-BPPP-SHHHHHHHHHHHHHHHHHHHHHHHHHHHHHHHHHS----TTHHHHHHHHHHHHHHHHHHHHHHHHHHHHHHHHHHHHHHHHHHHHHHHHHHHHHHHHHHHHHHHHTS-PPPHHHHHHHHHHHHHHHHHHHHHHHHHHHHHHHHHHHHHHHHHHHHHHHHHHHHHHHHHHHHHHHHHHHHHHHH--/----TTS--BBBGGG--B-HHHHHHHHHHHHHHHTHHHHHHHHHHHHHHHHHHHHHHHHHHHHSHHHHSSS-HHHHHHHHHHHHHHHHHHHHHHHHHHHHHHHHHHHHHHHHHHHHHSSB----PPB-TTB-GGGG---S--SS-TT-TTTTS--GGGT----GGGS--HHHHHHHHHHHHHHSPPBPSSS--B-SSS--GGGB--TTS-BPPP-TTHHHHHHHHHHHHHHHHHHHHHHHHHHHHHHHHS-S-STTTTTTHHHHHHHHHHHHHHHHHHHHHHHHHHHHHHHHHHHHHHHHHHHHHHHHHHHHHHHHHHHTTTS---TTHHHHHHHHHHHHHHHHHHHHHHHHHHHHHHHHHHHHHHHHHHHHHHHHHHHHHHHS-HHHHHHHHHHHHTT-

Organism: NCBI:txid5691

B-factor: mean 94.15, std 37.8, range [26.8, 266.77]

Sequence (798 aa):
EELSVAQKQYVTAHGRQLVGQGATTLCTMKKLLDGVNSRVDTFEQQILTFVNNANANFRKISDDKVMAASLSASRLQEMQYMKSLGNSIIKYMGETGKRAKAAAAAASAALDEVLKWHCVDRTSSTPNANCEPNAYKRDYYYEHSDPHKYSILCNYKVVSSTTTQTTFSNMERALEIWNQVKPKPYHMRVMICGAGAPAHQAAPAGRPCTVLENWLWNYRVTAHLIAKLEKDATLALRVMRYSEKVLEGDKESLAQHEERRKAAEARAAEEEAKRQAAEKAAEEARKALEEAEARRVAAEEQAEARRLEAEKAEKAKEAGQPVSEEKKKMLLEAVEKAEATEKAAEKQAKDSRKAFEEAEEERVKATEDAEAAKEEKKDAEESEEKLKKDVEKLAEELEELSVAQKQYVTAHGRQLVGQGATTLCTMKKLLDGVNSRVDTFEQQILTFVNNANANFRKISDDKVMAASLSASRLQEMQYMKSLGNSIIKYMGETGKRAKAAAAAASAALDEVLKWHCVDRTSSTPNANCEPNAYKRDYYYEHSRLDPHKYSILCNYKVVSSTTTQTTFSNMERALEIWNQVKPKPYHMRVMICGAGAPAHQAAPAGRPCTVLENWLWNYRVTAHLIAKLEKDATLALRVMRYSEKVLEGDKESLAQHEERRKAAEARAAEEEAKRQAAEKAAEEARKALEEAEARRVAAEEQAEARRLEAEKAEKAKEAGQPVSEEKKKMLLEAVEKAEATEKAAEKQAKDSRKAFEEAEEERVKATEDAEAAKEEKKDAEESEEKLKKDVEKLAEEL